Protein AF-0000000084386615 (afdb_homodimer)

Radius of gyration: 36.21 Å; Cα contacts (8 Å, |Δi|>4): 2492; chains: 2; bounding box: 64×109×94 Å

Organism: Colletotrichum higginsianum (strain IMI 349063) (NCBI:txid759273)

Foldseek 3Di:
DDDPVNCCVVFVPLQDDFDPDPDDDLVPFDDPAAFAEEACCQAQLQVQFPDHFALVLLLVLLQLCVQQQHQHYEHYQQLPDVRSLVSLLCCLPDPPSDDLSHEYEYEFELDLSSQVRRLVSNQQHAHYEYEYEDEAAPCCVCPPVNDDLVRVLVSLLVSLLSNCCQQHDPHPRVPNYHYAYEYEHECVSRHDLVSVLSSVQSSCVNNVFDLVHAHEYEYENNDPRDALVSLLSSLLVSLVSHPPNSRYAYEYKYACQPPCQLVNRVSNVSSPHRYYYAHDLFRHHRRGIPHLVQSLVVCVLVVHHSSTQLQAVQVSQVSCCVRSVNHRDQCPDLNHLQVQEDAAQVLLQQQVVQVVVVVVDDPPDDRDRPSDSDDNNSNNDDPLFRHYFYALNHDLSSLQSNCCSVVQDNCDDPVQSVVLNVVSNVVRVVQVVVPHGDGSVNSLVSVCVLQVAVVCAADDNQQWWDFDDPDDPLRPCQLLVLLPDPDVVSSLVSNCVSLVAPPFKDKDKDKDFGDDDQDPSANERMKMKIWIQHPVRDIFIHMAGHPDPSRRRSSRVQSRCVSVVSIDTDRDVPVVVVVVVVVPDDPPDPPPPDDDPPPPPPPPD/DQDPVNCCVVFVPLQDDFDPDPDDDLVPFDDPAAFAEEACCQAQLQVQFPDHFALVLLLVLLQLCVQQQHQHYEHYQQLPDVRSLVSLLCCLVDPPSDDLSHEYEYEYELDLSSQVRRLVSNQQHAHYEYEYEDEAAPCCVCPPVNDDLVRVLVSLLVSLLSNCCQQHDPHPRVPNYHYAYEYEHECLSRHDLVSVLSSVQSSCVNNVFDLVHAHEYEYENNDPRDALVRLLSSLLVSLVSHPPNSRYAYEYKYACQPPCQLVNRRSNVSSPHRYYYAHDLFRHHRRGIPHLVQSLVVCVLVVHHSSTQLQAVQVSQVSCCVRSVNHRDQCPDLNHLQVQEDAAQVLLQQQVVQVVVVVVDDPPDDRDRPSDSDDNNSNNDDPLFRHYFYALNHDLSSLQSLCCSVVQDNCDPPVQSVVLNVVSNVVRVVQVVVPHGDGSVNSLVSVCVLQVAVVCAADDNQQWWDFDDPDDPLRPCQLVVLLPDPDVVSSVVSNCVSLVNPPFKDKDKDKDFGDDDQDPSANERMKMKIWIQHPVRDIFIHMAGHPDDSRNRSSRVQSRCVSVVSIGTDPDVPPVVVVVVVPPDDPPDPPPPDDDPPPPPPPPD

InterPro domains:
  IPR000891 Pyruvate carboxyltransferase [PF00682] (36-317)
  IPR000891 Pyruvate carboxyltransferase [PS50991] (35-314)
  IPR002034 Alpha-isopropylmalate/homocitrate synthase, conserved site [PS00815] (42-58)
  IPR002034 Alpha-isopropylmalate/homocitrate synthase, conserved site [PS00816] (250-263)
  IPR013785 Aldolase-type TIM barrel [G3DSA:3.20.20.70] (14-386)
  IPR036230 2-isopropylmalate synthase LeuA, allosteric (dimerisation) domain superfamily [G3DSA:3.30.160.270] (388-563)
  IPR054692 2-isopropylmalate synthase-like, post-catalytic domain [PF22615] (340-403)

Structure (mmCIF, N/CA/C/O backbone):
data_AF-0000000084386615-model_v1
#
loop_
_entity.id
_entity.type
_entity.pdbx_description
1 polymer '2-isopropylmalate synthase'
#
loop_
_atom_site.group_PDB
_atom_site.id
_atom_site.type_symbol
_atom_site.label_atom_id
_atom_site.label_alt_id
_atom_site.label_comp_id
_atom_site.label_asym_id
_atom_site.label_entity_id
_atom_site.label_seq_id
_atom_site.pdbx_PDB_ins_code
_atom_site.Cartn_x
_atom_site.Cartn_y
_atom_site.Cartn_z
_atom_site.occupancy
_atom_site.B_iso_or_equiv
_atom_site.auth_seq_id
_atom_site.auth_comp_id
_atom_site.auth_asym_id
_atom_site.auth_atom_id
_atom_site.pdbx_PDB_model_num
ATOM 1 N N . MET A 1 1 ? -25.594 1.607 8.078 1 74.19 1 MET A N 1
ATOM 2 C CA . MET A 1 1 ? -24.922 1.874 6.809 1 74.19 1 MET A CA 1
ATOM 3 C C . MET A 1 1 ? -25.328 3.244 6.266 1 74.19 1 MET A C 1
ATOM 5 O O . MET A 1 1 ? -26.469 3.666 6.402 1 74.19 1 MET A O 1
ATOM 9 N N . ILE A 1 2 ? -24.328 3.936 5.926 1 85.5 2 ILE A N 1
ATOM 10 C CA . ILE A 1 2 ? -24.562 5.23 5.297 1 85.5 2 ILE A CA 1
ATOM 11 C C . ILE A 1 2 ? -25.266 5.035 3.955 1 85.5 2 ILE A C 1
ATOM 13 O O . ILE A 1 2 ? -24.938 4.113 3.203 1 85.5 2 ILE A O 1
ATOM 17 N N . ASP A 1 3 ? -26.297 5.707 3.666 1 90.25 3 ASP A N 1
ATOM 18 C CA . ASP A 1 3 ? -27.078 5.5 2.449 1 90.25 3 ASP A CA 1
ATOM 19 C C . ASP A 1 3 ? -26.453 6.23 1.265 1 90.25 3 ASP A C 1
ATOM 21 O O . ASP A 1 3 ? -25.641 7.148 1.447 1 90.25 3 ASP A O 1
ATOM 25 N N . ALA A 1 4 ? -26.906 5.883 0.079 1 92.94 4 ALA A N 1
ATOM 26 C CA . ALA A 1 4 ? -26.328 6.355 -1.177 1 92.94 4 ALA A CA 1
ATOM 27 C C . ALA A 1 4 ? -26.516 7.863 -1.332 1 92.94 4 ALA A C 1
ATOM 29 O O . ALA A 1 4 ? -25.625 8.555 -1.841 1 92.94 4 ALA A O 1
ATOM 30 N N . THR A 1 5 ? -27.609 8.375 -0.971 1 92.56 5 THR A N 1
ATOM 31 C CA . THR A 1 5 ? -27.891 9.805 -1.091 1 92.56 5 THR A CA 1
ATOM 32 C C . THR A 1 5 ? -26.969 10.617 -0.193 1 92.56 5 THR A C 1
ATOM 34 O O . THR A 1 5 ? -26.438 11.648 -0.61 1 92.56 5 THR A O 1
ATOM 37 N N . THR A 1 6 ? -26.812 10.102 1.012 1 92.38 6 THR A N 1
ATOM 38 C CA . THR A 1 6 ? -25.922 10.773 1.947 1 92.38 6 THR A CA 1
ATOM 39 C C . THR A 1 6 ? -24.484 10.742 1.433 1 92.38 6 THR A C 1
ATOM 41 O O . THR A 1 6 ? -23.75 11.727 1.557 1 92.38 6 THR A O 1
ATOM 44 N N . ILE A 1 7 ? -24.062 9.625 0.834 1 94.12 7 ILE A N 1
ATOM 45 C CA . ILE A 1 7 ? -22.734 9.492 0.263 1 94.12 7 ILE A CA 1
ATOM 46 C C . ILE A 1 7 ? -22.531 10.539 -0.838 1 94.12 7 ILE A C 1
ATOM 48 O O . ILE A 1 7 ? -21.516 11.234 -0.871 1 94.12 7 ILE A O 1
ATOM 52 N N . ARG A 1 8 ? -23.484 10.672 -1.697 1 93.75 8 ARG A N 1
ATOM 53 C CA . ARG A 1 8 ? -23.406 11.617 -2.809 1 93.75 8 ARG A CA 1
ATOM 54 C C . ARG A 1 8 ? -23.328 13.055 -2.303 1 93.75 8 ARG A C 1
ATOM 56 O O . ARG A 1 8 ? -22.547 13.852 -2.822 1 93.75 8 ARG A O 1
ATOM 63 N N . ASN A 1 9 ? -24.125 13.383 -1.271 1 92.19 9 ASN A N 1
ATOM 64 C CA . ASN A 1 9 ? -24.141 14.734 -0.732 1 92.19 9 ASN A CA 1
ATOM 65 C C . ASN A 1 9 ? -22.844 15.078 -0.022 1 92.19 9 ASN A C 1
ATOM 67 O O . ASN A 1 9 ? -22.312 16.188 -0.18 1 92.19 9 ASN A O 1
ATOM 71 N N . LYS A 1 10 ? -22.359 14.141 0.685 1 92.38 10 LYS A N 1
ATOM 72 C CA . LYS A 1 10 ? -21.188 14.375 1.515 1 92.38 10 LYS A CA 1
ATOM 73 C C . LYS A 1 10 ? -19.922 14.391 0.67 1 92.38 10 LYS A C 1
ATOM 75 O O . LYS A 1 10 ? -19 15.18 0.933 1 92.38 10 LYS A O 1
ATOM 80 N N . TYR A 1 11 ? -19.906 13.477 -0.405 1 93.69 11 TYR A N 1
ATOM 81 C CA . TYR A 1 11 ? -18.594 13.25 -1.01 1 93.69 11 TYR A CA 1
ATOM 82 C C . TYR A 1 11 ? -18.641 13.484 -2.514 1 93.69 11 TYR A C 1
ATOM 84 O O . TYR A 1 11 ? -17.594 13.516 -3.178 1 93.69 11 TYR A O 1
ATOM 92 N N . GLY A 1 12 ? -19.75 13.57 -3.246 1 89.38 12 GLY A N 1
ATOM 93 C CA . GLY A 1 12 ? -19.906 13.641 -4.691 1 89.38 12 GLY A CA 1
ATOM 94 C C . GLY A 1 12 ? -19.141 14.773 -5.324 1 89.38 12 GLY A C 1
ATOM 95 O O . GLY A 1 12 ? -18.734 14.688 -6.488 1 89.38 12 GLY A O 1
ATOM 96 N N . GLY A 1 13 ? -18.703 15.797 -4.711 1 84.75 13 GLY A N 1
ATOM 97 C CA . GLY A 1 13 ? -18 16.938 -5.281 1 84.75 13 GLY A CA 1
ATOM 98 C C . GLY A 1 13 ? -16.531 17 -4.875 1 84.75 13 GLY A C 1
ATOM 99 O O . GLY A 1 13 ? -15.867 18 -5.086 1 84.75 13 GLY A O 1
ATOM 100 N N . ARG A 1 14 ? -16.062 15.867 -4.516 1 86 14 ARG A N 1
ATOM 101 C CA . ARG A 1 14 ? -14.703 15.867 -3.963 1 86 14 ARG A CA 1
ATOM 102 C C . ARG A 1 14 ? -13.656 15.875 -5.074 1 86 14 ARG A C 1
ATOM 104 O O . ARG A 1 14 ? -12.609 16.5 -4.941 1 86 14 ARG A O 1
ATOM 111 N N . VAL A 1 15 ? -13.922 15.094 -6.141 1 87.5 15 VAL A N 1
ATOM 112 C CA . VAL A 1 15 ? -13 15.086 -7.273 1 87.5 15 VAL A CA 1
ATOM 113 C C . VAL A 1 15 ? -13.102 16.406 -8.031 1 87.5 15 VAL A C 1
ATOM 115 O O . VAL A 1 15 ? -14.195 16.812 -8.438 1 87.5 15 VAL A O 1
ATOM 118 N N . PRO A 1 16 ? -12 17.047 -8.172 1 88.62 16 PRO A N 1
ATOM 119 C CA . PRO A 1 16 ? -12.055 18.312 -8.906 1 88.62 16 PRO A CA 1
ATOM 120 C C . PRO A 1 16 ? -12.453 18.141 -10.367 1 88.62 16 PRO A C 1
ATOM 122 O O . PRO A 1 16 ? -12.227 17.078 -10.945 1 88.62 16 PRO A O 1
ATOM 125 N N . PRO A 1 17 ? -13.023 19.141 -10.906 1 88.94 17 PRO A N 1
ATOM 126 C CA . PRO A 1 17 ? -13.383 19.062 -12.328 1 88.94 17 PRO A CA 1
ATOM 127 C C . PRO A 1 17 ? -12.164 18.891 -13.234 1 88.94 17 PRO A C 1
ATOM 129 O O . PRO A 1 17 ? -11.062 19.328 -12.891 1 88.94 17 PRO A O 1
ATOM 132 N N . PRO A 1 18 ? -12.406 18.203 -14.352 1 91.75 18 PRO A N 1
ATOM 133 C CA . PRO A 1 18 ? -11.297 18.016 -15.289 1 91.75 18 PRO A CA 1
ATOM 134 C C . PRO A 1 18 ? -10.703 19.328 -15.773 1 91.75 18 PRO A C 1
ATOM 136 O O . PRO A 1 18 ? -11.43 20.297 -16 1 91.75 18 PRO A O 1
ATOM 139 N N . VAL A 1 19 ? -9.391 19.312 -15.906 1 94.94 19 VAL A N 1
ATOM 140 C CA . VAL A 1 19 ? -8.703 20.469 -16.484 1 94.94 19 VAL A CA 1
ATOM 141 C C . VAL A 1 19 ? -8.836 20.438 -18.016 1 94.94 19 VAL A C 1
ATOM 143 O O . VAL A 1 19 ? -9 19.375 -18.609 1 94.94 19 VAL A O 1
ATOM 146 N N . PRO A 1 20 ? -8.875 21.594 -18.672 1 92.06 20 PRO A N 1
ATOM 147 C CA . PRO A 1 20 ? -8.984 21.641 -20.125 1 92.06 20 PRO A CA 1
ATOM 148 C C . PRO A 1 20 ? -7.68 21.266 -20.828 1 92.06 20 PRO A C 1
ATOM 150 O O . PRO A 1 20 ? -7.062 22.109 -21.484 1 92.06 20 PRO A O 1
ATOM 153 N N . LEU A 1 21 ? -7.406 20 -20.797 1 92.12 21 LEU A N 1
ATOM 154 C CA . LEU A 1 21 ? -6.172 19.5 -21.406 1 92.12 21 LEU A CA 1
ATOM 155 C C . LEU A 1 21 ? -6.434 18.938 -22.797 1 92.12 21 LEU A C 1
ATOM 157 O O . LEU A 1 21 ? -6.734 17.75 -22.938 1 92.12 21 LEU A O 1
ATOM 161 N N . ALA A 1 22 ? -6.379 19.672 -23.906 1 85.5 22 ALA A N 1
ATOM 162 C CA . ALA A 1 22 ? -6.719 19.297 -25.266 1 85.5 22 ALA A CA 1
ATOM 163 C C . ALA A 1 22 ? -5.688 18.328 -25.844 1 85.5 22 ALA A C 1
ATOM 165 O O . ALA A 1 22 ? -6.039 17.406 -26.594 1 85.5 22 ALA A O 1
ATOM 166 N N . ASN A 1 23 ? -4.414 18.422 -25.609 1 90.12 23 ASN A N 1
ATOM 167 C CA . ASN A 1 23 ? -3.344 17.594 -26.156 1 90.12 23 ASN A CA 1
ATOM 168 C C . ASN A 1 23 ? -2.607 16.828 -25.062 1 90.12 23 ASN A C 1
ATOM 170 O O . ASN A 1 23 ? -1.383 16.922 -24.953 1 90.12 23 ASN A O 1
ATOM 174 N N . ARG A 1 24 ? -3.51 15.969 -24.453 1 94.81 24 ARG A N 1
ATOM 175 C CA . ARG A 1 24 ? -2.936 15.125 -23.406 1 94.81 24 ARG A CA 1
ATOM 176 C C . ARG A 1 24 ? -1.857 14.203 -23.984 1 94.81 24 ARG A C 1
ATOM 178 O O . ARG A 1 24 ? -2.051 13.586 -25.031 1 94.81 24 ARG A O 1
ATOM 185 N N . GLU A 1 25 ? -0.699 14.039 -23.266 1 96.19 25 GLU A N 1
ATOM 186 C CA . GLU A 1 25 ? 0.402 13.266 -23.828 1 96.19 25 GLU A CA 1
ATOM 187 C C . GLU A 1 25 ? 0.825 12.141 -22.891 1 96.19 25 GLU A C 1
ATOM 189 O O . GLU A 1 25 ? 1.31 11.102 -23.344 1 96.19 25 GLU A O 1
ATOM 194 N N . TRP A 1 26 ? 0.653 12.273 -21.562 1 97.56 26 TRP A N 1
ATOM 195 C CA . TRP A 1 26 ? 1.314 11.422 -20.578 1 97.56 26 TRP A CA 1
ATOM 196 C C . TRP A 1 26 ? 0.897 9.969 -20.734 1 97.56 26 TRP A C 1
ATOM 198 O O . TRP A 1 26 ? 1.704 9.055 -20.531 1 97.56 26 TRP A O 1
ATOM 208 N N . PRO A 1 27 ? -0.391 9.641 -21.125 1 96.62 27 PRO A N 1
ATOM 209 C CA . PRO A 1 27 ? -0.754 8.227 -21.203 1 96.62 27 PRO A CA 1
ATOM 210 C C . PRO A 1 27 ? 0.057 7.461 -22.25 1 96.62 27 PRO A C 1
ATOM 212 O O . PRO A 1 27 ? 0.188 6.238 -22.156 1 96.62 27 PRO A O 1
ATOM 215 N N . SER A 1 28 ? 0.623 8.141 -23.203 1 94.81 28 SER A N 1
ATOM 216 C CA . SER A 1 28 ? 1.343 7.504 -24.297 1 94.81 28 SER A CA 1
ATOM 217 C C . SER A 1 28 ? 2.852 7.562 -24.078 1 94.81 28 SER A C 1
ATOM 219 O O . SER A 1 28 ? 3.623 7.051 -24.891 1 94.81 28 SER A O 1
ATOM 221 N N . LYS A 1 29 ? 3.23 8.172 -23.031 1 95.44 29 LYS A N 1
ATOM 222 C CA . LYS A 1 29 ? 4.656 8.32 -22.766 1 95.44 29 LYS A CA 1
ATOM 223 C C . LYS A 1 29 ? 5.195 7.125 -21.984 1 95.44 29 LYS A C 1
ATOM 225 O O . LYS A 1 29 ? 4.426 6.379 -21.375 1 95.44 29 LYS A O 1
ATOM 230 N N . GLU A 1 30 ? 6.48 6.918 -22.094 1 94.31 30 GLU A N 1
ATOM 231 C CA . GLU A 1 30 ? 7.211 5.906 -21.328 1 94.31 30 GLU A CA 1
ATOM 232 C C . GLU A 1 30 ? 8.305 6.539 -20.484 1 94.31 30 GLU A C 1
ATOM 234 O O . GLU A 1 30 ? 8.938 7.516 -20.891 1 94.31 30 GLU A O 1
ATOM 239 N N . MET A 1 31 ? 8.469 5.992 -19.375 1 94.31 31 MET A N 1
ATOM 240 C CA . MET A 1 31 ? 9.555 6.469 -18.516 1 94.31 31 MET A CA 1
ATOM 241 C C . MET A 1 31 ? 10.906 6.051 -19.078 1 94.31 31 MET A C 1
ATOM 243 O O . MET A 1 31 ? 11.164 4.863 -19.281 1 94.31 31 MET A O 1
ATOM 247 N N . THR A 1 32 ? 11.766 6.977 -19.344 1 94.44 32 THR A N 1
ATOM 248 C CA . THR A 1 32 ? 13.055 6.664 -19.953 1 94.44 32 THR A CA 1
ATOM 249 C C . THR A 1 32 ? 14.188 6.895 -18.953 1 94.44 32 THR A C 1
ATOM 251 O O . THR A 1 32 ? 15.32 6.48 -19.188 1 94.44 32 THR A O 1
ATOM 254 N N . LYS A 1 33 ? 13.867 7.547 -17.938 1 96.12 33 LYS A N 1
ATOM 255 C CA . LYS A 1 33 ? 14.805 7.793 -16.844 1 96.12 33 LYS A CA 1
ATOM 256 C C . LYS A 1 33 ? 14.094 7.789 -15.5 1 96.12 33 LYS A C 1
ATOM 258 O O . LYS A 1 33 ? 12.938 8.203 -15.398 1 96.12 33 LYS A O 1
ATOM 263 N N . CYS A 1 34 ? 14.781 7.277 -14.5 1 97.06 34 CYS A N 1
ATOM 264 C CA . CYS A 1 34 ? 14.242 7.348 -13.148 1 97.06 34 CYS A CA 1
ATOM 265 C C . CYS A 1 34 ? 14.188 8.789 -12.664 1 97.06 34 CYS A C 1
ATOM 267 O O . CYS A 1 34 ? 15.109 9.57 -12.906 1 97.06 34 CYS A O 1
ATOM 269 N N . PRO A 1 35 ? 13.086 9.195 -11.992 1 98 35 PRO A N 1
ATOM 270 C CA . PRO A 1 35 ? 13.039 10.547 -11.438 1 98 35 PRO A CA 1
ATOM 271 C C . PRO A 1 35 ? 14.078 10.773 -10.344 1 98 35 PRO A C 1
ATOM 273 O O . PRO A 1 35 ? 14.633 9.812 -9.797 1 98 35 PRO A O 1
ATOM 276 N N . GLU A 1 36 ? 14.32 12.062 -10.102 1 97.94 36 GLU A N 1
ATOM 277 C CA . GLU A 1 36 ? 15.102 12.414 -8.922 1 97.94 36 GLU A CA 1
ATOM 278 C C . GLU A 1 36 ? 14.312 12.156 -7.641 1 97.94 36 GLU A C 1
ATOM 280 O O . GLU A 1 36 ? 13.078 12.102 -7.672 1 97.94 36 GLU A O 1
ATOM 285 N N . PHE A 1 37 ? 15.094 11.914 -6.574 1 98.56 37 PHE A N 1
ATOM 286 C CA . PHE A 1 37 ? 14.43 11.641 -5.309 1 98.56 37 PHE A CA 1
ATOM 287 C C . PHE A 1 37 ? 14.812 12.672 -4.254 1 98.56 37 PHE A C 1
ATOM 289 O O . PHE A 1 37 ? 15.992 13.016 -4.117 1 98.56 37 PHE A O 1
ATOM 296 N N . LEU A 1 38 ? 13.852 13.227 -3.598 1 98.75 38 LEU A N 1
ATOM 297 C CA . LEU A 1 38 ? 14.047 13.992 -2.367 1 98.75 38 LEU A CA 1
ATOM 298 C C . LEU A 1 38 ? 13.453 13.25 -1.173 1 98.75 38 LEU A C 1
ATOM 300 O O . LEU A 1 38 ? 12.266 12.906 -1.177 1 98.75 38 LEU A O 1
ATOM 304 N N . SER A 1 39 ? 14.258 13.016 -0.15 1 98.75 39 SER A N 1
ATOM 305 C CA . SER A 1 39 ? 13.781 12.32 1.039 1 98.75 39 SER A CA 1
ATOM 306 C C . SER A 1 39 ? 13.188 13.297 2.049 1 98.75 39 SER A C 1
ATOM 308 O O . SER A 1 39 ? 13.836 14.266 2.441 1 98.75 39 SER A O 1
ATOM 310 N N . HIS A 1 40 ? 12.008 12.984 2.463 1 98.06 40 HIS A N 1
ATOM 311 C CA . HIS A 1 40 ? 11.328 13.734 3.51 1 98.06 40 HIS A CA 1
ATOM 312 C C . HIS A 1 40 ? 11.297 12.953 4.82 1 98.06 40 HIS A C 1
ATOM 314 O O . HIS A 1 40 ? 10.547 13.297 5.734 1 98.06 40 HIS A O 1
ATOM 320 N N . ASP A 1 41 ? 12.117 11.969 5 1 98.12 41 ASP A N 1
ATOM 321 C CA . ASP A 1 41 ? 12.062 11.031 6.117 1 98.12 41 ASP A CA 1
ATOM 322 C C . ASP A 1 41 ? 12.266 11.758 7.449 1 98.12 41 ASP A C 1
ATOM 324 O O . ASP A 1 41 ? 11.594 11.445 8.438 1 98.12 41 ASP A O 1
ATOM 328 N N . LEU A 1 42 ? 13.133 12.703 7.477 1 97.62 42 LEU A N 1
ATOM 329 C CA . LEU A 1 42 ? 13.578 13.297 8.734 1 97.62 42 LEU A CA 1
ATOM 330 C C . LEU A 1 42 ? 12.672 14.453 9.141 1 97.62 42 LEU A C 1
ATOM 332 O O . LEU A 1 42 ? 12.773 14.969 10.258 1 97.62 42 LEU A O 1
ATOM 336 N N . ARG A 1 43 ? 11.781 14.812 8.312 1 94.56 43 ARG A N 1
ATOM 337 C CA . ARG A 1 43 ? 10.859 15.898 8.625 1 94.56 43 ARG A CA 1
ATOM 338 C C . ARG A 1 43 ? 9.414 15.422 8.562 1 94.56 43 ARG A C 1
ATOM 340 O O . ARG A 1 43 ? 8.82 15.078 9.586 1 94.56 43 ARG A O 1
ATOM 347 N N . ASP A 1 44 ? 8.906 15.188 7.336 1 93.44 44 ASP A N 1
ATOM 348 C CA . ASP A 1 44 ? 7.523 14.766 7.137 1 93.44 44 ASP A CA 1
ATOM 349 C C . ASP A 1 44 ? 7.293 13.367 7.703 1 93.44 44 ASP A C 1
ATOM 351 O O . ASP A 1 44 ? 6.27 13.109 8.344 1 93.44 44 ASP A O 1
ATOM 355 N N . GLY A 1 45 ? 8.211 12.484 7.418 1 94.19 45 GLY A N 1
ATOM 356 C CA . GLY A 1 45 ? 8.141 11.148 8 1 94.19 45 GLY A CA 1
ATOM 357 C C . GLY A 1 45 ? 8.18 11.156 9.516 1 94.19 45 GLY A C 1
ATOM 358 O O . GLY A 1 45 ? 7.43 10.422 10.164 1 94.19 45 GLY A O 1
ATOM 359 N N . ASN A 1 46 ? 9 11.992 10.039 1 91.62 46 ASN A N 1
ATOM 360 C CA . ASN A 1 46 ? 9.164 12.078 11.484 1 91.62 46 ASN A CA 1
ATOM 361 C C . ASN A 1 46 ? 7.953 12.719 12.148 1 91.62 46 ASN A C 1
ATOM 363 O O . ASN A 1 46 ? 7.562 12.32 13.25 1 91.62 46 ASN A O 1
ATOM 367 N N . GLN A 1 47 ? 7.395 13.68 11.523 1 86.69 47 GLN A N 1
ATOM 368 C CA . GLN A 1 47 ? 6.258 14.391 12.094 1 86.69 47 GLN A CA 1
ATOM 369 C C . GLN A 1 47 ? 5.055 13.461 12.25 1 86.69 47 GLN A C 1
ATOM 371 O O . GLN A 1 47 ? 4.172 13.719 13.078 1 86.69 47 GLN A O 1
ATOM 376 N N . ALA A 1 48 ? 5.035 12.453 11.453 1 86.62 48 ALA A N 1
ATOM 377 C CA . ALA A 1 48 ? 3.904 11.523 11.43 1 86.62 48 ALA A CA 1
ATOM 378 C C . ALA A 1 48 ? 4.102 10.398 12.438 1 86.62 48 ALA A C 1
ATOM 380 O O . ALA A 1 48 ? 3.215 9.562 12.625 1 86.62 48 ALA A O 1
ATOM 381 N N . SER A 1 49 ? 5.164 10.414 13.148 1 85.19 49 SER A N 1
ATOM 382 C CA . SER A 1 49 ? 5.473 9.344 14.094 1 85.19 49 SER A CA 1
ATOM 383 C C . SER A 1 49 ? 4.848 9.617 15.453 1 85.19 49 SER A C 1
ATOM 385 O O . SER A 1 49 ? 4.914 10.742 15.961 1 85.19 49 SER A O 1
ATOM 387 N N . PRO A 1 50 ? 4.219 8.602 16.016 1 78.81 50 PRO A N 1
ATOM 388 C CA . PRO A 1 50 ? 3.74 8.758 17.391 1 78.81 50 PRO A CA 1
ATOM 389 C C . PRO A 1 50 ? 4.875 9.008 18.391 1 78.81 50 PRO A C 1
ATOM 391 O O . PRO A 1 50 ? 4.652 9.586 19.453 1 78.81 50 PRO A O 1
ATOM 394 N N . ILE A 1 51 ? 6.055 8.516 17.984 1 82.44 51 ILE A N 1
ATOM 395 C CA . ILE A 1 51 ? 7.27 8.742 18.766 1 82.44 51 ILE A CA 1
ATOM 396 C C . ILE A 1 51 ? 8.328 9.414 17.891 1 82.44 51 ILE A C 1
ATOM 398 O O . ILE A 1 51 ? 9.031 8.742 17.125 1 82.44 51 ILE A O 1
ATOM 402 N N . PRO A 1 52 ? 8.492 10.656 18.062 1 84.69 52 PRO A N 1
ATOM 403 C CA . PRO A 1 52 ? 9.477 11.352 17.219 1 84.69 52 PRO A CA 1
ATOM 404 C C . PRO A 1 52 ? 10.891 10.828 17.422 1 84.69 52 PRO A C 1
ATOM 406 O O . PRO A 1 52 ? 11.242 10.383 18.516 1 84.69 52 PRO A O 1
ATOM 409 N N . MET A 1 53 ? 11.703 10.984 16.406 1 90.44 53 MET A N 1
ATOM 410 C CA . MET A 1 53 ? 13.086 10.523 16.453 1 90.44 53 MET A CA 1
ATOM 411 C C . MET A 1 53 ? 13.914 11.367 17.422 1 90.44 53 MET A C 1
ATOM 413 O O . MET A 1 53 ? 13.719 12.586 17.5 1 90.44 53 MET A O 1
ATOM 417 N N . THR A 1 54 ? 14.75 10.742 18.141 1 88.31 54 THR A N 1
ATOM 418 C CA . THR A 1 54 ? 15.766 11.445 18.906 1 88.31 54 THR A CA 1
ATOM 419 C C . THR A 1 54 ? 16.859 11.984 18 1 88.31 54 THR A C 1
ATOM 421 O O . THR A 1 54 ? 16.906 11.664 16.812 1 88.31 54 THR A O 1
ATOM 424 N N . PHE A 1 55 ? 17.719 12.805 18.625 1 92.12 55 PHE A N 1
ATOM 425 C CA . PHE A 1 55 ? 18.859 13.367 17.906 1 92.12 55 PHE A CA 1
ATOM 426 C C . PHE A 1 55 ? 19.688 12.266 17.266 1 92.12 55 PHE A C 1
ATOM 428 O O . PHE A 1 55 ? 19.984 12.305 16.062 1 92.12 55 PHE A O 1
ATOM 435 N N . ASN A 1 56 ? 20.062 11.234 18 1 94.62 56 ASN A N 1
ATOM 436 C CA . ASN A 1 56 ? 20.906 10.141 17.531 1 94.62 56 ASN A CA 1
ATOM 437 C C . ASN A 1 56 ? 20.203 9.32 16.453 1 94.62 56 ASN A C 1
ATOM 439 O O . ASN A 1 56 ? 20.828 8.875 15.492 1 94.62 56 ASN A O 1
ATOM 443 N N . GLN A 1 57 ? 18.969 9.094 16.609 1 94.81 57 GLN A N 1
ATOM 444 C CA . GLN A 1 57 ? 18.203 8.352 15.633 1 94.81 57 GLN A CA 1
ATOM 445 C C . GLN A 1 57 ? 18.125 9.094 14.305 1 94.81 57 GLN A C 1
ATOM 447 O O . GLN A 1 57 ? 18.172 8.477 13.234 1 94.81 57 GLN A O 1
ATOM 452 N N . LYS A 1 58 ? 17.984 10.422 14.398 1 97.12 58 LYS A N 1
ATOM 453 C CA . LYS A 1 58 ? 18.016 11.219 13.172 1 97.12 58 LYS A CA 1
ATOM 454 C C . LYS A 1 58 ? 19.344 11.062 12.445 1 97.12 58 LYS A C 1
ATOM 456 O O . LYS A 1 58 ? 19.391 10.977 11.219 1 97.12 58 LYS A O 1
ATOM 461 N N . VAL A 1 59 ? 20.422 11.039 13.211 1 97.81 59 VAL A N 1
ATOM 462 C CA . VAL A 1 59 ? 21.734 10.867 12.617 1 97.81 59 VAL A CA 1
ATOM 463 C C . VAL A 1 59 ? 21.828 9.508 11.922 1 97.81 59 VAL A C 1
ATOM 465 O O . VAL A 1 59 ? 22.359 9.398 10.812 1 97.81 59 VAL A O 1
ATOM 468 N N . ILE A 1 60 ? 21.266 8.5 12.539 1 97.94 60 ILE A N 1
ATOM 469 C CA . ILE A 1 60 ? 21.281 7.145 11.992 1 97.94 60 ILE A CA 1
ATOM 470 C C . ILE A 1 60 ? 20.516 7.117 10.672 1 97.94 60 ILE A C 1
ATOM 472 O O . ILE A 1 60 ? 21.016 6.578 9.672 1 97.94 60 ILE A O 1
ATOM 476 N N . ILE A 1 61 ? 19.359 7.707 10.641 1 98.38 61 ILE A N 1
ATOM 477 C CA . ILE A 1 61 ? 18.547 7.719 9.43 1 98.38 61 ILE A CA 1
ATOM 478 C C . ILE A 1 61 ? 19.234 8.547 8.352 1 98.38 61 ILE A C 1
ATOM 480 O O . ILE A 1 61 ? 19.234 8.172 7.176 1 98.38 61 ILE A O 1
ATOM 484 N N . PHE A 1 62 ? 19.875 9.711 8.742 1 98.62 62 PHE A N 1
ATOM 485 C CA . PHE A 1 62 ? 20.594 10.531 7.777 1 98.62 62 PHE A CA 1
ATOM 486 C C . PHE A 1 62 ? 21.688 9.727 7.09 1 98.62 62 PHE A C 1
ATOM 488 O O . PHE A 1 62 ? 21.797 9.727 5.859 1 98.62 62 PHE A O 1
ATOM 495 N N . LYS A 1 63 ? 22.422 9.016 7.867 1 98.38 63 LYS A N 1
ATOM 496 C CA . LYS A 1 63 ? 23.5 8.203 7.332 1 98.38 63 LYS A CA 1
ATOM 497 C C . LYS A 1 63 ? 22.969 7.09 6.43 1 98.38 63 LYS A C 1
ATOM 499 O O . LYS A 1 63 ? 23.578 6.762 5.41 1 98.38 63 LYS A O 1
ATOM 504 N N . SER A 1 64 ? 21.875 6.516 6.824 1 98.06 64 SER A N 1
ATOM 505 C CA . SER A 1 64 ? 21.234 5.477 6.02 1 98.06 64 SER A CA 1
ATOM 506 C C . SER A 1 64 ? 20.797 6.02 4.66 1 98.06 64 SER A C 1
ATOM 508 O O . SER A 1 64 ? 20.969 5.352 3.639 1 98.06 64 SER A O 1
ATOM 510 N N . LEU A 1 65 ? 20.25 7.211 4.664 1 98.62 65 LEU A N 1
ATOM 511 C CA . LEU A 1 65 ? 19.812 7.844 3.426 1 98.62 65 LEU A CA 1
ATOM 512 C C . LEU A 1 65 ? 20.984 8.133 2.508 1 98.62 65 LEU A C 1
ATOM 514 O O . LEU A 1 65 ? 20.906 7.906 1.298 1 98.62 65 LEU A O 1
ATOM 518 N N . VAL A 1 66 ? 22.047 8.609 3.072 1 98.31 66 VAL A N 1
ATOM 519 C CA . VAL A 1 66 ? 23.266 8.867 2.311 1 98.31 66 VAL A CA 1
ATOM 520 C C . VAL A 1 66 ? 23.797 7.555 1.733 1 98.31 66 VAL A C 1
ATOM 522 O O . VAL A 1 66 ? 24.172 7.496 0.563 1 98.31 66 VAL A O 1
ATOM 525 N N . SER A 1 67 ? 23.75 6.543 2.535 1 96.62 67 SER A N 1
ATOM 526 C CA . SER A 1 67 ? 24.266 5.246 2.111 1 96.62 67 SER A CA 1
ATOM 527 C C . SER A 1 67 ? 23.422 4.652 0.993 1 96.62 67 SER A C 1
ATOM 529 O O . SER A 1 67 ? 23.938 3.955 0.118 1 96.62 67 SER A O 1
ATOM 531 N N . LEU A 1 68 ? 22.188 4.91 0.991 1 97.5 68 LEU A N 1
ATOM 532 C CA . LEU A 1 68 ? 21.281 4.461 -0.066 1 97.5 68 LEU A CA 1
ATOM 533 C C . LEU A 1 68 ? 21.578 5.184 -1.376 1 97.5 68 LEU A C 1
ATOM 535 O O . LEU A 1 68 ? 21.281 4.668 -2.455 1 97.5 68 LEU A O 1
ATOM 539 N N . GLY A 1 69 ? 22.016 6.418 -1.231 1 97.62 69 GLY A N 1
ATOM 540 C CA . GLY A 1 69 ? 22.406 7.137 -2.434 1 97.62 69 GLY A CA 1
ATOM 541 C C . GLY A 1 69 ? 21.578 8.383 -2.678 1 97.62 69 GLY A C 1
ATOM 542 O O . GLY A 1 69 ? 21.688 9.016 -3.729 1 97.62 69 GLY A O 1
ATOM 543 N N . PHE A 1 70 ? 20.781 8.789 -1.703 1 98.56 70 PHE A N 1
ATOM 544 C CA . PHE A 1 70 ? 19.984 10 -1.874 1 98.56 70 PHE A CA 1
ATOM 545 C C . PHE A 1 70 ? 20.891 11.219 -2.047 1 98.56 70 PHE A C 1
ATOM 547 O O . PHE A 1 70 ? 21.891 11.359 -1.345 1 98.56 70 PHE A O 1
ATOM 554 N N . LYS A 1 71 ? 20.5 12.078 -2.986 1 98.5 71 LYS A N 1
ATOM 555 C CA . LYS A 1 71 ? 21.297 13.258 -3.277 1 98.5 71 LYS A CA 1
ATOM 556 C C . LYS A 1 71 ? 20.625 14.523 -2.77 1 98.5 71 LYS A C 1
ATOM 558 O O . LYS A 1 71 ? 21.25 15.586 -2.701 1 98.5 71 LYS A O 1
ATOM 563 N N . GLU A 1 72 ? 19.391 14.438 -2.434 1 98.75 72 GLU A N 1
ATOM 564 C CA . GLU A 1 72 ? 18.641 15.508 -1.797 1 98.75 72 GLU A CA 1
ATOM 565 C C . GLU A 1 72 ? 17.875 15.008 -0.569 1 98.75 72 GLU A C 1
ATOM 567 O O . GLU A 1 72 ? 17.094 14.07 -0.664 1 98.75 72 GLU A O 1
ATOM 572 N N . ILE A 1 73 ? 18.109 15.641 0.621 1 98.88 73 ILE A N 1
ATOM 573 C CA . ILE A 1 73 ? 17.562 15.156 1.882 1 98.88 73 ILE A CA 1
ATOM 574 C C . ILE A 1 73 ? 17.031 16.328 2.705 1 98.88 73 ILE A C 1
ATOM 576 O O . ILE A 1 73 ? 17.781 17.281 2.982 1 98.88 73 ILE A O 1
ATOM 580 N N . GLU A 1 74 ? 15.797 16.281 3.062 1 98.75 74 GLU A N 1
ATOM 581 C CA . GLU A 1 74 ? 15.211 17.281 3.955 1 98.75 74 GLU A CA 1
ATOM 582 C C . GLU A 1 74 ? 15.445 16.906 5.418 1 98.75 74 GLU A C 1
ATOM 584 O O . GLU A 1 74 ? 15.094 15.812 5.855 1 98.75 74 GLU A O 1
ATOM 589 N N . LEU A 1 75 ? 15.914 17.859 6.184 1 98.25 75 LEU A N 1
ATOM 590 C CA . LEU A 1 75 ? 16.453 17.531 7.496 1 98.25 75 LEU A CA 1
ATOM 591 C C . LEU A 1 75 ? 15.469 17.891 8.602 1 98.25 75 LEU A C 1
ATOM 593 O O . LEU A 1 75 ? 15.539 17.344 9.703 1 98.25 75 LEU A O 1
ATOM 597 N N . GLY A 1 76 ? 14.648 18.875 8.305 1 95.31 76 GLY A N 1
ATOM 598 C CA . GLY A 1 76 ? 13.766 19.234 9.398 1 95.31 76 GLY A CA 1
ATOM 599 C C . GLY A 1 76 ? 13.086 20.578 9.195 1 95.31 76 GLY A C 1
ATOM 600 O O . GLY A 1 76 ? 12.883 21.016 8.055 1 95.31 76 GLY A O 1
ATOM 601 N N . TYR A 1 77 ? 12.617 21.125 10.328 1 92.56 77 TYR A N 1
ATOM 602 C CA . TYR A 1 77 ? 11.844 22.359 10.453 1 92.56 77 TYR A CA 1
ATOM 603 C C . TYR A 1 77 ? 12.445 23.281 11.508 1 92.56 77 TYR A C 1
ATOM 605 O O . TYR A 1 77 ? 11.891 23.422 12.609 1 92.56 77 TYR A O 1
ATOM 613 N N . THR A 1 78 ? 13.414 24.078 11.18 1 92 78 THR A N 1
ATOM 614 C CA . THR A 1 78 ? 14.258 24.766 12.156 1 92 78 THR A CA 1
ATOM 615 C C . THR A 1 78 ? 13.578 26.047 12.641 1 92 78 THR A C 1
ATOM 617 O O . THR A 1 78 ? 13.922 26.578 13.703 1 92 78 THR A O 1
ATOM 620 N N . GLY A 1 79 ? 12.672 26.531 11.875 1 83.94 79 GLY A N 1
ATOM 621 C CA . GLY A 1 79 ? 11.984 27.766 12.266 1 83.94 79 GLY A CA 1
ATOM 622 C C . GLY A 1 79 ? 11.148 27.609 13.516 1 83.94 79 GLY A C 1
ATOM 623 O O . GLY A 1 79 ? 10.828 28.594 14.18 1 83.94 79 GLY A O 1
ATOM 624 N N . ALA A 1 80 ? 10.836 26.344 13.875 1 75.5 80 ALA A N 1
ATOM 625 C CA . ALA A 1 80 ? 9.922 26.141 15 1 75.5 80 ALA A CA 1
ATOM 626 C C . ALA A 1 80 ? 10.469 25.078 15.961 1 75.5 80 ALA A C 1
ATOM 628 O O . ALA A 1 80 ? 9.805 24.734 16.938 1 75.5 80 ALA A O 1
ATOM 629 N N . SER A 1 81 ? 11.625 24.641 15.695 1 81.5 81 SER A N 1
ATOM 630 C CA . SER A 1 81 ? 12.133 23.531 16.484 1 81.5 81 SER A CA 1
ATOM 631 C C . SER A 1 81 ? 13.609 23.703 16.812 1 81.5 81 SER A C 1
ATOM 633 O O . SER A 1 81 ? 14.461 23.594 15.93 1 81.5 81 SER A O 1
ATOM 635 N N . LYS A 1 82 ? 13.93 23.891 18.047 1 85.44 82 LYS A N 1
ATOM 636 C CA . LYS A 1 82 ? 15.32 24 18.484 1 85.44 82 LYS A CA 1
ATOM 637 C C . LYS A 1 82 ? 16.062 22.688 18.25 1 85.44 82 LYS A C 1
ATOM 639 O O . LYS A 1 82 ? 17.25 22.703 17.875 1 85.44 82 LYS A O 1
ATOM 644 N N . SER A 1 83 ? 15.383 21.609 18.469 1 85.38 83 SER A N 1
ATOM 645 C CA . SER A 1 83 ? 15.992 20.297 18.25 1 85.38 83 SER A CA 1
ATOM 646 C C . SER A 1 83 ? 16.375 20.109 16.781 1 85.38 83 SER A C 1
ATOM 648 O O . SER A 1 83 ? 17.438 19.562 16.484 1 85.38 83 SER A O 1
ATOM 650 N N . ASP A 1 84 ? 15.531 20.547 15.93 1 92.88 84 ASP A N 1
ATOM 651 C CA . ASP A 1 84 ? 15.844 20.453 14.508 1 92.88 84 ASP A CA 1
ATOM 652 C C . ASP A 1 84 ? 17.016 21.375 14.148 1 92.88 84 ASP A C 1
ATOM 654 O O . ASP A 1 84 ? 17.859 21.016 13.328 1 92.88 84 ASP A O 1
ATOM 658 N N . ASN A 1 85 ? 16.953 22.547 14.773 1 95.44 85 ASN A N 1
ATOM 659 C CA . ASN A 1 85 ? 18.062 23.453 14.523 1 95.44 85 ASN A CA 1
ATOM 660 C C . ASN A 1 85 ? 19.406 22.844 14.938 1 95.44 85 ASN A C 1
ATOM 662 O O . ASN A 1 85 ? 20.391 22.938 14.203 1 95.44 85 ASN A O 1
ATOM 666 N N . ASP A 1 86 ? 19.438 22.234 16.109 1 95.56 86 ASP A N 1
ATOM 667 C CA . ASP A 1 86 ? 20.641 21.594 16.594 1 95.56 86 ASP A CA 1
ATOM 668 C C . ASP A 1 86 ? 21.094 20.469 15.656 1 95.56 86 ASP A C 1
ATOM 670 O O . ASP A 1 86 ? 22.281 20.328 15.375 1 95.56 86 ASP A O 1
ATOM 674 N N . PHE A 1 87 ? 20.203 19.719 15.234 1 97 87 PHE A N 1
ATOM 675 C CA . PHE A 1 87 ? 20.5 18.609 14.328 1 97 87 PHE A CA 1
ATOM 676 C C . PHE A 1 87 ? 21.062 19.125 13.008 1 97 87 PHE A C 1
ATOM 678 O O . PHE A 1 87 ? 22.078 18.625 12.523 1 97 87 PHE A O 1
ATOM 685 N N . VAL A 1 88 ? 20.422 20.094 12.422 1 98.31 88 VAL A N 1
ATOM 686 C CA . VAL A 1 88 ? 20.859 20.641 11.141 1 98.31 88 VAL A CA 1
ATOM 687 C C . VAL A 1 88 ? 22.266 21.234 11.297 1 98.31 88 VAL A C 1
ATOM 689 O O . VAL A 1 88 ? 23.141 21 10.453 1 98.31 88 VAL A O 1
ATOM 692 N N . ARG A 1 89 ? 22.469 22 12.352 1 98.19 89 ARG A N 1
ATOM 693 C CA . ARG A 1 89 ? 23.781 22.578 12.594 1 98.19 89 ARG A CA 1
ATOM 694 C C . ARG A 1 89 ? 24.828 21.484 12.758 1 98.19 89 ARG A C 1
ATOM 696 O O . ARG A 1 89 ? 25.953 21.625 12.273 1 98.19 89 ARG A O 1
ATOM 703 N N . HIS A 1 90 ? 24.438 20.422 13.422 1 98.06 90 HIS A N 1
ATOM 704 C CA . HIS A 1 90 ? 25.344 19.281 13.57 1 98.06 90 HIS A CA 1
ATOM 705 C C . HIS A 1 90 ? 25.719 18.703 12.211 1 98.06 90 HIS A C 1
ATOM 707 O O . HIS A 1 90 ? 26.891 18.422 11.945 1 98.06 90 HIS A O 1
ATOM 713 N N . VAL A 1 91 ? 24.766 18.531 11.336 1 98.5 91 VAL A N 1
ATOM 714 C CA . VAL A 1 91 ? 24.984 17.953 10.016 1 98.5 91 VAL A CA 1
ATOM 715 C C . VAL A 1 91 ? 25.906 18.844 9.195 1 98.5 91 VAL A C 1
ATOM 717 O O . VAL A 1 91 ? 26.797 18.359 8.5 1 98.5 91 VAL A O 1
ATOM 720 N N . VAL A 1 92 ? 25.719 20.188 9.328 1 98.19 92 VAL A N 1
ATOM 721 C CA . VAL A 1 92 ? 26.469 21.172 8.547 1 98.19 92 VAL A CA 1
ATOM 722 C C . VAL A 1 92 ? 27.906 21.25 9.07 1 98.19 92 VAL A C 1
ATOM 724 O O . VAL A 1 92 ? 28.859 21.359 8.289 1 98.19 92 VAL A O 1
ATOM 727 N N . GLU A 1 93 ? 28.062 21.141 10.359 1 97.62 93 GLU A N 1
ATOM 728 C CA . GLU A 1 93 ? 29.344 21.469 10.984 1 97.62 93 GLU A CA 1
ATOM 729 C C . GLU A 1 93 ? 30.234 20.25 11.109 1 97.62 93 GLU A C 1
ATOM 731 O O . GLU A 1 93 ? 31.453 20.375 11.266 1 97.62 93 GLU A O 1
ATOM 736 N N . THR A 1 94 ? 29.641 19.094 11.078 1 97.62 94 THR A N 1
ATOM 737 C CA . THR A 1 94 ? 30.453 17.891 11.211 1 97.62 94 THR A CA 1
ATOM 738 C C . THR A 1 94 ? 31.141 17.531 9.898 1 97.62 94 THR A C 1
ATOM 740 O O . THR A 1 94 ? 30.469 17.203 8.914 1 97.62 94 THR A O 1
ATOM 743 N N . PRO A 1 95 ? 32.438 17.5 9.898 1 95.62 95 PRO A N 1
ATOM 744 C CA . PRO A 1 95 ? 33.156 17.25 8.648 1 95.62 95 PRO A CA 1
ATOM 745 C C . PRO A 1 95 ? 32.906 15.844 8.094 1 95.62 95 PRO A C 1
ATOM 747 O O . PRO A 1 95 ? 33 14.859 8.836 1 95.62 95 PRO A O 1
ATOM 750 N N . GLY A 1 96 ? 32.531 15.789 6.922 1 94.94 96 GLY A N 1
ATOM 751 C CA . GLY A 1 96 ? 32.406 14.516 6.23 1 94.94 96 GLY A CA 1
ATOM 752 C C . GLY A 1 96 ? 31.047 13.875 6.367 1 94.94 96 GLY A C 1
ATOM 753 O O . GLY A 1 96 ? 30.766 12.867 5.715 1 94.94 96 GLY A O 1
ATOM 754 N N . LEU A 1 97 ? 30.25 14.461 7.121 1 97 97 LEU A N 1
ATOM 755 C CA . LEU A 1 97 ? 28.922 13.867 7.34 1 97 97 LEU A CA 1
ATOM 756 C C . LEU A 1 97 ? 28.047 14.031 6.109 1 97 97 LEU A C 1
ATOM 758 O O . LEU A 1 97 ? 27.281 13.125 5.754 1 97 97 LEU A O 1
ATOM 762 N N . VAL A 1 98 ? 28.141 15.148 5.434 1 97.94 98 VAL A N 1
ATOM 763 C CA . VAL A 1 98 ? 27.406 15.398 4.195 1 97.94 98 VAL A CA 1
ATOM 764 C C . VAL A 1 98 ? 28.359 15.273 3.004 1 97.94 98 VAL A C 1
ATOM 766 O O . VAL A 1 98 ? 29.281 16.078 2.846 1 97.94 98 VAL A O 1
ATOM 769 N N . PRO A 1 99 ? 28.125 14.289 2.18 1 97.75 99 PRO A N 1
ATOM 770 C CA . PRO A 1 99 ? 28.922 14.219 0.958 1 97.75 99 PRO A CA 1
ATOM 771 C C . PRO A 1 99 ? 28.766 15.461 0.078 1 97.75 99 PRO A C 1
ATOM 773 O O . PRO A 1 99 ? 27.703 16.094 0.093 1 97.75 99 PRO A O 1
ATOM 776 N N . ASP A 1 100 ? 29.703 15.727 -0.791 1 96.75 100 ASP A N 1
ATOM 777 C CA . ASP A 1 100 ? 29.781 16.953 -1.584 1 96.75 100 ASP A CA 1
ATOM 778 C C . ASP A 1 100 ? 28.641 17 -2.605 1 96.75 100 ASP A C 1
ATOM 780 O O . ASP A 1 100 ? 28.234 18.094 -3.031 1 96.75 100 ASP A O 1
ATOM 784 N N . ASP A 1 101 ? 28.141 15.852 -2.977 1 97.5 101 ASP A N 1
ATOM 785 C CA . ASP A 1 101 ? 27.125 15.82 -4.035 1 97.5 101 ASP A CA 1
ATOM 786 C C . ASP A 1 101 ? 25.719 15.688 -3.451 1 97.5 101 ASP A C 1
ATOM 788 O O . ASP A 1 101 ? 24.766 15.398 -4.176 1 97.5 101 ASP A O 1
ATOM 792 N N . VAL A 1 102 ? 25.641 15.844 -2.111 1 98.56 102 VAL A N 1
ATOM 793 C CA . VAL A 1 102 ? 24.344 15.789 -1.452 1 98.56 102 VAL A CA 1
ATOM 794 C C . VAL A 1 102 ? 23.891 17.203 -1.088 1 98.56 102 VAL A C 1
ATOM 796 O O . VAL A 1 102 ? 24.641 17.969 -0.497 1 98.56 102 VAL A O 1
ATOM 799 N N . CYS A 1 103 ? 22.703 17.516 -1.517 1 98.75 103 CYS A N 1
ATOM 800 C CA . CYS A 1 103 ? 22.062 18.781 -1.146 1 98.75 103 CYS A CA 1
ATOM 801 C C . CYS A 1 103 ? 21.141 18.594 0.049 1 98.75 103 CYS A C 1
ATOM 803 O O . CYS A 1 103 ? 20.219 17.766 0.007 1 98.75 103 CYS A O 1
ATOM 805 N N . ILE A 1 104 ? 21.422 19.328 1.119 1 98.81 104 ILE A N 1
ATOM 806 C CA . ILE A 1 104 ? 20.562 19.25 2.287 1 98.81 104 ILE A CA 1
ATOM 807 C C . ILE A 1 104 ? 19.516 20.375 2.229 1 98.81 104 ILE A C 1
ATOM 809 O O . ILE A 1 104 ? 19.797 21.469 1.75 1 98.81 104 ILE A O 1
ATOM 813 N N . GLN A 1 105 ? 18.297 20.031 2.654 1 98.75 105 GLN A N 1
ATOM 814 C CA . GLN A 1 105 ? 17.141 20.922 2.588 1 98.75 105 GLN A CA 1
ATOM 815 C C . GLN A 1 105 ? 16.5 21.109 3.965 1 98.75 105 GLN A C 1
ATOM 817 O O . GLN A 1 105 ? 16.469 20.172 4.766 1 98.75 105 GLN A O 1
ATOM 822 N N . VAL A 1 106 ? 16.031 22.281 4.246 1 98.62 106 VAL A N 1
ATOM 823 C CA . VAL A 1 106 ? 15.258 22.547 5.453 1 98.62 106 VAL A CA 1
ATOM 824 C C . VAL A 1 106 ? 13.961 23.266 5.09 1 98.62 106 VAL A C 1
ATOM 826 O O . VAL A 1 106 ? 13.961 24.188 4.27 1 98.62 106 VAL A O 1
ATOM 829 N N . CYS A 1 107 ? 12.875 22.766 5.664 1 97.75 107 CYS A N 1
ATOM 830 C CA . CYS A 1 107 ? 11.539 23.297 5.414 1 97.75 107 CYS A CA 1
ATOM 831 C C . CYS A 1 107 ? 11.234 24.469 6.344 1 97.75 107 CYS A C 1
ATOM 833 O O . CYS A 1 107 ? 11.602 24.438 7.52 1 97.75 107 CYS A O 1
ATOM 835 N N . SER A 1 108 ? 10.562 25.484 5.797 1 96.88 108 SER A N 1
ATOM 836 C CA . SER A 1 108 ? 10.156 26.656 6.566 1 96.88 108 SER A CA 1
ATOM 837 C C . SER A 1 108 ? 8.75 27.109 6.172 1 96.88 108 SER A C 1
ATOM 839 O O . SER A 1 108 ? 8.391 27.078 4.996 1 96.88 108 SER A O 1
ATOM 841 N N . PRO A 1 109 ? 7.953 27.531 7.16 1 93.5 109 PRO A N 1
ATOM 842 C CA . PRO A 1 109 ? 6.742 28.234 6.738 1 93.5 109 PRO A CA 1
ATOM 843 C C . PRO A 1 109 ? 7.047 29.531 6.004 1 93.5 109 PRO A C 1
ATOM 845 O O . PRO A 1 109 ? 8.148 30.078 6.129 1 93.5 109 PRO A O 1
ATOM 848 N N . CYS A 1 110 ? 6.125 29.938 5.273 1 95.12 110 CYS A N 1
ATOM 849 C CA . CYS A 1 110 ? 6.277 31.172 4.5 1 95.12 110 CYS A CA 1
ATOM 850 C C . CYS A 1 110 ? 6.137 32.406 5.387 1 95.12 110 CYS A C 1
ATOM 852 O O . CYS A 1 110 ? 5.172 33.156 5.262 1 95.12 110 CYS A O 1
ATOM 854 N N . ARG A 1 111 ? 7.129 32.594 6.223 1 94.81 111 ARG A N 1
ATOM 855 C CA . ARG A 1 111 ? 7.234 33.719 7.168 1 94.81 111 ARG A CA 1
ATOM 856 C C . ARG A 1 111 ? 8.68 34.188 7.312 1 94.81 111 ARG A C 1
ATOM 858 O O . ARG A 1 111 ? 9.586 33.344 7.434 1 94.81 111 ARG A O 1
ATOM 865 N N . GLU A 1 112 ? 8.891 35.438 7.414 1 96.19 112 GLU A N 1
ATOM 866 C CA . GLU A 1 112 ? 10.227 36 7.312 1 96.19 112 GLU A CA 1
ATOM 867 C C . GLU A 1 112 ? 11.125 35.5 8.445 1 96.19 112 GLU A C 1
ATOM 869 O O . GLU A 1 112 ? 12.273 35.156 8.211 1 96.19 112 GLU A O 1
ATOM 874 N N . ASP A 1 113 ? 10.648 35.531 9.664 1 96.19 113 ASP A N 1
ATOM 875 C CA . ASP A 1 113 ? 11.469 35.125 10.797 1 96.19 113 ASP A CA 1
ATOM 876 C C . ASP A 1 113 ? 11.883 33.656 10.688 1 96.19 113 ASP A C 1
ATOM 878 O O . ASP A 1 113 ? 13.039 33.312 10.938 1 96.19 113 ASP A O 1
ATOM 882 N N . ALA A 1 114 ? 11 32.844 10.305 1 96.31 114 ALA A N 1
ATOM 883 C CA . ALA A 1 114 ? 11.281 31.406 10.141 1 96.31 114 ALA A CA 1
ATOM 884 C C . ALA A 1 114 ? 12.234 31.172 8.977 1 96.31 114 ALA A C 1
ATOM 886 O O . ALA A 1 114 ? 13.117 30.312 9.055 1 96.31 114 ALA A O 1
ATOM 887 N N . LEU A 1 115 ? 12.047 31.922 7.926 1 98.12 115 LEU A N 1
ATOM 888 C CA . LEU A 1 115 ? 12.922 31.812 6.766 1 98.12 115 LEU A CA 1
ATOM 889 C C . LEU A 1 115 ? 14.344 32.219 7.117 1 98.12 115 LEU A C 1
ATOM 891 O O . LEU A 1 115 ? 15.305 31.547 6.707 1 98.12 115 LEU A O 1
ATOM 895 N N . LEU A 1 116 ? 14.453 33.281 7.871 1 98.12 116 LEU A N 1
ATOM 896 C CA . LEU A 1 116 ? 15.773 33.719 8.297 1 98.12 116 LEU A CA 1
ATOM 897 C C . LEU A 1 116 ? 16.469 32.656 9.141 1 98.12 116 LEU A C 1
ATOM 899 O O . LEU A 1 116 ? 17.641 32.375 8.938 1 98.12 116 LEU A O 1
ATOM 903 N N . GLN A 1 117 ? 15.727 32.125 10.055 1 97.75 117 GLN A N 1
ATOM 904 C CA . GLN A 1 117 ? 16.281 31.094 10.898 1 97.75 117 GLN A CA 1
ATOM 905 C C . GLN A 1 117 ? 16.703 29.875 10.078 1 97.75 117 GLN A C 1
ATOM 907 O O . GLN A 1 117 ? 17.719 29.25 10.367 1 97.75 117 GLN A O 1
ATOM 912 N N . THR A 1 118 ? 15.945 29.516 9.125 1 98.25 118 THR A N 1
ATOM 913 C CA . THR A 1 118 ? 16.25 28.391 8.242 1 98.25 118 THR A CA 1
ATOM 914 C C . THR A 1 118 ? 17.531 28.656 7.473 1 98.25 118 THR A C 1
ATOM 916 O O . THR A 1 118 ? 18.406 27.781 7.398 1 98.25 118 THR A O 1
ATOM 919 N N . VAL A 1 119 ? 17.672 29.859 6.918 1 98.5 119 VAL A N 1
ATOM 920 C CA . VAL A 1 119 ? 18.875 30.219 6.176 1 98.5 119 VAL A CA 1
ATOM 921 C C . VAL A 1 119 ? 20.094 30.141 7.094 1 98.5 119 VAL A C 1
ATOM 923 O O . VAL A 1 119 ? 21.125 29.578 6.715 1 98.5 119 VAL A O 1
ATOM 926 N N . LYS A 1 120 ? 19.938 30.625 8.297 1 98.19 120 LYS A N 1
ATOM 927 C CA . LYS A 1 120 ? 21.031 30.594 9.266 1 98.19 120 LYS A CA 1
ATOM 928 C C . LYS A 1 120 ? 21.422 29.156 9.594 1 98.19 120 LYS A C 1
ATOM 930 O O . LYS A 1 120 ? 22.609 28.844 9.703 1 98.19 120 LYS A O 1
ATOM 935 N N . SER A 1 121 ? 20.469 28.328 9.711 1 98.38 121 SER A N 1
ATOM 936 C CA . SER A 1 121 ? 20.719 26.953 10.102 1 98.38 121 SER A CA 1
ATOM 937 C C . SER A 1 121 ? 21.484 26.203 9.016 1 98.38 121 SER A C 1
ATOM 939 O O . SER A 1 121 ? 22.266 25.297 9.312 1 98.38 121 SER A O 1
ATOM 941 N N . LEU A 1 122 ? 21.266 26.531 7.773 1 98.62 122 LEU A N 1
ATOM 942 C CA . LEU A 1 122 ? 21.844 25.812 6.633 1 98.62 122 LEU A CA 1
ATOM 943 C C . LEU A 1 122 ? 23.188 26.406 6.234 1 98.62 122 LEU A C 1
ATOM 945 O O . LEU A 1 122 ? 23.953 25.781 5.508 1 98.62 122 LEU A O 1
ATOM 949 N N . HIS A 1 123 ? 23.453 27.688 6.613 1 98.25 123 HIS A N 1
ATOM 950 C CA . HIS A 1 123 ? 24.641 28.406 6.168 1 98.25 123 HIS A CA 1
ATOM 951 C C . HIS A 1 123 ? 25.906 27.656 6.551 1 98.25 123 HIS A C 1
ATOM 953 O O . HIS A 1 123 ? 26.047 27.219 7.695 1 98.25 123 HIS A O 1
ATOM 959 N N . GLY A 1 124 ? 26.812 27.5 5.602 1 97.44 124 GLY A N 1
ATOM 960 C CA . GLY A 1 124 ? 28.047 26.75 5.797 1 97.44 124 GLY A CA 1
ATOM 961 C C . GLY A 1 124 ? 28.047 25.406 5.102 1 97.44 124 GLY A C 1
ATOM 962 O O . GLY A 1 124 ? 29.109 24.812 4.887 1 97.44 124 GLY A O 1
ATOM 963 N N . ALA A 1 125 ? 26.922 24.859 4.75 1 98 125 ALA A N 1
ATOM 964 C CA . ALA A 1 125 ? 26.828 23.641 3.955 1 98 125 ALA A CA 1
ATOM 965 C C . ALA A 1 125 ? 27.359 23.875 2.539 1 98 125 ALA A C 1
ATOM 967 O O . ALA A 1 125 ? 27.281 24.984 2.02 1 98 125 ALA A O 1
ATOM 968 N N . LYS A 1 126 ? 27.859 22.844 1.927 1 97.69 126 LYS A N 1
ATOM 969 C CA . LYS A 1 126 ? 28.328 22.969 0.551 1 97.69 126 LYS A CA 1
ATOM 970 C C . LYS A 1 126 ? 27.172 23.25 -0.401 1 97.69 126 LYS A C 1
ATOM 972 O O . LYS A 1 126 ? 27.234 24.203 -1.193 1 97.69 126 LYS A O 1
ATOM 977 N N . LYS A 1 127 ? 26.156 22.422 -0.371 1 98.38 127 LYS A N 1
ATOM 978 C CA . LYS A 1 127 ? 24.922 22.609 -1.118 1 98.38 127 LYS A CA 1
ATOM 979 C C . LYS A 1 127 ? 23.703 22.625 -0.184 1 98.38 127 LYS A C 1
ATOM 981 O O . LYS A 1 127 ? 23.531 21.719 0.629 1 98.38 127 LYS A O 1
ATOM 986 N N . ALA A 1 128 ? 22.922 23.672 -0.291 1 98.62 128 ALA A N 1
ATOM 987 C CA . ALA A 1 128 ? 21.766 23.797 0.588 1 98.62 128 ALA A CA 1
ATOM 988 C C . ALA A 1 128 ? 20.547 24.344 -0.171 1 98.62 128 ALA A C 1
ATOM 990 O O . ALA A 1 128 ? 20.688 25.188 -1.055 1 98.62 128 ALA A O 1
ATOM 991 N N . ASN A 1 129 ? 19.391 23.781 0.166 1 98.75 129 ASN A N 1
ATOM 992 C CA . ASN A 1 129 ? 18.125 24.219 -0.405 1 98.75 129 ASN A CA 1
ATOM 993 C C . ASN A 1 129 ? 17.172 24.734 0.671 1 98.75 129 ASN A C 1
ATOM 995 O O . ASN A 1 129 ? 16.953 24.062 1.678 1 98.75 129 ASN A O 1
ATOM 999 N N . VAL A 1 130 ? 16.688 25.953 0.538 1 98.75 130 VAL A N 1
ATOM 1000 C CA . VAL A 1 130 ? 15.609 26.469 1.379 1 98.75 130 VAL A CA 1
ATOM 1001 C C . VAL A 1 130 ? 14.258 26.125 0.764 1 98.75 130 VAL A C 1
ATOM 1003 O O . VAL A 1 130 ? 13.961 26.516 -0.365 1 98.75 130 VAL A O 1
ATOM 1006 N N . PHE A 1 131 ? 13.508 25.344 1.457 1 98.75 131 PHE A N 1
ATOM 1007 C CA . PHE A 1 131 ? 12.188 24.953 0.986 1 98.75 131 PHE A CA 1
ATOM 100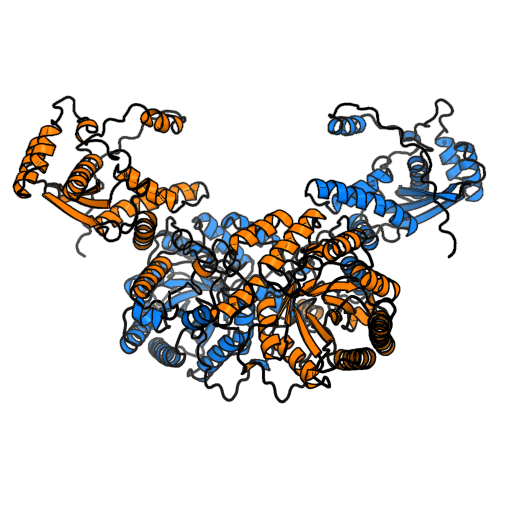8 C C . PHE A 1 131 ? 11.094 25.672 1.766 1 98.75 131 PHE A C 1
ATOM 1010 O O . PHE A 1 131 ? 11.039 25.578 2.994 1 98.75 131 PHE A O 1
ATOM 1017 N N . THR A 1 132 ? 10.297 26.422 1.159 1 98.25 132 THR A N 1
ATOM 1018 C CA . THR A 1 132 ? 9.102 26.984 1.767 1 98.25 132 THR A CA 1
ATOM 1019 C C . THR A 1 132 ? 7.855 26.609 0.969 1 98.25 132 THR A C 1
ATOM 1021 O O . THR A 1 132 ? 7.961 26.062 -0.13 1 98.25 132 THR A O 1
ATOM 1024 N N . TYR A 1 133 ? 6.695 26.75 1.595 1 97.62 133 TYR A N 1
ATOM 1025 C CA . TYR A 1 133 ? 5.453 26.266 1.001 1 97.62 133 TYR A CA 1
ATOM 1026 C C . TYR A 1 133 ? 4.266 27.109 1.465 1 97.62 133 TYR A C 1
ATOM 1028 O O . TYR A 1 133 ? 4.383 27.891 2.412 1 97.62 133 TYR A O 1
ATOM 1036 N N . ILE A 1 134 ? 3.168 26.953 0.797 1 97.25 134 ILE A N 1
ATOM 1037 C CA . ILE A 1 134 ? 1.915 27.578 1.189 1 97.25 134 ILE A CA 1
ATOM 1038 C C . ILE A 1 134 ? 0.738 26.734 0.732 1 97.25 134 ILE A C 1
ATOM 1040 O O . ILE A 1 134 ? 0.806 26.078 -0.312 1 97.25 134 ILE A O 1
ATOM 1044 N N . GLY A 1 135 ? -0.326 26.609 1.598 1 96 135 GLY A N 1
ATOM 1045 C CA . GLY A 1 135 ? -1.538 25.922 1.182 1 96 135 GLY A CA 1
ATOM 1046 C C . GLY A 1 135 ? -2.201 26.547 -0.026 1 96 135 GLY A C 1
ATOM 1047 O O . GLY A 1 135 ? -2.359 27.781 -0.082 1 96 135 GLY A O 1
ATOM 1048 N N . CYS A 1 136 ? -2.607 25.688 -1.031 1 96.69 136 CYS A N 1
ATOM 1049 C CA . CYS A 1 136 ? -3.043 26.328 -2.27 1 96.69 136 CYS A CA 1
ATOM 1050 C C . CYS A 1 136 ? -4.504 26 -2.564 1 96.69 136 CYS A C 1
ATOM 1052 O O . CYS A 1 136 ? -5.094 26.562 -3.486 1 96.69 136 CYS A O 1
ATOM 1054 N N . SER A 1 137 ? -5.117 25.078 -1.847 1 93.44 137 SER A N 1
ATOM 1055 C CA . SER A 1 137 ? -6.551 24.859 -2.025 1 93.44 137 SER A CA 1
ATOM 1056 C C . SER A 1 137 ? -7.352 26.047 -1.48 1 93.44 137 SER A C 1
ATOM 1058 O O . SER A 1 137 ? -6.902 26.734 -0.565 1 93.44 137 SER A O 1
ATOM 1060 N N . ASP A 1 138 ? -8.516 26.25 -2.049 1 90.25 138 ASP A N 1
ATOM 1061 C CA . ASP A 1 138 ? -9.367 27.344 -1.562 1 90.25 138 ASP A CA 1
ATOM 1062 C C . ASP A 1 138 ? -9.742 27.125 -0.099 1 90.25 138 ASP A C 1
ATOM 1064 O O . ASP A 1 138 ? -9.828 28.094 0.67 1 90.25 138 ASP A O 1
ATOM 1068 N N . SER A 1 139 ? -9.938 25.891 0.258 1 86.5 139 SER A N 1
ATOM 1069 C CA . SER A 1 139 ? -10.281 25.578 1.642 1 86.5 139 SER A CA 1
ATOM 1070 C C . SER A 1 139 ? -9.164 26 2.594 1 86.5 139 SER A C 1
ATOM 1072 O O . SER A 1 139 ? -9.422 26.656 3.607 1 86.5 139 SER A O 1
ATOM 1074 N N . LEU A 1 140 ? -7.906 25.656 2.301 1 91.19 140 LEU A N 1
ATOM 1075 C CA . LEU A 1 140 ? -6.789 26.031 3.154 1 91.19 140 LEU A CA 1
ATOM 1076 C C . LEU A 1 140 ? -6.578 27.547 3.143 1 91.19 140 LEU A C 1
ATOM 1078 O O . LEU A 1 140 ? -6.316 28.156 4.184 1 91.19 140 LEU A O 1
ATOM 1082 N N . ARG A 1 141 ? -6.664 28.156 1.967 1 92.69 141 ARG A N 1
ATOM 1083 C CA . ARG A 1 141 ? -6.438 29.594 1.841 1 92.69 141 ARG A CA 1
ATOM 1084 C C . ARG A 1 141 ? -7.465 30.391 2.645 1 92.69 141 ARG A C 1
ATOM 1086 O O . ARG A 1 141 ? -7.109 31.312 3.379 1 92.69 141 ARG A O 1
ATOM 1093 N N . GLU A 1 142 ? -8.734 29.891 2.58 1 89.5 142 GLU A N 1
ATOM 1094 C CA . GLU A 1 142 ? -9.828 30.641 3.188 1 89.5 142 GLU A CA 1
ATOM 1095 C C . GLU A 1 142 ? -9.969 30.312 4.672 1 89.5 142 GLU A C 1
ATOM 1097 O O . GLU A 1 142 ? -10.156 31.203 5.5 1 89.5 142 GLU A O 1
ATOM 1102 N N . VAL A 1 143 ? -9.859 29.031 5.023 1 83.69 143 VAL A N 1
ATOM 1103 C CA . VAL A 1 143 ? -10.227 28.578 6.359 1 83.69 143 VAL A CA 1
ATOM 1104 C C . VAL A 1 143 ? -9 28.625 7.273 1 83.69 143 VAL A C 1
ATOM 1106 O O . VAL A 1 143 ? -9.109 29 8.445 1 83.69 143 VAL A O 1
ATOM 1109 N N . VAL A 1 144 ? -7.871 28.312 6.742 1 85.19 144 VAL A N 1
ATOM 1110 C CA . VAL A 1 144 ? -6.691 28.203 7.59 1 85.19 144 VAL A CA 1
ATOM 1111 C C . VAL A 1 144 ? -5.867 29.484 7.508 1 85.19 144 VAL A C 1
ATOM 1113 O O . VAL A 1 144 ? -5.523 30.078 8.531 1 85.19 144 VAL A O 1
ATOM 1116 N N . LEU A 1 145 ? -5.578 29.953 6.32 1 90.62 145 LEU A N 1
ATOM 1117 C CA . LEU A 1 145 ? -4.715 31.125 6.137 1 90.62 145 LEU A CA 1
ATOM 1118 C C . LEU A 1 145 ? -5.516 32.406 6.238 1 90.62 145 LEU A C 1
ATOM 1120 O O . LEU A 1 145 ? -4.957 33.469 6.523 1 90.62 145 LEU A O 1
ATOM 1124 N N . ARG A 1 146 ? -6.793 32.344 5.926 1 91.44 146 ARG A N 1
ATOM 1125 C CA . ARG A 1 146 ? -7.695 33.5 5.965 1 91.44 146 ARG A CA 1
ATOM 1126 C C . ARG A 1 146 ? -7.168 34.625 5.094 1 91.44 146 ARG A C 1
ATOM 1128 O O . ARG A 1 146 ? -7.043 35.75 5.559 1 91.44 146 ARG A O 1
ATOM 1135 N N . MET A 1 147 ? -6.855 34.281 3.789 1 96.12 147 MET A N 1
ATOM 1136 C CA . MET A 1 147 ? -6.305 35.25 2.828 1 96.12 147 MET A CA 1
ATOM 1137 C C . MET A 1 147 ? -7.129 35.25 1.545 1 96.12 147 MET A C 1
ATOM 1139 O O . MET A 1 147 ? -7.676 34.219 1.144 1 96.12 147 MET A O 1
ATOM 1143 N N . THR A 1 148 ? -7.227 36.469 0.968 1 97.12 148 THR A N 1
ATOM 1144 C CA . THR A 1 148 ? -7.699 36.531 -0.41 1 97.12 148 THR A CA 1
ATOM 1145 C C . THR A 1 148 ? -6.664 35.969 -1.369 1 97.12 148 THR A C 1
ATOM 1147 O O . THR A 1 148 ? -5.516 35.719 -0.986 1 97.12 148 THR A O 1
ATOM 1150 N N . GLU A 1 149 ? -7.121 35.656 -2.543 1 97.5 149 GLU A N 1
ATOM 1151 C CA . GLU A 1 149 ? -6.18 35.125 -3.52 1 97.5 149 GLU A CA 1
ATOM 1152 C C . GLU A 1 149 ? -5.016 36.094 -3.754 1 97.5 149 GLU A C 1
ATOM 1154 O O . GLU A 1 149 ? -3.865 35.656 -3.873 1 97.5 149 GLU A O 1
ATOM 1159 N N . ASP A 1 150 ? -5.305 37.438 -3.793 1 98.25 150 ASP A N 1
ATOM 1160 C CA . ASP A 1 150 ? -4.254 38.406 -3.988 1 98.25 150 ASP A CA 1
ATOM 1161 C C . ASP A 1 150 ? -3.268 38.406 -2.82 1 98.25 150 ASP A C 1
ATOM 1163 O O . ASP A 1 150 ? -2.055 38.469 -3.025 1 98.25 150 ASP A O 1
ATOM 1167 N N . GLU A 1 151 ? -3.795 38.344 -1.637 1 98.06 151 GLU A N 1
ATOM 1168 C CA . GLU A 1 151 ? -2.945 38.281 -0.45 1 98.06 151 GLU A CA 1
ATOM 1169 C C . GLU A 1 151 ? -2.092 37.031 -0.44 1 98.06 151 GLU A C 1
ATOM 1171 O O . GLU A 1 151 ? -0.923 37.062 -0.048 1 98.06 151 GLU A O 1
ATOM 1176 N N . TRP A 1 152 ? -2.73 36.031 -0.854 1 97.94 152 TRP A N 1
ATOM 1177 C CA . TRP A 1 152 ? -2.082 34.75 -0.922 1 97.94 152 TRP A CA 1
ATOM 1178 C C . TRP A 1 152 ? -0.917 34.75 -1.906 1 97.94 152 TRP A C 1
ATOM 1180 O O . TRP A 1 152 ? 0.19 34.312 -1.577 1 97.94 152 TRP A O 1
ATOM 1190 N N . VAL A 1 153 ? -1.082 35.25 -3.086 1 98.69 153 VAL A N 1
ATOM 1191 C CA . VAL A 1 153 ? -0.047 35.375 -4.109 1 98.69 153 VAL A CA 1
ATOM 1192 C C . VAL A 1 153 ? 1.069 36.281 -3.617 1 98.69 153 VAL A C 1
ATOM 1194 O O . VAL A 1 153 ? 2.252 36 -3.801 1 98.69 153 VAL A O 1
ATOM 1197 N N . GLU A 1 154 ? 0.695 37.344 -3.01 1 98.5 154 GLU A N 1
ATOM 1198 C CA . GLU A 1 154 ? 1.681 38.312 -2.504 1 98.5 154 GLU A CA 1
ATOM 1199 C C . GLU A 1 154 ? 2.531 37.688 -1.399 1 98.5 154 GLU A C 1
ATOM 1201 O O . GLU A 1 154 ? 3.734 37.938 -1.32 1 98.5 154 GLU A O 1
ATOM 1206 N N . ARG A 1 155 ? 1.913 36.938 -0.541 1 98.19 155 ARG A N 1
ATOM 1207 C CA . ARG A 1 155 ? 2.65 36.25 0.508 1 98.19 155 ARG A CA 1
ATOM 1208 C C . ARG A 1 155 ? 3.711 35.312 -0.087 1 98.19 155 ARG A C 1
ATOM 1210 O O . ARG A 1 155 ? 4.859 35.312 0.359 1 98.19 155 ARG A O 1
ATOM 1217 N N . ALA A 1 156 ? 3.326 34.562 -1.066 1 98.69 156 ALA A N 1
ATOM 1218 C CA . ALA A 1 156 ? 4.254 33.656 -1.731 1 98.69 156 ALA A CA 1
ATOM 1219 C C . ALA A 1 156 ? 5.387 34.406 -2.406 1 98.69 156 ALA A C 1
ATOM 1221 O O . ALA A 1 156 ? 6.559 34.062 -2.252 1 98.69 156 ALA A O 1
ATOM 1222 N N . ARG A 1 157 ? 5.039 35.438 -3.148 1 98.62 157 ARG A N 1
ATOM 1223 C CA . ARG A 1 157 ? 6.008 36.281 -3.854 1 98.62 157 ARG A CA 1
ATOM 1224 C C . ARG A 1 157 ? 6.996 36.906 -2.879 1 98.62 157 ARG A C 1
ATOM 1226 O O . ARG A 1 157 ? 8.203 36.906 -3.115 1 98.62 157 ARG A O 1
ATOM 1233 N N . SER A 1 158 ? 6.461 37.469 -1.828 1 98.44 158 SER A N 1
ATOM 1234 C CA . SER A 1 158 ? 7.281 38.188 -0.859 1 98.44 158 SER A CA 1
ATOM 1235 C C . SER A 1 158 ? 8.25 37.25 -0.15 1 98.44 158 SER A C 1
ATOM 1237 O O . SER A 1 158 ? 9.383 37.656 0.16 1 98.44 158 SER A O 1
ATOM 1239 N N . CYS A 1 159 ? 7.805 36.094 0.139 1 98.44 159 CYS A N 1
ATOM 1240 C CA . CYS A 1 159 ? 8.672 35.094 0.786 1 98.44 159 CYS A CA 1
ATOM 1241 C C . CYS A 1 159 ? 9.828 34.719 -0.131 1 98.44 159 CYS A C 1
ATOM 1243 O O . CYS A 1 159 ? 10.969 34.594 0.311 1 98.44 159 CYS A O 1
ATOM 1245 N N . ALA A 1 160 ? 9.547 34.5 -1.418 1 98.69 160 ALA A N 1
ATOM 1246 C CA . ALA A 1 160 ? 10.602 34.156 -2.385 1 98.69 160 ALA A CA 1
ATOM 1247 C C . ALA A 1 160 ? 11.602 35.312 -2.504 1 98.69 160 ALA A C 1
ATOM 1249 O O . ALA A 1 160 ? 12.812 35.094 -2.523 1 98.69 160 ALA A O 1
ATOM 1250 N N . ALA A 1 161 ? 11.062 36.531 -2.559 1 98.5 161 ALA A N 1
ATOM 1251 C CA . ALA A 1 161 ? 11.914 37.688 -2.646 1 98.5 161 ALA A CA 1
ATOM 1252 C C . ALA A 1 161 ? 12.789 37.844 -1.405 1 98.5 161 ALA A C 1
ATOM 1254 O O . ALA A 1 161 ? 13.945 38.25 -1.498 1 98.5 161 ALA A O 1
ATOM 1255 N N . TYR A 1 162 ? 12.211 37.562 -0.297 1 98.5 162 TYR A N 1
ATOM 1256 C CA . TYR A 1 162 ? 12.945 37.656 0.96 1 98.5 162 TYR A CA 1
ATOM 1257 C C . TYR A 1 162 ? 14.094 36.688 1.012 1 98.5 162 TYR A C 1
ATOM 1259 O O . TYR A 1 162 ? 15.219 37.031 1.364 1 98.5 162 TYR A O 1
ATOM 1267 N N . VAL A 1 163 ? 13.859 35.438 0.645 1 98.69 163 VAL A N 1
ATOM 1268 C CA . VAL A 1 163 ? 14.922 34.438 0.646 1 98.69 163 VAL A CA 1
ATOM 1269 C C . VAL A 1 163 ? 16.031 34.875 -0.318 1 98.69 163 VAL A C 1
ATOM 1271 O O . VAL A 1 163 ? 17.219 34.75 -0.001 1 98.69 163 VAL A O 1
ATOM 1274 N N . ARG A 1 164 ? 15.617 35.312 -1.48 1 98.44 164 ARG A N 1
ATOM 1275 C CA . ARG A 1 164 ? 16.594 35.812 -2.451 1 98.44 164 ARG A CA 1
ATOM 1276 C C . ARG A 1 164 ? 17.484 36.875 -1.847 1 98.44 164 ARG A C 1
ATOM 1278 O O . ARG A 1 164 ? 18.719 36.844 -2.023 1 98.44 164 ARG A O 1
ATOM 1285 N N . SER A 1 165 ? 16.891 37.812 -1.126 1 98.25 165 SER A N 1
ATOM 1286 C CA . SER A 1 165 ? 17.625 38.906 -0.529 1 98.25 165 SER A CA 1
ATOM 1287 C C . SER A 1 165 ? 18.641 38.406 0.5 1 98.25 165 SER A C 1
ATOM 1289 O O . SER A 1 165 ? 19.625 39.094 0.803 1 98.25 165 SER A O 1
ATOM 1291 N N . LEU A 1 166 ? 18.391 37.25 1.013 1 98.5 166 LEU A N 1
ATOM 1292 C CA . LEU A 1 166 ? 19.281 36.688 2.031 1 98.5 166 LEU A CA 1
ATOM 1293 C C . LEU A 1 166 ? 20.422 35.906 1.39 1 98.5 166 LEU A C 1
ATOM 1295 O O . LEU A 1 166 ? 21.562 35.969 1.86 1 98.5 166 LEU A O 1
ATOM 1299 N N . VAL A 1 167 ? 20.141 35.188 0.292 1 98.25 167 VAL A N 1
ATOM 1300 C CA . VAL A 1 167 ? 21.062 34.094 -0.084 1 98.25 167 VAL A CA 1
ATOM 1301 C C . VAL A 1 167 ? 21.641 34.406 -1.467 1 98.25 167 VAL A C 1
ATOM 1303 O O . VAL A 1 167 ? 22.578 33.719 -1.906 1 98.25 167 VAL A O 1
ATOM 1306 N N . LYS A 1 168 ? 21.094 35.281 -2.154 1 95.12 168 LYS A N 1
ATOM 1307 C CA . LYS A 1 168 ? 21.594 35.688 -3.473 1 95.12 168 LYS A CA 1
ATOM 1308 C C . LYS A 1 168 ? 21.922 37.156 -3.518 1 95.12 168 LYS A C 1
ATOM 1310 O O . LYS A 1 168 ? 21.688 37.906 -2.547 1 95.12 168 LYS A O 1
ATOM 1315 N N . ASP A 1 169 ? 22.453 37.656 -4.629 1 91.69 169 ASP A N 1
ATOM 1316 C CA . ASP A 1 169 ? 22.609 39.031 -5.023 1 91.69 169 ASP A CA 1
ATOM 1317 C C . ASP A 1 169 ? 23.312 39.844 -3.934 1 91.69 169 ASP A C 1
ATOM 1319 O O . ASP A 1 169 ? 22.875 40.938 -3.586 1 91.69 169 ASP A O 1
ATOM 1323 N N . GLY A 1 170 ? 24.281 39.312 -3.367 1 91.75 170 GLY A N 1
ATOM 1324 C CA . GLY A 1 170 ? 25.078 40 -2.369 1 91.75 170 GLY A CA 1
ATOM 1325 C C . GLY A 1 170 ? 24.438 40 -0.989 1 91.75 170 GLY A C 1
ATOM 1326 O O . GLY A 1 170 ? 24.812 40.781 -0.116 1 91.75 170 GLY A O 1
ATOM 1327 N N . GLY A 1 171 ? 23.5 39.125 -0.787 1 95.25 171 GLY A N 1
ATOM 1328 C CA . GLY A 1 171 ? 22.859 38.969 0.512 1 95.25 171 GLY A CA 1
ATOM 1329 C C . GLY A 1 171 ? 23.828 38.562 1.609 1 95.25 171 GLY A C 1
ATOM 1330 O O . GLY A 1 171 ? 24.938 38.094 1.328 1 95.25 171 GLY A O 1
ATOM 1331 N N . PRO A 1 172 ? 23.406 38.719 2.852 1 97.69 172 PRO A N 1
ATOM 1332 C CA . PRO A 1 172 ? 24.297 38.5 3.996 1 97.69 172 PRO A CA 1
ATOM 1333 C C . PRO A 1 172 ? 24.766 37.031 4.094 1 97.69 172 PRO A C 1
ATOM 1335 O O . PRO A 1 172 ? 25.797 36.781 4.703 1 97.69 172 PRO A O 1
ATOM 1338 N N . TYR A 1 173 ? 24.062 36.125 3.469 1 98.19 173 TYR A N 1
ATOM 1339 C CA . TYR A 1 173 ? 24.422 34.719 3.576 1 98.19 173 TYR A CA 1
ATOM 1340 C C . TYR A 1 173 ? 24.75 34.125 2.209 1 98.19 173 TYR A C 1
ATOM 1342 O O . TYR A 1 173 ? 24.75 32.906 2.033 1 98.19 173 TYR A O 1
ATOM 1350 N N . ALA A 1 174 ? 25.031 34.906 1.274 1 96.81 174 ALA A N 1
ATOM 1351 C CA . ALA A 1 174 ? 25.188 34.469 -0.116 1 96.81 174 ALA A CA 1
ATOM 1352 C C . ALA A 1 174 ? 26.484 33.688 -0.305 1 96.81 174 ALA A C 1
ATOM 1354 O O . ALA A 1 174 ? 26.562 32.812 -1.166 1 96.81 174 ALA A O 1
ATOM 1355 N N . GLU A 1 175 ? 27.453 33.969 0.51 1 95.94 175 GLU A N 1
ATOM 1356 C CA . GLU A 1 175 ? 28.766 33.344 0.352 1 95.94 175 GLU A CA 1
ATOM 1357 C C . GLU A 1 175 ? 28.906 32.125 1.268 1 95.94 175 GLU A C 1
ATOM 1359 O O . GLU A 1 175 ? 28.266 32.062 2.322 1 95.94 175 GLU A O 1
ATOM 1364 N N . GLY A 1 176 ? 29.656 31.141 0.796 1 94.88 176 GLY A N 1
ATOM 1365 C CA . GLY A 1 176 ? 30 30 1.643 1 94.88 176 GLY A CA 1
ATOM 1366 C C . GLY A 1 176 ? 29.094 28.812 1.419 1 94.88 176 GLY A C 1
ATOM 1367 O O . GLY A 1 176 ? 29.422 27.703 1.854 1 94.88 176 GLY A O 1
ATOM 1368 N N . THR A 1 177 ? 28 29.016 0.798 1 97.5 177 THR A N 1
ATOM 1369 C CA . THR A 1 177 ? 27.031 27.953 0.511 1 97.5 177 THR A CA 1
ATOM 1370 C C . THR A 1 177 ? 26.484 28.094 -0.912 1 97.5 177 THR A C 1
ATOM 1372 O O . THR A 1 177 ? 26.203 29.203 -1.374 1 97.5 177 THR A O 1
ATOM 1375 N N . GLU A 1 178 ? 26.469 26.969 -1.662 1 97.5 178 GLU A N 1
ATOM 1376 C CA . GLU A 1 178 ? 25.719 26.922 -2.914 1 97.5 178 GLU A CA 1
ATOM 1377 C C . GLU A 1 178 ? 24.234 26.766 -2.66 1 97.5 178 GLU A C 1
ATOM 1379 O O . GLU A 1 178 ? 23.766 25.656 -2.363 1 97.5 178 GLU A O 1
ATOM 1384 N N . TRP A 1 179 ? 23.484 27.828 -2.91 1 98.12 179 TRP A N 1
ATOM 1385 C CA . TRP A 1 179 ? 22.078 27.875 -2.504 1 98.12 179 TRP A CA 1
ATOM 1386 C C . TRP A 1 179 ? 21.156 27.469 -3.656 1 98.12 179 TRP A C 1
ATOM 1388 O O . TRP A 1 179 ? 21.453 27.781 -4.816 1 98.12 179 TRP A O 1
ATOM 1398 N N . SER A 1 180 ? 20.125 26.766 -3.354 1 97.56 180 SER A N 1
ATOM 1399 C CA . SER A 1 180 ? 18.953 26.562 -4.188 1 97.56 180 SER A CA 1
ATOM 1400 C C . SER A 1 180 ? 17.672 26.891 -3.424 1 97.56 180 SER A C 1
ATOM 1402 O O . SER A 1 180 ? 17.688 27 -2.197 1 97.56 180 SER A O 1
ATOM 1404 N N . PHE A 1 181 ? 16.594 27.078 -4.176 1 98.69 181 PHE A N 1
ATOM 1405 C CA . PHE A 1 181 ? 15.32 27.438 -3.566 1 98.69 181 PHE A CA 1
ATOM 1406 C C . PHE A 1 181 ? 14.195 26.578 -4.117 1 98.69 181 PHE A C 1
ATOM 1408 O O . PHE A 1 181 ? 14.078 26.391 -5.328 1 98.69 181 PHE A O 1
ATOM 1415 N N . SER A 1 182 ? 13.453 26.016 -3.17 1 98.75 182 SER A N 1
ATOM 1416 C CA . SER A 1 182 ? 12.266 25.25 -3.514 1 98.75 182 SER A CA 1
ATOM 1417 C C . SER A 1 182 ? 11 25.922 -2.975 1 98.75 182 SER A C 1
ATOM 1419 O O . SER A 1 182 ? 10.984 26.406 -1.842 1 98.75 182 SER A O 1
ATOM 1421 N N . PHE A 1 183 ? 10 25.984 -3.766 1 98.88 183 PHE A N 1
ATOM 1422 C CA . PHE A 1 183 ? 8.688 26.469 -3.34 1 98.88 183 PHE A CA 1
ATOM 1423 C C . PHE A 1 183 ? 7.617 25.422 -3.6 1 98.88 183 PHE A C 1
ATOM 1425 O O . PHE A 1 183 ? 7.469 24.938 -4.727 1 98.88 183 PHE A O 1
ATOM 1432 N N . GLY A 1 184 ? 6.875 25.078 -2.564 1 98.56 184 GLY A N 1
ATOM 1433 C CA . GLY A 1 184 ? 5.891 24.016 -2.658 1 98.56 184 GLY A CA 1
ATOM 1434 C C . GLY A 1 184 ? 4.465 24.516 -2.498 1 98.56 184 GLY A C 1
ATOM 1435 O O . GLY A 1 184 ? 4.207 25.453 -1.747 1 98.56 184 GLY A O 1
ATOM 1436 N N . PHE A 1 185 ? 3.555 23.875 -3.223 1 98.5 185 PHE A N 1
ATOM 1437 C CA . PHE A 1 185 ? 2.121 24.109 -3.098 1 98.5 185 PHE A CA 1
ATOM 1438 C C . PHE A 1 185 ? 1.439 22.938 -2.402 1 98.5 185 PHE A C 1
ATOM 1440 O O . PHE A 1 185 ? 1.216 21.891 -3.016 1 98.5 185 PHE A O 1
ATOM 1447 N N . GLU A 1 186 ? 1.037 23.156 -1.147 1 96.88 186 GLU A N 1
ATOM 1448 C CA . GLU A 1 186 ? 0.392 22.141 -0.321 1 96.88 186 GLU A CA 1
ATOM 1449 C C . GLU A 1 186 ? -1.082 21.984 -0.687 1 96.88 186 GLU A C 1
ATOM 1451 O O . GLU A 1 186 ? -1.771 22.984 -0.937 1 96.88 186 GLU A O 1
ATOM 1456 N N . ASP A 1 187 ? -1.599 20.734 -0.77 1 95.62 187 ASP A N 1
ATOM 1457 C CA . ASP A 1 187 ? -2.988 20.375 -1.031 1 95.62 187 ASP A CA 1
ATOM 1458 C C . ASP A 1 187 ? -3.383 20.703 -2.467 1 95.62 187 ASP A C 1
ATOM 1460 O O . ASP A 1 187 ? -4.496 21.172 -2.717 1 95.62 187 ASP A O 1
ATOM 1464 N N . PHE A 1 188 ? -2.514 20.484 -3.424 1 97.69 188 PHE A N 1
ATOM 1465 C CA . PHE A 1 188 ? -2.691 20.781 -4.84 1 97.69 188 PHE A CA 1
ATOM 1466 C C . PHE A 1 188 ? -3.84 19.969 -5.426 1 97.69 188 PHE A C 1
ATOM 1468 O O . PHE A 1 188 ? -4.566 20.453 -6.297 1 97.69 188 PHE A O 1
ATOM 1475 N N . SER A 1 189 ? -4.031 18.734 -4.973 1 93.88 189 SER A N 1
ATOM 1476 C CA . SER A 1 189 ? -5.086 17.875 -5.492 1 93.88 189 SER A CA 1
ATOM 1477 C C . SER A 1 189 ? -6.457 18.516 -5.352 1 93.88 189 SER A C 1
ATOM 1479 O O . SER A 1 189 ? -7.375 18.219 -6.121 1 93.88 189 SER A O 1
ATOM 1481 N N . ASN A 1 190 ? -6.559 19.469 -4.414 1 91.69 190 ASN A N 1
ATOM 1482 C CA . ASN A 1 190 ? -7.828 20.125 -4.137 1 91.69 190 ASN A CA 1
ATOM 1483 C C . ASN A 1 190 ? -7.816 21.578 -4.605 1 91.69 190 ASN A C 1
ATOM 1485 O O . ASN A 1 190 ? -8.742 22.344 -4.316 1 91.69 190 ASN A O 1
ATOM 1489 N N . ALA A 1 191 ? -6.84 21.969 -5.34 1 95.75 191 ALA A N 1
ATOM 1490 C CA . ALA A 1 191 ? -6.648 23.375 -5.676 1 95.75 191 ALA A CA 1
ATOM 1491 C C . ALA A 1 191 ? -7.172 23.688 -7.074 1 95.75 191 ALA A C 1
ATOM 1493 O O . ALA A 1 191 ? -7.391 22.781 -7.875 1 95.75 191 ALA A O 1
ATOM 1494 N N . ARG A 1 192 ? -7.516 24.953 -7.324 1 96 192 ARG A N 1
ATOM 1495 C CA . ARG A 1 192 ? -7.672 25.438 -8.695 1 96 192 ARG A CA 1
ATOM 1496 C C . ARG A 1 192 ? -6.316 25.594 -9.375 1 96 192 ARG A C 1
ATOM 1498 O O . ARG A 1 192 ? -5.504 26.422 -8.961 1 96 192 ARG A O 1
ATOM 1505 N N . VAL A 1 193 ? -6.094 24.859 -10.406 1 97.94 193 VAL A N 1
ATOM 1506 C CA . VAL A 1 193 ? -4.781 24.828 -11.039 1 97.94 193 VAL A CA 1
ATOM 1507 C C . VAL A 1 193 ? -4.422 26.219 -11.555 1 97.94 193 VAL A C 1
ATOM 1509 O O . VAL A 1 193 ? -3.258 26.625 -11.508 1 97.94 193 VAL A O 1
ATOM 1512 N N . GLU A 1 194 ? -5.398 26.984 -11.969 1 97.56 194 GLU A N 1
ATOM 1513 C CA . GLU A 1 194 ? -5.172 28.328 -12.484 1 97.56 194 GLU A CA 1
ATOM 1514 C C . GLU A 1 194 ? -4.59 29.25 -11.398 1 97.56 194 GLU A C 1
ATOM 1516 O O . GLU A 1 194 ? -3.725 30.078 -11.68 1 97.56 194 GLU A O 1
ATOM 1521 N N . ALA A 1 195 ? -5.09 29.078 -10.211 1 97.94 195 ALA A N 1
ATOM 1522 C CA . ALA A 1 195 ? -4.562 29.875 -9.102 1 97.94 195 ALA A CA 1
ATOM 1523 C C . ALA A 1 195 ? -3.107 29.516 -8.812 1 97.94 195 ALA A C 1
ATOM 1525 O O . ALA A 1 195 ? -2.293 30.391 -8.508 1 97.94 195 ALA A O 1
ATOM 1526 N N . VAL A 1 196 ? -2.811 28.281 -8.914 1 98.62 196 VAL A N 1
ATOM 1527 C CA . VAL A 1 196 ? -1.452 27.812 -8.664 1 98.62 196 VAL A CA 1
ATOM 1528 C C . VAL A 1 196 ? -0.512 28.344 -9.742 1 98.62 196 VAL A C 1
ATOM 1530 O O . VAL A 1 196 ? 0.618 28.75 -9.445 1 98.62 196 VAL A O 1
ATOM 1533 N N . ILE A 1 197 ? -0.981 28.344 -11.023 1 98.69 197 ILE A N 1
ATOM 1534 C CA . ILE A 1 197 ? -0.193 28.906 -12.125 1 98.69 197 ILE A CA 1
ATOM 1535 C C . ILE A 1 197 ? 0.138 30.359 -11.836 1 98.69 197 ILE A C 1
ATOM 1537 O O . ILE A 1 197 ? 1.293 30.781 -11.961 1 98.69 197 ILE A O 1
ATOM 1541 N N . ARG A 1 198 ? -0.859 31.094 -11.422 1 98.75 198 ARG A N 1
ATOM 1542 C CA . ARG A 1 198 ? -0.681 32.5 -11.109 1 98.75 198 ARG A CA 1
ATOM 1543 C C . ARG A 1 198 ? 0.35 32.688 -10 1 98.75 198 ARG A C 1
ATOM 1545 O O . ARG A 1 198 ? 1.255 33.531 -10.117 1 98.75 198 ARG A O 1
ATOM 1552 N N . CYS A 1 199 ? 0.211 31.953 -8.969 1 98.81 199 CYS A N 1
ATOM 1553 C CA . CYS A 1 199 ? 1.092 32.062 -7.816 1 98.81 199 CYS A CA 1
ATOM 1554 C C . CYS A 1 199 ? 2.51 31.641 -8.164 1 98.81 199 CYS A C 1
ATOM 1556 O O . CYS A 1 199 ? 3.48 32.281 -7.766 1 98.81 199 CYS A O 1
ATOM 1558 N N . ALA A 1 200 ? 2.648 30.562 -8.875 1 98.88 200 ALA A N 1
ATOM 1559 C CA . ALA A 1 200 ? 3.957 30.047 -9.266 1 98.88 200 ALA A CA 1
ATOM 1560 C C . ALA A 1 200 ? 4.711 31.062 -10.125 1 98.88 200 ALA A C 1
ATOM 1562 O O . ALA A 1 200 ? 5.926 31.219 -9.984 1 98.88 200 ALA A O 1
ATOM 1563 N N . GLU A 1 201 ? 4.008 31.703 -11.047 1 98.88 201 GLU A N 1
ATOM 1564 C CA . GLU A 1 201 ? 4.625 32.719 -11.883 1 98.88 201 GLU A CA 1
ATOM 1565 C C . GLU A 1 201 ? 5.145 33.875 -11.039 1 98.88 201 GLU A C 1
ATOM 1567 O O . GLU A 1 201 ? 6.219 34.438 -11.312 1 98.88 201 GLU A O 1
ATOM 1572 N N . ALA A 1 202 ? 4.359 34.281 -10.031 1 98.88 202 ALA A N 1
ATOM 1573 C CA . ALA A 1 202 ? 4.781 35.344 -9.133 1 98.88 202 ALA A CA 1
ATOM 1574 C C . ALA A 1 202 ? 6.035 34.938 -8.359 1 98.88 202 ALA A C 1
ATOM 1576 O O . ALA A 1 202 ? 6.941 35.75 -8.188 1 98.88 202 ALA A O 1
ATOM 1577 N N . VAL A 1 203 ? 6.086 33.719 -7.891 1 98.88 203 VAL A N 1
ATOM 1578 C CA . VAL A 1 203 ? 7.23 33.219 -7.141 1 98.88 203 VAL A CA 1
ATOM 1579 C C . VAL A 1 203 ? 8.469 33.219 -8.039 1 98.88 203 VAL A C 1
ATOM 1581 O O . VAL A 1 203 ? 9.547 33.625 -7.625 1 98.88 203 VAL A O 1
ATOM 1584 N N . LYS A 1 204 ? 8.359 32.75 -9.281 1 98.75 204 LYS A N 1
ATOM 1585 C CA . LYS A 1 204 ? 9.461 32.688 -10.234 1 98.75 204 LYS A CA 1
ATOM 1586 C C . LYS A 1 204 ? 9.992 34.062 -10.555 1 98.75 204 LYS A C 1
ATOM 1588 O O . LYS A 1 204 ? 11.203 34.281 -10.633 1 98.75 204 LYS A O 1
ATOM 1593 N N . ALA A 1 205 ? 9.039 34.969 -10.727 1 98.5 205 ALA A N 1
ATOM 1594 C CA . ALA A 1 205 ? 9.422 36.344 -11.039 1 98.5 205 ALA A CA 1
ATOM 1595 C C . ALA A 1 205 ? 10.227 36.969 -9.898 1 98.5 205 ALA A C 1
ATOM 1597 O O . ALA A 1 205 ? 11.133 37.781 -10.133 1 98.5 205 ALA A O 1
ATOM 1598 N N . ALA A 1 206 ? 9.852 36.594 -8.695 1 98.56 206 ALA A N 1
ATOM 1599 C CA . ALA A 1 206 ? 10.539 37.125 -7.52 1 98.56 206 ALA A CA 1
ATOM 1600 C C . ALA A 1 206 ? 11.906 36.5 -7.344 1 98.56 206 ALA A C 1
ATOM 1602 O O . ALA A 1 206 ? 12.875 37.156 -6.992 1 98.56 206 ALA A O 1
ATOM 1603 N N . TRP A 1 207 ? 12.039 35.188 -7.57 1 98.44 207 TRP A N 1
ATOM 1604 C CA . TRP A 1 207 ? 13.273 34.438 -7.352 1 98.44 207 TRP A CA 1
ATOM 1605 C C . TRP A 1 207 ? 14.219 34.594 -8.539 1 98.44 207 TRP A C 1
ATOM 1607 O O . TRP A 1 207 ? 15.438 34.562 -8.367 1 98.44 207 TRP A O 1
ATOM 1617 N N . LYS A 1 208 ? 13.711 34.656 -9.734 1 97.81 208 LYS A N 1
ATOM 1618 C CA . LYS A 1 208 ? 14.422 34.875 -10.992 1 97.81 208 LYS A CA 1
ATOM 1619 C C . LYS A 1 208 ? 15.359 33.688 -11.289 1 97.81 208 LYS A C 1
ATOM 1621 O O . LYS A 1 208 ? 16.562 33.906 -11.5 1 97.81 208 LYS A O 1
ATOM 1626 N N . PRO A 1 209 ? 14.758 32.469 -11.398 1 98.06 209 PRO A N 1
ATOM 1627 C CA . PRO A 1 209 ? 15.586 31.328 -11.766 1 98.06 209 PRO A CA 1
ATOM 1628 C C . PRO A 1 209 ? 16.109 31.406 -13.195 1 98.06 209 PRO A C 1
ATOM 1630 O O . PRO A 1 209 ? 15.516 32.094 -14.031 1 98.06 209 PRO A O 1
ATOM 1633 N N . THR A 1 210 ? 17.219 30.719 -13.492 1 97.62 210 THR A N 1
ATOM 1634 C CA . THR A 1 210 ? 17.812 30.625 -14.82 1 97.62 210 THR A CA 1
ATOM 1635 C C . THR A 1 210 ? 18.078 29.156 -15.188 1 97.62 210 THR A C 1
ATOM 1637 O O . THR A 1 210 ? 17.906 28.266 -14.359 1 97.62 210 THR A O 1
ATOM 1640 N N . VAL A 1 211 ? 18.453 28.938 -16.391 1 97.69 211 VAL A N 1
ATOM 1641 C CA . VAL A 1 211 ? 18.734 27.594 -16.891 1 97.69 211 VAL A CA 1
ATOM 1642 C C . VAL A 1 211 ? 19.906 27 -16.125 1 97.69 211 VAL A C 1
ATOM 1644 O O . VAL A 1 211 ? 19.953 25.797 -15.867 1 97.69 211 VAL A O 1
ATOM 1647 N N . ASP A 1 212 ? 20.828 27.828 -15.711 1 96.44 212 ASP A N 1
ATOM 1648 C CA . ASP A 1 212 ? 22.047 27.375 -15.031 1 96.44 212 ASP A CA 1
ATOM 1649 C C . ASP A 1 212 ? 21.859 27.344 -13.516 1 96.44 212 ASP A C 1
ATOM 1651 O O . ASP A 1 212 ? 22.641 26.734 -12.789 1 96.44 212 ASP A O 1
ATOM 1655 N N . ASP A 1 213 ? 20.859 28.062 -13.094 1 96.62 213 ASP A N 1
ATOM 1656 C CA . ASP A 1 213 ? 20.5 28.141 -11.688 1 96.62 213 ASP A CA 1
ATOM 1657 C C . ASP A 1 213 ? 19 27.922 -11.477 1 96.62 213 ASP A C 1
ATOM 1659 O O . ASP A 1 213 ? 18.266 28.859 -11.172 1 96.62 213 ASP A O 1
ATOM 1663 N N . LYS A 1 214 ? 18.656 26.672 -11.516 1 98.25 214 LYS A N 1
ATOM 1664 C CA . LYS A 1 214 ? 17.234 26.312 -11.516 1 98.25 214 LYS A CA 1
ATOM 1665 C C . LYS A 1 214 ? 16.672 26.328 -10.102 1 98.25 214 LYS A C 1
ATOM 1667 O O . LYS A 1 214 ? 17.344 25.938 -9.148 1 98.25 214 LYS A O 1
ATOM 1672 N N . MET A 1 215 ? 15.508 26.812 -9.961 1 98.5 215 MET A N 1
ATOM 1673 C CA . MET A 1 215 ? 14.773 26.578 -8.727 1 98.5 215 MET A CA 1
ATOM 1674 C C . MET A 1 215 ? 13.992 25.266 -8.797 1 98.5 215 MET A C 1
ATOM 1676 O O . MET A 1 215 ? 14.031 24.562 -9.805 1 98.5 215 MET A O 1
ATOM 1680 N N . VAL A 1 216 ? 13.383 24.906 -7.699 1 98.69 216 VAL A N 1
ATOM 1681 C CA . VAL A 1 216 ? 12.469 23.766 -7.688 1 98.69 216 VAL A CA 1
ATOM 1682 C C . VAL A 1 216 ? 11.055 24.234 -7.332 1 98.69 216 VAL A C 1
ATOM 1684 O O . VAL A 1 216 ? 10.859 24.906 -6.316 1 98.69 216 VAL A O 1
ATOM 1687 N N . LEU A 1 217 ? 10.133 23.969 -8.18 1 98.81 217 LEU A N 1
ATOM 1688 C CA . LEU A 1 217 ? 8.711 24.078 -7.855 1 98.81 217 LEU A CA 1
ATOM 1689 C C . LEU A 1 217 ? 8.117 22.703 -7.57 1 98.81 217 LEU A C 1
ATOM 1691 O O . LEU A 1 217 ? 8.555 21.703 -8.141 1 98.81 217 LEU A O 1
ATOM 1695 N N . GLY A 1 218 ? 7.207 22.656 -6.641 1 98.5 218 GLY A N 1
ATOM 1696 C CA . GLY A 1 218 ? 6.629 21.359 -6.34 1 98.5 218 GLY A CA 1
ATOM 1697 C C . GLY A 1 218 ? 5.172 21.438 -5.918 1 98.5 218 GLY A C 1
ATOM 1698 O O . GLY A 1 218 ? 4.715 22.484 -5.453 1 98.5 218 GLY A O 1
ATOM 1699 N N . VAL A 1 219 ? 4.457 20.406 -6.148 1 98.75 219 VAL A N 1
ATOM 1700 C CA . VAL A 1 219 ? 3.068 20.297 -5.711 1 98.75 219 VAL A CA 1
ATOM 1701 C C . VAL A 1 219 ? 2.889 19.031 -4.871 1 98.75 219 VAL A C 1
ATOM 1703 O O . VAL A 1 219 ? 3.527 18 -5.129 1 98.75 219 VAL A O 1
ATOM 1706 N N . ALA A 1 220 ? 2.047 19.141 -3.893 1 97.62 220 ALA A N 1
ATOM 1707 C CA . ALA A 1 220 ? 1.774 18 -3.025 1 97.62 220 ALA A CA 1
ATOM 1708 C C . ALA A 1 220 ? 0.332 17.516 -3.18 1 97.62 220 ALA A C 1
ATOM 1710 O O . ALA A 1 220 ? -0.593 18.328 -3.229 1 97.62 220 ALA A O 1
ATOM 1711 N N . ALA A 1 221 ? 0.244 16.203 -3.383 1 96 221 ALA A N 1
ATOM 1712 C CA . ALA A 1 221 ? -1.042 15.57 -3.102 1 96 221 ALA A CA 1
ATOM 1713 C C . ALA A 1 221 ? -1.184 15.25 -1.615 1 96 221 ALA A C 1
ATOM 1715 O O . ALA A 1 221 ? -1.248 14.078 -1.228 1 96 221 ALA A O 1
ATOM 1716 N N . SER A 1 222 ? -1.323 16.328 -0.855 1 93.75 222 SER A N 1
ATOM 1717 C CA . SER A 1 222 ? -1.369 16.203 0.598 1 93.75 222 SER A CA 1
ATOM 1718 C C . SER A 1 222 ? -2.469 15.242 1.035 1 93.75 222 SER A C 1
ATOM 1720 O O . SER A 1 222 ? -2.24 14.367 1.871 1 93.75 222 SER A O 1
ATOM 1722 N N . VAL A 1 223 ? -3.594 15.516 0.567 1 93.06 223 VAL A N 1
ATOM 1723 C CA . VAL A 1 223 ? -4.703 14.57 0.648 1 93.06 223 VAL A CA 1
ATOM 1724 C C . VAL A 1 223 ? -5.082 14.094 -0.753 1 93.06 223 VAL A C 1
ATOM 1726 O O . VAL A 1 223 ? -5.473 14.898 -1.603 1 93.06 223 VAL A O 1
ATOM 1729 N N . GLU A 1 224 ? -4.84 12.805 -0.981 1 93.19 224 GLU A N 1
ATOM 1730 C CA . GLU A 1 224 ? -5.223 12.227 -2.266 1 93.19 224 GLU A CA 1
ATOM 1731 C C . GLU A 1 224 ? -6.738 12.172 -2.416 1 93.19 224 GLU A C 1
ATOM 1733 O O . GLU A 1 224 ? -7.426 11.539 -1.612 1 93.19 224 GLU A O 1
ATOM 1738 N N . VAL A 1 225 ? -7.316 12.82 -3.479 1 92.38 225 VAL A N 1
ATOM 1739 C CA . VAL A 1 225 ? -8.766 12.938 -3.531 1 92.38 225 VAL A CA 1
ATOM 1740 C C . VAL A 1 225 ? -9.289 12.359 -4.848 1 92.38 225 VAL A C 1
ATOM 1742 O O . VAL A 1 225 ? -10.5 12.258 -5.051 1 92.38 225 VAL A O 1
ATOM 1745 N N . SER A 1 226 ? -8.422 12.023 -5.738 1 94.25 226 SER A N 1
ATOM 1746 C CA . SER A 1 226 ? -8.828 11.547 -7.059 1 94.25 226 SER A CA 1
ATOM 1747 C C . SER A 1 226 ? -7.93 10.414 -7.539 1 94.25 226 SER A C 1
ATOM 1749 O O . SER A 1 226 ? -6.848 10.195 -6.988 1 94.25 226 SER A O 1
ATOM 1751 N N . PRO A 1 227 ? -8.406 9.688 -8.539 1 96.12 227 PRO A N 1
ATOM 1752 C CA . PRO A 1 227 ? -7.516 8.711 -9.156 1 96.12 227 PRO A CA 1
ATOM 1753 C C . PRO A 1 227 ? -6.293 9.359 -9.805 1 96.12 227 PRO A C 1
ATOM 1755 O O . PRO A 1 227 ? -6.309 10.555 -10.102 1 96.12 227 PRO A O 1
ATOM 1758 N N . PRO A 1 228 ? -5.242 8.547 -10.023 1 97.56 228 PRO A N 1
ATOM 1759 C CA . PRO A 1 228 ? -3.963 9.125 -10.438 1 97.56 228 PRO A CA 1
ATOM 1760 C C . PRO A 1 228 ? -4.008 9.719 -11.844 1 97.56 228 PRO A C 1
ATOM 1762 O O . PRO A 1 228 ? -3.168 10.555 -12.188 1 97.56 228 PRO A O 1
ATOM 1765 N N . ASN A 1 229 ? -4.98 9.305 -12.742 1 97.88 229 ASN A N 1
ATOM 1766 C CA . ASN A 1 229 ? -5.082 9.922 -14.055 1 97.88 229 ASN A CA 1
ATOM 1767 C C . ASN A 1 229 ? -5.469 11.398 -13.961 1 97.88 229 ASN A C 1
ATOM 1769 O O . ASN A 1 229 ? -4.996 12.219 -14.742 1 97.88 229 ASN A O 1
ATOM 1773 N N . VAL A 1 230 ? -6.309 11.703 -12.984 1 97.38 230 VAL A N 1
ATOM 1774 C CA . VAL A 1 230 ? -6.723 13.086 -12.773 1 97.38 230 VAL A CA 1
ATOM 1775 C C . VAL A 1 230 ? -5.531 13.914 -12.289 1 97.38 230 VAL A C 1
ATOM 1777 O O . VAL A 1 230 ? -5.309 15.031 -12.766 1 97.38 230 VAL A O 1
ATOM 1780 N N . PHE A 1 231 ? -4.77 13.367 -11.375 1 97.81 231 PHE A N 1
ATOM 1781 C CA . PHE A 1 231 ? -3.594 14.062 -10.867 1 97.81 231 PHE A CA 1
ATOM 1782 C C . PHE A 1 231 ? -2.586 14.305 -11.984 1 97.81 231 PHE A C 1
ATOM 1784 O O . PHE A 1 231 ? -2.02 15.391 -12.094 1 97.81 231 PHE A O 1
ATOM 1791 N N . ALA A 1 232 ? -2.342 13.305 -12.812 1 98.44 232 ALA A N 1
ATOM 1792 C CA . ALA A 1 232 ? -1.422 13.438 -13.938 1 98.44 232 ALA A CA 1
ATOM 1793 C C . ALA A 1 232 ? -1.879 14.531 -14.898 1 98.44 232 ALA A C 1
ATOM 1795 O O . ALA A 1 232 ? -1.066 15.32 -15.383 1 98.44 232 ALA A O 1
ATOM 1796 N N . ASP A 1 233 ? -3.172 14.586 -15.203 1 98.31 233 ASP A N 1
ATOM 1797 C CA . ASP A 1 233 ? -3.73 15.633 -16.047 1 98.31 233 ASP A CA 1
ATOM 1798 C C . ASP A 1 233 ? -3.449 17.016 -15.477 1 98.31 233 ASP A C 1
ATOM 1800 O O . ASP A 1 233 ? -3.08 17.938 -16.203 1 98.31 233 ASP A O 1
ATOM 1804 N N . ARG A 1 234 ? -3.678 17.156 -14.195 1 98.06 234 ARG A N 1
ATOM 1805 C CA . ARG A 1 234 ? -3.5 18.438 -13.531 1 98.06 234 ARG A CA 1
ATOM 1806 C C . ARG A 1 234 ? -2.037 18.875 -13.555 1 98.06 234 ARG A C 1
ATOM 1808 O O . ARG A 1 234 ? -1.733 20.047 -13.758 1 98.06 234 ARG A O 1
ATOM 1815 N N . VAL A 1 235 ? -1.141 17.922 -13.375 1 98.62 235 VAL A N 1
ATOM 1816 C CA . VAL A 1 235 ? 0.29 18.219 -13.414 1 98.62 235 VAL A CA 1
ATOM 1817 C C . VAL A 1 235 ? 0.689 18.641 -14.828 1 98.62 235 VAL A C 1
ATOM 1819 O O . VAL A 1 235 ? 1.391 19.641 -15 1 98.62 235 VAL A O 1
ATOM 1822 N N . GLU A 1 236 ? 0.256 17.875 -15.828 1 98.69 236 GLU A N 1
ATOM 1823 C CA . GLU A 1 236 ? 0.593 18.219 -17.203 1 98.69 236 GLU A CA 1
ATOM 1824 C C . GLU A 1 236 ? 0.048 19.578 -17.594 1 98.69 236 GLU A C 1
ATOM 1826 O O . GLU A 1 236 ? 0.739 20.375 -18.234 1 98.69 236 GLU A O 1
ATOM 1831 N N . TYR A 1 237 ? -1.212 19.844 -17.219 1 98.44 237 TYR A N 1
ATOM 1832 C CA . TYR A 1 237 ? -1.831 21.125 -17.484 1 98.44 237 TYR A CA 1
ATOM 1833 C C . TYR A 1 237 ? -1.042 22.266 -16.844 1 98.44 237 TYR A C 1
ATOM 1835 O O . TYR A 1 237 ? -0.777 23.281 -17.484 1 98.44 237 TYR A O 1
ATOM 1843 N N . LEU A 1 238 ? -0.693 22.078 -15.594 1 98.62 238 LEU A N 1
ATOM 1844 C CA . LEU A 1 238 ? 0.091 23.078 -14.859 1 98.62 238 LEU A CA 1
ATOM 1845 C C . LEU A 1 238 ? 1.401 23.359 -15.586 1 98.62 238 LEU A C 1
ATOM 1847 O O . LEU A 1 238 ? 1.727 24.531 -15.844 1 98.62 238 LEU A O 1
ATOM 1851 N N . LEU A 1 239 ? 2.129 22.328 -15.953 1 98.44 239 LEU A N 1
ATOM 1852 C CA . LEU A 1 239 ? 3.463 22.469 -16.531 1 98.44 239 LEU A CA 1
ATOM 1853 C C . LEU A 1 239 ? 3.391 23.094 -17.922 1 98.44 239 LEU A C 1
ATOM 1855 O O . LEU A 1 239 ? 4.277 23.859 -18.312 1 98.44 239 LEU A O 1
ATOM 1859 N N . LYS A 1 240 ? 2.361 22.781 -18.672 1 97.94 240 LYS A N 1
ATOM 1860 C CA . LYS A 1 240 ? 2.18 23.344 -20.016 1 97.94 240 LYS A CA 1
ATOM 1861 C C . LYS A 1 240 ? 1.837 24.828 -19.938 1 97.94 240 LYS A C 1
ATOM 1863 O O . LYS A 1 240 ? 1.968 25.547 -20.938 1 97.94 240 LYS A O 1
ATOM 1868 N N . ASN A 1 241 ? 1.398 25.266 -18.766 1 98.12 241 ASN A N 1
ATOM 1869 C CA . ASN A 1 241 ? 0.947 26.656 -18.656 1 98.12 241 ASN A CA 1
ATOM 1870 C C . ASN A 1 241 ? 1.907 27.484 -17.812 1 98.12 241 ASN A C 1
ATOM 1872 O O . ASN A 1 241 ? 1.637 28.656 -17.531 1 98.12 241 ASN A O 1
ATOM 1876 N N . LEU A 1 242 ? 2.963 26.938 -17.344 1 98.44 242 LEU A N 1
ATOM 1877 C CA . LEU A 1 242 ? 4.023 27.688 -16.688 1 98.44 242 LEU A CA 1
ATOM 1878 C C . LEU A 1 242 ? 5.078 28.125 -17.688 1 98.44 242 LEU A C 1
ATOM 1880 O O . LEU A 1 242 ? 5.43 27.375 -18.609 1 98.44 242 LEU A O 1
ATOM 1884 N N . SER A 1 243 ? 5.531 29.344 -17.531 1 98.31 243 SER A N 1
ATOM 1885 C CA . SER A 1 243 ? 6.531 29.891 -18.453 1 98.31 243 SER A CA 1
ATOM 1886 C C . SER A 1 243 ? 7.93 29.391 -18.094 1 98.31 243 SER A C 1
ATOM 1888 O O . SER A 1 243 ? 8.172 28.969 -16.953 1 98.31 243 SER A O 1
ATOM 1890 N N . ASP A 1 244 ? 8.852 29.281 -19.031 1 98 244 ASP A N 1
ATOM 1891 C CA . ASP A 1 244 ? 10.281 29.062 -18.859 1 98 244 ASP A CA 1
ATOM 1892 C C . ASP A 1 244 ? 10.555 27.734 -18.156 1 98 244 ASP A C 1
ATOM 1894 O O . ASP A 1 244 ? 11.273 27.703 -17.156 1 98 244 ASP A O 1
ATOM 1898 N N . ARG A 1 245 ? 9.992 26.672 -18.766 1 98.12 245 ARG A N 1
ATOM 1899 C CA . ARG A 1 245 ? 10.062 25.328 -18.188 1 98.12 245 ARG A CA 1
ATOM 1900 C C . ARG A 1 245 ? 11.508 24.906 -17.922 1 98.12 245 ARG A C 1
ATOM 1902 O O . ARG A 1 245 ? 11.789 24.172 -16.969 1 98.12 245 ARG A O 1
ATOM 1909 N N . GLU A 1 246 ? 12.453 25.406 -18.641 1 98 246 GLU A N 1
ATOM 1910 C CA . GLU A 1 246 ? 13.859 25.031 -18.578 1 98 246 GLU A CA 1
ATOM 1911 C C . GLU A 1 246 ? 14.547 25.656 -17.359 1 98 246 GLU A C 1
ATOM 1913 O O . GLU A 1 246 ? 15.656 25.266 -17 1 98 246 GLU A O 1
ATOM 1918 N N . THR A 1 247 ? 13.859 26.578 -16.625 1 98.62 247 THR A N 1
ATOM 1919 C CA . THR A 1 247 ? 14.508 27.328 -15.555 1 98.62 247 THR A CA 1
ATOM 1920 C C . THR A 1 247 ? 14.164 26.719 -14.195 1 98.62 247 THR A C 1
ATOM 1922 O O . THR A 1 247 ? 14.625 27.203 -13.156 1 98.62 247 THR A O 1
ATOM 1925 N N . PHE A 1 248 ? 13.398 25.688 -14.211 1 98.75 248 PHE A N 1
ATOM 1926 C CA . PHE A 1 248 ? 13.07 25.062 -12.93 1 98.75 248 PHE A CA 1
ATOM 1927 C C . PHE A 1 248 ? 12.914 23.562 -13.07 1 98.75 248 PHE A C 1
ATOM 1929 O O . PHE A 1 248 ? 12.625 23.062 -14.164 1 98.75 248 PHE A O 1
ATOM 1936 N N . ARG A 1 249 ? 13.219 22.812 -11.992 1 98.56 249 ARG A N 1
ATOM 1937 C CA . ARG A 1 249 ? 12.812 21.422 -11.805 1 98.56 249 ARG A CA 1
ATOM 1938 C C . ARG A 1 249 ? 11.453 21.328 -11.125 1 98.56 249 ARG A C 1
ATOM 1940 O O . ARG A 1 249 ? 11.078 22.219 -10.359 1 98.56 249 ARG A O 1
ATOM 1947 N N . PHE A 1 250 ? 10.719 20.312 -11.453 1 98.88 250 PHE A N 1
ATOM 1948 C CA . PHE A 1 250 ? 9.375 20.188 -10.906 1 98.88 250 PHE A CA 1
ATOM 1949 C C . PHE A 1 250 ? 9.234 18.906 -10.094 1 98.88 250 PHE A C 1
ATOM 1951 O O . PHE A 1 250 ? 9.438 17.797 -10.617 1 98.88 250 PHE A O 1
ATOM 1958 N N . GLY A 1 251 ? 8.875 19.078 -8.781 1 98.75 251 GLY A N 1
ATOM 1959 C CA . GLY A 1 251 ? 8.711 17.938 -7.887 1 98.75 251 GLY A CA 1
ATOM 1960 C C . GLY A 1 251 ? 7.258 17.641 -7.562 1 98.75 251 GLY A C 1
ATOM 1961 O O . GLY A 1 251 ? 6.434 18.547 -7.488 1 98.75 251 GLY A O 1
ATOM 1962 N N . VAL A 1 252 ? 6.938 16.344 -7.395 1 98.81 252 VAL A N 1
ATOM 1963 C CA . VAL A 1 252 ? 5.629 15.93 -6.902 1 98.81 252 VAL A CA 1
ATOM 1964 C C . VAL A 1 252 ? 5.789 15.203 -5.566 1 98.81 252 VAL A C 1
ATOM 1966 O O . VAL A 1 252 ? 6.754 14.461 -5.367 1 98.81 252 VAL A O 1
ATOM 1969 N N . HIS A 1 253 ? 4.918 15.477 -4.637 1 98.56 253 HIS A N 1
ATOM 1970 C CA . HIS A 1 253 ? 4.891 14.953 -3.277 1 98.56 253 HIS A CA 1
ATOM 1971 C C . HIS A 1 253 ? 3.561 14.281 -2.973 1 98.56 253 HIS A C 1
ATOM 1973 O O . HIS A 1 253 ? 2.713 14.844 -2.279 1 98.56 253 HIS A O 1
ATOM 1979 N N . PRO A 1 254 ? 3.4 13.047 -3.443 1 97.94 254 PRO A N 1
ATOM 1980 C CA . PRO A 1 254 ? 2.109 12.383 -3.244 1 97.94 254 PRO A CA 1
ATOM 1981 C C . PRO A 1 254 ? 2.037 11.617 -1.928 1 97.94 254 PRO A C 1
ATOM 1983 O O . PRO A 1 254 ? 3.014 10.977 -1.529 1 97.94 254 PRO A O 1
ATOM 1986 N N . HIS A 1 255 ? 0.927 11.75 -1.228 1 97.88 255 HIS A N 1
ATOM 1987 C CA . HIS A 1 255 ? 0.568 10.875 -0.121 1 97.88 255 HIS A CA 1
ATOM 1988 C C . HIS A 1 255 ? -0.324 9.727 -0.593 1 97.88 255 HIS A C 1
ATOM 1990 O O . HIS A 1 255 ? -0.86 9.773 -1.703 1 97.88 255 HIS A O 1
ATOM 1996 N N . ASN A 1 256 ? -0.498 8.711 0.222 1 98.25 256 ASN A N 1
ATOM 1997 C CA . ASN A 1 256 ? -1.086 7.441 -0.185 1 98.25 256 ASN A CA 1
ATOM 1998 C C . ASN A 1 256 ? -2.498 7.273 0.369 1 98.25 256 ASN A C 1
ATOM 2000 O O . ASN A 1 256 ? -2.92 6.16 0.677 1 98.25 256 ASN A O 1
ATOM 2004 N N . ASP A 1 257 ? -3.26 8.336 0.432 1 97.38 257 ASP A N 1
ATOM 2005 C CA . ASP A 1 257 ? -4.555 8.336 1.105 1 97.38 257 ASP A CA 1
ATOM 2006 C C . ASP A 1 257 ? -5.543 7.414 0.397 1 97.38 257 ASP A C 1
ATOM 2008 O O . ASP A 1 257 ? -6.465 6.887 1.022 1 97.38 257 ASP A O 1
ATOM 2012 N N . ARG A 1 258 ? -5.367 7.203 -0.915 1 97.88 258 ARG A N 1
ATOM 2013 C CA . ARG A 1 258 ? -6.281 6.367 -1.688 1 97.88 258 ARG A CA 1
ATOM 2014 C C . ARG A 1 258 ? -5.602 5.07 -2.121 1 97.88 258 ARG A C 1
ATOM 2016 O O . ARG A 1 258 ? -6.16 4.305 -2.912 1 97.88 258 ARG A O 1
ATOM 2023 N N . GLY A 1 259 ? -4.391 4.871 -1.694 1 98.19 259 GLY A N 1
ATOM 2024 C CA . GLY A 1 259 ? -3.641 3.695 -2.109 1 98.19 259 GLY A CA 1
ATOM 2025 C C . GLY A 1 259 ? -3.033 3.836 -3.494 1 98.19 259 GLY A C 1
ATOM 2026 O O . GLY A 1 259 ? -2.787 2.836 -4.172 1 98.19 259 GLY A O 1
ATOM 2027 N N . CYS A 1 260 ? -2.799 5.07 -3.967 1 98.44 260 CYS A N 1
ATOM 2028 C CA . CYS A 1 260 ? -2.361 5.254 -5.344 1 98.44 260 CYS A CA 1
ATOM 2029 C C . CYS A 1 260 ? -1.134 6.156 -5.41 1 98.44 260 CYS A C 1
ATOM 2031 O O . CYS A 1 260 ? -0.824 6.711 -6.465 1 98.44 260 CYS A O 1
ATOM 2033 N N . ALA A 1 261 ? -0.427 6.324 -4.312 1 98.62 261 ALA A N 1
ATOM 2034 C CA . ALA A 1 261 ? 0.672 7.285 -4.27 1 98.62 261 ALA A CA 1
ATOM 2035 C C . ALA A 1 261 ? 1.746 6.934 -5.297 1 98.62 261 ALA A C 1
ATOM 2037 O O . ALA A 1 261 ? 2.305 7.82 -5.945 1 98.62 261 ALA A O 1
ATOM 2038 N N . VAL A 1 262 ? 2.088 5.621 -5.422 1 98.81 262 VAL A N 1
ATOM 2039 C CA . VAL A 1 262 ? 3.123 5.199 -6.359 1 98.81 262 VAL A CA 1
ATOM 2040 C C . VAL A 1 262 ? 2.678 5.492 -7.789 1 98.81 262 VAL A C 1
ATOM 2042 O O . VAL A 1 262 ? 3.439 6.055 -8.578 1 98.81 262 VAL A O 1
ATOM 2045 N N . ALA A 1 263 ? 1.439 5.152 -8.102 1 98.81 263 ALA A N 1
ATOM 2046 C CA . ALA A 1 263 ? 0.89 5.43 -9.422 1 98.81 263 ALA A CA 1
ATOM 2047 C C . ALA A 1 263 ? 0.849 6.934 -9.695 1 98.81 263 ALA A C 1
ATOM 2049 O O . ALA A 1 263 ? 1.164 7.379 -10.805 1 98.81 263 ALA A O 1
ATOM 2050 N N . ALA A 1 264 ? 0.443 7.703 -8.672 1 98.69 264 ALA A N 1
ATOM 2051 C CA . ALA A 1 264 ? 0.397 9.156 -8.82 1 98.69 264 ALA A CA 1
ATOM 2052 C C . ALA A 1 264 ? 1.779 9.719 -9.141 1 98.69 264 ALA A C 1
ATOM 2054 O O . ALA A 1 264 ? 1.92 10.578 -10.008 1 98.69 264 ALA A O 1
ATOM 2055 N N . ALA A 1 265 ? 2.768 9.234 -8.453 1 98.81 265 ALA A N 1
ATOM 2056 C CA . ALA A 1 265 ? 4.141 9.68 -8.688 1 98.81 265 ALA A CA 1
ATOM 2057 C C . ALA A 1 265 ? 4.602 9.32 -10.094 1 98.81 265 ALA A C 1
ATOM 2059 O O . ALA A 1 265 ? 5.109 10.172 -10.828 1 98.81 265 ALA A O 1
ATOM 2060 N N . GLU A 1 266 ? 4.395 8.078 -10.5 1 98.62 266 GLU A N 1
ATOM 2061 C CA . GLU A 1 266 ? 4.891 7.598 -11.789 1 98.62 266 GLU A CA 1
ATOM 2062 C C . GLU A 1 266 ? 4.168 8.281 -12.945 1 98.62 266 GLU A C 1
ATOM 2064 O O . GLU A 1 266 ? 4.801 8.688 -13.922 1 98.62 266 GLU A O 1
ATOM 2069 N N . LEU A 1 267 ? 2.854 8.43 -12.867 1 98.75 267 LEU A N 1
ATOM 2070 C CA . LEU A 1 267 ? 2.1 9.07 -13.945 1 98.75 267 LEU A CA 1
ATOM 2071 C C . LEU A 1 267 ? 2.4 10.562 -14.016 1 98.75 267 LEU A C 1
ATOM 2073 O O . LEU A 1 267 ? 2.408 11.148 -15.094 1 98.75 267 LEU A O 1
ATOM 2077 N N . ALA A 1 268 ? 2.629 11.172 -12.82 1 98.81 268 ALA A N 1
ATOM 2078 C CA . ALA A 1 268 ? 3.033 12.578 -12.812 1 98.81 268 ALA A CA 1
ATOM 2079 C C . ALA A 1 268 ? 4.383 12.766 -13.492 1 98.81 268 ALA A C 1
ATOM 2081 O O . ALA A 1 268 ? 4.621 13.789 -14.148 1 98.81 268 ALA A O 1
ATOM 2082 N N . CYS A 1 269 ? 5.293 11.812 -13.328 1 98.75 269 CYS A N 1
ATOM 2083 C CA . CYS A 1 269 ? 6.574 11.867 -14.023 1 98.75 269 CYS A CA 1
ATOM 2084 C C . CYS A 1 269 ? 6.387 11.773 -15.531 1 98.75 269 CYS A C 1
ATOM 2086 O O . CYS A 1 269 ? 7.055 12.477 -16.281 1 98.75 269 CYS A O 1
ATOM 2088 N N . LEU A 1 270 ? 5.453 10.922 -15.969 1 98.5 270 LEU A N 1
ATOM 2089 C CA . LEU A 1 270 ? 5.117 10.867 -17.391 1 98.5 270 LEU A CA 1
ATOM 2090 C C . LEU A 1 270 ? 4.535 12.195 -17.859 1 98.5 270 LEU A C 1
ATOM 2092 O O . LEU A 1 270 ? 4.691 12.562 -19.031 1 98.5 270 LEU A O 1
ATOM 2096 N N . ALA A 1 271 ? 3.875 12.906 -16.922 1 98.62 271 ALA A N 1
ATOM 2097 C CA . ALA A 1 271 ? 3.25 14.188 -17.234 1 98.62 271 ALA A CA 1
ATOM 2098 C C . ALA A 1 271 ? 4.277 15.32 -17.219 1 98.62 271 ALA A C 1
ATOM 2100 O O . ALA A 1 271 ? 3.955 16.469 -17.547 1 98.62 271 ALA A O 1
ATOM 2101 N N . GLY A 1 272 ? 5.527 15.031 -16.75 1 98.31 272 GLY A N 1
ATOM 2102 C CA . GLY A 1 272 ? 6.586 16.016 -16.891 1 98.31 272 GLY A CA 1
ATOM 2103 C C . GLY A 1 272 ? 7.305 16.312 -15.594 1 98.31 272 GLY A C 1
ATOM 2104 O O . GLY A 1 272 ? 8.25 17.109 -15.57 1 98.31 272 GLY A O 1
ATOM 2105 N N . ALA A 1 273 ? 6.926 15.703 -14.5 1 98.75 273 ALA A N 1
ATOM 2106 C CA . ALA A 1 273 ? 7.629 15.914 -13.234 1 98.75 273 ALA A CA 1
ATOM 2107 C C . ALA A 1 273 ? 9.055 15.367 -13.297 1 98.75 273 ALA A C 1
ATOM 2109 O O . ALA A 1 273 ? 9.297 14.328 -13.922 1 98.75 273 ALA A O 1
ATOM 2110 N N . ASP A 1 274 ? 9.969 16.016 -12.578 1 98.56 274 ASP A N 1
ATOM 2111 C CA . ASP A 1 274 ? 11.383 15.656 -12.609 1 98.56 274 ASP A CA 1
ATOM 2112 C C . ASP A 1 274 ? 11.797 14.922 -11.336 1 98.56 274 ASP A C 1
ATOM 2114 O O . ASP A 1 274 ? 12.789 14.195 -11.336 1 98.56 274 ASP A O 1
ATOM 2118 N N . ARG A 1 275 ? 11.047 15.125 -10.32 1 98.62 275 ARG A N 1
ATOM 2119 C CA . ARG A 1 275 ? 11.461 14.664 -9 1 98.62 275 ARG A CA 1
ATOM 2120 C C . ARG A 1 275 ? 10.273 14.133 -8.211 1 98.62 275 ARG A C 1
ATOM 2122 O O . ARG A 1 275 ? 9.156 14.641 -8.336 1 98.62 275 ARG A O 1
ATOM 2129 N N . VAL A 1 276 ? 10.508 13.125 -7.457 1 98.81 276 VAL A N 1
ATOM 2130 C CA . VAL A 1 276 ? 9.523 12.57 -6.535 1 98.81 276 VAL A CA 1
ATOM 2131 C C . VAL A 1 276 ? 9.984 12.781 -5.094 1 98.81 276 VAL A C 1
ATOM 2133 O O . VAL A 1 276 ? 11.086 12.367 -4.723 1 98.81 276 VAL A O 1
ATOM 2136 N N . ASP A 1 277 ? 9.18 13.5 -4.332 1 98.75 277 ASP A N 1
ATOM 2137 C CA . ASP A 1 277 ? 9.406 13.719 -2.908 1 98.75 277 ASP A CA 1
ATOM 2138 C C . ASP A 1 277 ? 8.641 12.703 -2.064 1 98.75 277 ASP A C 1
ATOM 2140 O O . ASP A 1 277 ? 7.418 12.594 -2.166 1 98.75 277 ASP A O 1
ATOM 2144 N N . GLY A 1 278 ? 9.328 11.93 -1.324 1 98.5 278 GLY A N 1
ATOM 2145 C CA . GLY A 1 278 ? 8.688 10.898 -0.525 1 98.5 278 GLY A CA 1
ATOM 2146 C C . GLY A 1 278 ? 9.555 10.414 0.624 1 98.5 278 GLY A C 1
ATOM 2147 O O . GLY A 1 278 ? 10.406 11.156 1.125 1 98.5 278 GLY A O 1
ATOM 2148 N N . CYS A 1 279 ? 9.219 9.289 1.176 1 98.5 279 CYS A N 1
ATOM 2149 C CA . CYS A 1 279 ? 9.953 8.68 2.281 1 98.5 279 CYS A CA 1
ATOM 2150 C C . CYS A 1 279 ? 10.273 7.223 1.982 1 98.5 279 CYS A C 1
ATOM 2152 O O . CYS A 1 279 ? 9.508 6.539 1.304 1 98.5 279 CYS A O 1
ATOM 2154 N N . ALA A 1 280 ? 11.422 6.793 2.447 1 97.94 280 ALA A N 1
ATOM 2155 C CA . ALA A 1 280 ? 11.68 5.355 2.43 1 97.94 280 ALA A CA 1
ATOM 2156 C C . ALA A 1 280 ? 10.641 4.602 3.254 1 97.94 280 ALA A C 1
ATOM 2158 O O . ALA A 1 280 ? 10.273 5.035 4.348 1 97.94 280 ALA A O 1
ATOM 2159 N N . PHE A 1 281 ? 10.078 3.602 2.674 1 97.62 281 PHE A N 1
ATOM 2160 C CA . PHE A 1 281 ? 9.102 2.705 3.283 1 97.62 281 PHE A CA 1
ATOM 2161 C C . PHE A 1 281 ? 7.793 3.438 3.564 1 97.62 281 PHE A C 1
ATOM 2163 O O . PHE A 1 281 ? 6.984 2.988 4.379 1 97.62 281 PHE A O 1
ATOM 2170 N N . GLY A 1 282 ? 7.559 4.566 3.021 1 97.25 282 GLY A N 1
ATOM 2171 C CA . GLY A 1 282 ? 6.266 5.227 2.918 1 97.25 282 GLY A CA 1
ATOM 2172 C C . GLY A 1 282 ? 5.805 5.844 4.223 1 97.25 282 GLY A C 1
ATOM 2173 O O . GLY A 1 282 ? 4.602 5.984 4.461 1 97.25 282 GLY A O 1
ATOM 2174 N N . HIS A 1 283 ? 6.66 6.246 5.133 1 95.5 283 HIS A N 1
ATOM 2175 C CA . HIS A 1 283 ? 6.246 6.922 6.355 1 95.5 283 HIS A CA 1
ATOM 2176 C C . HIS A 1 283 ? 5.605 8.273 6.051 1 95.5 283 HIS A C 1
ATOM 2178 O O . HIS A 1 283 ? 5.93 8.906 5.043 1 95.5 283 HIS A O 1
ATOM 2184 N N . GLY A 1 284 ? 4.672 8.672 6.871 1 95.19 284 GLY A N 1
ATOM 2185 C CA . GLY A 1 284 ? 3.988 9.938 6.691 1 95.19 284 GLY A CA 1
ATOM 2186 C C . GLY A 1 284 ? 2.605 9.969 7.316 1 95.19 284 GLY A C 1
ATOM 2187 O O . GLY A 1 284 ? 2.145 8.961 7.855 1 95.19 284 GLY A O 1
ATOM 2188 N N . GLU A 1 285 ? 1.996 11.047 7.273 1 92.62 285 GLU A N 1
ATOM 2189 C CA . GLU A 1 285 ? 0.665 11.219 7.844 1 92.62 285 GLU A CA 1
ATOM 2190 C C . GLU A 1 285 ? -0.371 10.383 7.098 1 92.62 285 GLU A C 1
ATOM 2192 O O . GLU A 1 285 ? -0.208 10.094 5.91 1 92.62 285 GLU A O 1
ATOM 2197 N N . ARG A 1 286 ? -1.409 9.914 7.867 1 93.88 286 ARG A N 1
ATOM 2198 C CA . ARG A 1 286 ? -2.527 9.156 7.316 1 93.88 286 ARG A CA 1
ATOM 2199 C C . ARG A 1 286 ? -2.035 7.922 6.57 1 93.88 286 ARG A C 1
ATOM 2201 O O . ARG A 1 286 ? -1.571 6.961 7.191 1 93.88 286 ARG A O 1
ATOM 2208 N N . GLY A 1 287 ? -2.139 7.887 5.215 1 95.25 287 GLY A N 1
ATOM 2209 C CA . GLY A 1 287 ? -1.724 6.742 4.418 1 95.25 287 GLY A CA 1
ATOM 2210 C C . GLY A 1 287 ? -0.234 6.727 4.133 1 95.25 287 GLY A C 1
ATOM 2211 O O . GLY A 1 287 ? 0.282 5.762 3.562 1 95.25 287 GLY A O 1
ATOM 2212 N N . GLY A 1 288 ? 0.448 7.793 4.578 1 96.5 288 GLY A N 1
ATOM 2213 C CA . GLY A 1 288 ? 1.885 7.879 4.367 1 96.5 288 GLY A CA 1
ATOM 2214 C C . GLY A 1 288 ? 2.258 8.57 3.072 1 96.5 288 GLY A C 1
ATOM 2215 O O . GLY A 1 288 ? 1.396 8.82 2.227 1 96.5 288 GLY A O 1
ATOM 2216 N N . ASN A 1 289 ? 3.562 8.922 2.979 1 98 289 ASN A N 1
ATOM 2217 C CA . ASN A 1 289 ? 4.141 9.438 1.74 1 98 289 ASN A CA 1
ATOM 2218 C C . ASN A 1 289 ? 4.328 8.328 0.708 1 98 289 ASN A C 1
ATOM 2220 O O . ASN A 1 289 ? 4.273 7.141 1.045 1 98 289 ASN A O 1
ATOM 2224 N N . VAL A 1 290 ? 4.484 8.711 -0.514 1 98.75 290 VAL A N 1
ATOM 2225 C CA . VAL A 1 290 ? 4.891 7.727 -1.512 1 98.75 290 VAL A CA 1
ATOM 2226 C C . VAL A 1 290 ? 6.152 7.008 -1.046 1 98.75 290 VAL A C 1
ATOM 2228 O O . VAL A 1 290 ? 7.074 7.637 -0.519 1 98.75 290 VAL A O 1
ATOM 2231 N N . ASP A 1 291 ? 6.117 5.695 -1.147 1 98.62 291 ASP A N 1
ATOM 2232 C CA . ASP A 1 291 ? 7.273 4.879 -0.801 1 98.62 291 ASP A CA 1
ATOM 2233 C C . ASP A 1 291 ? 8.352 4.961 -1.881 1 98.62 291 ASP A C 1
ATOM 2235 O O . ASP A 1 291 ? 8.219 4.359 -2.947 1 98.62 291 ASP A O 1
ATOM 2239 N N . MET A 1 292 ? 9.438 5.566 -1.589 1 98.5 292 MET A N 1
ATOM 2240 C CA . MET A 1 292 ? 10.477 5.828 -2.578 1 98.5 292 MET A CA 1
ATOM 2241 C C . MET A 1 292 ? 11.234 4.547 -2.924 1 98.5 292 MET A C 1
ATOM 2243 O O . MET A 1 292 ? 11.789 4.426 -4.016 1 98.5 292 MET A O 1
ATOM 2247 N N . ILE A 1 293 ? 11.234 3.596 -1.965 1 98.56 293 ILE A N 1
ATOM 2248 C CA . ILE A 1 293 ? 11.859 2.309 -2.25 1 98.56 293 ILE A CA 1
ATOM 2249 C C . ILE A 1 293 ? 11.102 1.603 -3.369 1 98.56 293 ILE A C 1
ATOM 2251 O O . ILE A 1 293 ? 11.711 1.02 -4.27 1 98.56 293 ILE A O 1
ATOM 2255 N N . ILE A 1 294 ? 9.797 1.696 -3.33 1 98.75 294 ILE A N 1
ATOM 2256 C CA . ILE A 1 294 ? 8.969 1.067 -4.352 1 98.75 294 ILE A CA 1
ATOM 2257 C C . ILE A 1 294 ? 9.195 1.758 -5.695 1 98.75 294 ILE A C 1
ATOM 2259 O O . ILE A 1 294 ? 9.398 1.095 -6.719 1 98.75 294 ILE A O 1
ATOM 2263 N N . VAL A 1 295 ? 9.219 3.084 -5.723 1 98.75 295 VAL A N 1
ATOM 2264 C CA . VAL A 1 295 ? 9.406 3.82 -6.969 1 98.75 295 VAL A CA 1
ATOM 2265 C C . VAL A 1 295 ? 10.773 3.488 -7.559 1 98.75 295 VAL A C 1
ATOM 2267 O O . VAL A 1 295 ? 10.898 3.271 -8.766 1 98.75 295 VAL A O 1
ATOM 2270 N N . ALA A 1 296 ? 11.773 3.441 -6.742 1 98.44 296 ALA A N 1
ATOM 2271 C CA . ALA A 1 296 ? 13.125 3.117 -7.188 1 98.44 296 ALA A CA 1
ATOM 2272 C C . ALA A 1 296 ? 13.195 1.699 -7.742 1 98.44 296 ALA A C 1
ATOM 2274 O O . ALA A 1 296 ? 13.781 1.47 -8.805 1 98.44 296 ALA A O 1
ATOM 2275 N N . ALA A 1 297 ? 12.625 0.74 -7.02 1 97.81 297 ALA A N 1
ATOM 2276 C CA . ALA A 1 297 ? 12.633 -0.652 -7.461 1 97.81 297 ALA A CA 1
ATOM 2277 C C . ALA A 1 297 ? 11.812 -0.834 -8.734 1 97.81 297 ALA A C 1
ATOM 2279 O O . ALA A 1 297 ? 12.156 -1.656 -9.586 1 97.81 297 ALA A O 1
ATOM 2280 N N . ASN A 1 298 ? 10.688 -0.113 -8.82 1 98.12 298 ASN A N 1
ATOM 2281 C CA . ASN A 1 298 ? 9.914 -0.121 -10.055 1 98.12 298 ASN A CA 1
ATOM 2282 C C . ASN A 1 298 ? 10.758 0.325 -11.242 1 98.12 298 ASN A C 1
ATOM 2284 O O . ASN A 1 298 ? 10.695 -0.277 -12.32 1 98.12 298 ASN A O 1
ATOM 2288 N N . ALA A 1 299 ? 11.492 1.428 -11.062 1 97.5 299 ALA A N 1
ATOM 2289 C CA . ALA A 1 299 ? 12.391 1.887 -12.125 1 97.5 299 ALA A CA 1
ATOM 2290 C C . ALA A 1 299 ? 13.391 0.798 -12.508 1 97.5 299 ALA A C 1
ATOM 2292 O O . ALA A 1 299 ? 13.625 0.556 -13.695 1 97.5 299 ALA A O 1
ATOM 2293 N N . MET A 1 300 ? 13.922 0.131 -11.531 1 96.06 300 MET A N 1
ATOM 2294 C CA . MET A 1 300 ? 14.875 -0.946 -11.773 1 96.06 300 MET A CA 1
ATOM 2295 C C . MET A 1 300 ? 14.242 -2.057 -12.609 1 96.06 300 MET A C 1
ATOM 2297 O O . MET A 1 300 ? 14.859 -2.557 -13.555 1 96.06 300 MET A O 1
ATOM 2301 N N . THR A 1 301 ? 13.023 -2.447 -12.266 1 95.06 301 THR A N 1
ATOM 2302 C CA . THR A 1 301 ? 12.359 -3.547 -12.953 1 95.06 301 THR A CA 1
ATOM 2303 C C . THR A 1 301 ? 11.914 -3.121 -14.352 1 95.06 301 THR A C 1
ATOM 2305 O O . THR A 1 301 ? 11.453 -3.947 -15.141 1 95.06 301 THR A O 1
ATOM 2308 N N . MET A 1 302 ? 12.094 -1.867 -14.672 1 94.81 302 MET A N 1
ATOM 2309 C CA . MET A 1 302 ? 11.836 -1.374 -16.016 1 94.81 302 MET A CA 1
ATOM 2310 C C . MET A 1 302 ? 13.148 -1.133 -16.766 1 94.81 302 MET A C 1
ATOM 2312 O O . MET A 1 302 ? 13.148 -0.537 -17.844 1 94.81 302 MET A O 1
ATOM 2316 N N . GLY A 1 303 ? 14.266 -1.516 -16.156 1 95 303 GLY A N 1
ATOM 2317 C CA . GLY A 1 303 ? 15.562 -1.438 -16.797 1 95 303 GLY A CA 1
ATOM 2318 C C . GLY A 1 303 ? 16.25 -0.1 -16.578 1 95 303 GLY A C 1
ATOM 2319 O O . GLY A 1 303 ? 17.203 0.23 -17.297 1 95 303 GLY A O 1
ATOM 2320 N N . LEU A 1 304 ? 15.758 0.686 -15.648 1 97 304 LEU A N 1
ATOM 2321 C CA . LEU A 1 304 ? 16.297 2.016 -15.398 1 97 304 LEU A CA 1
ATOM 2322 C C . LEU A 1 304 ? 17.125 2.029 -14.125 1 97 304 LEU A C 1
ATOM 2324 O O . LEU A 1 304 ? 16.766 1.388 -13.133 1 97 304 LEU A O 1
ATOM 2328 N N . ASP A 1 305 ? 18.266 2.725 -14.164 1 96.88 305 ASP A N 1
ATOM 2329 C CA . ASP A 1 305 ? 19.062 2.949 -12.961 1 96.88 305 ASP A CA 1
ATOM 2330 C C . ASP A 1 305 ? 18.328 3.867 -11.984 1 96.88 305 ASP A C 1
ATOM 2332 O O . ASP A 1 305 ? 18.094 5.039 -12.281 1 96.88 305 ASP A O 1
ATOM 2336 N N . PRO A 1 306 ? 18.016 3.361 -10.82 1 96.81 306 PRO A N 1
ATOM 2337 C CA . PRO A 1 306 ? 17.25 4.191 -9.883 1 96.81 306 PRO A CA 1
ATOM 2338 C C . PRO A 1 306 ? 18.109 5.262 -9.211 1 96.81 306 PRO A C 1
ATOM 2340 O O . PRO A 1 306 ? 17.578 6.176 -8.578 1 96.81 306 PRO A O 1
ATOM 2343 N N . GLY A 1 307 ? 19.375 5.102 -9.297 1 96 307 GLY A N 1
ATOM 2344 C CA . GLY A 1 307 ? 20.266 6.031 -8.617 1 96 307 GLY A CA 1
ATOM 2345 C C . GLY A 1 307 ? 20.391 5.75 -7.129 1 96 307 GLY A C 1
ATOM 2346 O O . GLY A 1 307 ? 21.031 6.504 -6.402 1 96 307 GLY A O 1
ATOM 2347 N N . LEU A 1 308 ? 19.734 4.77 -6.625 1 97.38 308 LEU A N 1
ATOM 2348 C CA . LEU A 1 308 ? 19.812 4.301 -5.246 1 97.38 308 LEU A CA 1
ATOM 2349 C C . LEU A 1 308 ? 20.391 2.893 -5.184 1 97.38 308 LEU A C 1
ATOM 2351 O O . LEU A 1 308 ? 20.172 2.086 -6.09 1 97.38 308 LEU A O 1
ATOM 2355 N N . ASP A 1 309 ? 21.125 2.654 -4.133 1 97.25 309 ASP A N 1
ATOM 2356 C CA . ASP A 1 309 ? 21.656 1.319 -3.889 1 97.25 309 ASP A CA 1
ATOM 2357 C C . ASP A 1 309 ? 20.719 0.494 -3.023 1 97.25 309 ASP A C 1
ATOM 2359 O O . ASP A 1 309 ? 20.703 0.63 -1.798 1 97.25 309 ASP A O 1
ATOM 2363 N N . LEU A 1 310 ? 20.062 -0.455 -3.656 1 97.06 310 LEU A N 1
ATOM 2364 C CA . LEU A 1 310 ? 19.062 -1.252 -2.953 1 97.06 310 LEU A CA 1
ATOM 2365 C C . LEU A 1 310 ? 19.625 -2.623 -2.586 1 97.06 310 LEU A C 1
ATOM 2367 O O . LEU A 1 310 ? 18.875 -3.5 -2.139 1 97.06 310 LEU A O 1
ATOM 2371 N N . SER A 1 311 ? 20.906 -2.854 -2.684 1 95.44 311 SER A N 1
ATOM 2372 C CA . SER A 1 311 ? 21.531 -4.164 -2.523 1 95.44 311 SER A CA 1
ATOM 2373 C C . SER A 1 311 ? 21.531 -4.602 -1.062 1 95.44 311 SER A C 1
ATOM 2375 O O . SER A 1 311 ? 21.797 -5.766 -0.757 1 95.44 311 SER A O 1
ATOM 2377 N N . ARG A 1 312 ? 21.219 -3.695 -0.127 1 95 312 ARG A N 1
ATOM 2378 C CA . ARG A 1 312 ? 21.125 -4.012 1.295 1 95 312 ARG A CA 1
ATOM 2379 C C . ARG A 1 312 ? 19.781 -3.564 1.87 1 95 312 ARG A C 1
ATOM 2381 O O . ARG A 1 312 ? 19.734 -2.967 2.947 1 95 312 ARG A O 1
ATOM 2388 N N . LEU A 1 313 ? 18.797 -3.814 1.129 1 96.19 313 LEU A N 1
ATOM 2389 C CA . LEU A 1 313 ? 17.469 -3.295 1.429 1 96.19 313 LEU A CA 1
ATOM 2390 C C . LEU A 1 313 ? 16.984 -3.799 2.783 1 96.19 313 LEU A C 1
ATOM 2392 O O . LEU A 1 313 ? 16.375 -3.043 3.553 1 96.19 313 LEU A O 1
ATOM 2396 N N . ASP A 1 314 ? 17.234 -5.051 3.154 1 93.69 314 ASP A N 1
ATOM 2397 C CA . ASP A 1 314 ? 16.75 -5.605 4.414 1 93.69 314 ASP A CA 1
ATOM 2398 C C . ASP A 1 314 ? 17.438 -4.938 5.609 1 93.69 314 ASP A C 1
ATOM 2400 O O . ASP A 1 314 ? 16.812 -4.746 6.656 1 93.69 314 ASP A O 1
ATOM 2404 N N . GLU A 1 315 ? 18.688 -4.664 5.473 1 94.38 315 GLU A N 1
ATOM 2405 C CA . GLU A 1 315 ? 19.391 -3.943 6.531 1 94.38 315 GLU A CA 1
ATOM 2406 C C . GLU A 1 315 ? 18.781 -2.561 6.75 1 94.38 315 GLU A C 1
ATOM 2408 O O . GLU A 1 315 ? 18.609 -2.131 7.895 1 94.38 315 GLU A O 1
ATOM 2413 N N . VAL A 1 316 ? 18.516 -1.893 5.684 1 97.12 316 VAL A N 1
ATOM 2414 C CA . VAL A 1 316 ? 17.906 -0.567 5.766 1 97.12 316 VAL A CA 1
ATOM 2415 C C . VAL A 1 316 ? 16.531 -0.667 6.418 1 97.12 316 VAL A C 1
ATOM 2417 O O . VAL A 1 316 ? 16.188 0.136 7.289 1 97.12 316 VAL A O 1
ATOM 2420 N N . ALA A 1 317 ? 15.75 -1.66 5.957 1 96.81 317 ALA A N 1
ATOM 2421 C CA . ALA A 1 317 ? 14.414 -1.869 6.512 1 96.81 317 ALA A CA 1
ATOM 2422 C C . ALA A 1 317 ? 14.477 -2.104 8.016 1 96.81 317 ALA A C 1
ATOM 2424 O O . ALA A 1 317 ? 13.648 -1.584 8.766 1 96.81 317 ALA A O 1
ATOM 2425 N N . THR A 1 318 ? 15.438 -2.859 8.461 1 95.06 318 THR A N 1
ATOM 2426 C CA . THR A 1 318 ? 15.617 -3.143 9.883 1 95.06 318 THR A CA 1
ATOM 2427 C C . THR A 1 318 ? 15.953 -1.867 10.648 1 95.06 318 THR A C 1
ATOM 2429 O O . THR A 1 318 ? 15.398 -1.62 11.719 1 95.06 318 THR A O 1
ATOM 2432 N N . THR A 1 319 ? 16.844 -1.083 10.109 1 96.44 319 THR A N 1
ATOM 2433 C CA . THR A 1 319 ? 17.219 0.185 10.727 1 96.44 319 THR A CA 1
ATOM 2434 C C . THR A 1 319 ? 16 1.087 10.891 1 96.44 319 THR A C 1
ATOM 2436 O O . THR A 1 319 ? 15.773 1.65 11.969 1 96.44 319 THR A O 1
ATOM 2439 N N . TYR A 1 320 ? 15.203 1.209 9.883 1 96.38 320 TYR A N 1
ATOM 2440 C CA . TYR A 1 320 ? 14.008 2.043 9.938 1 96.38 320 TYR A CA 1
ATOM 2441 C C . TYR A 1 320 ? 13.016 1.512 10.969 1 96.38 320 TYR A C 1
ATOM 2443 O O . TYR A 1 320 ? 12.422 2.285 11.719 1 96.38 320 TYR A O 1
ATOM 2451 N N . ALA A 1 321 ? 12.82 0.199 10.93 1 93.88 321 ALA A N 1
ATOM 2452 C CA . ALA A 1 321 ? 11.898 -0.414 11.883 1 93.88 321 ALA A CA 1
ATOM 2453 C C . ALA A 1 321 ? 12.32 -0.122 13.32 1 93.88 321 ALA A C 1
ATOM 2455 O O . ALA A 1 321 ? 11.477 0.177 14.172 1 93.88 321 ALA A O 1
ATOM 2456 N N . GLU A 1 322 ? 13.57 -0.202 13.594 1 90.75 322 GLU A N 1
ATOM 2457 C CA . GLU A 1 322 ? 14.094 0.033 14.938 1 90.75 322 GLU A CA 1
ATOM 2458 C C . GLU A 1 322 ? 13.93 1.494 15.344 1 90.75 322 GLU A C 1
ATOM 2460 O O . GLU A 1 322 ? 13.57 1.789 16.484 1 90.75 322 GLU A O 1
ATOM 2465 N N . VAL A 1 323 ? 14.195 2.379 14.422 1 93.38 323 VAL A N 1
ATOM 2466 C CA . VAL A 1 323 ? 14.188 3.807 14.719 1 93.38 323 VAL A CA 1
ATOM 2467 C C . VAL A 1 323 ? 12.75 4.305 14.836 1 93.38 323 VAL A C 1
ATOM 2469 O O . VAL A 1 323 ? 12.43 5.094 15.727 1 93.38 323 VAL A O 1
ATOM 2472 N N . THR A 1 324 ? 11.883 3.846 13.961 1 91.25 324 THR A N 1
ATOM 2473 C CA . THR A 1 324 ? 10.523 4.379 13.891 1 91.25 324 THR A CA 1
ATOM 2474 C C . THR A 1 324 ? 9.57 3.531 14.727 1 91.25 324 THR A C 1
ATOM 2476 O O . THR A 1 324 ? 8.43 3.936 14.977 1 91.25 324 THR A O 1
ATOM 2479 N N . ASN A 1 325 ? 10.023 2.33 15.109 1 86.69 325 ASN A N 1
ATOM 2480 C CA . ASN A 1 325 ? 9.188 1.354 15.805 1 86.69 325 ASN A CA 1
ATOM 2481 C C . ASN A 1 325 ? 8.008 0.917 14.938 1 86.69 325 ASN A C 1
ATOM 2483 O O . ASN A 1 325 ? 6.906 0.71 15.453 1 86.69 325 ASN A O 1
ATOM 2487 N N . MET A 1 326 ? 8.188 0.923 13.688 1 89.5 326 MET A N 1
ATOM 2488 C CA . MET A 1 326 ? 7.203 0.482 12.703 1 89.5 326 MET A CA 1
ATOM 2489 C C . MET A 1 326 ? 7.824 -0.487 11.703 1 89.5 326 MET A C 1
ATOM 2491 O O . MET A 1 326 ? 8.469 -0.065 10.742 1 89.5 326 MET A O 1
ATOM 2495 N N . PRO A 1 327 ? 7.586 -1.723 11.883 1 90.25 327 PRO A N 1
ATOM 2496 C CA . PRO A 1 327 ? 8.148 -2.693 10.938 1 90.25 327 PRO A CA 1
ATOM 2497 C C . PRO A 1 327 ? 7.547 -2.57 9.539 1 90.25 327 PRO A C 1
ATOM 2499 O O . PRO A 1 327 ? 6.414 -2.105 9.391 1 90.25 327 PRO A O 1
ATOM 2502 N N . VAL A 1 328 ? 8.328 -2.973 8.539 1 95.88 328 VAL A N 1
ATOM 2503 C CA . VAL A 1 328 ? 7.824 -3.045 7.172 1 95.88 328 VAL A CA 1
ATOM 2504 C C . VAL A 1 328 ? 6.809 -4.18 7.051 1 95.88 328 VAL A C 1
ATOM 2506 O O . VAL A 1 328 ? 7.109 -5.328 7.383 1 95.88 328 VAL A O 1
ATOM 2509 N N . PRO A 1 329 ? 5.609 -3.859 6.672 1 95.31 329 PRO A N 1
ATOM 2510 C CA . PRO A 1 329 ? 4.617 -4.926 6.52 1 95.31 329 PRO A CA 1
ATOM 2511 C C . PRO A 1 329 ? 5.086 -6.043 5.59 1 95.31 329 PRO A C 1
ATOM 2513 O O . PRO A 1 329 ? 5.734 -5.77 4.574 1 95.31 329 PRO A O 1
ATOM 2516 N N . PRO A 1 330 ? 4.723 -7.289 5.797 1 92.75 330 PRO A N 1
ATOM 2517 C CA . PRO A 1 330 ? 5.277 -8.445 5.094 1 92.75 330 PRO A CA 1
ATOM 2518 C C . PRO A 1 330 ? 4.965 -8.438 3.6 1 92.75 330 PRO A C 1
ATOM 2520 O O . PRO A 1 330 ? 5.719 -9 2.803 1 92.75 330 PRO A O 1
ATOM 2523 N N . ARG A 1 331 ? 3.928 -7.773 3.195 1 95.62 331 ARG A N 1
ATOM 2524 C CA . ARG A 1 331 ? 3.52 -7.848 1.796 1 95.62 331 ARG A CA 1
ATOM 2525 C C . ARG A 1 331 ? 3.83 -6.543 1.067 1 95.62 331 ARG A C 1
ATOM 2527 O O . ARG A 1 331 ? 3.346 -6.316 -0.044 1 95.62 331 ARG A O 1
ATOM 2534 N N . THR A 1 332 ? 4.637 -5.672 1.709 1 97.44 332 THR A N 1
ATOM 2535 C CA . THR A 1 332 ? 5.086 -4.457 1.033 1 97.44 332 THR A CA 1
ATOM 2536 C C . THR A 1 332 ? 5.879 -4.801 -0.224 1 97.44 332 THR A C 1
ATOM 2538 O O . THR A 1 332 ? 6.805 -5.609 -0.177 1 97.44 332 THR A O 1
ATOM 2541 N N . PRO A 1 333 ? 5.52 -4.234 -1.367 1 98 333 PRO A N 1
ATOM 2542 C CA . PRO A 1 333 ? 6.273 -4.531 -2.588 1 98 333 PRO A CA 1
ATOM 2543 C C . PRO A 1 333 ? 7.781 -4.395 -2.396 1 98 333 PRO A C 1
ATOM 2545 O O . PRO A 1 333 ? 8.25 -3.391 -1.853 1 98 333 PRO A O 1
ATOM 2548 N N . TYR A 1 334 ? 8.539 -5.422 -2.746 1 97.38 334 TYR A N 1
ATOM 2549 C CA . TYR A 1 334 ? 9.992 -5.52 -2.789 1 97.38 334 TYR A CA 1
ATOM 2550 C C . TYR A 1 334 ? 10.57 -5.664 -1.387 1 97.38 334 TYR A C 1
ATOM 2552 O O . TYR A 1 334 ? 11.398 -6.539 -1.137 1 97.38 334 TYR A O 1
ATOM 2560 N N . SER A 1 335 ? 10.094 -4.844 -0.442 1 96.88 335 SER A N 1
ATOM 2561 C CA . SER A 1 335 ? 10.734 -4.781 0.866 1 96.88 335 SER A CA 1
ATOM 2562 C C . SER A 1 335 ? 10.086 -5.754 1.847 1 96.88 335 SER A C 1
ATOM 2564 O O . SER A 1 335 ? 10.656 -6.051 2.9 1 96.88 335 SER A O 1
ATOM 2566 N N . GLY A 1 336 ? 8.906 -6.234 1.562 1 95.06 336 GLY A N 1
ATOM 2567 C CA . GLY A 1 336 ? 8.227 -7.145 2.471 1 95.06 336 GLY A CA 1
ATOM 2568 C C . GLY A 1 336 ? 8.875 -8.516 2.537 1 95.06 336 GLY A C 1
ATOM 2569 O O . GLY A 1 336 ? 9.375 -9.023 1.532 1 95.06 336 GLY A O 1
ATOM 2570 N N . SER A 1 337 ? 8.719 -9.18 3.674 1 90.75 337 SER A N 1
ATOM 2571 C CA . SER A 1 337 ? 9.352 -10.477 3.893 1 90.75 337 SER A CA 1
ATOM 2572 C C . SER A 1 337 ? 8.648 -11.57 3.09 1 90.75 337 SER A C 1
ATOM 2574 O O . SER A 1 337 ? 9.25 -12.609 2.801 1 90.75 337 SER A O 1
ATOM 2576 N N . PHE A 1 338 ? 7.398 -11.352 2.684 1 91.06 338 PHE A N 1
ATOM 2577 C CA . PHE A 1 338 ? 6.641 -12.359 1.942 1 91.06 338 PHE A CA 1
ATOM 2578 C C . PHE A 1 338 ? 6.688 -12.07 0.446 1 91.06 338 PHE A C 1
ATOM 2580 O O . PHE A 1 338 ? 6.203 -12.875 -0.358 1 91.06 338 PHE A O 1
ATOM 2587 N N . TYR A 1 339 ? 7.293 -11 0.018 1 95.12 339 TYR A N 1
ATOM 2588 C CA . TYR A 1 339 ? 7.16 -10.508 -1.349 1 95.12 339 TYR A CA 1
ATOM 2589 C C . TYR A 1 339 ? 7.695 -11.523 -2.35 1 95.12 339 TYR A C 1
ATOM 2591 O O . TYR A 1 339 ? 7.168 -11.648 -3.457 1 95.12 339 TYR A O 1
ATOM 2599 N N . PHE A 1 340 ? 8.688 -12.273 -2.031 1 92.5 340 PHE A N 1
ATOM 2600 C CA . PHE A 1 340 ? 9.258 -13.234 -2.971 1 92.5 340 PHE A CA 1
ATOM 2601 C C . PHE A 1 340 ? 8.844 -14.656 -2.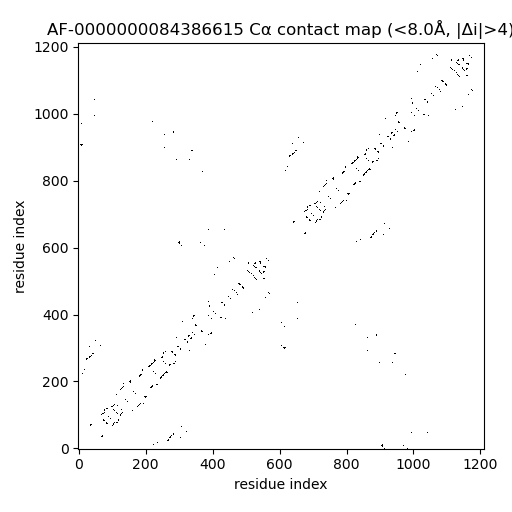605 1 92.5 340 PHE A C 1
ATOM 2603 O O . PHE A 1 340 ? 9.219 -15.609 -3.289 1 92.5 340 PHE A O 1
ATOM 2610 N N . ARG A 1 341 ? 8.078 -14.766 -1.611 1 87.25 341 ARG A N 1
ATOM 2611 C CA . ARG A 1 341 ? 7.766 -16.094 -1.082 1 87.25 341 ARG A CA 1
ATOM 2612 C C . ARG A 1 341 ? 6.539 -16.688 -1.765 1 87.25 341 ARG A C 1
ATOM 2614 O O . ARG A 1 341 ? 5.527 -15.992 -1.938 1 87.25 341 ARG A O 1
ATOM 2621 N N . ALA A 1 342 ? 6.668 -17.859 -2.186 1 87.19 342 ALA A N 1
ATOM 2622 C CA . ALA A 1 342 ? 5.535 -18.609 -2.701 1 87.19 342 ALA A CA 1
ATOM 2623 C C . ALA A 1 342 ? 5.066 -19.656 -1.688 1 87.19 342 ALA A C 1
ATOM 2625 O O . ALA A 1 342 ? 5.863 -20.469 -1.216 1 87.19 342 ALA A O 1
ATOM 2626 N N . PHE A 1 343 ? 3.822 -19.672 -1.423 1 80.31 343 PHE A N 1
ATOM 2627 C CA . PHE A 1 343 ? 3.281 -20.594 -0.438 1 80.31 343 PHE A CA 1
ATOM 2628 C C . PHE A 1 343 ? 2.48 -21.703 -1.118 1 80.31 343 PHE A C 1
ATOM 2630 O O . PHE A 1 343 ? 2.211 -22.75 -0.515 1 80.31 343 PHE A O 1
ATOM 2637 N N . SER A 1 344 ? 2.119 -21.422 -2.346 1 79.75 344 SER A N 1
ATOM 2638 C CA . SER A 1 344 ? 1.363 -22.438 -3.08 1 79.75 344 SER A CA 1
ATOM 2639 C C . SER A 1 344 ? 2.289 -23.328 -3.896 1 79.75 344 SER A C 1
ATOM 2641 O O . SER A 1 344 ? 3.285 -22.859 -4.453 1 79.75 344 SER A O 1
ATOM 2643 N N . GLY A 1 345 ? 1.923 -24.547 -4.02 1 76.75 345 GLY A N 1
ATOM 2644 C CA . GLY A 1 345 ? 2.711 -25.516 -4.773 1 76.75 345 GLY A CA 1
ATOM 2645 C C . GLY A 1 345 ? 2.812 -25.172 -6.25 1 76.75 345 GLY A C 1
ATOM 2646 O O . GLY A 1 345 ? 3.861 -25.375 -6.867 1 76.75 345 GLY A O 1
ATOM 2647 N N . LEU A 1 346 ? 1.754 -24.672 -6.793 1 77.69 346 LEU A N 1
ATOM 2648 C CA . LEU A 1 346 ? 1.737 -24.312 -8.203 1 77.69 346 LEU A CA 1
ATOM 2649 C C . LEU A 1 346 ? 2.74 -23.203 -8.492 1 77.69 346 LEU A C 1
ATOM 2651 O O . LEU A 1 346 ? 3.461 -23.25 -9.492 1 77.69 346 LEU A O 1
ATOM 2655 N N . HIS A 1 347 ? 2.764 -22.234 -7.66 1 86 347 HIS A N 1
ATOM 2656 C CA . HIS A 1 347 ? 3.705 -21.125 -7.828 1 86 347 HIS A CA 1
ATOM 2657 C C . HIS A 1 347 ? 5.141 -21.594 -7.605 1 86 347 HIS A C 1
ATOM 2659 O O . HIS A 1 347 ? 6.051 -21.172 -8.328 1 86 347 HIS A O 1
ATOM 2665 N N . GLN A 1 348 ? 5.32 -22.438 -6.645 1 82.31 348 GLN A N 1
ATOM 2666 C CA . GLN A 1 348 ? 6.645 -23 -6.371 1 82.31 348 GLN A CA 1
ATOM 2667 C C . GLN A 1 348 ? 7.172 -23.766 -7.578 1 82.31 348 GLN A C 1
ATOM 2669 O O . GLN A 1 348 ? 8.344 -23.641 -7.941 1 82.31 348 GLN A O 1
ATOM 2674 N N . ASP A 1 349 ? 6.301 -24.531 -8.125 1 80.88 349 ASP A N 1
ATOM 2675 C CA . ASP A 1 349 ? 6.66 -25.312 -9.305 1 80.88 349 ASP A CA 1
ATOM 2676 C C . ASP A 1 349 ? 7.051 -24.406 -10.469 1 80.88 349 ASP A C 1
ATOM 2678 O O . ASP A 1 349 ? 8.055 -24.641 -11.141 1 80.88 349 ASP A O 1
ATOM 2682 N N . ALA A 1 350 ? 6.262 -23.391 -10.703 1 85.56 350 ALA A N 1
ATOM 2683 C CA . ALA A 1 350 ? 6.52 -22.469 -11.797 1 85.56 350 ALA A CA 1
ATOM 2684 C C . ALA A 1 350 ? 7.84 -21.734 -11.594 1 85.56 350 ALA A C 1
ATOM 2686 O O . ALA A 1 350 ? 8.617 -21.562 -12.539 1 85.56 350 ALA A O 1
ATOM 2687 N N . ILE A 1 351 ? 8.102 -21.281 -10.422 1 86.69 351 ILE A N 1
ATOM 2688 C CA . ILE A 1 351 ? 9.336 -20.578 -10.094 1 86.69 351 ILE A CA 1
ATOM 2689 C C . ILE A 1 351 ? 10.531 -21.5 -10.297 1 86.69 351 ILE A C 1
ATOM 2691 O O . ILE A 1 351 ? 11.547 -21.109 -10.875 1 86.69 351 ILE A O 1
ATOM 2695 N N . SER A 1 352 ? 10.406 -22.781 -9.812 1 81.31 352 SER A N 1
ATOM 2696 C CA . SER A 1 352 ? 11.477 -23.766 -9.961 1 81.31 352 SER A CA 1
ATOM 2697 C C . SER A 1 352 ? 11.828 -23.984 -11.43 1 81.31 352 SER A C 1
ATOM 2699 O O . SER A 1 352 ? 13.008 -24.031 -11.797 1 81.31 352 SER A O 1
ATOM 2701 N N . LYS A 1 353 ? 10.836 -24.156 -12.219 1 81.19 353 LYS A N 1
ATOM 2702 C CA . LYS A 1 353 ? 11.039 -24.359 -13.656 1 81.19 353 LYS A CA 1
ATOM 2703 C C . LYS A 1 353 ? 11.688 -23.125 -14.289 1 81.19 353 LYS A C 1
ATOM 2705 O O . LYS A 1 353 ? 12.578 -23.25 -15.133 1 81.19 353 LYS A O 1
ATOM 2710 N N . GLY A 1 354 ? 11.227 -21.938 -13.852 1 84 354 GLY A N 1
ATOM 2711 C CA . GLY A 1 354 ? 11.805 -20.703 -14.344 1 84 354 GLY A CA 1
ATOM 2712 C C . GLY A 1 354 ? 13.266 -20.531 -13.961 1 84 354 GLY A C 1
ATOM 2713 O O . GLY A 1 354 ? 14.07 -20.078 -14.766 1 84 354 GLY A O 1
ATOM 2714 N N . LEU A 1 355 ? 13.594 -20.859 -12.789 1 81.25 355 LEU A N 1
ATOM 2715 C CA . LEU A 1 355 ? 14.961 -20.734 -12.312 1 81.25 355 LEU A CA 1
ATOM 2716 C C . LEU A 1 355 ? 15.883 -21.719 -13.031 1 81.25 355 LEU A C 1
ATOM 2718 O O . LEU A 1 355 ? 17.031 -21.406 -13.32 1 81.25 355 LEU A O 1
ATOM 2722 N N . ARG A 1 356 ? 15.414 -22.938 -13.273 1 78 356 ARG A N 1
ATOM 2723 C CA . ARG A 1 356 ? 16.188 -23.906 -14.039 1 78 356 ARG A CA 1
ATOM 2724 C C . ARG A 1 356 ? 16.469 -23.391 -15.445 1 78 356 ARG A C 1
ATOM 2726 O O . ARG A 1 356 ? 17.578 -23.531 -15.953 1 78 356 ARG A O 1
ATOM 2733 N N . ALA A 1 357 ? 15.422 -22.844 -15.977 1 81.56 357 ALA A N 1
ATOM 2734 C CA . ALA A 1 357 ? 15.594 -22.266 -17.312 1 81.56 357 ALA A CA 1
ATOM 2735 C C . ALA A 1 357 ? 16.609 -21.125 -17.297 1 81.56 357 ALA A C 1
ATOM 2737 O O . ALA A 1 357 ? 17.391 -20.969 -18.234 1 81.56 357 ALA A O 1
ATOM 2738 N N . ARG A 1 358 ? 16.562 -20.391 -16.281 1 83.75 358 ARG A N 1
ATOM 2739 C CA . ARG A 1 358 ? 17.469 -19.25 -16.125 1 83.75 358 ARG A CA 1
ATOM 2740 C C . ARG A 1 358 ? 18.922 -19.719 -16 1 83.75 358 ARG A C 1
ATOM 2742 O O . ARG A 1 358 ? 19.828 -19.078 -16.516 1 83.75 358 ARG A O 1
ATOM 2749 N N . GLN A 1 359 ? 19.109 -20.75 -15.281 1 77.38 359 GLN A N 1
ATOM 2750 C CA . GLN A 1 359 ? 20.438 -21.297 -15.07 1 77.38 359 GLN A CA 1
ATOM 2751 C C . GLN A 1 359 ? 21.062 -21.75 -16.391 1 77.38 359 GLN A C 1
ATOM 2753 O O . GLN A 1 359 ? 22.281 -21.672 -16.562 1 77.38 359 GLN A O 1
ATOM 2758 N N . SER A 1 360 ? 20.234 -22.125 -17.234 1 80.5 360 SER A N 1
ATOM 2759 C CA . SER A 1 360 ? 20.719 -22.609 -18.516 1 80.5 360 SER A CA 1
ATOM 2760 C C . SER A 1 360 ? 20.906 -21.469 -19.516 1 80.5 360 SER A C 1
ATOM 2762 O O . SER A 1 360 ? 21.562 -21.641 -20.547 1 80.5 360 SER A O 1
ATOM 2764 N N . ALA A 1 361 ? 20.406 -20.359 -19.141 1 82.81 361 ALA A N 1
ATOM 2765 C CA . ALA A 1 361 ? 20.5 -19.203 -20.016 1 82.81 361 ALA A CA 1
ATOM 2766 C C . ALA A 1 361 ? 21.797 -18.438 -19.781 1 82.81 361 ALA A C 1
ATOM 2768 O O . ALA A 1 361 ? 22.516 -18.719 -18.812 1 82.81 361 ALA A O 1
ATOM 2769 N N . SER A 1 362 ? 22.125 -17.578 -20.688 1 81.56 362 SER A N 1
ATOM 2770 C CA . SER A 1 362 ? 23.312 -16.734 -20.547 1 81.56 362 SER A CA 1
ATOM 2771 C C . SER A 1 362 ? 23.141 -15.766 -19.375 1 81.56 362 SER A C 1
ATOM 2773 O O . SER A 1 362 ? 22.031 -15.43 -18.984 1 81.56 362 SER A O 1
ATOM 2775 N N . ALA A 1 363 ? 24.266 -15.383 -18.891 1 73.94 363 ALA A N 1
ATOM 2776 C CA . ALA A 1 363 ? 24.281 -14.453 -17.75 1 73.94 363 ALA A CA 1
ATOM 2777 C C . ALA A 1 363 ? 23.594 -13.141 -18.125 1 73.94 363 ALA A C 1
ATOM 2779 O O . ALA A 1 363 ? 23 -12.484 -17.266 1 73.94 363 ALA A O 1
ATOM 2780 N N . ASP A 1 364 ? 23.547 -12.859 -19.375 1 81.06 364 ASP A N 1
ATOM 2781 C CA . ASP A 1 364 ? 23.016 -11.578 -19.828 1 81.06 364 ASP A CA 1
ATOM 2782 C C . ASP A 1 364 ? 21.562 -11.727 -20.297 1 81.06 364 ASP A C 1
ATOM 2784 O O . ASP A 1 364 ? 20.953 -10.758 -20.75 1 81.06 364 ASP A O 1
ATOM 2788 N N . ALA A 1 365 ? 21.094 -12.906 -20.094 1 87.25 365 ALA A N 1
ATOM 2789 C CA . ALA A 1 365 ? 19.719 -13.133 -20.531 1 87.25 365 ALA A CA 1
ATOM 2790 C C . ALA A 1 365 ? 18.734 -12.359 -19.656 1 87.25 365 ALA A C 1
ATOM 2792 O O . ALA A 1 365 ? 18.984 -12.18 -18.453 1 87.25 365 ALA A O 1
ATOM 2793 N N . PRO A 1 366 ? 17.688 -11.898 -20.25 1 90.06 366 PRO A N 1
ATOM 2794 C CA . PRO A 1 366 ? 16.672 -11.18 -19.469 1 90.06 366 PRO A CA 1
ATOM 2795 C C . PRO A 1 366 ? 16.062 -12.047 -18.359 1 90.06 366 PRO A C 1
ATOM 2797 O O . PRO A 1 366 ? 15.945 -13.258 -18.531 1 90.06 366 PRO A O 1
ATOM 2800 N N . TRP A 1 367 ? 15.789 -11.422 -17.266 1 90.69 367 TRP A N 1
ATOM 2801 C CA . TRP A 1 367 ? 15.117 -12.086 -16.156 1 90.69 367 TRP A CA 1
ATOM 2802 C C . TRP A 1 367 ? 13.664 -12.391 -16.5 1 90.69 367 TRP A C 1
ATOM 2804 O O . TRP A 1 367 ? 12.859 -11.477 -16.719 1 90.69 367 TRP A O 1
ATOM 2814 N N . GLN A 1 368 ? 13.297 -13.68 -16.578 1 86.5 368 GLN A N 1
ATOM 2815 C CA . GLN A 1 368 ? 11.953 -14.078 -16.984 1 86.5 368 GLN A CA 1
ATOM 2816 C C . GLN A 1 368 ? 11.422 -15.195 -16.078 1 86.5 368 GLN A C 1
ATOM 2818 O O . GLN A 1 368 ? 10.727 -16.094 -16.547 1 86.5 368 GLN A O 1
ATOM 2823 N N . VAL A 1 369 ? 11.805 -15.188 -14.805 1 87.56 369 VAL A N 1
ATOM 2824 C CA . VAL A 1 369 ? 11.352 -16.203 -13.875 1 87.56 369 VAL A CA 1
ATOM 2825 C C . VAL A 1 369 ? 9.891 -15.945 -13.492 1 87.56 369 VAL A C 1
ATOM 2827 O O . VAL A 1 369 ? 9.562 -14.867 -13 1 87.56 369 VAL A O 1
ATOM 2830 N N . PRO A 1 370 ? 8.984 -16.922 -13.695 1 89 370 PRO A N 1
ATOM 2831 C CA . PRO A 1 370 ? 7.574 -16.719 -13.359 1 89 370 PRO A CA 1
ATOM 2832 C C . PRO A 1 370 ? 7.363 -16.328 -11.898 1 89 370 PRO A C 1
ATOM 2834 O O . PRO A 1 370 ? 7.988 -16.906 -11 1 89 370 PRO A O 1
ATOM 2837 N N . TYR A 1 371 ? 6.535 -15.32 -11.68 1 90.62 371 TYR A N 1
ATOM 2838 C CA . TYR A 1 371 ? 6.031 -14.875 -10.383 1 90.62 371 TYR A CA 1
ATOM 2839 C C . TYR A 1 371 ? 7.113 -14.148 -9.594 1 90.62 371 TYR A C 1
ATOM 2841 O O . TYR A 1 371 ? 6.879 -13.711 -8.469 1 90.62 371 TYR A O 1
ATOM 2849 N N . LEU A 1 372 ? 8.336 -14.047 -10.141 1 90.5 372 LEU A N 1
ATOM 2850 C CA . LEU A 1 372 ? 9.375 -13.219 -9.539 1 90.5 372 LEU A CA 1
ATOM 2851 C C . LEU A 1 372 ? 9.672 -12 -10.398 1 90.5 372 LEU A C 1
ATOM 2853 O O . LEU A 1 372 ? 10.445 -12.078 -11.352 1 90.5 372 LEU A O 1
ATOM 2857 N N . PRO A 1 373 ? 9.188 -10.898 -9.977 1 88.69 373 PRO A N 1
ATOM 2858 C CA . PRO A 1 373 ? 9.359 -9.703 -10.805 1 88.69 373 PRO A CA 1
ATOM 2859 C C . PRO A 1 373 ? 10.812 -9.25 -10.891 1 88.69 373 PRO A C 1
ATOM 2861 O O . PRO A 1 373 ? 11.188 -8.539 -11.836 1 88.69 373 PRO A O 1
ATOM 2864 N N . LEU A 1 374 ? 11.539 -9.625 -9.922 1 91.31 374 LEU A N 1
ATOM 2865 C CA . LEU A 1 374 ? 12.953 -9.281 -9.883 1 91.31 374 LEU A CA 1
ATOM 2866 C C . LEU A 1 374 ? 13.758 -10.359 -9.156 1 91.31 374 LEU A C 1
ATOM 2868 O O . LEU A 1 374 ? 13.195 -11.141 -8.391 1 91.31 374 LEU A O 1
ATOM 2872 N N . ASP A 1 375 ? 15.055 -10.422 -9.539 1 91.56 375 ASP A N 1
ATOM 2873 C CA . ASP A 1 375 ? 15.992 -11.305 -8.859 1 91.56 375 ASP A CA 1
ATOM 2874 C C . ASP A 1 375 ? 16.219 -10.859 -7.414 1 91.56 375 ASP A C 1
ATOM 2876 O O . ASP A 1 375 ? 16.781 -9.797 -7.172 1 91.56 375 ASP A O 1
ATOM 2880 N N . PRO A 1 376 ? 15.805 -11.656 -6.445 1 92 376 PRO A N 1
ATOM 2881 C CA . PRO A 1 376 ? 15.953 -11.258 -5.043 1 92 376 PRO A CA 1
ATOM 2882 C C . PRO A 1 376 ? 17.391 -10.883 -4.684 1 92 376 PRO A C 1
ATOM 2884 O O . PRO A 1 376 ? 17.625 -10.047 -3.812 1 92 376 PRO A O 1
ATOM 2887 N N . SER A 1 377 ? 18.375 -11.477 -5.32 1 90.25 377 SER A N 1
ATOM 2888 C CA . SER A 1 377 ? 19.781 -11.211 -5.02 1 90.25 377 SER A CA 1
ATOM 2889 C C . SER A 1 377 ? 20.141 -9.766 -5.34 1 90.25 377 SER A C 1
ATOM 2891 O O . SER A 1 377 ? 21.078 -9.203 -4.754 1 90.25 377 SER A O 1
ATOM 2893 N N . ASP A 1 378 ? 19.438 -9.203 -6.227 1 93.5 378 ASP A N 1
ATOM 2894 C CA . ASP A 1 378 ? 19.719 -7.816 -6.594 1 93.5 378 ASP A CA 1
ATOM 2895 C C . ASP A 1 378 ? 19.266 -6.859 -5.488 1 93.5 378 ASP A C 1
ATOM 2897 O O . ASP A 1 378 ? 19.641 -5.688 -5.484 1 93.5 378 ASP A O 1
ATOM 2901 N N . LEU A 1 379 ? 18.469 -7.324 -4.574 1 94.81 379 LEU A N 1
ATOM 2902 C CA . LEU A 1 379 ? 18.078 -6.555 -3.398 1 94.81 379 LEU A CA 1
ATOM 2903 C C . LEU A 1 379 ? 18.828 -7.031 -2.16 1 94.81 379 LEU A C 1
ATOM 2905 O O . LEU A 1 379 ? 18.516 -6.605 -1.043 1 94.81 379 LEU A O 1
ATOM 2909 N N . GLY A 1 380 ? 19.719 -7.941 -2.346 1 91.25 380 GLY A N 1
ATOM 2910 C CA . GLY A 1 380 ? 20.547 -8.43 -1.256 1 91.25 380 GLY A CA 1
ATOM 2911 C C . GLY A 1 380 ? 19.953 -9.633 -0.547 1 91.25 380 GLY A C 1
ATOM 2912 O O . GLY A 1 380 ? 20.406 -10 0.544 1 91.25 380 GLY A O 1
ATOM 2913 N N . ARG A 1 381 ? 18.984 -10.297 -1.147 1 88.94 381 ARG A N 1
ATOM 2914 C CA . ARG A 1 381 ? 18.344 -11.445 -0.512 1 88.94 381 ARG A CA 1
ATOM 2915 C C . ARG A 1 381 ? 18.859 -12.758 -1.104 1 88.94 381 ARG A C 1
ATOM 2917 O O . ARG A 1 381 ? 19.172 -12.82 -2.297 1 88.94 381 ARG A O 1
ATOM 2924 N N . ASP A 1 382 ? 18.859 -13.68 -0.21 1 81.38 382 ASP A N 1
ATOM 2925 C CA . ASP A 1 382 ? 19.266 -15.016 -0.636 1 81.38 382 ASP A CA 1
ATOM 2926 C C . ASP A 1 382 ? 18.094 -15.781 -1.233 1 81.38 382 ASP A C 1
ATOM 2928 O O . ASP A 1 382 ? 17.094 -16.031 -0.549 1 81.38 382 ASP A O 1
ATOM 2932 N N . MET A 1 383 ? 18.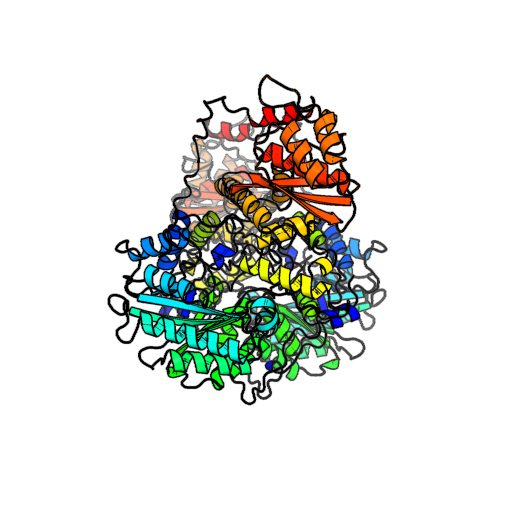266 -16.125 -2.447 1 76.12 383 MET A N 1
ATOM 2933 C CA . MET A 1 383 ? 17.234 -16.844 -3.18 1 76.12 383 MET A CA 1
ATOM 2934 C C . MET A 1 383 ? 16.812 -18.109 -2.445 1 76.12 383 MET A C 1
ATOM 2936 O O . MET A 1 383 ? 15.664 -18.531 -2.521 1 76.12 383 MET A O 1
ATOM 2940 N N . ARG A 1 384 ? 17.719 -18.781 -1.674 1 66.88 384 ARG A N 1
ATOM 2941 C CA . ARG A 1 384 ? 17.516 -20.062 -1.008 1 66.88 384 ARG A CA 1
ATOM 2942 C C . ARG A 1 384 ? 16.516 -19.922 0.143 1 66.88 384 ARG A C 1
ATOM 2944 O O . ARG A 1 384 ? 15.758 -20.859 0.421 1 66.88 384 ARG A O 1
ATOM 2951 N N . ASP A 1 385 ? 16.344 -18.734 0.587 1 68.06 385 ASP A N 1
ATOM 2952 C CA . ASP A 1 385 ? 15.602 -18.562 1.826 1 68.06 385 ASP A CA 1
ATOM 2953 C C . ASP A 1 385 ? 14.305 -17.797 1.582 1 68.06 385 ASP A C 1
ATOM 2955 O O . ASP A 1 385 ? 13.359 -17.891 2.373 1 68.06 385 ASP A O 1
ATOM 2959 N N . CYS A 1 386 ? 14.234 -17.297 0.424 1 69.31 386 CYS A N 1
ATOM 2960 C CA . CYS A 1 386 ? 13.18 -16.297 0.396 1 69.31 386 CYS A CA 1
ATOM 2961 C C . CYS A 1 386 ? 12.102 -16.672 -0.615 1 69.31 386 CYS A C 1
ATOM 2963 O O . CYS A 1 386 ? 11.07 -16 -0.708 1 69.31 386 CYS A O 1
ATOM 2965 N N . VAL A 1 387 ? 12.172 -17.781 -1.178 1 75.06 387 VAL A N 1
ATOM 2966 C CA . VAL A 1 387 ? 11.273 -17.969 -2.316 1 75.06 387 VAL A CA 1
ATOM 2967 C C . VAL A 1 387 ? 10.219 -19.016 -1.974 1 75.06 387 VAL A C 1
ATOM 2969 O O . VAL A 1 387 ? 9.047 -18.875 -2.334 1 75.06 387 VAL A O 1
ATOM 2972 N N . VAL A 1 388 ? 10.648 -20.016 -1.346 1 77.62 388 VAL A N 1
ATOM 2973 C CA . VAL A 1 388 ? 9.695 -21.109 -1.117 1 77.62 388 VAL A CA 1
ATOM 2974 C C . VAL A 1 388 ? 9.336 -21.172 0.366 1 77.62 388 VAL A C 1
ATOM 2976 O O . VAL A 1 388 ? 10.227 -21.266 1.219 1 77.62 388 VAL A O 1
ATOM 2979 N N . GLY A 1 389 ? 8.086 -21.031 0.625 1 76.25 389 GLY A N 1
ATOM 2980 C CA . GLY A 1 389 ? 7.539 -21.312 1.944 1 76.25 389 GLY A CA 1
ATOM 2981 C C . GLY A 1 389 ? 6.73 -22.594 1.999 1 76.25 389 GLY A C 1
ATOM 2982 O O . GLY A 1 389 ? 5.789 -22.781 1.224 1 76.25 389 GLY A O 1
ATOM 2983 N N . ILE A 1 390 ? 7.137 -23.422 2.873 1 79.12 390 ILE A N 1
ATOM 2984 C CA . ILE A 1 390 ? 6.484 -24.719 2.938 1 79.12 390 ILE A CA 1
ATOM 2985 C C . ILE A 1 390 ? 5.309 -24.672 3.91 1 79.12 390 ILE A C 1
ATOM 2987 O O . ILE A 1 390 ? 5.441 -24.156 5.023 1 79.12 390 ILE A O 1
ATOM 2991 N N . THR A 1 391 ? 4.18 -25.031 3.43 1 77.5 391 THR A N 1
ATOM 2992 C CA . THR A 1 391 ? 2.984 -25.203 4.246 1 77.5 391 THR A CA 1
ATOM 2993 C C . THR A 1 391 ? 2.412 -26.609 4.078 1 77.5 391 THR A C 1
ATOM 2995 O O . THR A 1 391 ? 2.988 -27.438 3.373 1 77.5 391 THR A O 1
ATOM 2998 N N . SER A 1 392 ? 1.309 -26.891 4.875 1 76.31 392 SER A N 1
ATOM 2999 C CA . SER A 1 392 ? 0.625 -28.172 4.758 1 76.31 392 SER A CA 1
ATOM 3000 C C . SER A 1 392 ? 0.058 -28.375 3.357 1 76.31 392 SER A C 1
ATOM 3002 O O . SER A 1 392 ? -0.245 -29.5 2.959 1 76.31 392 SER A O 1
ATOM 3004 N N . GLN A 1 393 ? 0.066 -27.266 2.621 1 70.31 393 GLN A N 1
ATOM 3005 C CA . GLN A 1 393 ? -0.499 -27.328 1.277 1 70.31 393 GLN A CA 1
ATOM 3006 C C . GLN A 1 393 ? 0.601 -27.406 0.222 1 70.31 393 GLN A C 1
ATOM 3008 O O . GLN A 1 393 ? 0.315 -27.547 -0.97 1 70.31 393 GLN A O 1
ATOM 3013 N N . SER A 1 394 ? 1.802 -27.359 0.693 1 78.25 394 SER A N 1
ATOM 3014 C CA . SER A 1 394 ? 2.916 -27.453 -0.245 1 78.25 394 SER A CA 1
ATOM 3015 C C . SER A 1 394 ? 3.029 -28.844 -0.844 1 78.25 394 SER A C 1
ATOM 3017 O O . SER A 1 394 ? 2.682 -29.844 -0.195 1 78.25 394 SER A O 1
ATOM 3019 N N . GLY A 1 395 ? 3.463 -28.922 -2.104 1 74.56 395 GLY A N 1
ATOM 3020 C CA . GLY A 1 395 ? 3.641 -30.188 -2.777 1 74.56 395 GLY A CA 1
ATOM 3021 C C . GLY A 1 395 ? 5.086 -30.641 -2.826 1 74.56 395 GLY A C 1
ATOM 3022 O O . GLY A 1 395 ? 5.941 -30.078 -2.137 1 74.56 395 GLY A O 1
ATOM 3023 N N . LYS A 1 396 ? 5.316 -31.688 -3.602 1 81.44 396 LYS A N 1
ATOM 3024 C CA . LYS A 1 396 ? 6.629 -32.312 -3.721 1 81.44 396 LYS A CA 1
ATOM 3025 C C . LYS A 1 396 ? 7.641 -31.359 -4.352 1 81.44 396 LYS A C 1
ATOM 3027 O O . LYS A 1 396 ? 8.828 -31.391 -4.012 1 81.44 396 LYS A O 1
ATOM 3032 N N . ALA A 1 397 ? 7.094 -30.547 -5.168 1 77 397 ALA A N 1
ATOM 3033 C CA . ALA A 1 397 ? 8 -29.656 -5.883 1 77 397 ALA A CA 1
ATOM 3034 C C . ALA A 1 397 ? 8.641 -28.641 -4.93 1 77 397 ALA A C 1
ATOM 3036 O O . ALA A 1 397 ? 9.828 -28.359 -5.031 1 77 397 ALA A O 1
ATOM 3037 N N . GLY A 1 398 ? 7.844 -28.172 -4.094 1 80.44 398 GLY A N 1
ATOM 3038 C CA . GLY A 1 398 ? 8.375 -27.25 -3.104 1 80.44 398 GLY A CA 1
ATOM 3039 C C . GLY A 1 398 ? 9.406 -27.891 -2.189 1 80.44 398 GLY A C 1
ATOM 3040 O O . GLY A 1 398 ? 10.461 -27.297 -1.928 1 80.44 398 GLY A O 1
ATOM 3041 N N . THR A 1 399 ? 9.086 -29 -1.78 1 86.44 399 THR A N 1
ATOM 3042 C CA . THR A 1 399 ? 10 -29.75 -0.917 1 86.44 399 THR A CA 1
ATOM 3043 C C . THR A 1 399 ? 11.305 -30.031 -1.642 1 86.44 399 THR A C 1
ATOM 3045 O O . THR A 1 399 ? 12.391 -29.859 -1.074 1 86.44 399 THR A O 1
ATOM 3048 N N . ALA A 1 400 ? 11.195 -30.469 -2.854 1 85.94 400 ALA A N 1
ATOM 3049 C CA . ALA A 1 400 ? 12.391 -30.75 -3.648 1 85.94 400 ALA A CA 1
ATOM 3050 C C . ALA A 1 400 ? 13.25 -29.5 -3.814 1 85.94 400 ALA A C 1
ATOM 3052 O O . ALA A 1 400 ? 14.477 -29.578 -3.758 1 85.94 400 ALA A O 1
ATOM 3053 N N . TRP A 1 401 ? 12.586 -28.469 -4.004 1 80.75 401 TRP A N 1
ATOM 3054 C CA . TRP A 1 401 ? 13.289 -27.203 -4.184 1 80.75 401 TRP A CA 1
ATOM 3055 C C . TRP A 1 401 ? 14.078 -26.844 -2.93 1 80.75 401 TRP A C 1
ATOM 3057 O O . TRP A 1 401 ? 15.25 -26.453 -3.012 1 80.75 401 TRP A O 1
ATOM 3067 N N . VAL A 1 402 ? 13.422 -26.906 -1.867 1 83.5 402 VAL A N 1
ATOM 3068 C CA . VAL A 1 402 ? 14.055 -26.562 -0.599 1 83.5 402 VAL A CA 1
ATOM 3069 C C . VAL A 1 402 ? 15.266 -27.469 -0.364 1 83.5 402 VAL A C 1
ATOM 3071 O O . VAL A 1 402 ? 16.344 -26.984 -0.02 1 83.5 402 VAL A O 1
ATOM 3074 N N . LEU A 1 403 ? 15.133 -28.703 -0.595 1 86.69 403 LEU A N 1
ATOM 3075 C CA . LEU A 1 403 ? 16.219 -29.656 -0.389 1 86.69 403 LEU A CA 1
ATOM 3076 C C . LEU A 1 403 ? 17.344 -29.406 -1.39 1 86.69 403 LEU A C 1
ATOM 3078 O O . LEU A 1 403 ? 18.531 -29.562 -1.052 1 86.69 403 LEU A O 1
ATOM 3082 N N . GLY A 1 404 ? 16.984 -29.094 -2.539 1 81.38 404 GLY A N 1
ATOM 3083 C CA . GLY A 1 404 ? 17.969 -28.781 -3.559 1 81.38 404 GLY A CA 1
ATOM 3084 C C . GLY A 1 404 ? 18.781 -27.547 -3.25 1 81.38 404 GLY A C 1
ATOM 3085 O O . GLY A 1 404 ? 20 -27.547 -3.342 1 81.38 404 GLY A O 1
ATOM 3086 N N . GLN A 1 405 ? 18.094 -26.547 -2.881 1 76.19 405 GLN A N 1
ATOM 3087 C CA . GLN A 1 405 ? 18.75 -25.266 -2.645 1 76.19 405 GLN A CA 1
ATOM 3088 C C . GLN A 1 405 ? 19.547 -25.281 -1.352 1 76.19 405 GLN A C 1
ATOM 3090 O O . GLN A 1 405 ? 20.656 -24.734 -1.292 1 76.19 405 GLN A O 1
ATOM 3095 N N . MET A 1 406 ? 18.953 -25.922 -0.393 1 77.38 406 MET A N 1
ATOM 3096 C CA . MET A 1 406 ? 19.547 -25.844 0.938 1 77.38 406 MET A CA 1
ATOM 3097 C C . MET A 1 406 ? 20.578 -26.938 1.141 1 77.38 406 MET A C 1
ATOM 3099 O O . MET A 1 406 ? 21.594 -26.719 1.814 1 77.38 406 MET A O 1
ATOM 3103 N N . LEU A 1 407 ? 20.328 -28.094 0.556 1 81.06 407 LEU A N 1
ATOM 3104 C CA . LEU A 1 407 ? 21.203 -29.234 0.817 1 81.06 407 LEU A CA 1
ATOM 3105 C C . LEU A 1 407 ? 21.953 -29.656 -0.444 1 81.06 407 LEU A C 1
ATOM 3107 O O . LEU A 1 407 ? 22.844 -30.516 -0.394 1 81.06 407 LEU A O 1
ATOM 3111 N N . GLY A 1 408 ? 21.547 -29.109 -1.577 1 79.56 408 GLY A N 1
ATOM 3112 C CA . GLY A 1 408 ? 22.234 -29.422 -2.82 1 79.56 408 GLY A CA 1
ATOM 3113 C C . GLY A 1 408 ? 21.75 -30.703 -3.459 1 79.56 408 GLY A C 1
ATOM 3114 O O . GLY A 1 408 ? 22.406 -31.266 -4.344 1 79.56 408 GLY A O 1
ATOM 3115 N N . LEU A 1 409 ? 20.625 -31.172 -3.029 1 85.38 409 LEU A N 1
ATOM 3116 C CA . LEU A 1 409 ? 20.062 -32.406 -3.584 1 85.38 409 LEU A CA 1
ATOM 3117 C C . LEU A 1 409 ? 19.312 -32.125 -4.879 1 85.38 409 LEU A C 1
ATOM 3119 O O . LEU A 1 409 ? 18.266 -31.469 -4.855 1 85.38 409 LEU A O 1
ATOM 3123 N N . ARG A 1 410 ? 19.719 -32.656 -5.992 1 80 410 ARG A N 1
ATOM 3124 C CA . ARG A 1 410 ? 19.156 -32.25 -7.273 1 80 410 ARG A CA 1
ATOM 3125 C C . ARG A 1 410 ? 18.375 -33.375 -7.918 1 80 410 ARG A C 1
ATOM 3127 O O . ARG A 1 410 ? 17.469 -33.156 -8.719 1 80 410 ARG A O 1
ATOM 3134 N N . ASN A 1 411 ? 18.734 -34.562 -7.562 1 84.69 411 ASN A N 1
ATOM 3135 C CA . ASN A 1 411 ? 18.141 -35.719 -8.242 1 84.69 411 ASN A CA 1
ATOM 3136 C C . ASN A 1 411 ? 17.5 -36.688 -7.254 1 84.69 411 ASN A C 1
ATOM 3138 O O . ASN A 1 411 ? 17.797 -37.875 -7.285 1 84.69 411 ASN A O 1
ATOM 3142 N N . ILE A 1 412 ? 16.672 -36.094 -6.445 1 89.56 412 ILE A N 1
ATOM 3143 C CA . ILE A 1 412 ? 15.969 -36.969 -5.5 1 89.56 412 ILE A CA 1
ATOM 3144 C C . ILE A 1 412 ? 14.938 -37.812 -6.238 1 89.56 412 ILE A C 1
ATOM 3146 O O . ILE A 1 412 ? 14.117 -37.281 -6.988 1 89.56 412 ILE A O 1
ATOM 3150 N N . PRO A 1 413 ? 15.023 -39.125 -6.027 1 90.06 413 PRO A N 1
ATOM 3151 C CA . PRO A 1 413 ? 14.016 -39.938 -6.676 1 90.06 413 PRO A CA 1
ATOM 3152 C C . PRO A 1 413 ? 12.586 -39.531 -6.297 1 90.06 413 PRO A C 1
ATOM 3154 O O . PRO A 1 413 ? 12.328 -39.188 -5.145 1 90.06 413 PRO A O 1
ATOM 3157 N N . VAL A 1 414 ? 11.688 -39.625 -7.223 1 87.75 414 VAL A N 1
ATOM 3158 C CA . VAL A 1 414 ? 10.312 -39.156 -7.098 1 87.75 414 VAL A CA 1
ATOM 3159 C C . VAL A 1 414 ? 9.609 -39.875 -5.957 1 87.75 414 VAL A C 1
ATOM 3161 O O . VAL A 1 414 ? 8.883 -39.25 -5.172 1 87.75 414 VAL A O 1
ATOM 3164 N N . ASP A 1 415 ? 9.828 -41.156 -5.949 1 88.25 415 ASP A N 1
ATOM 3165 C CA . ASP A 1 415 ? 9.156 -41.969 -4.938 1 88.25 415 ASP A CA 1
ATOM 3166 C C . ASP A 1 415 ? 9.664 -41.625 -3.535 1 88.25 415 ASP A C 1
ATOM 3168 O O . ASP A 1 415 ? 8.898 -41.656 -2.568 1 88.25 415 ASP A O 1
ATOM 3172 N N . LEU A 1 416 ? 10.977 -41.406 -3.441 1 91.69 416 LEU A N 1
ATOM 3173 C CA . LEU A 1 416 ? 11.539 -40.969 -2.17 1 91.69 416 LEU A CA 1
ATOM 3174 C C . LEU A 1 416 ? 10.945 -39.625 -1.749 1 91.69 416 LEU A C 1
ATOM 3176 O O . LEU A 1 416 ? 10.586 -39.438 -0.583 1 91.69 416 LEU A O 1
ATOM 3180 N N . LEU A 1 417 ? 10.836 -38.75 -2.678 1 90.56 417 LEU A N 1
ATOM 3181 C CA . LEU A 1 417 ? 10.281 -37.406 -2.41 1 90.56 417 LEU A CA 1
ATOM 3182 C C . LEU A 1 417 ? 8.828 -37.531 -1.956 1 90.56 417 LEU A C 1
ATOM 3184 O O . LEU A 1 417 ? 8.391 -36.75 -1.091 1 90.56 417 LEU A O 1
ATOM 3188 N N . ARG A 1 418 ? 8.102 -38.375 -2.549 1 86.69 418 ARG A N 1
ATOM 3189 C CA . ARG A 1 418 ? 6.715 -38.594 -2.166 1 86.69 418 ARG A CA 1
ATOM 3190 C C . ARG A 1 418 ? 6.617 -39.062 -0.712 1 86.69 418 ARG A C 1
ATOM 3192 O O . ARG A 1 418 ? 5.758 -38.594 0.033 1 86.69 418 ARG A O 1
ATOM 3199 N N . LEU A 1 419 ? 7.465 -40 -0.375 1 85.31 419 LEU A N 1
ATOM 3200 C CA . LEU A 1 419 ? 7.504 -40.469 1.001 1 85.31 419 LEU A CA 1
ATOM 3201 C C . LEU A 1 419 ? 7.836 -39.344 1.967 1 85.31 419 LEU A C 1
ATOM 3203 O O . LEU A 1 419 ? 7.176 -39.188 2.998 1 85.31 419 LEU A O 1
ATOM 3207 N N . PHE A 1 420 ? 8.805 -38.594 1.67 1 91.25 420 PHE A N 1
ATOM 3208 C CA . PHE A 1 420 ? 9.234 -37.531 2.559 1 91.25 420 PHE A CA 1
ATOM 3209 C C . PHE A 1 420 ? 8.195 -36.406 2.615 1 91.25 420 PHE A C 1
ATOM 3211 O O . PHE A 1 420 ? 8.062 -35.719 3.631 1 91.25 420 PHE A O 1
ATOM 3218 N N . GLN A 1 421 ? 7.488 -36.219 1.535 1 88.88 421 GLN A N 1
ATOM 3219 C CA . GLN A 1 421 ? 6.441 -35.188 1.511 1 88.88 421 GLN A CA 1
ATOM 3220 C C . GLN A 1 421 ? 5.418 -35.438 2.619 1 88.88 421 GLN A C 1
ATOM 3222 O O . GLN A 1 421 ? 4.887 -34.5 3.195 1 88.88 421 GLN A O 1
ATOM 3227 N N . GLY A 1 422 ? 5.086 -36.656 2.824 1 86.25 422 GLY A N 1
ATOM 3228 C CA . GLY A 1 422 ? 4.203 -36.969 3.934 1 86.25 422 GLY A CA 1
ATOM 3229 C C . GLY A 1 422 ? 4.711 -36.469 5.27 1 86.25 422 GLY A C 1
ATOM 3230 O O . GLY A 1 422 ? 3.938 -35.969 6.086 1 86.25 422 GLY A O 1
ATOM 3231 N N . VAL A 1 423 ? 5.988 -36.594 5.496 1 88.81 423 VAL A N 1
ATOM 3232 C CA . VAL A 1 423 ? 6.625 -36.125 6.715 1 88.81 423 VAL A CA 1
ATOM 3233 C C . VAL A 1 423 ? 6.52 -34.594 6.793 1 88.81 423 VAL A C 1
ATOM 3235 O O . VAL A 1 423 ? 6.215 -34.031 7.852 1 88.81 423 VAL A O 1
ATOM 3238 N N . VAL A 1 424 ? 6.762 -34 5.695 1 89.88 424 VAL A N 1
ATOM 3239 C CA . VAL A 1 424 ? 6.73 -32.562 5.629 1 89.88 424 VAL A CA 1
ATOM 3240 C C . VAL A 1 424 ? 5.316 -32.062 5.93 1 89.88 424 VAL A C 1
ATOM 3242 O O . VAL A 1 424 ? 5.141 -31.062 6.648 1 89.88 424 VAL A O 1
ATOM 3245 N N . GLN A 1 425 ? 4.398 -32.688 5.359 1 84.69 425 GLN A N 1
ATOM 3246 C CA . GLN A 1 425 ? 3.006 -32.312 5.582 1 84.69 425 GLN A CA 1
ATOM 3247 C C . GLN A 1 425 ? 2.637 -32.438 7.059 1 84.69 425 GLN A C 1
ATOM 3249 O O . GLN A 1 425 ? 1.962 -31.547 7.598 1 84.69 425 GLN A O 1
ATOM 3254 N N . GLN A 1 426 ? 3.053 -33.469 7.691 1 84.88 426 GLN A N 1
ATOM 3255 C CA . GLN A 1 426 ? 2.777 -33.656 9.109 1 84.88 426 GLN A CA 1
ATOM 3256 C C . GLN A 1 426 ? 3.465 -32.594 9.953 1 84.88 426 GLN A C 1
ATOM 3258 O O . GLN A 1 426 ? 2.881 -32.062 10.914 1 84.88 426 GLN A O 1
ATOM 3263 N N . LEU A 1 427 ? 4.656 -32.344 9.594 1 87.81 427 LEU A N 1
ATOM 3264 C CA . LEU A 1 427 ? 5.414 -31.297 10.281 1 87.81 427 LEU A CA 1
ATOM 3265 C C . LEU A 1 427 ? 4.715 -29.938 10.156 1 87.81 427 LEU A C 1
ATOM 3267 O O . LEU A 1 427 ? 4.613 -29.203 11.133 1 87.81 427 LEU A O 1
ATOM 3271 N N . ALA A 1 428 ? 4.23 -29.641 8.992 1 85.12 428 ALA A N 1
ATOM 3272 C CA . ALA A 1 428 ? 3.553 -28.391 8.719 1 85.12 428 ALA A CA 1
ATOM 3273 C C . ALA A 1 428 ? 2.217 -28.312 9.445 1 85.12 428 ALA A C 1
ATOM 3275 O O . ALA A 1 428 ? 1.873 -27.281 10.023 1 85.12 428 ALA A O 1
ATOM 3276 N N . GLU A 1 429 ? 1.524 -29.375 9.43 1 81.88 429 GLU A N 1
ATOM 3277 C CA . GLU A 1 429 ? 0.228 -29.438 10.102 1 81.88 429 GLU A CA 1
ATOM 3278 C C . GLU A 1 429 ? 0.373 -29.219 11.602 1 81.88 429 GLU A C 1
ATOM 3280 O O . GLU A 1 429 ? -0.415 -28.5 12.211 1 81.88 429 GLU A O 1
ATOM 3285 N N . ARG A 1 430 ? 1.349 -29.828 12.164 1 82.5 430 ARG A N 1
ATOM 3286 C CA . ARG A 1 430 ? 1.6 -29.688 13.602 1 82.5 430 ARG A CA 1
ATOM 3287 C C . ARG A 1 430 ? 1.953 -28.25 13.945 1 82.5 430 ARG A C 1
ATOM 3289 O O . ARG A 1 430 ? 1.485 -27.703 14.961 1 82.5 430 ARG A O 1
ATOM 3296 N N . ALA A 1 431 ? 2.777 -27.719 13.117 1 84.31 431 ALA A N 1
ATOM 3297 C CA . ALA A 1 431 ? 3.156 -26.328 13.328 1 84.31 431 ALA A CA 1
ATOM 3298 C C . ALA A 1 431 ? 1.952 -25.406 13.18 1 84.31 431 ALA A C 1
ATOM 3300 O O . ALA A 1 431 ? 1.775 -24.469 13.969 1 84.31 431 ALA A O 1
ATOM 3301 N N . GLU A 1 432 ? 1.176 -25.688 12.211 1 78.75 432 GLU A N 1
ATOM 3302 C CA . GLU A 1 432 ? 0.009 -24.859 11.906 1 78.75 432 GLU A CA 1
ATOM 3303 C C . GLU A 1 432 ? -1.02 -24.938 13.031 1 78.75 432 GLU A C 1
ATOM 3305 O O . GLU A 1 432 ? -1.71 -23.953 13.312 1 78.75 432 GLU A O 1
ATOM 3310 N N . GLU A 1 433 ? -1.142 -26.062 13.656 1 76.19 433 GLU A N 1
ATOM 3311 C CA . GLU A 1 433 ? -2.018 -26.203 14.812 1 76.19 433 GLU A CA 1
ATOM 3312 C C . GLU A 1 433 ? -1.62 -25.25 15.938 1 76.19 433 GLU A C 1
ATOM 3314 O O . GLU A 1 433 ? -2.475 -24.781 16.688 1 76.19 433 GLU A O 1
ATOM 3319 N N . GLU A 1 434 ? -0.421 -24.984 16 1 79.25 434 GLU A N 1
ATOM 3320 C CA . GLU A 1 434 ? 0.092 -24.062 17 1 79.25 434 GLU A CA 1
ATOM 3321 C C . GLU A 1 434 ? 0.195 -22.641 16.438 1 79.25 434 GLU A C 1
ATOM 3323 O O . GLU A 1 434 ? 0.823 -21.766 17.031 1 79.25 434 GLU A O 1
ATOM 3328 N N . ARG A 1 435 ? -0.389 -22.531 15.273 1 76.88 435 ARG A N 1
ATOM 3329 C CA . ARG A 1 435 ? -0.414 -21.25 14.586 1 76.88 435 ARG A CA 1
ATOM 3330 C C . ARG A 1 435 ? 1 -20.766 14.273 1 76.88 435 ARG A C 1
ATOM 3332 O O . ARG A 1 435 ? 1.291 -19.578 14.375 1 76.88 435 ARG A O 1
ATOM 3339 N N . LYS A 1 436 ? 1.885 -21.719 13.953 1 82.5 436 LYS A N 1
ATOM 3340 C CA . LYS A 1 436 ? 3.256 -21.453 13.531 1 82.5 436 LYS A CA 1
ATOM 3341 C C . LYS A 1 436 ? 3.516 -21.984 12.125 1 82.5 436 LYS A C 1
ATOM 3343 O O . LYS A 1 436 ? 2.711 -22.734 11.586 1 82.5 436 LYS A O 1
ATOM 3348 N N . SER A 1 437 ? 4.547 -21.406 11.508 1 81.75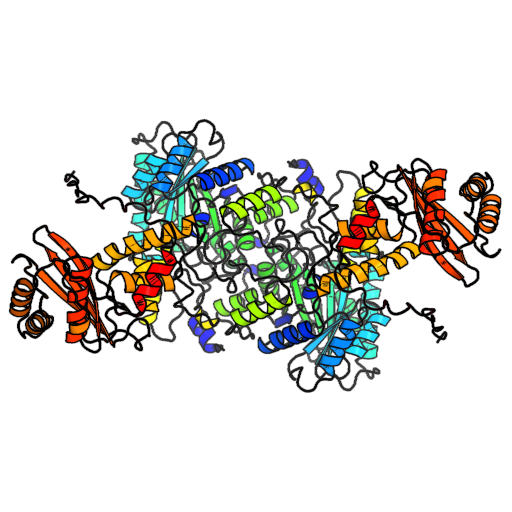 437 SER A N 1
ATOM 3349 C CA . SER A 1 437 ? 5.008 -21.906 10.219 1 81.75 437 SER A CA 1
ATOM 3350 C C . SER A 1 437 ? 6.328 -22.656 10.344 1 81.75 437 SER A C 1
ATOM 3352 O O . SER A 1 437 ? 7.035 -22.5 11.344 1 81.75 437 SER A O 1
ATOM 3354 N N . ILE A 1 438 ? 6.539 -23.516 9.438 1 83.69 438 ILE A N 1
ATOM 3355 C CA . ILE A 1 438 ? 7.816 -24.219 9.469 1 83.69 438 ILE A CA 1
ATOM 3356 C C . ILE A 1 438 ? 8.812 -23.516 8.547 1 83.69 438 ILE A C 1
ATOM 3358 O O . ILE A 1 438 ? 8.43 -22.953 7.512 1 83.69 438 ILE A O 1
ATOM 3362 N N . SER A 1 439 ? 10.094 -23.5 8.953 1 84.75 439 SER A N 1
ATOM 3363 C CA . SER A 1 439 ? 11.164 -22.938 8.133 1 84.75 439 SER A CA 1
ATOM 3364 C C . SER A 1 439 ? 11.742 -23.969 7.176 1 84.75 439 SER A C 1
ATOM 3366 O O . SER A 1 439 ? 11.508 -25.172 7.34 1 84.75 439 SER A O 1
ATOM 3368 N N . ASN A 1 440 ? 12.359 -23.406 6.172 1 83.88 440 ASN A N 1
ATOM 3369 C CA . ASN A 1 440 ? 13.078 -24.312 5.266 1 83.88 440 ASN A CA 1
ATOM 3370 C C . ASN A 1 440 ? 14.133 -25.125 6.004 1 83.88 440 ASN A C 1
ATOM 3372 O O . ASN A 1 440 ? 14.398 -26.266 5.641 1 83.88 440 ASN A O 1
ATOM 3376 N N . HIS A 1 441 ? 14.703 -24.562 7.055 1 84.69 441 HIS A N 1
ATOM 3377 C CA . HIS A 1 441 ? 15.664 -25.281 7.887 1 84.69 441 HIS A CA 1
ATOM 3378 C C . HIS A 1 441 ? 15 -26.469 8.594 1 84.69 441 HIS A C 1
ATOM 3380 O O . HIS A 1 441 ? 15.594 -27.531 8.719 1 84.69 441 HIS A O 1
ATOM 3386 N N . ASP A 1 442 ? 13.766 -26.219 9.008 1 87.75 442 ASP A N 1
ATOM 3387 C CA . ASP A 1 442 ? 13.016 -27.297 9.648 1 87.75 442 ASP A CA 1
ATOM 3388 C C . ASP A 1 442 ? 12.82 -28.469 8.695 1 87.75 442 ASP A C 1
ATOM 3390 O O . ASP A 1 442 ? 12.914 -29.641 9.102 1 87.75 442 ASP A O 1
ATOM 3394 N N . VAL A 1 443 ? 12.539 -28.156 7.492 1 88.62 443 VAL A N 1
ATOM 3395 C CA . VAL A 1 443 ? 12.32 -29.172 6.473 1 88.62 443 VAL A CA 1
ATOM 3396 C C . VAL A 1 443 ? 13.602 -29.969 6.25 1 88.62 443 VAL A C 1
ATOM 3398 O O . VAL A 1 443 ? 13.57 -31.203 6.195 1 88.62 443 VAL A O 1
ATOM 3401 N N . CYS A 1 444 ? 14.711 -29.266 6.152 1 87.5 444 CYS A N 1
ATOM 3402 C CA . CYS A 1 444 ? 16 -29.922 5.938 1 87.5 444 CYS A CA 1
ATOM 3403 C C . CYS A 1 444 ? 16.375 -30.781 7.137 1 87.5 444 CYS A C 1
ATOM 3405 O O . CYS A 1 444 ? 16.875 -31.891 6.969 1 87.5 444 CYS A O 1
ATOM 3407 N N . GLN A 1 445 ? 16.141 -30.266 8.289 1 87.62 445 GLN A N 1
ATOM 3408 C CA . GLN A 1 445 ? 16.438 -31.016 9.5 1 87.62 445 GLN A CA 1
ATOM 3409 C C . GLN A 1 445 ? 15.586 -32.281 9.562 1 87.62 445 GLN A C 1
ATOM 3411 O O . GLN A 1 445 ? 16.078 -33.344 9.961 1 87.62 445 GLN A O 1
ATOM 3416 N N . ALA A 1 446 ? 14.359 -32.156 9.234 1 91.12 446 ALA A N 1
ATOM 3417 C CA . ALA A 1 446 ? 13.484 -33.312 9.211 1 91.12 446 ALA A CA 1
ATOM 3418 C C . ALA A 1 446 ? 14.008 -34.375 8.234 1 91.12 446 ALA A C 1
ATOM 3420 O O . ALA A 1 446 ? 13.961 -35.562 8.516 1 91.12 446 ALA A O 1
ATOM 3421 N N . PHE A 1 447 ? 14.461 -33.875 7.086 1 92.06 447 PHE A N 1
ATOM 3422 C CA . PHE A 1 447 ? 15.008 -34.781 6.086 1 92.06 447 PHE A CA 1
ATOM 3423 C C . PHE A 1 447 ? 16.203 -35.562 6.641 1 92.06 447 PHE A C 1
ATOM 3425 O O . PHE A 1 447 ? 16.297 -36.781 6.523 1 92.06 447 PHE A O 1
ATOM 3432 N N . CYS A 1 448 ? 17.078 -34.844 7.285 1 88.25 448 CYS A N 1
ATOM 3433 C CA . CYS A 1 448 ? 18.281 -35.438 7.871 1 88.25 448 CYS A CA 1
ATOM 3434 C C . CYS A 1 448 ? 17.922 -36.406 8.992 1 88.25 448 CYS A C 1
ATOM 3436 O O . CYS A 1 448 ? 18.562 -37.438 9.141 1 88.25 448 CYS A O 1
ATOM 3438 N N . ASN A 1 449 ? 16.922 -36.094 9.719 1 87.81 449 ASN A N 1
ATOM 3439 C CA . ASN A 1 449 ? 16.5 -36.938 10.836 1 87.81 449 ASN A CA 1
ATOM 3440 C C . ASN A 1 449 ? 15.844 -38.219 10.352 1 87.81 449 ASN A C 1
ATOM 3442 O O . ASN A 1 449 ? 16.141 -39.312 10.867 1 87.81 449 ASN A O 1
ATOM 3446 N N . VAL A 1 450 ? 14.984 -38.094 9.43 1 90.31 450 VAL A N 1
ATOM 3447 C CA . VAL A 1 450 ? 14.234 -39.219 8.93 1 90.31 450 VAL A CA 1
ATOM 3448 C C . VAL A 1 450 ? 15.195 -40.25 8.336 1 90.31 450 VAL A C 1
ATOM 3450 O O . VAL A 1 450 ? 15.008 -41.469 8.516 1 90.31 450 VAL A O 1
ATOM 3453 N N . PHE A 1 451 ? 16.266 -39.75 7.691 1 90 451 PHE A N 1
ATOM 3454 C CA . PHE A 1 451 ? 17.172 -40.656 7.004 1 90 451 PHE A CA 1
ATOM 3455 C C . PHE A 1 451 ? 18.453 -40.844 7.789 1 90 451 PHE A C 1
ATOM 3457 O O . PHE A 1 451 ? 19.422 -41.438 7.289 1 90 451 PHE A O 1
ATOM 3464 N N . HIS A 1 452 ? 18.531 -40.219 8.938 1 85.38 452 HIS A N 1
ATOM 3465 C CA . HIS A 1 452 ? 19.594 -40.438 9.914 1 85.38 452 HIS A CA 1
ATOM 3466 C C . HIS A 1 452 ? 20.953 -40 9.344 1 85.38 452 HIS A C 1
ATOM 3468 O O . HIS A 1 452 ? 21.953 -40.688 9.539 1 85.38 452 HIS A O 1
ATOM 3474 N N . ILE A 1 453 ? 20.906 -39 8.625 1 83.81 453 ILE A N 1
ATOM 3475 C CA . ILE A 1 453 ? 22.125 -38.531 7.98 1 83.81 453 ILE A CA 1
ATOM 3476 C C . ILE A 1 453 ? 23.094 -38 9.023 1 83.81 453 ILE A C 1
ATOM 3478 O O . ILE A 1 453 ? 24.281 -38.312 9.023 1 83.81 453 ILE A O 1
ATOM 3482 N N . GLY A 1 454 ? 22.609 -37.156 9.867 1 72.75 454 GLY A N 1
ATOM 3483 C CA . GLY A 1 454 ? 23.438 -36.562 10.906 1 72.75 454 GLY A CA 1
ATOM 3484 C C . GLY A 1 454 ? 23.953 -37.562 11.906 1 72.75 454 GLY A C 1
ATOM 3485 O O . GLY A 1 454 ? 25.094 -37.469 12.367 1 72.75 454 GLY A O 1
ATOM 3486 N N . THR A 1 455 ? 23.109 -38.438 12.219 1 68.44 455 THR A N 1
ATOM 3487 C CA . THR A 1 455 ? 23.484 -39.469 13.172 1 68.44 455 THR A CA 1
ATOM 3488 C C . THR A 1 455 ? 24.625 -40.312 12.633 1 68.44 455 THR A C 1
ATOM 3490 O O . THR A 1 455 ? 25.5 -40.75 13.383 1 68.44 455 THR A O 1
ATOM 3493 N N . MET A 1 456 ? 24.531 -40.594 11.414 1 67.5 456 MET A N 1
ATOM 3494 C CA . MET A 1 456 ? 25.578 -41.406 10.797 1 67.5 456 MET A CA 1
ATOM 3495 C C . MET A 1 456 ? 26.859 -40.594 10.625 1 67.5 456 MET A C 1
ATOM 3497 O O . MET A 1 456 ? 27.969 -41.094 10.852 1 67.5 456 MET A O 1
ATOM 3501 N N . GLY A 1 457 ? 26.594 -39.219 10.516 1 62.59 457 GLY A N 1
ATOM 3502 C CA . GLY A 1 457 ? 27.75 -38.344 10.375 1 62.59 457 GLY A CA 1
ATOM 3503 C C . GLY A 1 457 ? 28.844 -38.906 9.492 1 62.59 457 GLY A C 1
ATOM 3504 O O . GLY A 1 457 ? 28.562 -39.531 8.461 1 62.59 457 GLY A O 1
ATOM 3505 N N . GLN A 1 458 ? 30.156 -38.531 9.93 1 58.75 458 GLN A N 1
ATOM 3506 C CA . GLN A 1 458 ? 31.328 -39.031 9.227 1 58.75 458 GLN A CA 1
ATOM 3507 C C . GLN A 1 458 ? 31.922 -40.25 9.969 1 58.75 458 GLN A C 1
ATOM 3509 O O . GLN A 1 458 ? 33 -40.719 9.602 1 58.75 458 GLN A O 1
ATOM 3514 N N . ALA A 1 459 ? 31.141 -40.656 11 1 56.19 459 ALA A N 1
ATOM 3515 C CA . ALA A 1 459 ? 31.719 -41.719 11.781 1 56.19 459 ALA A CA 1
ATOM 3516 C C . ALA A 1 459 ? 31.75 -43.031 10.977 1 56.19 459 ALA A C 1
ATOM 3518 O O . ALA A 1 459 ? 30.875 -43.281 10.141 1 56.19 459 ALA A O 1
ATOM 3519 N N . PRO A 1 460 ? 32.844 -43.781 11.258 1 54.72 460 PRO A N 1
ATOM 3520 C CA . PRO A 1 460 ? 32.875 -45.062 10.586 1 54.72 460 PRO A CA 1
ATOM 3521 C C . PRO A 1 460 ? 31.688 -45.969 10.914 1 54.72 460 PRO A C 1
ATOM 3523 O O . PRO A 1 460 ? 31.281 -46.062 12.078 1 54.72 460 PRO A O 1
ATOM 3526 N N . LEU A 1 461 ? 30.906 -46.375 9.984 1 56.19 461 LEU A N 1
ATOM 3527 C CA . LEU A 1 461 ? 29.625 -47.062 10.016 1 56.19 461 LEU A CA 1
ATOM 3528 C C . LEU A 1 461 ? 29.641 -48.219 11.016 1 56.19 461 LEU A C 1
ATOM 3530 O O . LEU A 1 461 ? 28.656 -48.469 11.711 1 56.19 461 LEU A O 1
ATOM 3534 N N . PRO A 1 462 ? 30.797 -48.938 11.148 1 49.41 462 PRO A N 1
ATOM 3535 C CA . PRO A 1 462 ? 30.781 -50.031 12.109 1 49.41 462 PRO A CA 1
ATOM 3536 C C . PRO A 1 462 ? 30.422 -49.594 13.523 1 49.41 462 PRO A C 1
ATOM 3538 O O . PRO A 1 462 ? 29.859 -50.375 14.297 1 49.41 462 PRO A O 1
ATOM 3541 N N . THR A 1 463 ? 30.672 -48.406 13.797 1 46.84 463 THR A N 1
ATOM 3542 C CA . THR A 1 463 ? 30.5 -47.906 15.164 1 46.84 463 THR A CA 1
ATOM 3543 C C . THR A 1 463 ? 29.047 -47.5 15.398 1 46.84 463 THR A C 1
ATOM 3545 O O . THR A 1 463 ? 28.641 -47.281 16.531 1 46.84 463 THR A O 1
ATOM 3548 N N . LEU A 1 464 ? 28.312 -47.469 14.461 1 49.62 464 LEU A N 1
ATOM 3549 C CA . LEU A 1 464 ? 27.016 -46.812 14.602 1 49.62 464 LEU A CA 1
ATOM 3550 C C . LEU A 1 464 ? 25.891 -47.812 14.641 1 49.62 464 LEU A C 1
ATOM 3552 O O . LEU A 1 464 ? 24.75 -47.469 14.953 1 49.62 464 LEU A O 1
ATOM 3556 N N . LEU A 1 465 ? 26.016 -49.062 14.367 1 50.34 465 LEU A N 1
ATOM 3557 C CA . LEU A 1 465 ? 24.875 -49.906 14.086 1 50.34 465 LEU A CA 1
ATOM 3558 C C . LEU A 1 465 ? 24.656 -50.906 15.219 1 50.34 465 LEU A C 1
ATOM 3560 O O . LEU A 1 465 ? 25.625 -51.469 15.75 1 50.34 465 LEU A O 1
ATOM 3564 N N . ALA A 1 466 ? 23.562 -50.844 16.141 1 47.97 466 ALA A N 1
ATOM 3565 C CA . ALA A 1 466 ? 23.109 -51.875 17.062 1 47.97 466 ALA A CA 1
ATOM 3566 C C . ALA A 1 466 ? 21.953 -52.656 16.453 1 47.97 466 ALA A C 1
ATOM 3568 O O . ALA A 1 466 ? 21.125 -52.125 15.742 1 47.97 466 ALA A O 1
ATOM 3569 N N . GLY A 1 467 ? 22.078 -53.906 16.266 1 43.06 467 GLY A N 1
ATOM 3570 C CA . GLY A 1 467 ? 21 -54.781 15.805 1 43.06 467 GLY A CA 1
ATOM 3571 C C . GLY A 1 467 ? 19.766 -54.719 16.672 1 43.06 467 GLY A C 1
ATOM 3572 O O . GLY A 1 467 ? 19.844 -54.375 17.859 1 43.06 467 GLY A O 1
ATOM 3573 N N . THR A 1 468 ? 18.531 -54.438 16.234 1 40.41 468 THR A N 1
ATOM 3574 C CA . THR A 1 468 ? 17.312 -54.406 17.016 1 40.41 468 THR A CA 1
ATOM 3575 C C . THR A 1 468 ? 17.172 -55.656 17.875 1 40.41 468 THR A C 1
ATOM 3577 O O . THR A 1 468 ? 16.516 -55.656 18.906 1 40.41 468 THR A O 1
ATOM 3580 N N . ASN A 1 469 ? 16.828 -56.969 17.312 1 38.19 469 ASN A N 1
ATOM 3581 C CA . ASN A 1 469 ? 16.5 -58.125 18.109 1 38.19 469 ASN A CA 1
ATOM 3582 C C . ASN A 1 469 ? 17.688 -58.562 18.969 1 38.19 469 ASN A C 1
ATOM 3584 O O . ASN A 1 469 ? 18.828 -58.219 18.688 1 38.19 469 ASN A O 1
ATOM 3588 N N . ASP A 1 470 ? 17.531 -59.219 20.188 1 37.97 470 ASP A N 1
ATOM 3589 C CA . ASP A 1 470 ? 18.484 -59.844 21.094 1 37.97 470 ASP A CA 1
ATOM 3590 C C . ASP A 1 470 ? 19.656 -60.438 20.312 1 37.97 470 ASP A C 1
ATOM 3592 O O . ASP A 1 470 ? 20.656 -60.875 20.906 1 37.97 470 ASP A O 1
ATOM 3596 N N . SER A 1 471 ? 19.312 -61.312 19.312 1 37 471 SER A N 1
ATOM 3597 C CA . SER A 1 471 ? 20.406 -62.062 18.719 1 37 471 SER A CA 1
ATOM 3598 C C . SER A 1 471 ? 21.484 -61.156 18.141 1 37 471 SER A C 1
ATOM 3600 O O . SER A 1 471 ? 21.297 -59.938 18.109 1 37 471 SER A O 1
ATOM 3602 N N . GLY A 1 472 ? 22.094 -61.562 16.797 1 35.22 472 GLY A N 1
ATOM 3603 C CA . GLY A 1 472 ? 23.359 -61.344 16.109 1 35.22 472 GLY A CA 1
ATOM 3604 C C . GLY A 1 472 ? 23.578 -59.906 15.695 1 35.22 472 GLY A C 1
ATOM 3605 O O . GLY A 1 472 ? 22.625 -59.188 15.352 1 35.22 472 GLY A O 1
ATOM 3606 N N . ILE A 1 473 ? 24.312 -59.188 16.469 1 37.84 473 ILE A N 1
ATOM 3607 C CA . ILE A 1 473 ? 25.234 -58.125 16.031 1 37.84 473 ILE A CA 1
ATOM 3608 C C . ILE A 1 473 ? 25.547 -58.312 14.539 1 37.84 473 ILE A C 1
ATOM 3610 O O . ILE A 1 473 ? 26.156 -59.312 14.141 1 37.84 473 ILE A O 1
ATOM 3614 N N . PHE A 1 474 ? 24.609 -58.156 13.719 1 43.19 474 PHE A N 1
ATOM 3615 C CA . PHE A 1 474 ? 25.141 -58.219 12.359 1 43.19 474 PHE A CA 1
ATOM 3616 C C . PHE A 1 474 ? 26.453 -57.469 12.266 1 43.19 474 PHE A C 1
ATOM 3618 O O . PHE A 1 474 ? 26.531 -56.281 12.672 1 43.19 474 PHE A O 1
ATOM 3625 N N . ALA A 1 475 ? 27.547 -58.156 12.43 1 43.81 475 ALA A N 1
ATOM 3626 C CA . ALA A 1 475 ? 28.859 -57.531 12.367 1 43.81 475 ALA A CA 1
ATOM 3627 C C . ALA A 1 475 ? 28.938 -56.562 11.188 1 43.81 475 ALA A C 1
ATOM 3629 O O . ALA A 1 475 ? 28.641 -56.938 10.047 1 43.81 475 ALA A O 1
ATOM 3630 N N . LEU A 1 476 ? 28.938 -55.25 11.398 1 46.66 476 LEU A N 1
ATOM 3631 C CA . LEU A 1 476 ? 29.25 -54.219 10.438 1 46.66 476 LEU A CA 1
ATOM 3632 C C . LEU A 1 476 ? 30.234 -54.719 9.383 1 46.66 476 LEU A C 1
ATOM 3634 O O . LEU A 1 476 ? 30.078 -54.438 8.195 1 46.66 476 LEU A O 1
ATOM 3638 N N . GLY A 1 477 ? 31.062 -55.469 9.977 1 50.56 477 GLY A N 1
ATOM 3639 C CA . GLY A 1 477 ? 32.062 -56.031 9.086 1 50.56 477 GLY A CA 1
ATOM 3640 C C . GLY A 1 477 ? 31.484 -56.875 7.977 1 50.56 477 GLY A C 1
ATOM 3641 O O . GLY A 1 477 ? 31.938 -56.812 6.836 1 50.56 477 GLY A O 1
ATOM 3642 N N . ASP A 1 478 ? 30.359 -57.531 8.414 1 54.5 478 ASP A N 1
ATOM 3643 C CA . ASP A 1 478 ? 29.766 -58.406 7.406 1 54.5 478 ASP A CA 1
ATOM 3644 C C . ASP A 1 478 ? 28.984 -57.594 6.379 1 54.5 478 ASP A C 1
ATOM 3646 O O . ASP A 1 478 ? 29 -57.906 5.188 1 54.5 478 ASP A O 1
ATOM 3650 N N . ILE A 1 479 ? 28.328 -56.562 6.863 1 55.69 479 ILE A N 1
ATOM 3651 C CA . ILE A 1 479 ? 27.594 -55.719 5.945 1 55.69 479 ILE A CA 1
ATOM 3652 C C . ILE A 1 479 ? 28.578 -54.938 5.055 1 55.69 479 ILE A C 1
ATOM 3654 O O . ILE A 1 479 ? 28.406 -54.875 3.838 1 55.69 479 ILE A O 1
ATOM 3658 N N . LEU A 1 480 ? 29.641 -54.531 5.695 1 55.19 480 LEU A N 1
ATOM 3659 C CA . LEU A 1 480 ? 30.672 -53.812 4.941 1 55.19 480 LEU A CA 1
ATOM 3660 C C . LEU A 1 480 ? 31.344 -54.75 3.951 1 55.19 480 LEU A C 1
ATOM 3662 O O . LEU A 1 480 ? 31.625 -54.375 2.814 1 55.19 480 LEU A O 1
ATOM 3666 N N . SER A 1 481 ? 31.578 -55.875 4.496 1 57.75 481 SER A N 1
ATOM 3667 C CA . SER A 1 481 ? 32.156 -56.906 3.625 1 57.75 481 SER A CA 1
ATOM 3668 C C . SER A 1 481 ? 31.234 -57.25 2.475 1 57.75 481 SER A C 1
ATOM 3670 O O . SER A 1 481 ? 31.672 -57.5 1.356 1 57.75 481 SER A O 1
ATOM 3672 N N . ALA A 1 482 ? 30.016 -57.156 2.824 1 58.44 482 ALA A N 1
ATOM 3673 C CA . ALA A 1 482 ? 29.016 -57.469 1.801 1 58.44 482 ALA A CA 1
ATOM 3674 C C . ALA A 1 482 ? 28.922 -56.312 0.786 1 58.44 482 ALA A C 1
ATOM 3676 O O . ALA A 1 482 ? 28.734 -56.562 -0.41 1 58.44 482 ALA A O 1
ATOM 3677 N N . LEU A 1 483 ? 29.109 -55.156 1.315 1 58.91 483 LEU A N 1
ATOM 3678 C CA . LEU A 1 483 ? 29.016 -53.969 0.467 1 58.91 483 LEU A CA 1
ATOM 3679 C C . LEU A 1 483 ? 30.281 -53.781 -0.347 1 58.91 483 LEU A C 1
ATOM 3681 O O . LEU A 1 483 ? 30.281 -53.094 -1.371 1 58.91 483 LEU A O 1
ATOM 3685 N N . ASP A 1 484 ? 31.438 -54.281 0.107 1 54.91 484 ASP A N 1
ATOM 3686 C CA . ASP A 1 484 ? 32.75 -54.188 -0.559 1 54.91 484 ASP A CA 1
ATOM 3687 C C . ASP A 1 484 ? 32.844 -55.188 -1.711 1 54.91 484 ASP A C 1
ATOM 3689 O O . ASP A 1 484 ? 33.875 -55.281 -2.346 1 54.91 484 ASP A O 1
ATOM 3693 N N . LYS A 1 485 ? 31.828 -55.812 -1.917 1 56.56 485 LYS A N 1
ATOM 3694 C CA . LYS A 1 485 ? 31.891 -56.781 -3.02 1 56.56 485 LYS A CA 1
ATOM 3695 C C . LYS A 1 485 ? 31.781 -56.062 -4.367 1 56.56 485 LYS A C 1
ATOM 3697 O O . LYS A 1 485 ? 31.062 -55.094 -4.504 1 56.56 485 LYS A O 1
ATOM 3702 N N . ASP A 1 486 ? 32.656 -56.281 -5.238 1 56.12 486 ASP A N 1
ATOM 3703 C CA . ASP A 1 486 ? 32.719 -55.656 -6.555 1 56.12 486 ASP A CA 1
ATOM 3704 C C . ASP A 1 486 ? 31.469 -55.906 -7.367 1 56.12 486 ASP A C 1
ATOM 3706 O O . ASP A 1 486 ? 31.062 -55.062 -8.164 1 56.12 486 ASP A O 1
ATOM 3710 N N . ASP A 1 487 ? 30.781 -57.031 -7.191 1 55.81 487 ASP A N 1
ATOM 3711 C CA . ASP A 1 487 ? 29.594 -57.406 -7.938 1 55.81 487 ASP A CA 1
ATOM 3712 C C . ASP A 1 487 ? 28.328 -57.062 -7.16 1 55.81 487 ASP A C 1
ATOM 3714 O O . ASP A 1 487 ? 28.125 -57.531 -6.039 1 55.81 487 ASP A O 1
ATOM 3718 N N . PRO A 1 488 ? 27.516 -56.156 -7.617 1 55 488 PRO A N 1
ATOM 3719 C CA . PRO A 1 488 ? 26.281 -55.75 -6.949 1 55 488 PRO A CA 1
ATOM 3720 C C . PRO A 1 488 ? 25.438 -56.906 -6.477 1 55 488 PRO A C 1
ATOM 3722 O O . PRO A 1 488 ? 24.828 -56.844 -5.41 1 55 488 PRO A O 1
ATOM 3725 N N . ALA A 1 489 ? 25.438 -57.938 -7.273 1 56.19 489 ALA A N 1
ATOM 3726 C CA . ALA A 1 489 ? 24.672 -59.125 -6.91 1 56.19 489 ALA A CA 1
ATOM 3727 C C . ALA A 1 489 ? 25.234 -59.781 -5.652 1 56.19 489 ALA A C 1
ATOM 3729 O O . ALA A 1 489 ? 24.484 -60.219 -4.781 1 56.19 489 ALA A O 1
ATOM 3730 N N . GLU A 1 490 ? 26.516 -59.875 -5.641 1 59.62 490 GLU A N 1
ATOM 3731 C CA . GLU A 1 490 ? 27.172 -60.438 -4.469 1 59.62 490 GLU A CA 1
ATOM 3732 C C . GLU A 1 490 ? 26.969 -59.562 -3.236 1 59.62 490 GLU A C 1
ATOM 3734 O O . GLU A 1 490 ? 26.766 -60.062 -2.131 1 59.62 490 GLU A O 1
ATOM 3739 N N . THR A 1 491 ? 27.016 -58.312 -3.508 1 60 491 THR A N 1
ATOM 3740 C CA . THR A 1 491 ? 26.75 -57.375 -2.432 1 60 491 THR A CA 1
ATOM 3741 C C . THR A 1 491 ? 25.344 -57.562 -1.876 1 60 491 THR A C 1
ATOM 3743 O O . THR A 1 491 ? 25.156 -57.625 -0.659 1 60 491 THR A O 1
ATOM 3746 N N . HIS A 1 492 ? 24.438 -57.719 -2.742 1 56.5 492 HIS A N 1
ATOM 3747 C CA . HIS A 1 492 ? 23.047 -57.969 -2.354 1 56.5 492 HIS A CA 1
ATOM 3748 C C . HIS A 1 492 ? 22.906 -59.25 -1.548 1 56.5 492 HIS A C 1
ATOM 3750 O O . HIS A 1 492 ? 22.25 -59.25 -0.509 1 56.5 492 HIS A O 1
ATOM 3756 N N . ALA A 1 493 ? 23.5 -60.25 -2.109 1 60.44 493 ALA A N 1
ATOM 3757 C CA . ALA A 1 493 ? 23.422 -61.562 -1.461 1 60.44 493 ALA A CA 1
ATOM 3758 C C . ALA A 1 493 ? 24.062 -61.531 -0.079 1 60.44 493 ALA A C 1
ATOM 3760 O O . ALA A 1 493 ? 23.547 -62.094 0.875 1 60.44 493 ALA A O 1
ATOM 3761 N N . ALA A 1 494 ? 25.156 -60.812 -0.022 1 60.94 494 ALA A N 1
ATOM 3762 C CA . ALA A 1 494 ? 25.875 -60.719 1.245 1 60.94 494 ALA A CA 1
ATOM 3763 C C . ALA A 1 494 ? 25.078 -59.906 2.268 1 60.94 494 ALA A C 1
ATOM 3765 O O . ALA A 1 494 ? 24.984 -60.281 3.434 1 60.94 494 ALA A O 1
ATOM 3766 N N . LEU A 1 495 ? 24.484 -58.906 1.824 1 62.5 495 LEU A N 1
ATOM 3767 C CA . LEU A 1 495 ? 23.672 -58.062 2.705 1 62.5 495 LEU A CA 1
ATOM 3768 C C . LEU A 1 495 ? 22.438 -58.844 3.182 1 62.5 495 LEU A C 1
ATOM 3770 O O . LEU A 1 495 ? 22.062 -58.719 4.348 1 62.5 495 LEU A O 1
ATOM 3774 N N . ALA A 1 496 ? 21.859 -59.5 2.281 1 60.16 496 ALA A N 1
ATOM 3775 C CA . ALA A 1 496 ? 20.719 -60.344 2.635 1 60.16 496 ALA A CA 1
ATOM 3776 C C . ALA A 1 496 ? 21.078 -61.344 3.717 1 60.16 496 ALA A C 1
ATOM 3778 O O . ALA A 1 496 ? 20.297 -61.594 4.645 1 60.16 496 ALA A O 1
ATOM 3779 N N . ARG A 1 497 ? 22.188 -61.906 3.523 1 60.97 497 ARG A N 1
ATOM 3780 C CA . ARG A 1 497 ? 22.656 -62.906 4.48 1 60.97 497 ARG A CA 1
ATOM 3781 C C . ARG A 1 497 ? 22.938 -62.281 5.84 1 60.97 497 ARG A C 1
ATOM 3783 O O . ARG A 1 497 ? 22.531 -62.812 6.875 1 60.97 497 ARG A O 1
ATOM 3790 N N . VAL A 1 498 ? 23.594 -61.156 5.652 1 58.41 498 VAL A N 1
ATOM 3791 C CA . VAL A 1 498 ? 24.016 -60.531 6.883 1 58.41 498 VAL A CA 1
ATOM 3792 C C . VAL A 1 498 ? 22.797 -60 7.641 1 58.41 498 VAL A C 1
ATOM 3794 O O . VAL A 1 498 ? 22.734 -60.094 8.867 1 58.41 498 VAL A O 1
ATOM 3797 N N . LEU A 1 499 ? 21.906 -59.531 6.961 1 58.84 499 LEU A N 1
ATOM 3798 C CA . LEU A 1 499 ? 20.766 -58.875 7.594 1 58.84 499 LEU A CA 1
ATOM 3799 C C . LEU A 1 499 ? 19.578 -59.844 7.695 1 58.84 499 LEU A C 1
ATOM 3801 O O . LEU A 1 499 ? 18.5 -59.438 8.109 1 58.84 499 LEU A O 1
ATOM 3805 N N . ASN A 1 500 ? 19.891 -61.094 7.531 1 57 500 ASN A N 1
ATOM 3806 C CA . ASN A 1 500 ? 18.859 -62.125 7.523 1 57 500 ASN A CA 1
ATOM 3807 C C . ASN A 1 500 ? 17.594 -61.656 6.797 1 57 500 ASN A C 1
ATOM 3809 O O . ASN A 1 500 ? 16.5 -61.781 7.328 1 57 500 ASN A O 1
ATOM 3813 N N . LEU A 1 501 ? 17.891 -60.875 5.82 1 57.5 501 LEU A N 1
ATOM 3814 C CA . LEU A 1 501 ? 16.766 -60.406 5.008 1 57.5 501 LEU A CA 1
ATOM 3815 C C . LEU A 1 501 ? 16.25 -61.531 4.105 1 57.5 501 LEU A C 1
ATOM 3817 O O . LEU A 1 501 ? 17.016 -62.438 3.742 1 57.5 501 LEU A O 1
ATOM 3821 N N . PRO A 1 502 ? 14.906 -61.656 3.994 1 54.66 502 PRO A N 1
ATOM 3822 C CA . PRO A 1 502 ? 14.453 -62.656 3.016 1 54.66 502 PRO A CA 1
ATOM 3823 C C . PRO A 1 502 ? 15.141 -62.5 1.661 1 54.66 502 PRO A C 1
ATOM 3825 O O . PRO A 1 502 ? 15.578 -61.406 1.303 1 54.66 502 PRO A O 1
ATOM 3828 N N . ASP A 1 503 ? 15.453 -63.562 0.998 1 55.22 503 ASP A N 1
ATOM 3829 C CA . ASP A 1 503 ? 16.125 -63.688 -0.296 1 55.22 503 ASP A CA 1
ATOM 3830 C C . ASP A 1 503 ? 15.516 -62.719 -1.324 1 55.22 503 ASP A C 1
ATOM 3832 O O . ASP A 1 503 ? 16.125 -62.469 -2.369 1 55.22 503 ASP A O 1
ATOM 3836 N N . GLN A 1 504 ? 14.43 -62.031 -0.934 1 60.19 504 GLN A N 1
ATOM 3837 C CA . GLN A 1 504 ? 13.734 -61.281 -1.979 1 60.19 504 GLN A CA 1
ATOM 3838 C C . GLN A 1 504 ? 13.883 -59.781 -1.771 1 60.19 504 GLN A C 1
ATOM 3840 O O . GLN A 1 504 ? 13.062 -59 -2.262 1 60.19 504 GLN A O 1
ATOM 3845 N N . VAL A 1 505 ? 14.977 -59.375 -1.127 1 64.5 505 VAL A N 1
ATOM 3846 C CA . VAL A 1 505 ? 15.133 -57.938 -0.983 1 64.5 505 VAL A CA 1
ATOM 3847 C C . VAL A 1 505 ? 15.977 -57.375 -2.131 1 64.5 505 VAL A C 1
ATOM 3849 O O . VAL A 1 505 ? 17.062 -57.906 -2.414 1 64.5 505 VAL A O 1
ATOM 3852 N N . GLU A 1 506 ? 15.406 -56.531 -2.908 1 72.5 506 GLU A N 1
ATOM 3853 C CA . GLU A 1 506 ? 16.125 -55.812 -3.973 1 72.5 506 GLU A CA 1
ATOM 3854 C C . GLU A 1 506 ? 16.562 -54.438 -3.52 1 72.5 506 GLU A C 1
ATOM 3856 O O . GLU A 1 506 ? 15.805 -53.719 -2.891 1 72.5 506 GLU A O 1
ATOM 3861 N N . ILE A 1 507 ? 17.891 -54.25 -3.67 1 77.25 507 ILE A N 1
ATOM 3862 C CA . ILE A 1 507 ? 18.438 -52.938 -3.314 1 77.25 507 ILE A CA 1
ATOM 3863 C C . ILE A 1 507 ? 18.969 -52.25 -4.566 1 77.25 507 ILE A C 1
ATOM 3865 O O . ILE A 1 507 ? 19.703 -52.844 -5.355 1 77.25 507 ILE A O 1
ATOM 3869 N N . SER A 1 508 ? 18.5 -51.094 -4.859 1 82.94 508 SER A N 1
ATOM 3870 C CA . SER A 1 508 ? 19.031 -50.219 -5.918 1 82.94 508 SER A CA 1
ATOM 3871 C C . SER A 1 508 ? 19.562 -48.906 -5.352 1 82.94 508 SER A C 1
ATOM 3873 O O . SER A 1 508 ? 18.953 -48.344 -4.445 1 82.94 508 SER A O 1
ATOM 3875 N N . VAL A 1 509 ? 20.766 -48.562 -5.77 1 84.69 509 VAL A N 1
ATOM 3876 C CA . VAL A 1 509 ? 21.391 -47.344 -5.258 1 84.69 509 VAL A CA 1
ATOM 3877 C C . VAL A 1 509 ? 21.719 -46.406 -6.414 1 84.69 509 VAL A C 1
ATOM 3879 O O . VAL A 1 509 ? 22.172 -46.844 -7.473 1 84.69 509 VAL A O 1
ATOM 3882 N N . GLN A 1 510 ? 21.344 -45.188 -6.25 1 89.19 510 GLN A N 1
ATOM 3883 C CA . GLN A 1 510 ? 21.719 -44.125 -7.164 1 89.19 510 GLN A CA 1
ATOM 3884 C C . GLN A 1 510 ? 22.516 -43.031 -6.438 1 89.19 510 GLN A C 1
ATOM 3886 O O . GLN A 1 510 ? 22.203 -42.688 -5.301 1 89.19 510 GLN A O 1
ATOM 3891 N N . CYS A 1 511 ? 23.625 -42.562 -7.066 1 86.19 511 CYS A N 1
ATOM 3892 C CA . CYS A 1 511 ? 24.484 -41.562 -6.434 1 86.19 511 CYS A CA 1
ATOM 3893 C C . CYS A 1 511 ? 24.516 -40.281 -7.242 1 86.19 511 CYS A C 1
ATOM 3895 O O . CYS A 1 511 ? 24.219 -40.281 -8.438 1 86.19 511 CYS A O 1
ATOM 3897 N N . GLU A 1 512 ? 24.656 -39.188 -6.59 1 86.62 512 GLU A N 1
ATOM 3898 C CA . GLU A 1 512 ? 24.922 -37.906 -7.23 1 86.62 512 GLU A CA 1
ATOM 3899 C C . GLU A 1 512 ? 25.953 -37.094 -6.445 1 86.62 512 GLU A C 1
ATOM 3901 O O . GLU A 1 512 ? 26.109 -37.281 -5.238 1 86.62 512 GLU A O 1
ATOM 3906 N N . THR A 1 513 ? 26.703 -36.281 -7.211 1 81.38 513 THR A N 1
ATOM 3907 C CA . THR A 1 513 ? 27.656 -35.375 -6.586 1 81.38 513 THR A CA 1
ATOM 3908 C C . THR A 1 513 ? 26.953 -34.094 -6.145 1 81.38 513 THR A C 1
ATOM 3910 O O . THR A 1 513 ? 26.125 -33.531 -6.879 1 81.38 513 THR A O 1
ATOM 3913 N N . LEU A 1 514 ? 27.062 -33.75 -4.938 1 77.5 514 LEU A N 1
ATOM 3914 C CA . LEU A 1 514 ? 26.453 -32.562 -4.391 1 77.5 514 LEU A CA 1
ATOM 3915 C C . LEU A 1 514 ? 27.062 -31.297 -5 1 77.5 514 LEU A C 1
ATOM 3917 O O . LEU A 1 514 ? 28.281 -31.25 -5.223 1 77.5 514 LEU A O 1
ATOM 3921 N N . ASP A 1 515 ? 26.078 -30.469 -5.422 1 63.94 515 ASP A N 1
ATOM 3922 C CA . ASP A 1 515 ? 26.484 -29.172 -5.949 1 63.94 515 ASP A CA 1
ATOM 3923 C C . ASP A 1 515 ? 26.797 -28.203 -4.82 1 63.94 515 ASP A C 1
ATOM 3925 O O . ASP A 1 515 ? 25.938 -27.922 -3.986 1 63.94 515 ASP A O 1
ATOM 3929 N N . GLY A 1 516 ? 28.031 -27.984 -4.484 1 59.06 516 GLY A N 1
ATOM 3930 C CA . GLY A 1 516 ? 28.438 -27.047 -3.453 1 59.06 516 GLY A CA 1
ATOM 3931 C C . GLY A 1 516 ? 29.312 -27.656 -2.381 1 59.06 516 GLY A C 1
ATOM 3932 O O . GLY A 1 516 ? 29.641 -28.844 -2.453 1 59.06 516 GLY A O 1
ATOM 3933 N N . SER A 1 517 ? 29.75 -26.766 -1.42 1 53.97 517 SER A N 1
ATOM 3934 C CA . SER A 1 517 ? 30.656 -27.188 -0.36 1 53.97 517 SER A CA 1
ATOM 3935 C C . SER A 1 517 ? 29.922 -27.984 0.713 1 53.97 517 SER A C 1
ATOM 3937 O O . SER A 1 517 ? 28.75 -27.719 1.003 1 53.97 517 SER A O 1
ATOM 3939 N N . PRO A 1 518 ? 30.562 -29.047 1.034 1 53.09 518 PRO A N 1
ATOM 3940 C CA . PRO A 1 518 ? 30 -29.781 2.166 1 53.09 518 PRO A CA 1
ATOM 3941 C C . PRO A 1 518 ? 29.547 -28.875 3.299 1 53.09 518 PRO A C 1
ATOM 3943 O O . PRO A 1 518 ? 30.141 -27.828 3.545 1 53.09 518 PRO A O 1
ATOM 3946 N N . SER A 1 519 ? 28.281 -29.016 3.625 1 57.34 519 SER A N 1
ATOM 3947 C CA . SER A 1 519 ? 27.766 -28.219 4.727 1 57.34 519 SER A CA 1
ATOM 3948 C C . SER A 1 519 ? 27.703 -29.031 6.016 1 57.34 519 SER A C 1
ATOM 3950 O O . SER A 1 519 ? 27.922 -30.234 6.004 1 57.34 519 SER A O 1
ATOM 3952 N N . GLU A 1 520 ? 27.594 -28.344 7.098 1 55.66 520 GLU A N 1
ATOM 3953 C CA . GLU A 1 520 ? 27.469 -29 8.398 1 55.66 520 GLU A CA 1
ATOM 3954 C C . GLU A 1 520 ? 26.312 -30 8.398 1 55.66 520 GLU A C 1
ATOM 3956 O O . GLU A 1 520 ? 26.375 -31.031 9.078 1 55.66 520 GLU A O 1
ATOM 3961 N N . VAL A 1 521 ? 25.438 -29.812 7.398 1 63.56 521 VAL A N 1
ATOM 3962 C CA . VAL A 1 521 ? 24.25 -30.656 7.43 1 63.56 521 VAL A CA 1
ATOM 3963 C C . VAL A 1 521 ? 24.484 -31.891 6.562 1 63.56 521 VAL A C 1
ATOM 3965 O O . VAL A 1 521 ? 23.984 -32.969 6.879 1 63.56 521 VAL A O 1
ATOM 3968 N N . LEU A 1 522 ? 25.344 -31.672 5.523 1 71.62 522 LEU A N 1
ATOM 3969 C CA . LEU A 1 522 ? 25.703 -32.781 4.652 1 71.62 522 LEU A CA 1
ATOM 3970 C C . LEU A 1 522 ? 27.203 -32.969 4.598 1 71.62 522 LEU A C 1
ATOM 3972 O O . LEU A 1 522 ? 27.891 -32.375 3.771 1 71.62 522 LEU A O 1
ATOM 3976 N N . PRO A 1 523 ? 27.766 -33.781 5.586 1 65.25 523 PRO A N 1
ATOM 3977 C CA . PRO A 1 523 ? 29.203 -33.906 5.77 1 65.25 523 PRO A CA 1
ATOM 3978 C C . PRO A 1 523 ? 29.875 -34.656 4.625 1 65.25 523 PRO A C 1
ATOM 3980 O O . PRO A 1 523 ? 30.578 -35.656 4.855 1 65.25 523 PRO A O 1
ATOM 3983 N N . GLY A 1 524 ? 29.578 -34.469 3.389 1 72.75 524 GLY A N 1
ATOM 3984 C CA . GLY A 1 524 ? 30.219 -35.156 2.273 1 72.75 524 GLY A CA 1
ATOM 3985 C C . GLY A 1 524 ? 29.906 -34.531 0.93 1 72.75 524 GLY A C 1
ATOM 3986 O O . GLY A 1 524 ? 29.109 -33.594 0.848 1 72.75 524 GLY A O 1
ATOM 3987 N N . SER A 1 525 ? 30.703 -35.031 -0.067 1 78.31 525 SER A N 1
ATOM 3988 C CA . SER A 1 525 ? 30.578 -34.469 -1.4 1 78.31 525 SER A CA 1
ATOM 3989 C C . SER A 1 525 ? 29.625 -35.281 -2.273 1 78.31 525 SER A C 1
ATOM 3991 O O . SER A 1 525 ? 29.219 -34.812 -3.34 1 78.31 525 SER A O 1
ATOM 3993 N N . THR A 1 526 ? 29.297 -36.5 -1.719 1 85.38 526 THR A N 1
ATOM 3994 C CA . THR A 1 526 ? 28.469 -37.406 -2.518 1 85.38 526 THR A CA 1
ATOM 3995 C C . THR A 1 526 ? 27.234 -37.844 -1.729 1 85.38 526 THR A C 1
ATOM 3997 O O . THR A 1 526 ? 27.328 -38.125 -0.533 1 85.38 526 THR A O 1
ATOM 4000 N N . VAL A 1 527 ? 26.094 -37.844 -2.434 1 89.94 527 VAL A N 1
ATOM 4001 C CA . VAL A 1 527 ? 24.859 -38.344 -1.83 1 89.94 527 VAL A CA 1
ATOM 4002 C C . VAL A 1 527 ? 24.375 -39.562 -2.598 1 89.94 527 VAL A C 1
ATOM 4004 O O . VAL A 1 527 ? 24.484 -39.625 -3.824 1 89.94 527 VAL A O 1
ATOM 4007 N N . ALA A 1 528 ? 23.891 -40.562 -1.864 1 88.44 528 ALA A N 1
ATOM 4008 C CA . ALA A 1 528 ? 23.312 -41.75 -2.455 1 88.44 528 ALA A CA 1
ATOM 4009 C C . ALA A 1 528 ? 21.891 -42 -1.946 1 88.44 528 ALA A C 1
ATOM 4011 O O . ALA A 1 528 ? 21.578 -41.688 -0.793 1 88.44 528 ALA A O 1
ATOM 4012 N N . TYR A 1 529 ? 21.078 -42.531 -2.822 1 93.25 529 TYR A N 1
ATOM 4013 C CA . TYR A 1 529 ? 19.719 -42.906 -2.508 1 93.25 529 TYR A CA 1
ATOM 4014 C C . TYR A 1 529 ? 19.531 -44.406 -2.678 1 93.25 529 TYR A C 1
ATOM 4016 O O . TYR A 1 529 ? 19.734 -44.969 -3.766 1 93.25 529 TYR A O 1
ATOM 4024 N N . ALA A 1 530 ? 19.156 -45.062 -1.646 1 88.81 530 ALA A N 1
ATOM 4025 C CA . ALA A 1 530 ? 18.969 -46.531 -1.692 1 88.81 530 ALA A CA 1
ATOM 4026 C C . ALA A 1 530 ? 17.5 -46.906 -1.594 1 88.81 530 ALA A C 1
ATOM 4028 O O . ALA A 1 530 ? 16.797 -46.406 -0.701 1 88.81 530 ALA A O 1
ATOM 4029 N N . LYS A 1 531 ? 17.062 -47.625 -2.561 1 89.81 531 LYS A N 1
ATOM 4030 C CA . LYS A 1 531 ? 15.719 -48.188 -2.547 1 89.81 531 LYS A CA 1
ATOM 4031 C C . LYS A 1 531 ? 15.719 -49.656 -2.107 1 89.81 531 LYS A C 1
ATOM 4033 O O . LYS A 1 531 ? 16.438 -50.469 -2.678 1 89.81 531 LYS A O 1
ATOM 4038 N N . LEU A 1 532 ? 14.977 -49.875 -1.059 1 82.19 532 LEU A N 1
ATOM 4039 C CA . LEU A 1 532 ? 14.812 -51.25 -0.56 1 82.19 532 LEU A CA 1
ATOM 4040 C C . LEU A 1 532 ? 13.422 -51.781 -0.898 1 82.19 532 LEU A C 1
ATOM 4042 O O . LEU A 1 532 ? 12.414 -51.156 -0.545 1 82.19 532 LEU A O 1
ATOM 4046 N N . THR A 1 533 ? 13.375 -52.781 -1.716 1 80.88 533 THR A N 1
ATOM 4047 C CA . THR A 1 533 ? 12.102 -53.406 -2.043 1 80.88 533 THR A CA 1
ATOM 4048 C C . THR A 1 533 ? 12.023 -54.812 -1.432 1 80.88 533 THR A C 1
ATOM 4050 O O . THR A 1 533 ? 12.906 -55.656 -1.659 1 80.88 533 THR A O 1
ATOM 4053 N N . THR A 1 534 ? 11.031 -54.938 -0.57 1 70.69 534 THR A N 1
ATOM 4054 C CA . THR A 1 534 ? 10.852 -56.219 0.07 1 70.69 534 THR A CA 1
ATOM 4055 C C . THR A 1 534 ? 9.875 -57.094 -0.722 1 70.69 534 THR A C 1
ATOM 4057 O O . THR A 1 534 ? 9.312 -56.656 -1.722 1 70.69 534 THR A O 1
ATOM 4060 N N . ALA A 1 535 ? 9.781 -58.344 -0.321 1 61.91 535 ALA A N 1
ATOM 4061 C CA . ALA A 1 535 ? 8.969 -59.344 -1.016 1 61.91 535 ALA A CA 1
ATOM 4062 C C . ALA A 1 535 ? 7.512 -58.906 -1.097 1 61.91 535 ALA A C 1
ATOM 4064 O O . ALA A 1 535 ? 6.82 -59.188 -2.072 1 61.91 535 ALA A O 1
ATOM 4065 N N . ASP A 1 536 ? 7.07 -58.219 -0.135 1 61.66 536 ASP A N 1
ATOM 4066 C CA . ASP A 1 536 ? 5.68 -57.781 -0.131 1 61.66 536 ASP A CA 1
ATOM 4067 C C . ASP A 1 536 ? 5.52 -56.469 -0.883 1 61.66 536 ASP A C 1
ATOM 4069 O O . ASP A 1 536 ? 4.516 -55.75 -0.726 1 61.66 536 ASP A O 1
ATOM 4073 N N . ALA A 1 537 ? 6.5 -56.188 -1.688 1 61.09 537 ALA A N 1
ATOM 4074 C CA . ALA A 1 537 ? 6.504 -55.031 -2.588 1 61.09 537 ALA A CA 1
ATOM 4075 C C . ALA A 1 537 ? 6.496 -53.75 -1.806 1 61.09 537 ALA A C 1
ATOM 4077 O O . ALA A 1 537 ? 6.156 -52.688 -2.35 1 61.09 537 ALA A O 1
ATOM 4078 N N . ALA A 1 538 ? 6.777 -53.938 -0.514 1 74.44 538 ALA A N 1
ATOM 4079 C CA . ALA A 1 538 ? 6.949 -52.688 0.241 1 74.44 538 ALA A CA 1
ATOM 4080 C C . ALA A 1 538 ? 8.289 -52.031 -0.083 1 74.44 538 ALA A C 1
ATOM 4082 O O . ALA A 1 538 ? 9.297 -52.719 -0.249 1 74.44 538 ALA A O 1
ATOM 4083 N N . THR A 1 539 ? 8.172 -50.688 -0.444 1 83 539 THR A N 1
ATOM 4084 C CA . THR A 1 539 ? 9.375 -49.969 -0.813 1 83 539 THR A CA 1
ATOM 4085 C C . THR A 1 539 ? 9.758 -48.969 0.274 1 83 539 THR A C 1
ATOM 4087 O O . THR A 1 539 ? 8.906 -48.219 0.765 1 83 539 THR A O 1
ATOM 4090 N N . ASP A 1 540 ? 10.992 -49.094 0.805 1 86.12 540 ASP A N 1
ATOM 4091 C CA . ASP A 1 540 ? 11.562 -48.094 1.715 1 86.12 540 ASP A CA 1
ATOM 4092 C C . ASP A 1 540 ? 12.797 -47.438 1.103 1 86.12 540 ASP A C 1
ATOM 4094 O O . ASP A 1 540 ? 13.398 -47.969 0.175 1 86.12 540 ASP A O 1
ATOM 4098 N N . TRP A 1 541 ? 13.031 -46.312 1.577 1 91.5 541 TRP A N 1
ATOM 4099 C CA . TRP A 1 541 ? 14.148 -45.562 1.021 1 91.5 541 TRP A CA 1
ATOM 4100 C C . TRP A 1 541 ? 15.148 -45.188 2.107 1 91.5 541 TRP A C 1
ATOM 4102 O O . TRP A 1 541 ? 14.789 -45.062 3.283 1 91.5 541 TRP A O 1
ATOM 4112 N N . GLY A 1 542 ? 16.406 -45.031 1.76 1 91.19 542 GLY A N 1
ATOM 4113 C CA . GLY A 1 542 ? 17.469 -44.469 2.58 1 91.19 542 GLY A CA 1
ATOM 4114 C C . GLY A 1 542 ? 18.344 -43.469 1.84 1 91.19 542 GLY A C 1
ATOM 4115 O O . GLY A 1 542 ? 18.391 -43.469 0.608 1 91.19 542 GLY A O 1
ATOM 4116 N N . VAL A 1 543 ? 18.922 -42.562 2.609 1 92.12 543 VAL A N 1
ATOM 4117 C CA . VAL A 1 543 ? 19.828 -41.594 2.051 1 92.12 543 VAL A CA 1
ATOM 4118 C C . VAL A 1 543 ? 21.156 -41.625 2.797 1 92.12 543 VAL A C 1
ATOM 4120 O O . VAL A 1 543 ? 21.188 -41.75 4.02 1 92.12 543 VAL A O 1
ATOM 4123 N N . GLY A 1 544 ? 22.219 -41.531 2.051 1 88.12 544 GLY A N 1
ATOM 4124 C CA . GLY A 1 544 ? 23.562 -41.531 2.627 1 88.12 544 GLY A CA 1
ATOM 4125 C C . GLY A 1 544 ? 24.469 -40.469 2.014 1 88.12 544 GLY A C 1
ATOM 4126 O O . GLY A 1 544 ? 24.406 -40.219 0.808 1 88.12 544 GLY A O 1
ATOM 4127 N N . VAL A 1 545 ? 25.203 -39.812 2.896 1 88.19 545 VAL A N 1
ATOM 4128 C CA . VAL A 1 545 ? 26.188 -38.844 2.451 1 88.19 545 VAL A CA 1
ATOM 4129 C C . VAL A 1 545 ? 27.594 -39.281 2.854 1 88.19 545 VAL A C 1
ATOM 4131 O O . VAL A 1 545 ? 27.797 -39.781 3.961 1 88.19 545 VAL A O 1
ATOM 4134 N N . GLY A 1 546 ? 28.531 -39.156 1.814 1 81 546 GLY A N 1
ATOM 4135 C CA . GLY A 1 546 ? 29.891 -39.562 2.08 1 81 546 GLY A CA 1
ATOM 4136 C C . GLY A 1 546 ? 30.906 -38.938 1.129 1 81 546 GLY A C 1
ATOM 4137 O O . GLY A 1 546 ? 30.531 -38.156 0.255 1 81 546 GLY A O 1
ATOM 4138 N N . ASP A 1 547 ? 32.188 -39.156 1.376 1 77.12 547 ASP A N 1
ATOM 4139 C CA . ASP A 1 547 ? 33.281 -38.594 0.573 1 77.12 547 ASP A CA 1
ATOM 4140 C C . ASP A 1 547 ? 33.406 -39.312 -0.768 1 77.12 547 ASP A C 1
ATOM 4142 O O . ASP A 1 547 ? 34 -38.812 -1.7 1 77.12 547 ASP A O 1
ATOM 4146 N N . GLY A 1 548 ? 32.688 -40.406 -0.977 1 76.94 548 GLY A N 1
ATOM 4147 C CA . GLY A 1 548 ? 32.719 -41.188 -2.219 1 76.94 548 GLY A CA 1
ATOM 4148 C C . GLY A 1 548 ? 31.453 -42 -2.432 1 76.94 548 GLY A C 1
ATOM 4149 O O . GLY A 1 548 ? 30.641 -42.156 -1.517 1 76.94 548 GLY A O 1
ATOM 4150 N N . GLU A 1 549 ? 31.406 -42.438 -3.605 1 80 549 GLU A N 1
ATOM 4151 C CA . GLU A 1 549 ? 30.203 -43.188 -4 1 80 549 GLU A CA 1
ATOM 4152 C C . GLU A 1 549 ? 30.016 -44.406 -3.129 1 80 549 GLU A C 1
ATOM 4154 O O . GLU A 1 549 ? 28.875 -44.719 -2.748 1 80 549 GLU A O 1
ATOM 4159 N N . THR A 1 550 ? 31.125 -45.031 -2.922 1 73.69 550 THR A N 1
ATOM 4160 C CA . THR A 1 550 ? 31.031 -46.281 -2.137 1 73.69 550 THR A CA 1
ATOM 4161 C C . THR A 1 550 ? 30.562 -45.969 -0.713 1 73.69 550 THR A C 1
ATOM 4163 O O . THR A 1 550 ? 29.656 -46.625 -0.197 1 73.69 550 THR A O 1
ATOM 4166 N N . ASP A 1 551 ? 31.219 -45.062 -0.159 1 75.75 551 ASP A N 1
ATOM 4167 C CA . ASP A 1 551 ? 30.875 -44.656 1.206 1 75.75 551 ASP A CA 1
ATOM 4168 C C . ASP A 1 551 ? 29.438 -44.156 1.296 1 75.75 551 ASP A C 1
ATOM 4170 O O . ASP A 1 551 ? 28.688 -44.594 2.186 1 75.75 551 ASP A O 1
ATOM 4174 N N . ALA A 1 552 ? 29.016 -43.312 0.417 1 83.88 552 ALA A N 1
ATOM 4175 C CA . ALA A 1 552 ? 27.656 -42.781 0.377 1 83.88 552 ALA A CA 1
ATOM 4176 C C . ALA A 1 552 ? 26.641 -43.875 0.175 1 83.88 552 ALA A C 1
ATOM 4178 O O . ALA A 1 552 ? 25.562 -43.875 0.779 1 83.88 552 ALA A O 1
ATOM 4179 N N . SER A 1 553 ? 27.016 -44.781 -0.651 1 81.75 553 SER A N 1
ATOM 4180 C CA . SER A 1 553 ? 26.109 -45.906 -0.968 1 81.75 553 SER A CA 1
ATOM 4181 C C . SER A 1 553 ? 25.875 -46.781 0.249 1 81.75 553 SER A C 1
ATOM 4183 O O . SER A 1 553 ? 24.75 -47.188 0.519 1 81.75 553 SER A O 1
ATOM 4185 N N . ILE A 1 554 ? 26.922 -47.031 0.91 1 74.81 554 ILE A N 1
ATOM 4186 C CA . ILE A 1 554 ? 26.812 -47.844 2.102 1 74.81 554 ILE A CA 1
ATOM 4187 C C . ILE A 1 554 ? 25.938 -47.156 3.139 1 74.81 554 ILE A C 1
ATOM 4189 O O . ILE A 1 554 ? 25.047 -47.781 3.73 1 74.81 554 ILE A O 1
ATOM 4193 N N . ARG A 1 555 ? 26.188 -46.031 3.275 1 82.31 555 ARG A N 1
ATOM 4194 C CA . ARG A 1 555 ? 25.406 -45.25 4.25 1 82.31 555 ARG A CA 1
ATOM 4195 C C . ARG A 1 555 ? 23.938 -45.188 3.855 1 82.31 555 ARG A C 1
ATOM 4197 O O . ARG A 1 555 ? 23.062 -45.219 4.719 1 82.31 555 ARG A O 1
ATOM 4204 N N . ALA A 1 556 ? 23.641 -45.094 2.613 1 88.31 556 ALA A N 1
ATOM 4205 C CA . ALA A 1 556 ? 22.266 -45.031 2.113 1 88.31 556 ALA A CA 1
ATOM 4206 C C . ALA A 1 556 ? 21.547 -46.344 2.383 1 88.31 556 ALA A C 1
ATOM 4208 O O . ALA A 1 556 ? 20.359 -46.344 2.736 1 88.31 556 ALA A O 1
ATOM 4209 N N . VAL A 1 557 ? 22.266 -47.344 2.17 1 80.44 557 VAL A N 1
ATOM 4210 C CA . VAL A 1 557 ? 21.688 -48.656 2.396 1 80.44 557 VAL A CA 1
ATOM 4211 C C . VAL A 1 557 ? 21.391 -48.844 3.883 1 80.44 557 VAL A C 1
ATOM 4213 O O . VAL A 1 557 ? 20.312 -49.312 4.254 1 80.44 557 VAL A O 1
ATOM 4216 N N . VAL A 1 558 ? 22.344 -48.438 4.664 1 77.75 558 VAL A N 1
ATOM 4217 C CA . VAL A 1 558 ? 22.141 -48.531 6.105 1 77.75 558 VAL A CA 1
ATOM 4218 C C . VAL A 1 558 ? 20.938 -47.688 6.512 1 77.75 558 VAL A C 1
ATOM 4220 O O . VAL A 1 558 ? 20.094 -48.125 7.293 1 77.75 558 VAL A O 1
ATOM 4223 N N . SER A 1 559 ? 20.922 -46.562 6.039 1 86.75 559 SER A N 1
ATOM 4224 C CA . SER A 1 559 ? 19.797 -45.656 6.297 1 86.75 559 SER A CA 1
ATOM 4225 C C . SER A 1 559 ? 18.469 -46.312 5.922 1 86.75 559 SER A C 1
ATOM 4227 O O . SER A 1 559 ? 17.5 -46.219 6.672 1 86.75 559 SER A O 1
ATOM 4229 N N . ALA A 1 560 ? 18.422 -46.969 4.812 1 85.88 560 ALA A N 1
ATOM 4230 C CA . ALA A 1 560 ? 17.203 -47.625 4.336 1 85.88 560 ALA A CA 1
ATOM 4231 C C . ALA A 1 560 ? 16.766 -48.719 5.297 1 85.88 560 ALA A C 1
ATOM 4233 O O . ALA A 1 560 ? 15.57 -48.875 5.57 1 85.88 560 ALA A O 1
ATOM 4234 N N . PHE A 1 561 ? 17.672 -49.375 5.754 1 77.44 561 PHE A N 1
ATOM 4235 C CA . PHE A 1 561 ? 17.359 -50.469 6.664 1 77.44 561 PHE A CA 1
ATOM 4236 C C . PHE A 1 561 ? 16.922 -49.938 8.016 1 77.44 561 PHE A C 1
ATOM 4238 O O . PHE A 1 561 ? 16.062 -50.531 8.68 1 77.44 561 PHE A O 1
ATOM 4245 N N . VAL A 1 562 ? 17.516 -48.938 8.391 1 79.31 562 VAL A N 1
ATOM 4246 C CA . VAL A 1 562 ? 17.109 -48.312 9.648 1 79.31 562 VAL A CA 1
ATOM 4247 C C . VAL A 1 562 ? 15.688 -47.75 9.523 1 79.31 562 VAL A C 1
ATOM 4249 O O . VAL A 1 562 ? 14.852 -47.969 10.406 1 79.31 562 VAL A O 1
ATOM 4252 N N . VAL A 1 563 ? 15.422 -47.125 8.422 1 84.69 563 VAL A N 1
ATOM 4253 C CA . VAL A 1 563 ? 14.109 -46.562 8.172 1 84.69 563 VAL A CA 1
ATOM 4254 C C . VAL A 1 563 ? 13.062 -47.656 8.102 1 84.69 563 VAL A C 1
ATOM 4256 O O . VAL A 1 563 ? 11.945 -47.5 8.594 1 84.69 563 VAL A O 1
ATOM 4259 N N . ALA A 1 564 ? 13.453 -48.75 7.547 1 78.62 564 ALA A N 1
ATOM 4260 C CA . ALA A 1 564 ? 12.547 -49.875 7.391 1 78.62 564 ALA A CA 1
ATOM 4261 C C . ALA A 1 564 ? 12.391 -50.625 8.703 1 78.62 564 ALA A C 1
ATOM 4263 O O . ALA A 1 564 ? 11.508 -51.5 8.836 1 78.62 564 ALA A O 1
ATOM 4264 N N . GLY A 1 565 ? 13.25 -50.375 9.672 1 76 565 GLY A N 1
ATOM 4265 C CA . GLY A 1 565 ? 13.125 -51 10.984 1 76 565 GLY A CA 1
ATOM 4266 C C . GLY A 1 565 ? 13.93 -52.25 11.141 1 76 565 GLY A C 1
ATOM 4267 O O . GLY A 1 565 ? 13.781 -52.969 12.125 1 76 565 GLY A O 1
ATOM 4268 N N . TYR A 1 566 ? 14.812 -52.469 10.125 1 71 566 TYR A N 1
ATOM 4269 C CA . TYR A 1 566 ? 15.594 -53.688 10.164 1 71 566 TYR A CA 1
ATOM 4270 C C . TYR A 1 566 ? 16.859 -53.5 10.977 1 71 566 TYR A C 1
ATOM 4272 O O . TYR A 1 566 ? 17.438 -54.469 11.484 1 71 566 TYR A O 1
ATOM 4280 N N . LEU A 1 567 ? 17.312 -52.188 11.008 1 70.94 567 LEU A N 1
ATOM 4281 C CA . LEU A 1 567 ? 18.516 -51.844 11.75 1 70.94 567 LEU A CA 1
ATOM 4282 C C . LEU A 1 567 ? 18.25 -50.719 12.742 1 70.94 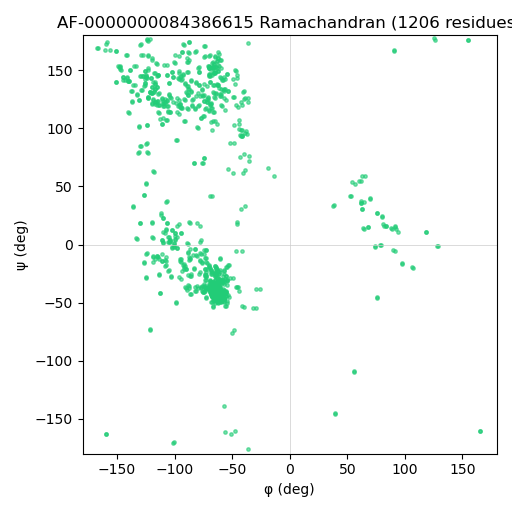567 LEU A C 1
ATOM 4284 O O . LEU A 1 567 ? 17.312 -49.938 12.562 1 70.94 567 LEU A O 1
ATOM 4288 N N . ARG A 1 568 ? 19.016 -50.75 13.891 1 71.75 568 ARG A N 1
ATOM 4289 C CA . ARG A 1 568 ? 18.969 -49.625 14.836 1 71.75 568 ARG A CA 1
ATOM 4290 C C . ARG A 1 568 ? 20.344 -49 15.008 1 71.75 568 ARG A C 1
ATOM 4292 O O . ARG A 1 568 ? 21.359 -49.719 15.07 1 71.75 568 ARG A O 1
ATOM 4299 N N . LEU A 1 569 ? 20.438 -47.719 14.891 1 69.75 569 LEU A N 1
ATOM 4300 C CA . LEU A 1 569 ? 21.703 -47 15.102 1 69.75 569 LEU A CA 1
ATOM 4301 C C . LEU A 1 569 ? 21.969 -46.812 16.578 1 69.75 569 LEU A C 1
ATOM 4303 O O . LEU A 1 569 ? 21.047 -46.562 17.359 1 69.75 569 LEU A O 1
ATOM 4307 N N . ARG A 1 570 ? 23.234 -47.156 17.109 1 55.69 570 ARG A N 1
ATOM 4308 C CA . ARG A 1 570 ? 23.625 -46.969 18.5 1 55.69 570 ARG A CA 1
ATOM 4309 C C . ARG A 1 570 ? 23.672 -45.469 18.859 1 55.69 570 ARG A C 1
ATOM 4311 O O . ARG A 1 570 ? 24.125 -44.656 18.062 1 55.69 570 ARG A O 1
ATOM 4318 N N . GLU A 1 571 ? 22.766 -44.938 19.594 1 49.84 571 GLU A N 1
ATOM 4319 C CA . GLU A 1 571 ? 22.828 -43.531 20.062 1 49.84 571 GLU A CA 1
ATOM 4320 C C . GLU A 1 571 ? 24.188 -43.219 20.656 1 49.84 571 GLU A C 1
ATOM 4322 O O . GLU A 1 571 ? 24.719 -43.969 21.469 1 49.84 571 GLU A O 1
ATOM 4327 N N . SER A 1 572 ? 25.062 -42.594 20.109 1 43.56 572 SER A N 1
ATOM 4328 C CA . SER A 1 572 ? 26.219 -42.156 20.875 1 43.56 572 SER A CA 1
ATOM 4329 C C . SER A 1 572 ? 25.797 -41.5 22.188 1 43.56 572 SER A C 1
ATOM 4331 O O . SER A 1 572 ? 24.672 -41.031 22.312 1 43.56 572 SER A O 1
ATOM 4333 N N . GLY A 1 573 ? 26.531 -41.5 23.359 1 35.22 573 GLY A N 1
ATOM 4334 C CA . GLY A 1 573 ? 26.266 -40.906 24.656 1 35.22 573 GLY A CA 1
ATOM 4335 C C . GLY A 1 573 ? 25.672 -39.5 24.562 1 35.22 573 GLY A C 1
ATOM 4336 O O . GLY A 1 573 ? 24.953 -39.062 25.469 1 35.22 573 GLY A O 1
ATOM 4337 N N . ALA A 1 574 ? 26.188 -38.562 23.891 1 34.59 574 ALA A N 1
ATOM 4338 C CA . ALA A 1 574 ? 25.812 -37.156 24.016 1 34.59 574 ALA A CA 1
ATOM 4339 C C . ALA A 1 574 ? 24.438 -36.906 23.422 1 34.59 574 ALA A C 1
ATOM 4341 O O . ALA A 1 574 ? 23.688 -36.062 23.922 1 34.59 574 ALA A O 1
ATOM 4342 N N . GLN A 1 575 ? 24.031 -37.469 22.391 1 35.25 575 GLN A N 1
ATOM 4343 C CA . GLN A 1 575 ? 22.781 -37.031 21.766 1 35.25 575 GLN A CA 1
ATOM 4344 C C . GLN A 1 575 ? 21.578 -37.75 22.391 1 35.25 575 GLN A C 1
ATOM 4346 O O . GLN A 1 575 ? 20.438 -37.438 22.062 1 35.25 575 GLN A O 1
ATOM 4351 N N . GLN A 1 576 ? 21.594 -38.719 23.141 1 32.53 576 GLN A N 1
ATOM 4352 C CA . GLN A 1 576 ? 20.516 -39.25 23.984 1 32.53 576 GLN A CA 1
ATOM 4353 C C . GLN A 1 576 ? 20.016 -38.156 24.938 1 32.53 576 GLN A C 1
ATOM 4355 O O . GLN A 1 576 ? 18.875 -38.219 25.391 1 32.53 576 GLN A O 1
ATOM 4360 N N . GLN A 1 577 ? 20.828 -37.312 25.391 1 31.17 577 GLN A N 1
ATOM 4361 C CA . GLN A 1 577 ? 20.375 -36.312 26.344 1 31.17 577 GLN A CA 1
ATOM 4362 C C . GLN A 1 577 ? 19.406 -35.312 25.688 1 31.17 577 GLN A C 1
ATOM 4364 O O . GLN A 1 577 ? 18.594 -34.688 26.375 1 31.17 577 GLN A O 1
ATOM 4369 N N . ALA A 1 578 ? 19.594 -34.938 24.484 1 30.48 578 ALA A N 1
ATOM 4370 C CA . ALA A 1 578 ? 18.703 -33.969 23.875 1 30.48 578 ALA A CA 1
ATOM 4371 C C . ALA A 1 578 ? 17.344 -34.562 23.547 1 30.48 578 ALA A C 1
ATOM 4373 O O . ALA A 1 578 ? 16.328 -33.844 23.609 1 30.48 578 ALA A O 1
ATOM 4374 N N . ALA A 1 579 ? 17.125 -35.781 23.234 1 33.34 579 ALA A N 1
ATOM 4375 C CA . ALA A 1 579 ? 15.805 -36.375 23.016 1 33.34 579 ALA A CA 1
ATOM 4376 C C . ALA A 1 579 ? 15.008 -36.438 24.328 1 33.34 579 ALA A C 1
ATOM 4378 O O . ALA A 1 579 ? 13.797 -36.219 24.328 1 33.34 579 ALA A O 1
ATOM 4379 N N . ASN A 1 580 ? 15.617 -36.719 25.438 1 31.64 580 ASN A N 1
ATOM 4380 C CA . ASN A 1 580 ? 14.875 -36.812 26.688 1 31.64 580 ASN A CA 1
ATOM 4381 C C . ASN A 1 580 ? 14.289 -35.469 27.094 1 31.64 580 ASN A C 1
ATOM 4383 O O . ASN A 1 580 ? 13.461 -35.406 28 1 31.64 580 ASN A O 1
ATOM 4387 N N . ALA A 1 581 ? 15 -34.312 26.781 1 30.66 581 ALA A N 1
ATOM 4388 C CA . ALA A 1 581 ? 14.523 -33.062 27.297 1 30.66 581 ALA A CA 1
ATOM 4389 C C . ALA A 1 581 ? 13.188 -32.656 26.672 1 30.66 581 ALA A C 1
ATOM 4391 O O . ALA A 1 581 ? 12.461 -31.828 27.203 1 30.66 581 ALA A O 1
ATOM 4392 N N . LEU A 1 582 ? 12.906 -32.938 25.406 1 29.88 582 LEU A N 1
ATOM 4393 C CA . LEU A 1 582 ? 11.609 -32.594 24.844 1 29.88 582 LEU A CA 1
ATOM 4394 C C . LEU A 1 582 ? 10.523 -33.531 25.391 1 29.88 582 LEU A C 1
ATOM 4396 O O . LEU A 1 582 ? 9.336 -33.312 25.125 1 29.88 582 LEU A O 1
ATOM 4400 N N . SER A 1 583 ? 10.906 -34.75 25.859 1 29.83 583 SER A N 1
ATOM 4401 C CA . SER A 1 583 ? 9.867 -35.688 26.297 1 29.83 583 SER A CA 1
ATOM 4402 C C . SER A 1 583 ? 9.344 -35.312 27.688 1 29.83 583 SER A C 1
ATOM 4404 O O . SER A 1 583 ? 8.797 -36.188 28.391 1 29.83 583 SER A O 1
ATOM 4406 N N . GLY A 1 584 ? 9.531 -34.188 28.25 1 29.42 584 GLY A N 1
ATOM 4407 C CA . GLY A 1 584 ? 9.086 -34.062 29.641 1 29.42 584 GLY A CA 1
ATOM 4408 C C . GLY A 1 584 ? 7.66 -34.562 29.844 1 29.42 584 GLY A C 1
ATOM 4409 O O . GLY A 1 584 ? 7.102 -34.406 30.938 1 29.42 584 GLY A O 1
ATOM 4410 N N . GLY A 1 585 ? 6.73 -34.5 28.812 1 28.81 585 GLY A N 1
ATOM 4411 C CA . GLY A 1 585 ? 5.43 -34.844 29.359 1 28.81 585 GLY A CA 1
ATOM 4412 C C . GLY A 1 585 ? 5.312 -36.281 29.75 1 28.81 585 GLY A C 1
ATOM 4413 O O . GLY A 1 585 ? 6.145 -37.125 29.359 1 28.81 585 GLY A O 1
ATOM 4414 N N . PRO A 1 586 ? 4.531 -36.75 30.719 1 26.92 586 PRO A N 1
ATOM 4415 C CA . PRO A 1 586 ? 4.344 -38.125 31.234 1 26.92 586 PRO A CA 1
ATOM 4416 C C . PRO A 1 586 ? 4.332 -39.156 30.125 1 26.92 586 PRO A C 1
ATOM 4418 O O . PRO A 1 586 ? 4.043 -38.844 28.969 1 26.92 586 PRO A O 1
ATOM 4421 N N . THR A 1 587 ? 5.059 -40.25 30.219 1 26.56 587 THR A N 1
ATOM 4422 C CA . THR A 1 587 ? 5.309 -41.5 29.469 1 26.56 587 THR A CA 1
ATOM 4423 C C . THR A 1 587 ? 3.996 -42.125 29.016 1 26.56 587 THR A C 1
ATOM 4425 O O . THR A 1 587 ? 3.531 -43.094 29.625 1 26.56 587 THR A O 1
ATOM 4428 N N . ASP A 1 588 ? 2.83 -41.406 28.938 1 25.89 588 ASP A N 1
ATOM 4429 C CA . ASP A 1 588 ? 1.657 -42.219 28.672 1 25.89 588 ASP A CA 1
ATOM 4430 C C . ASP A 1 588 ? 1.934 -43.219 27.547 1 25.89 588 ASP A C 1
ATOM 4432 O O . ASP A 1 588 ? 2.82 -43 26.719 1 25.89 588 ASP A O 1
ATOM 4436 N N . HIS A 1 589 ? 1.365 -44.5 27.625 1 24.19 589 HIS A N 1
ATOM 4437 C CA . HIS A 1 589 ? 1.392 -45.719 26.828 1 24.19 589 HIS A CA 1
ATOM 4438 C C . HIS A 1 589 ? 1.279 -45.406 25.344 1 24.19 589 HIS A C 1
ATOM 4440 O O . HIS A 1 589 ? 0.365 -44.688 24.922 1 24.19 589 HIS A O 1
ATOM 4446 N N . ARG A 1 590 ? 2.359 -45.375 24.672 1 24.47 590 ARG A N 1
ATOM 4447 C CA . ARG A 1 590 ? 2.449 -45.219 23.219 1 24.47 590 ARG A CA 1
ATOM 4448 C C . ARG A 1 590 ? 1.491 -46.188 22.5 1 24.47 590 ARG A C 1
ATOM 4450 O O . ARG A 1 590 ? 1.561 -47.406 22.688 1 24.47 590 ARG A O 1
ATOM 4457 N N . PRO A 1 591 ? 0.214 -45.812 22.281 1 24.03 591 PRO A N 1
ATOM 4458 C CA . PRO A 1 591 ? -0.529 -46.844 21.594 1 24.03 591 PRO A CA 1
ATOM 4459 C C . PRO A 1 591 ? 0.296 -47.531 20.5 1 24.03 591 PRO A C 1
ATOM 4461 O O . PRO A 1 591 ? 1.212 -46.938 19.938 1 24.03 591 PRO A O 1
ATOM 4464 N N . ALA A 1 592 ? 0.443 -48.875 20.516 1 23.14 592 ALA A N 1
ATOM 4465 C CA . ALA A 1 592 ? 1.006 -49.781 19.531 1 23.14 592 ALA A CA 1
ATOM 4466 C C . ALA A 1 592 ? 0.649 -49.344 18.109 1 23.14 592 ALA A C 1
ATOM 4468 O O . ALA A 1 592 ? -0.523 -49.125 17.797 1 23.14 592 ALA A O 1
ATOM 4469 N N . LEU A 1 593 ? 1.425 -48.688 17.422 1 22.36 593 LEU A N 1
ATOM 4470 C CA . LEU A 1 593 ? 1.258 -48.531 15.984 1 22.36 593 LEU A CA 1
ATOM 4471 C C . LEU A 1 593 ? 0.765 -49.844 15.359 1 22.36 593 LEU A C 1
ATOM 4473 O O . LEU A 1 593 ? 1.501 -50.812 15.312 1 22.36 593 LEU A O 1
ATOM 4477 N N . SER A 1 594 ? -0.485 -50.281 15.742 1 21.81 594 SER A N 1
ATOM 4478 C CA . SER A 1 594 ? -0.936 -51.469 15.062 1 21.81 594 SER A CA 1
ATOM 4479 C C . SER A 1 594 ? -0.479 -51.5 13.602 1 21.81 594 SER A C 1
ATOM 4481 O O . SER A 1 594 ? -0.102 -50.469 13.055 1 21.81 594 SER A O 1
ATOM 4483 N N . ARG A 1 595 ? -0.766 -52.719 12.883 1 21.61 595 ARG A N 1
ATOM 4484 C CA . ARG A 1 595 ? -0.413 -53.281 11.578 1 21.61 595 ARG A CA 1
ATOM 4485 C C . ARG A 1 595 ? -0.626 -52.25 10.469 1 21.61 595 ARG A C 1
ATOM 4487 O O . ARG A 1 595 ? -1.29 -51.219 10.664 1 21.61 595 ARG A O 1
ATOM 4494 N N . PRO A 1 596 ? -0.726 -52.906 9.188 1 22.97 596 PRO A N 1
ATOM 4495 C CA . PRO A 1 596 ? -0.544 -52.5 7.785 1 22.97 596 PRO A CA 1
ATOM 4496 C C . PRO A 1 596 ? -1.604 -51.531 7.316 1 22.97 596 PRO A C 1
ATOM 4498 O O . PRO A 1 596 ? -2.738 -51.531 7.797 1 22.97 596 PRO A O 1
ATOM 4501 N N . PHE A 1 597 ? -1.291 -50.312 7.18 1 22.09 597 PHE A N 1
ATOM 4502 C CA . PHE A 1 597 ? -2.174 -49.594 6.277 1 22.09 597 PHE A CA 1
ATOM 4503 C C . PHE A 1 597 ? -2.633 -50.5 5.133 1 22.09 597 PHE A C 1
ATOM 4505 O O . PHE A 1 597 ? -1.816 -50.938 4.332 1 22.09 597 PHE A O 1
ATOM 4512 N N . GLU A 1 598 ? -3.623 -51.469 5.414 1 21.86 598 GLU A N 1
ATOM 4513 C CA . GLU A 1 598 ? -4.203 -52.25 4.316 1 21.86 598 GLU A CA 1
ATOM 4514 C C . GLU A 1 598 ? -4.5 -51.344 3.115 1 21.86 598 GLU A C 1
ATOM 4516 O O . GLU A 1 598 ? -5.285 -50.406 3.215 1 21.86 598 GLU A O 1
ATOM 4521 N N . PHE A 1 599 ? -3.566 -51.25 2.154 1 20.44 599 PHE A N 1
ATOM 4522 C CA . PHE A 1 599 ? -3.719 -50.719 0.813 1 20.44 599 PHE A CA 1
ATOM 4523 C C . PHE A 1 599 ? -4.93 -51.312 0.113 1 20.44 599 PHE A C 1
ATOM 4525 O O . PHE A 1 599 ? -4.922 -52.5 -0.24 1 20.44 599 PHE A O 1
ATOM 4532 N N . ARG A 1 600 ? -6.16 -51.156 0.575 1 22.56 600 ARG A N 1
ATOM 4533 C CA . ARG A 1 600 ? -7.25 -51.656 -0.264 1 22.56 600 ARG A CA 1
ATOM 4534 C C . ARG A 1 600 ? -7.055 -51.219 -1.716 1 22.56 600 ARG A C 1
ATOM 4536 O O . ARG A 1 600 ? -6.66 -50.094 -1.987 1 22.56 600 ARG A O 1
ATOM 4543 N N . ALA A 1 601 ? -6.945 -52.281 -2.654 1 22.86 601 ALA A N 1
ATOM 4544 C CA . ALA A 1 601 ? -6.961 -52.375 -4.109 1 22.86 601 ALA A CA 1
ATOM 4545 C C . ALA A 1 601 ? -8.047 -51.5 -4.711 1 22.86 601 ALA A C 1
ATOM 4547 O O . ALA A 1 601 ? -9.227 -51.625 -4.379 1 22.86 601 ALA A O 1
ATOM 4548 N N . VAL A 1 602 ? -7.82 -50.281 -4.738 1 20.47 602 VAL A N 1
ATOM 4549 C CA . VAL A 1 602 ? -8.773 -49.562 -5.602 1 20.47 602 VAL A CA 1
ATOM 4550 C C . VAL A 1 602 ? -9.008 -50.375 -6.871 1 20.47 602 VAL A C 1
ATOM 4552 O O . VAL A 1 602 ? -8.062 -50.781 -7.547 1 20.47 602 VAL A O 1
ATOM 4555 N N . GLU A 1 603 ? -10.078 -51.188 -6.797 1 18.89 603 GLU A N 1
ATOM 4556 C CA . GLU A 1 603 ? -10.641 -51.781 -8.016 1 18.89 603 GLU A CA 1
ATOM 4557 C C . GLU A 1 603 ? -10.562 -50.781 -9.18 1 18.89 603 GLU A C 1
ATOM 4559 O O . GLU A 1 603 ? -10.648 -49.594 -8.984 1 18.89 603 GLU A O 1
ATOM 4564 N N . THR A 1 604 ? -9.922 -51.281 -10.312 1 19.86 604 THR A N 1
ATOM 4565 C CA . THR A 1 604 ? -9.773 -50.844 -11.703 1 19.86 604 THR A CA 1
ATOM 4566 C C . THR A 1 604 ? -11.094 -50.312 -12.25 1 19.86 604 THR A C 1
ATOM 4568 O O . THR A 1 604 ? -11.133 -49.75 -13.352 1 19.86 604 THR A O 1
ATOM 4571 N N . ILE A 1 605 ? -12.023 -49.688 -11.367 1 19.33 605 ILE A N 1
ATOM 4572 C CA . ILE A 1 605 ? -12.969 -49.188 -12.359 1 19.33 605 ILE A CA 1
ATOM 4573 C C . ILE A 1 605 ? -12.375 -47.969 -13.07 1 19.33 605 ILE A C 1
ATOM 4575 O O . ILE A 1 605 ? -11.797 -47.094 -12.43 1 19.33 605 ILE A O 1
ATOM 4579 N N . MET B 1 1 ? 26.578 -3.059 -5.578 1 74.38 1 MET B N 1
ATOM 4580 C CA . MET B 1 1 ? 25.453 -2.463 -6.301 1 74.38 1 MET B CA 1
ATOM 4581 C C . MET B 1 1 ? 25.406 -2.973 -7.738 1 74.38 1 MET B C 1
ATOM 4583 O O . MET B 1 1 ? 26.438 -3.18 -8.367 1 74.38 1 MET B O 1
ATOM 4587 N N . ILE B 1 2 ? 24.25 -3.381 -8.062 1 85.69 2 ILE B N 1
ATOM 4588 C CA . ILE B 1 2 ? 24.031 -3.812 -9.438 1 85.69 2 ILE B CA 1
ATOM 4589 C C . ILE B 1 2 ? 24.219 -2.629 -10.391 1 85.69 2 ILE B C 1
ATOM 4591 O O . ILE B 1 2 ? 23.797 -1.512 -10.086 1 85.69 2 ILE B O 1
ATOM 4595 N N . ASP B 1 3 ? 24.969 -2.723 -11.406 1 90.56 3 ASP B N 1
ATOM 4596 C CA . ASP B 1 3 ? 25.281 -1.609 -12.297 1 90.56 3 ASP B CA 1
ATOM 4597 C C . ASP B 1 3 ? 24.156 -1.392 -13.312 1 90.56 3 ASP B C 1
ATOM 4599 O O . ASP B 1 3 ? 23.344 -2.285 -13.547 1 90.56 3 ASP B O 1
ATOM 4603 N N . ALA B 1 4 ? 24.203 -0.26 -13.977 1 92.94 4 ALA B N 1
ATOM 4604 C CA . ALA B 1 4 ? 23.141 0.194 -14.875 1 92.94 4 ALA B CA 1
ATOM 4605 C C . ALA B 1 4 ? 23.016 -0.723 -16.078 1 92.94 4 ALA B C 1
ATOM 4607 O O . ALA B 1 4 ? 21.906 -0.991 -16.562 1 92.94 4 ALA B O 1
ATOM 4608 N N . THR B 1 5 ? 24.078 -1.161 -16.625 1 92.75 5 THR B N 1
ATOM 4609 C CA . THR B 1 5 ? 24.078 -2.033 -17.797 1 92.75 5 THR B CA 1
ATOM 4610 C C . THR B 1 5 ? 23.422 -3.371 -17.469 1 92.75 5 THR B C 1
ATOM 4612 O O . THR B 1 5 ? 22.625 -3.887 -18.25 1 92.75 5 THR B O 1
ATOM 4615 N N . THR B 1 6 ? 23.797 -3.879 -16.312 1 92.56 6 THR B N 1
ATOM 4616 C CA . THR B 1 6 ? 23.203 -5.137 -15.867 1 92.56 6 THR B CA 1
ATOM 4617 C C . THR B 1 6 ? 21.703 -4.98 -15.648 1 92.56 6 THR B C 1
ATOM 4619 O O . THR B 1 6 ? 20.922 -5.871 -15.992 1 92.56 6 THR B O 1
ATOM 4622 N N . ILE B 1 7 ? 21.281 -3.844 -15.078 1 94.25 7 ILE B N 1
ATOM 4623 C CA . ILE B 1 7 ? 19.875 -3.566 -14.859 1 94.25 7 ILE B CA 1
ATOM 4624 C C . ILE B 1 7 ? 19.125 -3.559 -16.203 1 94.25 7 ILE B C 1
ATOM 4626 O O . ILE B 1 7 ? 18.078 -4.184 -16.344 1 94.25 7 ILE B O 1
ATOM 4630 N N . ARG B 1 8 ? 19.672 -2.904 -17.172 1 93.88 8 ARG B N 1
ATOM 4631 C CA . ARG B 1 8 ? 19.047 -2.803 -18.484 1 93.88 8 ARG B CA 1
ATOM 4632 C C . ARG B 1 8 ? 18.938 -4.172 -19.141 1 93.88 8 ARG B C 1
ATOM 4634 O O . ARG B 1 8 ? 17.922 -4.492 -19.75 1 93.88 8 ARG B O 1
ATOM 4641 N N . ASN B 1 9 ? 20 -4.996 -19.031 1 92.25 9 ASN B N 1
ATOM 4642 C CA . ASN B 1 9 ? 20 -6.316 -19.656 1 92.25 9 ASN B CA 1
ATOM 4643 C C . ASN B 1 9 ? 19 -7.258 -18.969 1 92.25 9 ASN B C 1
ATOM 4645 O O . ASN B 1 9 ? 18.297 -8 -19.656 1 92.25 9 ASN B O 1
ATOM 4649 N N . LYS B 1 10 ? 18.984 -7.172 -17.719 1 92.38 10 LYS B N 1
ATOM 4650 C CA . LYS B 1 10 ? 18.156 -8.102 -16.938 1 92.38 10 LYS B CA 1
ATOM 4651 C C . LYS B 1 10 ? 16.688 -7.727 -17 1 92.38 10 LYS B C 1
ATOM 4653 O O . LYS B 1 10 ? 15.82 -8.602 -17.062 1 92.38 10 LYS B O 1
ATOM 4658 N N . TYR B 1 11 ? 16.422 -6.328 -17.031 1 93.69 11 TYR B N 1
ATOM 4659 C CA . TYR B 1 11 ? 15.031 -5.953 -16.766 1 93.69 11 TYR B CA 1
ATOM 4660 C C . TYR B 1 11 ? 14.492 -5.062 -17.891 1 93.69 11 TYR B C 1
ATOM 4662 O O . TYR B 1 11 ? 13.297 -4.785 -17.938 1 93.69 11 TYR B O 1
ATOM 4670 N N . GLY B 1 12 ? 15.234 -4.426 -18.797 1 89.19 12 GLY B N 1
ATOM 4671 C CA . GLY B 1 12 ? 14.852 -3.447 -19.797 1 89.19 12 GLY B CA 1
ATOM 4672 C C . GLY B 1 12 ? 13.727 -3.926 -20.703 1 89.19 12 GLY B C 1
ATOM 4673 O O . GLY B 1 12 ? 12.953 -3.121 -21.219 1 89.19 12 GLY B O 1
ATOM 4674 N N . GLY B 1 13 ? 13.391 -5.145 -20.875 1 84.62 13 GLY B N 1
ATOM 4675 C CA . GLY B 1 13 ? 12.359 -5.66 -21.766 1 84.62 13 GLY B CA 1
ATOM 4676 C C . GLY B 1 13 ? 11.156 -6.215 -21.031 1 84.62 13 GLY B C 1
ATOM 4677 O O . GLY B 1 13 ? 10.312 -6.883 -21.625 1 84.62 13 GLY B O 1
ATOM 4678 N N . ARG B 1 14 ? 11.023 -5.746 -19.844 1 85.75 14 ARG B N 1
ATOM 4679 C CA . ARG B 1 14 ? 9.977 -6.34 -19.016 1 85.75 14 ARG B CA 1
ATOM 4680 C C . ARG B 1 14 ? 8.617 -5.73 -19.328 1 85.75 14 ARG B C 1
ATOM 4682 O O . ARG B 1 14 ? 7.598 -6.426 -19.312 1 85.75 14 ARG B O 1
ATOM 4689 N N . VAL B 1 15 ? 8.594 -4.395 -19.547 1 87.12 15 VAL B N 1
ATOM 4690 C CA . VAL B 1 15 ? 7.336 -3.744 -19.906 1 87.12 15 VAL B CA 1
ATOM 4691 C C . VAL B 1 15 ? 6.949 -4.125 -21.328 1 87.12 15 VAL B C 1
ATOM 4693 O O . VAL B 1 15 ? 7.738 -3.959 -22.266 1 87.12 15 VAL B O 1
ATOM 4696 N N . PRO B 1 16 ? 5.785 -4.637 -21.469 1 88.44 16 PRO B N 1
ATOM 4697 C CA . PRO B 1 16 ? 5.371 -5.004 -22.812 1 88.44 16 PRO B CA 1
ATOM 4698 C C . PRO B 1 16 ? 5.238 -3.797 -23.75 1 88.44 16 PRO B C 1
ATOM 4700 O O . PRO B 1 16 ? 4.98 -2.684 -23.281 1 88.44 16 PRO B O 1
ATOM 4703 N N . PRO B 1 17 ? 5.41 -4.043 -25 1 88.69 17 PRO B N 1
ATOM 4704 C CA . PRO B 1 17 ? 5.242 -2.945 -25.953 1 88.69 17 PRO B CA 1
ATOM 4705 C C . PRO B 1 17 ? 3.824 -2.377 -25.953 1 88.69 17 PRO B C 1
ATOM 4707 O O . PRO B 1 17 ? 2.867 -3.094 -25.641 1 88.69 17 PRO B O 1
ATOM 4710 N N . PRO B 1 18 ? 3.742 -1.084 -26.25 1 91.69 18 PRO B N 1
ATOM 4711 C CA . PRO B 1 18 ? 2.414 -0.469 -26.297 1 91.69 18 PRO B CA 1
ATOM 4712 C C . PRO B 1 18 ? 1.484 -1.146 -27.312 1 91.69 18 PRO B C 1
ATOM 4714 O O . PRO B 1 18 ? 1.927 -1.555 -28.391 1 91.69 18 PRO B O 1
ATOM 4717 N N . VAL B 1 19 ? 0.238 -1.245 -26.906 1 94.88 19 VAL B N 1
ATOM 4718 C CA . VAL B 1 19 ? -0.782 -1.754 -27.812 1 94.88 19 VAL B CA 1
ATOM 4719 C C . VAL B 1 19 ? -1.201 -0.654 -28.781 1 94.88 19 VAL B C 1
ATOM 4721 O O . VAL B 1 19 ? -1.094 0.534 -28.469 1 94.88 19 VAL B O 1
ATOM 4724 N N . PRO B 1 20 ? -1.591 -0.992 -30.016 1 92.06 20 PRO B N 1
ATOM 4725 C CA . PRO B 1 20 ? -2.021 0.012 -30.984 1 92.06 20 PRO B CA 1
ATOM 4726 C C . PRO B 1 20 ? -3.416 0.561 -30.688 1 92.06 20 PRO B C 1
ATOM 4728 O O . PRO B 1 20 ? -4.352 0.323 -31.469 1 92.06 20 PRO B O 1
ATOM 4731 N N . LEU B 1 21 ? -3.451 1.38 -29.688 1 92.19 21 LEU B N 1
ATOM 4732 C CA . LEU B 1 21 ? -4.723 1.958 -29.266 1 92.19 21 LEU B CA 1
ATOM 4733 C C . LEU B 1 21 ? -4.895 3.363 -29.844 1 92.19 21 LEU B C 1
ATOM 4735 O O . LEU B 1 21 ? -4.484 4.344 -29.219 1 92.19 21 LEU B O 1
ATOM 4739 N N . ALA B 1 22 ? -5.469 3.615 -31.016 1 85.44 22 ALA B N 1
ATOM 4740 C CA . ALA B 1 22 ? -5.594 4.883 -31.719 1 85.44 22 ALA B CA 1
ATOM 4741 C C . ALA B 1 22 ? -6.602 5.801 -31.031 1 85.44 22 ALA B C 1
ATOM 4743 O O . ALA B 1 22 ? -6.41 7.02 -30.984 1 85.44 22 ALA B O 1
ATOM 4744 N N . ASN B 1 23 ? -7.695 5.363 -30.484 1 90 23 ASN B N 1
ATOM 4745 C CA . ASN B 1 23 ? -8.75 6.156 -29.859 1 90 23 ASN B CA 1
ATOM 4746 C C . ASN B 1 23 ? -8.914 5.812 -28.391 1 90 23 ASN B C 1
ATOM 4748 O O . ASN B 1 23 ? -10.008 5.48 -27.938 1 90 23 ASN B O 1
ATOM 4752 N N . ARG B 1 24 ? -7.727 6.141 -27.734 1 94.69 24 ARG B N 1
ATOM 4753 C CA . ARG B 1 24 ? -7.75 5.918 -26.281 1 94.69 24 ARG B CA 1
ATOM 4754 C C . ARG B 1 24 ? -8.805 6.785 -25.609 1 94.69 24 ARG B C 1
ATOM 4756 O O . ARG B 1 24 ? -8.906 7.977 -25.891 1 94.69 24 ARG B O 1
ATOM 4763 N N . GLU B 1 25 ? -9.586 6.219 -24.641 1 96.25 25 GLU B N 1
ATOM 4764 C CA . GLU B 1 25 ? -10.688 6.977 -24.047 1 96.25 25 GLU B CA 1
ATOM 4765 C C . GLU B 1 25 ? -10.562 7.047 -22.531 1 96.25 25 GLU B C 1
ATOM 4767 O O . GLU B 1 25 ? -11.016 8.008 -21.906 1 96.25 25 GLU B O 1
ATOM 4772 N N . TRP B 1 26 ? -9.945 6.062 -21.859 1 97.56 26 TRP B N 1
ATOM 4773 C CA . TRP B 1 26 ? -10.062 5.863 -20.422 1 97.56 26 TRP B CA 1
ATOM 4774 C C . TRP B 1 26 ? -9.508 7.066 -19.656 1 97.56 26 TRP B C 1
ATOM 4776 O O . TRP B 1 26 ? -10.031 7.434 -18.609 1 97.56 26 TRP B O 1
ATOM 4786 N N . PRO B 1 27 ? -8.414 7.758 -20.141 1 96.69 27 PRO B N 1
ATOM 4787 C CA . PRO B 1 27 ? -7.883 8.859 -19.344 1 96.69 27 PRO B CA 1
ATOM 4788 C C . PRO B 1 27 ? -8.891 9.992 -19.156 1 96.69 27 PRO B C 1
ATOM 4790 O O . PRO B 1 27 ? -8.789 10.766 -18.203 1 96.69 27 PRO B O 1
ATOM 4793 N N . SER B 1 28 ? -9.867 10.109 -20.016 1 94.94 28 SER B N 1
ATOM 4794 C CA . SER B 1 28 ? -10.828 11.203 -19.984 1 94.94 28 SER B CA 1
ATOM 4795 C C . SER B 1 28 ? -12.141 10.781 -19.344 1 94.94 28 SER B C 1
ATOM 4797 O O . SER B 1 28 ? -13.055 11.586 -19.203 1 94.94 28 SER B O 1
ATOM 4799 N N . LYS B 1 29 ? -12.203 9.562 -18.969 1 95.5 29 LYS B N 1
ATOM 4800 C CA . LYS B 1 29 ? -13.445 9.047 -18.391 1 95.5 29 LYS B CA 1
ATOM 4801 C C . LYS B 1 29 ? -13.469 9.25 -16.891 1 95.5 29 LYS B C 1
ATOM 4803 O O . LYS B 1 29 ? -12.43 9.461 -16.266 1 95.5 29 LYS B O 1
ATOM 4808 N N . GLU B 1 30 ? -14.656 9.273 -16.344 1 94.44 30 GLU B N 1
ATOM 4809 C CA . GLU B 1 30 ? -14.891 9.336 -14.906 1 94.44 30 GLU B CA 1
ATOM 4810 C C . GLU B 1 30 ? -15.695 8.133 -14.43 1 94.44 30 GLU B C 1
ATOM 4812 O O . GLU B 1 30 ? -16.562 7.633 -15.141 1 94.44 30 GLU B O 1
ATOM 4817 N N . MET B 1 31 ? -15.352 7.719 -13.297 1 94.38 31 MET B N 1
ATOM 4818 C CA . MET B 1 31 ? -16.125 6.625 -12.711 1 94.38 31 MET B CA 1
ATOM 4819 C C . MET B 1 31 ? -17.5 7.098 -12.281 1 94.38 31 MET B C 1
ATOM 4821 O O . MET B 1 31 ? -17.625 8.023 -11.477 1 94.38 31 MET B O 1
ATOM 4825 N N . THR B 1 32 ? -18.531 6.5 -12.781 1 94.44 32 THR B N 1
ATOM 4826 C CA . THR B 1 32 ? -19.891 6.934 -12.469 1 94.44 32 THR B CA 1
ATOM 4827 C C . THR B 1 32 ? -20.609 5.902 -11.602 1 94.44 32 THR B C 1
ATOM 4829 O O . THR B 1 32 ? -21.672 6.18 -11.047 1 94.44 32 THR B O 1
ATOM 4832 N N . LYS B 1 33 ? -20.047 4.789 -11.547 1 96.12 33 LYS B N 1
ATOM 4833 C CA . LYS B 1 33 ? -20.562 3.715 -10.703 1 96.12 33 LYS B CA 1
ATOM 4834 C C . LYS B 1 33 ? -19.422 2.883 -10.125 1 96.12 33 LYS B C 1
ATOM 4836 O O . LYS B 1 33 ? -18.391 2.705 -10.773 1 96.12 33 LYS B O 1
ATOM 4841 N N . CYS B 1 34 ? -19.609 2.439 -8.906 1 97.06 34 CYS B N 1
ATOM 4842 C CA . CYS B 1 34 ? -18.641 1.527 -8.312 1 97.06 34 CYS B CA 1
ATOM 4843 C C . CYS B 1 34 ? -18.625 0.187 -9.039 1 97.06 34 CYS B C 1
ATOM 4845 O O . CYS B 1 34 ? -19.688 -0.329 -9.406 1 97.06 34 CYS B O 1
ATOM 4847 N N . PRO B 1 35 ? -17.438 -0.384 -9.297 1 98 35 PRO B N 1
ATOM 4848 C CA . PRO B 1 35 ? -17.406 -1.713 -9.914 1 98 35 PRO B CA 1
ATOM 4849 C C . PRO B 1 35 ? -18 -2.795 -9.023 1 98 35 PRO B C 1
ATOM 4851 O O . PRO B 1 35 ? -18.172 -2.586 -7.816 1 98 35 PRO B O 1
ATOM 4854 N N . GLU B 1 36 ? -18.328 -3.906 -9.688 1 97.94 36 GLU B N 1
ATOM 4855 C CA . GLU B 1 36 ? -18.672 -5.098 -8.914 1 97.94 36 GLU B CA 1
ATOM 4856 C C . GLU B 1 36 ? -17.453 -5.688 -8.234 1 97.94 36 GLU B C 1
ATOM 4858 O O . GLU B 1 36 ? -16.312 -5.434 -8.656 1 97.94 36 GLU B O 1
ATOM 4863 N N . PHE B 1 37 ? -17.75 -6.387 -7.125 1 98.56 37 PHE B N 1
ATOM 4864 C CA . PHE B 1 37 ? -16.641 -6.969 -6.391 1 98.56 37 PHE B CA 1
ATOM 4865 C C . PHE B 1 37 ? -16.781 -8.484 -6.316 1 98.56 37 PHE B C 1
ATOM 4867 O O . PHE B 1 37 ? -17.859 -9.008 -6.051 1 98.56 37 PHE B O 1
ATOM 4874 N N . LEU B 1 38 ? -15.734 -9.18 -6.641 1 98.75 38 LEU B N 1
ATOM 4875 C CA . LEU B 1 38 ? -15.586 -10.602 -6.332 1 98.75 38 LEU B CA 1
ATOM 4876 C C . LEU B 1 38 ? -14.5 -10.82 -5.289 1 98.75 38 LEU B C 1
ATOM 4878 O O . LEU B 1 38 ? -13.359 -10.391 -5.48 1 98.75 38 LEU B O 1
ATOM 4882 N N . SER B 1 39 ? -14.836 -11.5 -4.207 1 98.69 39 SER B N 1
ATOM 4883 C CA . SER B 1 39 ? -13.859 -11.766 -3.158 1 98.69 39 SER B CA 1
ATOM 4884 C C . SER B 1 39 ? -13.102 -13.062 -3.426 1 98.69 39 SER B C 1
ATOM 4886 O O . SER B 1 39 ? -13.703 -14.117 -3.627 1 98.69 39 SER B O 1
ATOM 4888 N N . HIS B 1 40 ? -11.82 -12.945 -3.379 1 98.06 40 HIS B N 1
ATOM 4889 C CA . HIS B 1 40 ? -10.93 -14.102 -3.5 1 98.06 40 HIS B CA 1
ATOM 4890 C C . HIS B 1 40 ? -10.305 -14.453 -2.156 1 98.06 40 HIS B C 1
ATOM 4892 O O . HIS B 1 40 ? -9.336 -15.211 -2.102 1 98.06 40 HIS B O 1
ATOM 4898 N N . ASP B 1 41 ? -10.836 -14.023 -1.065 1 98.12 41 ASP B N 1
ATOM 4899 C CA . ASP B 1 41 ? -10.242 -14.141 0.262 1 98.12 41 ASP B CA 1
ATOM 4900 C C . ASP B 1 41 ? -10.055 -15.602 0.661 1 98.12 41 ASP B C 1
ATOM 4902 O O . ASP B 1 41 ? -9.031 -15.969 1.239 1 98.12 41 ASP B O 1
ATOM 4906 N N . LEU B 1 42 ? -10.984 -16.422 0.331 1 97.62 42 LEU B N 1
ATOM 4907 C CA . LEU B 1 42 ? -11.031 -17.781 0.858 1 97.62 42 LEU B CA 1
ATOM 4908 C C . LEU B 1 42 ? -10.227 -18.734 -0.027 1 97.62 42 LEU B C 1
ATOM 4910 O O . LEU B 1 42 ? -10 -19.891 0.343 1 97.62 42 LEU B O 1
ATOM 4914 N N . ARG B 1 43 ? -9.773 -18.281 -1.112 1 94.62 43 ARG B N 1
ATOM 4915 C CA . ARG B 1 43 ? -8.977 -19.109 -2.014 1 94.62 43 ARG B CA 1
ATOM 4916 C C . ARG B 1 43 ? -7.602 -18.5 -2.242 1 94.62 43 ARG B C 1
ATOM 4918 O O . ARG B 1 43 ? -6.633 -18.875 -1.583 1 94.62 43 ARG B O 1
ATOM 4925 N N . ASP B 1 44 ? -7.551 -17.406 -3.025 1 93.44 44 ASP B N 1
ATOM 4926 C CA . ASP B 1 44 ? -6.285 -16.75 -3.354 1 93.44 44 ASP B CA 1
ATOM 4927 C C . ASP B 1 44 ? -5.652 -16.125 -2.109 1 93.44 44 ASP B C 1
ATOM 4929 O O . ASP B 1 44 ? -4.441 -16.234 -1.905 1 93.44 44 ASP B O 1
ATOM 4933 N N . GLY B 1 45 ? -6.457 -15.453 -1.334 1 94.19 45 GLY B N 1
ATOM 4934 C CA . GLY B 1 45 ? -5.977 -14.914 -0.073 1 94.19 45 GLY B CA 1
ATOM 4935 C C . GLY B 1 45 ? -5.465 -15.984 0.874 1 94.19 45 GLY B C 1
ATOM 4936 O O . GLY B 1 45 ? -4.426 -15.812 1.516 1 94.19 45 GLY B O 1
ATOM 4937 N N . ASN B 1 46 ? -6.156 -17.062 0.913 1 91.62 46 ASN B N 1
ATOM 4938 C CA . ASN B 1 46 ? -5.793 -18.156 1.807 1 91.62 46 ASN B CA 1
ATOM 4939 C C . ASN B 1 46 ? -4.535 -18.875 1.332 1 91.62 46 ASN B C 1
ATOM 4941 O O . ASN B 1 46 ? -3.715 -19.312 2.146 1 91.62 46 ASN B O 1
ATOM 4945 N N . GLN B 1 47 ? -4.406 -19.016 0.073 1 86.56 47 GLN B N 1
ATOM 4946 C CA . GLN B 1 47 ? -3.264 -19.734 -0.485 1 86.56 47 GLN B CA 1
ATOM 4947 C C . GLN B 1 47 ? -1.956 -19.016 -0.174 1 86.56 47 GLN B C 1
ATOM 4949 O O . GLN B 1 47 ? -0.888 -19.625 -0.156 1 86.56 47 GLN B O 1
ATOM 4954 N N . ALA B 1 48 ? -2.07 -17.75 0.031 1 86.62 48 ALA B N 1
ATOM 4955 C CA . ALA B 1 48 ? -0.895 -16.906 0.253 1 86.62 48 ALA B CA 1
ATOM 4956 C C . ALA B 1 48 ? -0.536 -16.844 1.734 1 86.62 48 ALA B C 1
ATOM 4958 O O . ALA B 1 48 ? 0.479 -16.266 2.111 1 86.62 48 ALA B O 1
ATOM 4959 N N . SER B 1 49 ? -1.25 -17.531 2.553 1 85.12 49 SER B N 1
ATOM 4960 C CA . SER B 1 49 ? -1.021 -17.484 3.992 1 85.12 49 SER B CA 1
ATOM 4961 C C . SER B 1 49 ? 0.005 -18.516 4.426 1 85.12 49 SER B C 1
ATOM 4963 O O . SER B 1 49 ? -0.041 -19.672 3.979 1 85.12 49 SER B O 1
ATOM 4965 N N . PRO B 1 50 ? 0.937 -18.094 5.258 1 78.69 50 PRO B N 1
ATOM 4966 C CA . PRO B 1 50 ? 1.851 -19.094 5.824 1 78.69 50 PRO B CA 1
ATOM 4967 C C . PRO B 1 50 ? 1.132 -20.141 6.68 1 78.69 50 PRO B C 1
ATOM 4969 O O . PRO B 1 50 ? 1.636 -21.25 6.855 1 78.69 50 PRO B O 1
ATOM 4972 N N . ILE B 1 51 ? -0.024 -19.703 7.195 1 82.5 51 ILE B N 1
ATOM 4973 C CA . ILE B 1 51 ? -0.891 -20.594 7.961 1 82.5 51 ILE B CA 1
ATOM 4974 C C . ILE B 1 51 ? -2.283 -20.625 7.336 1 82.5 51 ILE B C 1
ATOM 4976 O O . ILE B 1 51 ? -3.1 -19.734 7.582 1 82.5 51 ILE B O 1
ATOM 4980 N N . PRO B 1 52 ? -2.576 -21.641 6.637 1 84.62 52 PRO B N 1
ATOM 4981 C CA . PRO B 1 52 ? -3.891 -21.703 5.988 1 84.62 52 PRO B CA 1
ATOM 4982 C C . PRO B 1 52 ? -5.043 -21.688 6.992 1 84.62 52 PRO B C 1
ATOM 4984 O O . PRO B 1 52 ? -4.898 -22.188 8.109 1 84.62 52 PRO B O 1
ATOM 4987 N N . MET B 1 53 ? -6.184 -21.219 6.547 1 90.44 53 MET B N 1
ATOM 4988 C CA . MET B 1 53 ? -7.371 -21.141 7.395 1 90.44 53 MET B CA 1
ATOM 4989 C C . MET B 1 53 ? -7.906 -22.531 7.703 1 90.44 53 MET B C 1
ATOM 4991 O O . MET B 1 53 ? -7.887 -23.406 6.84 1 90.44 53 MET B O 1
ATOM 4995 N N . THR B 1 54 ? -8.328 -22.734 8.883 1 88.31 54 THR B N 1
ATOM 4996 C CA . THR B 1 54 ? -9.086 -23.922 9.242 1 88.31 54 THR B CA 1
ATOM 4997 C C . THR B 1 54 ? -10.516 -23.828 8.695 1 88.31 54 THR B C 1
ATOM 4999 O O . THR B 1 54 ? -10.93 -22.781 8.203 1 88.31 54 THR B O 1
ATOM 5002 N N . PHE B 1 55 ? -11.195 -24.984 8.82 1 92.12 55 PHE B N 1
ATOM 5003 C CA . PHE B 1 55 ? -12.586 -25.047 8.391 1 92.12 55 PHE B CA 1
ATOM 5004 C C . PHE B 1 55 ? -13.414 -23.969 9.07 1 92.12 55 PHE B C 1
ATOM 5006 O O . PHE B 1 55 ? -14.125 -23.203 8.398 1 92.12 55 PHE B O 1
ATOM 5013 N N . ASN B 1 56 ? -13.312 -23.812 10.383 1 94.56 56 ASN B N 1
ATOM 5014 C CA . ASN B 1 56 ? -14.094 -22.844 11.148 1 94.56 56 ASN B CA 1
ATOM 5015 C C . ASN B 1 56 ? -13.711 -21.406 10.797 1 94.56 56 ASN B C 1
ATOM 5017 O O . ASN B 1 56 ? -14.57 -20.531 10.75 1 94.56 56 ASN B O 1
ATOM 5021 N N . GLN B 1 57 ? -12.5 -21.172 10.609 1 94.75 57 GLN B N 1
ATOM 5022 C CA . GLN B 1 57 ? -12.023 -19.844 10.242 1 94.75 57 GLN B CA 1
ATOM 5023 C C . GLN B 1 57 ? -12.555 -19.438 8.867 1 94.75 57 GLN B C 1
ATOM 5025 O O . GLN B 1 57 ? -12.883 -18.266 8.656 1 94.75 57 GLN B O 1
ATOM 5030 N N . LYS B 1 58 ? -12.602 -20.406 7.961 1 97.12 58 LYS B N 1
ATOM 5031 C CA . LYS B 1 58 ? -13.195 -20.125 6.656 1 97.12 58 LYS B CA 1
ATOM 5032 C C . LYS B 1 58 ? -14.656 -19.719 6.797 1 97.12 58 LYS B C 1
ATOM 5034 O O . LYS B 1 58 ? -15.117 -18.797 6.109 1 97.12 58 LYS B O 1
ATOM 5039 N N . VAL B 1 59 ? -15.359 -20.391 7.672 1 97.81 59 VAL B N 1
ATOM 5040 C CA . VAL B 1 59 ? -16.766 -20.062 7.902 1 97.81 59 VAL B CA 1
ATOM 5041 C C . VAL B 1 59 ? -16.875 -18.641 8.445 1 97.81 59 VAL B C 1
ATOM 5043 O O . VAL B 1 59 ? -17.75 -17.875 8.031 1 97.81 59 VAL B O 1
ATOM 5046 N N . ILE B 1 60 ? -15.992 -18.281 9.336 1 97.94 60 ILE B N 1
ATOM 5047 C CA . ILE B 1 60 ? -15.992 -16.953 9.945 1 97.94 60 ILE B CA 1
ATOM 5048 C C . ILE B 1 60 ? -15.766 -15.891 8.867 1 97.94 60 ILE B C 1
ATOM 5050 O O . ILE B 1 60 ? -16.5 -14.891 8.805 1 97.94 60 ILE B O 1
ATOM 5054 N N . ILE B 1 61 ? -14.805 -16.094 8.023 1 98.38 61 ILE B N 1
ATOM 5055 C CA . ILE B 1 61 ? -14.492 -15.133 6.973 1 98.38 61 ILE B CA 1
ATOM 5056 C C . ILE B 1 61 ? -15.641 -15.07 5.969 1 98.38 61 ILE B C 1
ATOM 5058 O O . ILE B 1 61 ? -16 -13.992 5.504 1 98.38 61 ILE B O 1
ATOM 5062 N N . PHE B 1 62 ? -16.266 -16.25 5.641 1 98.62 62 PHE B N 1
ATOM 5063 C CA . PHE B 1 62 ? -17.406 -16.266 4.727 1 98.62 62 PHE B CA 1
ATOM 5064 C C . PHE B 1 62 ? -18.531 -15.398 5.258 1 98.62 62 PHE B C 1
ATOM 5066 O O . PHE B 1 62 ? -19.078 -14.562 4.531 1 98.62 62 PHE B O 1
ATOM 5073 N N . LYS B 1 63 ? -18.812 -15.555 6.5 1 98.38 63 LYS B N 1
ATOM 5074 C CA . LYS B 1 63 ? -19.891 -14.781 7.129 1 98.38 63 LYS B CA 1
ATOM 5075 C C . LYS B 1 63 ? -19.547 -13.289 7.152 1 98.38 63 LYS B C 1
ATOM 5077 O O . LYS B 1 63 ? -20.422 -12.445 6.969 1 98.38 63 LYS B O 1
ATOM 5082 N N . SER B 1 64 ? -18.297 -12.992 7.398 1 98.06 64 SER B N 1
ATOM 5083 C CA . SER B 1 64 ? -17.844 -11.609 7.391 1 98.06 64 SER B CA 1
ATOM 5084 C C . SER B 1 64 ? -18.016 -10.977 6.016 1 98.06 64 SER B C 1
ATOM 5086 O O . SER B 1 64 ? -18.438 -9.82 5.91 1 98.06 64 SER B O 1
ATOM 5088 N N . LEU B 1 65 ? -17.703 -11.727 4.992 1 98.62 65 LEU B N 1
ATOM 5089 C CA . LEU B 1 65 ? -17.844 -11.234 3.625 1 98.62 65 LEU B CA 1
ATOM 5090 C C . LEU B 1 65 ? -19.312 -10.984 3.279 1 98.62 65 LEU B C 1
ATOM 5092 O O . LEU B 1 65 ? -19.641 -9.977 2.66 1 98.62 65 LEU B O 1
ATOM 5096 N N . VAL B 1 66 ? -20.141 -11.875 3.676 1 98.31 66 VAL B N 1
ATOM 5097 C CA . VAL B 1 66 ? -21.578 -11.711 3.465 1 98.31 66 VAL B CA 1
ATOM 5098 C C . VAL B 1 66 ? -22.062 -10.477 4.211 1 98.31 66 VAL B C 1
ATOM 5100 O O . VAL B 1 66 ? -22.828 -9.68 3.666 1 98.31 66 VAL B O 1
ATOM 5103 N N . SER B 1 67 ? -21.594 -10.328 5.398 1 96.62 67 SER B N 1
ATOM 5104 C CA . SER B 1 67 ? -22.016 -9.203 6.227 1 96.62 67 SER B CA 1
ATOM 5105 C C . SER B 1 67 ? -21.547 -7.879 5.637 1 96.62 67 SER B C 1
ATOM 5107 O O . SER B 1 67 ? -22.234 -6.863 5.766 1 96.62 67 SER B O 1
ATOM 5109 N N . LEU B 1 68 ? -20.453 -7.867 5.004 1 97.5 68 LEU B N 1
ATOM 5110 C CA . LEU B 1 68 ? -19.938 -6.676 4.34 1 97.5 68 LEU B CA 1
ATOM 5111 C C . LEU B 1 68 ? -20.797 -6.316 3.131 1 97.5 68 LEU B C 1
ATOM 5113 O O . LEU B 1 68 ? -20.828 -5.156 2.709 1 97.5 68 LEU B O 1
ATOM 5117 N N . GLY B 1 69 ? -21.344 -7.344 2.525 1 97.62 69 GLY B N 1
ATOM 5118 C CA . GLY B 1 69 ? -22.25 -7.07 1.416 1 97.62 69 GLY B CA 1
ATOM 5119 C C . GLY B 1 69 ? -21.766 -7.641 0.098 1 97.62 69 GLY B C 1
ATOM 5120 O O . GLY B 1 69 ? -22.359 -7.379 -0.954 1 97.62 69 GLY B O 1
ATOM 5121 N N . PHE B 1 70 ? -20.75 -8.477 0.133 1 98.56 70 PHE B N 1
ATOM 5122 C CA . PHE B 1 70 ? -20.266 -9.086 -1.104 1 98.56 70 PHE B CA 1
ATOM 5123 C C . PHE B 1 70 ? -21.328 -9.961 -1.736 1 98.56 70 PHE B C 1
ATOM 5125 O O . PHE B 1 70 ? -22.031 -10.703 -1.038 1 98.56 70 PHE B O 1
ATOM 5132 N N . LYS B 1 71 ? -21.438 -9.844 -3.062 1 98.5 71 LYS B N 1
ATOM 5133 C CA . LYS B 1 71 ? -22.469 -10.602 -3.775 1 98.5 71 LYS B CA 1
ATOM 5134 C C . LYS B 1 71 ? -21.859 -11.734 -4.586 1 98.5 71 LYS B C 1
ATOM 5136 O O . LYS B 1 71 ? -22.562 -12.625 -5.055 1 98.5 71 LYS B O 1
ATOM 5141 N N . GLU B 1 72 ? -20.594 -11.719 -4.762 1 98.75 72 GLU B N 1
ATOM 5142 C CA . GLU B 1 72 ? -19.828 -12.797 -5.391 1 98.75 72 GLU B CA 1
ATOM 5143 C C . GLU B 1 72 ? -18.625 -13.18 -4.547 1 98.75 72 GLU B C 1
ATOM 5145 O O . GLU B 1 72 ? -17.781 -12.328 -4.242 1 98.75 72 GLU B O 1
ATOM 5150 N N . ILE B 1 73 ? -18.5 -14.484 -4.168 1 98.88 73 ILE B N 1
ATOM 5151 C CA . ILE B 1 73 ? -17.469 -14.938 -3.246 1 98.88 73 ILE B CA 1
ATOM 5152 C C . ILE B 1 73 ? -16.859 -16.25 -3.742 1 98.88 73 ILE B C 1
ATOM 5154 O O . ILE B 1 73 ? -17.594 -17.219 -3.963 1 98.88 73 ILE B O 1
ATOM 5158 N N . GLU B 1 74 ? -15.586 -16.266 -3.934 1 98.75 74 GLU B N 1
ATOM 5159 C CA . GLU B 1 74 ? -14.891 -17.5 -4.285 1 98.75 74 GLU B CA 1
ATOM 5160 C C . GLU B 1 74 ? -14.516 -18.297 -3.041 1 98.75 74 GLU B C 1
ATOM 5162 O O . GLU B 1 74 ? -13.867 -17.781 -2.133 1 98.75 74 GLU B O 1
ATOM 5167 N N . LEU B 1 75 ? -14.812 -19.562 -3.059 1 98.25 75 LEU B N 1
ATOM 5168 C CA . LEU B 1 75 ? -14.789 -20.344 -1.82 1 98.25 75 LEU B CA 1
ATOM 5169 C C . LEU B 1 75 ? -13.539 -21.203 -1.748 1 98.25 75 LEU B C 1
ATOM 5171 O O . LEU B 1 75 ? -13.117 -21.609 -0.66 1 98.25 75 LEU B O 1
ATOM 5175 N N . GLY B 1 76 ? -13.039 -21.562 -2.914 1 95.38 76 GLY B N 1
ATOM 5176 C CA . GLY B 1 76 ? -11.891 -22.453 -2.811 1 95.38 76 GLY B CA 1
ATOM 5177 C C . GLY B 1 76 ? -11.547 -23.141 -4.117 1 95.38 76 GLY B C 1
ATOM 5178 O O . GLY B 1 76 ? -11.836 -22.609 -5.195 1 95.38 76 GLY B O 1
ATOM 5179 N N . TYR B 1 77 ? -10.797 -24.234 -3.971 1 92.62 77 TYR B N 1
ATOM 5180 C CA . TYR B 1 77 ? -10.234 -25.062 -5.035 1 92.62 77 TYR B CA 1
ATOM 5181 C C . TYR B 1 77 ? -10.539 -26.531 -4.797 1 92.62 77 TYR B C 1
ATOM 5183 O O . TYR B 1 77 ? -9.648 -27.312 -4.426 1 92.62 77 TYR B O 1
ATOM 5191 N N . THR B 1 78 ? -11.68 -27.016 -5.199 1 92.06 78 THR B N 1
ATOM 5192 C CA . THR B 1 78 ? -12.195 -28.312 -4.773 1 92.06 78 THR B CA 1
ATOM 5193 C C . THR B 1 78 ? -11.602 -29.438 -5.613 1 92.06 78 THR B C 1
ATOM 5195 O O . THR B 1 78 ? -11.609 -30.609 -5.195 1 92.06 78 THR B O 1
ATOM 5198 N N . GLY B 1 79 ? -11.109 -29.109 -6.754 1 83.94 79 GLY B N 1
ATOM 5199 C CA . GLY B 1 79 ? -10.523 -30.125 -7.613 1 83.94 79 GLY B CA 1
ATOM 5200 C C . GLY B 1 79 ? -9.281 -30.766 -7.031 1 83.94 79 GLY B C 1
ATOM 5201 O O . GLY B 1 79 ? -8.891 -31.859 -7.426 1 83.94 79 GLY B O 1
ATOM 5202 N N . ALA B 1 80 ? -8.672 -30.078 -6.043 1 75.56 80 ALA B N 1
ATOM 5203 C CA . ALA B 1 80 ? -7.395 -30.578 -5.535 1 75.56 80 ALA B CA 1
ATOM 5204 C C . ALA B 1 80 ? -7.379 -30.594 -4.008 1 75.56 80 ALA B C 1
ATOM 5206 O O . ALA B 1 80 ? -6.359 -30.906 -3.395 1 75.56 80 ALA B O 1
ATOM 5207 N N . SER B 1 81 ? -8.477 -30.281 -3.445 1 81.44 81 SER B N 1
ATOM 5208 C CA . SER B 1 81 ? -8.484 -30.141 -1.993 1 81.44 81 SER B CA 1
ATOM 5209 C C . SER B 1 81 ? -9.758 -30.719 -1.386 1 81.44 81 SER B C 1
ATOM 5211 O O . SER B 1 81 ? -10.844 -30.156 -1.541 1 81.44 81 SER B O 1
ATOM 5213 N N . LYS B 1 82 ? -9.633 -31.75 -0.631 1 85.44 82 LYS B N 1
ATOM 5214 C CA . LYS B 1 82 ? -10.766 -32.344 0.069 1 85.44 82 LYS B CA 1
ATOM 5215 C C . LYS B 1 82 ? -11.344 -31.375 1.104 1 85.44 82 LYS B C 1
ATOM 5217 O O . LYS B 1 82 ? -12.555 -31.312 1.286 1 85.44 82 LYS B O 1
ATOM 5222 N N . SER B 1 83 ? -10.461 -30.672 1.746 1 85.31 83 SER B N 1
ATOM 5223 C CA . SER B 1 83 ? -10.898 -29.703 2.742 1 85.31 83 SER B CA 1
ATOM 5224 C C . SER B 1 83 ? -11.742 -28.609 2.107 1 85.31 83 SER B C 1
ATOM 5226 O O . SER B 1 83 ? -12.75 -28.188 2.678 1 85.31 83 SER B O 1
ATOM 5228 N N . ASP B 1 84 ? -11.344 -28.188 0.963 1 92.81 84 ASP B N 1
ATOM 5229 C CA . ASP B 1 84 ? -12.141 -27.188 0.256 1 92.81 84 ASP B CA 1
ATOM 5230 C C . ASP B 1 84 ? -13.484 -27.75 -0.175 1 92.81 84 ASP B C 1
ATOM 5232 O O . ASP B 1 84 ? -14.508 -27.062 -0.132 1 92.81 84 ASP B O 1
ATOM 5236 N N . ASN B 1 85 ? -13.398 -29 -0.619 1 95.44 85 ASN B N 1
ATOM 5237 C CA . ASN B 1 85 ? -14.648 -29.641 -1.002 1 95.44 85 ASN B CA 1
ATOM 5238 C C . ASN B 1 85 ? -15.625 -29.688 0.169 1 95.44 85 ASN B C 1
ATOM 5240 O O . ASN B 1 85 ? -16.812 -29.406 0.008 1 95.44 85 ASN B O 1
ATOM 5244 N N . ASP B 1 86 ? -15.133 -30.094 1.31 1 95.5 86 ASP B N 1
ATOM 5245 C CA . ASP B 1 86 ? -15.969 -30.156 2.502 1 95.5 86 ASP B CA 1
ATOM 5246 C C . ASP B 1 86 ? -16.547 -28.797 2.861 1 95.5 86 ASP B C 1
ATOM 5248 O O . ASP B 1 86 ? -17.719 -28.672 3.217 1 95.5 86 ASP B O 1
ATOM 5252 N N . PHE B 1 87 ? -15.766 -27.828 2.797 1 97 87 PHE B N 1
ATOM 5253 C CA . PHE B 1 87 ? -16.188 -26.469 3.113 1 97 87 PHE B CA 1
ATOM 5254 C C . PHE B 1 87 ? -17.266 -26 2.145 1 97 87 PHE B C 1
ATOM 5256 O O . PHE B 1 87 ? -18.297 -25.469 2.564 1 97 87 PHE B O 1
ATOM 5263 N N . VAL B 1 88 ? -17.047 -26.188 0.87 1 98.38 88 VAL B N 1
ATOM 5264 C CA . VAL B 1 88 ? -18 -25.75 -0.144 1 98.38 88 VAL B CA 1
ATOM 5265 C C . VAL B 1 88 ? -19.328 -26.484 0.053 1 98.38 88 VAL B C 1
ATOM 5267 O O . VAL B 1 88 ? -20.391 -25.875 0.002 1 98.38 88 VAL B O 1
ATOM 5270 N N . ARG B 1 89 ? -19.25 -27.781 0.248 1 98.19 89 ARG B N 1
ATOM 5271 C CA . ARG B 1 89 ? -20.453 -28.562 0.472 1 98.19 89 ARG B CA 1
ATOM 5272 C C . ARG B 1 89 ? -21.203 -28.078 1.714 1 98.19 89 ARG B C 1
ATOM 5274 O O . ARG B 1 89 ? -22.422 -28.016 1.724 1 98.19 89 ARG B O 1
ATOM 5281 N N . HIS B 1 90 ? -20.422 -27.734 2.727 1 98.06 90 HIS B N 1
ATOM 5282 C CA . HIS B 1 90 ? -21.031 -27.188 3.934 1 98.06 90 HIS B CA 1
ATOM 5283 C C . HIS B 1 90 ? -21.781 -25.891 3.633 1 98.06 90 HIS B C 1
ATOM 5285 O O . HIS B 1 90 ? -22.906 -25.688 4.094 1 98.06 90 HIS B O 1
ATOM 5291 N N . VAL B 1 91 ? -21.188 -25 2.871 1 98.5 91 VAL B N 1
ATOM 5292 C CA . VAL 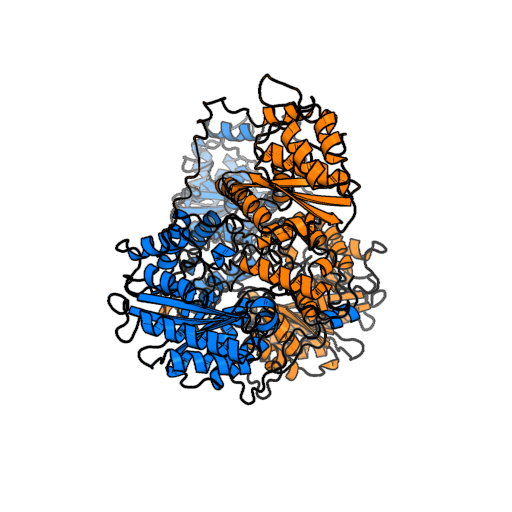B 1 91 ? -21.781 -23.719 2.529 1 98.5 91 VAL B CA 1
ATOM 5293 C C . VAL B 1 91 ? -23.062 -23.922 1.725 1 98.5 91 VAL B C 1
ATOM 5295 O O . VAL B 1 91 ? -24.062 -23.234 1.954 1 98.5 91 VAL B O 1
ATOM 5298 N N . VAL B 1 92 ? -23.047 -24.922 0.816 1 98.19 92 VAL B N 1
ATOM 5299 C CA . VAL B 1 92 ? -24.172 -25.188 -0.08 1 98.19 92 VAL B CA 1
ATOM 5300 C C . VAL B 1 92 ? -25.312 -25.844 0.696 1 98.19 92 VAL B C 1
ATOM 5302 O O . VAL B 1 92 ? -26.484 -25.516 0.478 1 98.19 92 VAL B O 1
ATOM 5305 N N . GLU B 1 93 ? -24.984 -26.672 1.643 1 97.62 93 GLU B N 1
ATOM 5306 C CA . GLU B 1 93 ? -25.969 -27.547 2.254 1 97.62 93 GLU B CA 1
ATOM 5307 C C . GLU B 1 93 ? -26.562 -26.906 3.51 1 97.62 93 GLU B C 1
ATOM 5309 O O . GLU B 1 93 ? -27.641 -27.297 3.957 1 97.62 93 GLU B O 1
ATOM 5314 N N . THR B 1 94 ? -25.844 -25.984 4.082 1 97.62 94 THR B N 1
ATOM 5315 C CA . THR B 1 94 ? -26.359 -25.359 5.301 1 97.62 94 THR B CA 1
ATOM 5316 C C . THR B 1 94 ? -27.406 -24.312 4.973 1 97.62 94 THR B C 1
ATOM 5318 O O . THR B 1 94 ? -27.109 -23.281 4.363 1 97.62 94 THR B O 1
ATOM 5321 N N . PRO B 1 95 ? -28.594 -24.484 5.461 1 95.62 95 PRO B N 1
ATOM 5322 C CA . PRO B 1 95 ? -29.672 -23.547 5.129 1 95.62 95 PRO B CA 1
ATOM 5323 C C . PRO B 1 95 ? -29.422 -22.141 5.668 1 95.62 95 PRO B C 1
ATOM 5325 O O . PRO B 1 95 ? -29.078 -21.984 6.844 1 95.62 95 PRO B O 1
ATOM 5328 N N . GLY B 1 96 ? -29.484 -21.234 4.844 1 94.94 96 GLY B N 1
ATOM 5329 C CA . GLY B 1 96 ? -29.438 -19.844 5.266 1 94.94 96 GLY B CA 1
ATOM 5330 C C . GLY B 1 96 ? -28.031 -19.266 5.301 1 94.94 96 GLY B C 1
ATOM 5331 O O . GLY B 1 96 ? -27.844 -18.078 5.5 1 94.94 96 GLY B O 1
ATOM 5332 N N . LEU B 1 97 ? -27.109 -20.094 5.07 1 97 97 LEU B N 1
ATOM 5333 C CA . LEU B 1 97 ? -25.734 -19.625 5.145 1 97 97 LEU B CA 1
ATOM 5334 C C . LEU B 1 97 ? -25.391 -18.734 3.943 1 97 97 LEU B C 1
ATOM 5336 O O . LEU B 1 97 ? -24.688 -17.734 4.082 1 97 97 LEU B O 1
ATOM 5340 N N . VAL B 1 98 ? -25.891 -19.062 2.787 1 97.88 98 VAL B N 1
ATOM 5341 C CA . VAL B 1 98 ? -25.719 -18.266 1.578 1 97.88 98 VAL B CA 1
ATOM 5342 C C . VAL B 1 98 ? -27 -17.5 1.271 1 97.88 98 VAL B C 1
ATOM 5344 O O . VAL B 1 98 ? -28.031 -18.094 0.946 1 97.88 98 VAL B O 1
ATOM 5347 N N . PRO B 1 99 ? -26.922 -16.188 1.366 1 97.75 99 PRO B N 1
ATOM 5348 C CA . PRO B 1 99 ? -28.094 -15.422 0.946 1 97.75 99 PRO B CA 1
ATOM 5349 C C . PRO B 1 99 ? -28.453 -15.641 -0.521 1 97.75 99 PRO B C 1
ATOM 5351 O O . PRO B 1 99 ? -27.578 -15.938 -1.337 1 97.75 99 PRO B O 1
ATOM 5354 N N . ASP B 1 100 ? -29.672 -15.375 -0.903 1 96.75 100 ASP B N 1
ATOM 5355 C CA . ASP B 1 100 ? -30.219 -15.688 -2.223 1 96.75 100 ASP B CA 1
ATOM 5356 C C . ASP B 1 100 ? -29.547 -14.836 -3.303 1 96.75 100 ASP B C 1
ATOM 5358 O O . ASP B 1 100 ? -29.5 -15.234 -4.469 1 96.75 100 ASP B O 1
ATOM 5362 N N . ASP B 1 101 ? -29.047 -13.695 -2.908 1 97.5 101 ASP B N 1
ATOM 5363 C CA . ASP B 1 101 ? -28.5 -12.773 -3.906 1 97.5 101 ASP B CA 1
ATOM 5364 C C . ASP B 1 101 ? -26.984 -12.875 -3.965 1 97.5 101 ASP B C 1
ATOM 5366 O O . ASP B 1 101 ? -26.312 -12.023 -4.562 1 97.5 101 ASP B O 1
ATOM 5370 N N . VAL B 1 102 ? -26.438 -13.906 -3.273 1 98.56 102 VAL B N 1
ATOM 5371 C CA . VAL B 1 102 ? -25 -14.125 -3.297 1 98.56 102 VAL B CA 1
ATOM 5372 C C . VAL B 1 102 ? -24.656 -15.289 -4.219 1 98.56 102 VAL B C 1
ATOM 5374 O O . VAL B 1 102 ? -25.266 -16.359 -4.121 1 98.56 102 VAL B O 1
ATOM 5377 N N . CYS B 1 103 ? -23.781 -15.031 -5.137 1 98.75 103 CYS B N 1
ATOM 5378 C CA . CYS B 1 103 ? -23.25 -16.078 -6.02 1 98.75 103 CYS B CA 1
ATOM 5379 C C . CYS B 1 103 ? -21.938 -16.625 -5.484 1 98.75 103 CYS B C 1
ATOM 5381 O O . CYS B 1 103 ? -20.984 -15.883 -5.27 1 98.75 103 CYS B O 1
ATOM 5383 N N . ILE B 1 104 ? -21.938 -17.938 -5.23 1 98.81 104 ILE B N 1
ATOM 5384 C CA . ILE B 1 104 ? -20.703 -18.562 -4.77 1 98.81 104 ILE B CA 1
ATOM 5385 C C . ILE B 1 104 ? -19.938 -19.125 -5.961 1 98.81 104 ILE B C 1
ATOM 5387 O O . ILE B 1 104 ? -20.531 -19.609 -6.922 1 98.81 104 ILE B O 1
ATOM 5391 N N . GLN B 1 105 ? -18.609 -19.016 -5.906 1 98.75 105 GLN B N 1
ATOM 5392 C CA . GLN B 1 105 ? -17.719 -19.406 -6.984 1 98.75 105 GLN B CA 1
ATOM 5393 C C . GLN B 1 105 ? -16.656 -20.391 -6.488 1 98.75 105 GLN B C 1
ATOM 5395 O O . GLN B 1 105 ? -16.203 -20.297 -5.352 1 98.75 105 GLN B O 1
ATOM 5400 N N . VAL B 1 106 ? -16.312 -21.344 -7.305 1 98.62 106 VAL B N 1
ATOM 5401 C CA . VAL B 1 106 ? -15.195 -22.25 -7.02 1 98.62 106 VAL B CA 1
ATOM 5402 C C . VAL B 1 106 ? -14.242 -22.281 -8.211 1 98.62 106 VAL B C 1
ATOM 5404 O O . VAL B 1 106 ? -14.688 -22.359 -9.367 1 98.62 106 VAL B O 1
ATOM 5407 N N . CYS B 1 107 ? -12.969 -22.156 -7.906 1 97.75 107 CYS B N 1
ATOM 5408 C CA . CYS B 1 107 ? -11.914 -22.156 -8.914 1 97.75 107 CYS B CA 1
ATOM 5409 C C . CYS B 1 107 ? -11.477 -23.562 -9.266 1 97.75 107 CYS B C 1
ATOM 5411 O O . CYS B 1 107 ? -11.391 -24.422 -8.383 1 97.75 107 CYS B O 1
ATOM 5413 N N . SER B 1 108 ? -11.203 -23.797 -10.547 1 96.88 108 SER B N 1
ATOM 5414 C CA . SER B 1 108 ? -10.734 -25.094 -11.031 1 96.88 108 SER B CA 1
ATOM 5415 C C . SER B 1 108 ? -9.656 -24.922 -12.102 1 96.88 108 SER B C 1
ATOM 5417 O O . SER B 1 108 ? -9.742 -24.016 -12.938 1 96.88 108 SER B O 1
ATOM 5419 N N . PRO B 1 109 ? -8.641 -25.781 -12.062 1 93.56 109 PRO B N 1
ATOM 5420 C CA . PRO B 1 109 ? -7.789 -25.797 -13.258 1 93.56 109 PRO B CA 1
ATOM 5421 C C . PRO B 1 109 ? -8.539 -26.234 -14.508 1 93.56 109 PRO B C 1
ATOM 5423 O O . PRO B 1 109 ? -9.586 -26.875 -14.414 1 93.56 109 PRO B O 1
ATOM 5426 N N . CYS B 1 110 ? -8.016 -25.859 -15.586 1 95.12 110 CYS B N 1
ATOM 5427 C CA . CYS B 1 110 ? -8.625 -26.203 -16.859 1 95.12 110 CYS B CA 1
ATOM 5428 C C . CYS B 1 110 ? -8.367 -27.672 -17.219 1 95.12 110 CYS B C 1
ATOM 5430 O O . CYS B 1 110 ? -7.648 -27.953 -18.188 1 95.12 110 CYS B O 1
ATOM 5432 N N . ARG B 1 111 ? -9.008 -28.547 -16.484 1 94.81 111 ARG B N 1
ATOM 5433 C CA . ARG B 1 111 ? -8.93 -30 -16.641 1 94.81 111 ARG B CA 1
ATOM 5434 C C . ARG B 1 111 ? -10.273 -30.656 -16.344 1 94.81 111 ARG B C 1
ATOM 5436 O O . ARG B 1 111 ? -10.945 -30.297 -15.375 1 94.81 111 ARG B O 1
ATOM 5443 N N . GLU B 1 112 ? -10.625 -31.641 -17.078 1 96.19 112 GLU B N 1
ATOM 5444 C CA . GLU B 1 112 ? -11.984 -32.188 -17.062 1 96.19 112 GLU B CA 1
ATOM 5445 C C . GLU B 1 112 ? -12.328 -32.75 -15.695 1 96.19 112 GLU B C 1
ATOM 5447 O O . GLU B 1 112 ? -13.414 -32.531 -15.172 1 96.19 112 GLU B O 1
ATOM 5452 N N . ASP B 1 113 ? -11.445 -33.531 -15.117 1 96.19 113 ASP B N 1
ATOM 5453 C CA . ASP B 1 113 ? -11.727 -34.188 -13.836 1 96.19 113 ASP B CA 1
ATOM 5454 C C . ASP B 1 113 ? -11.93 -33.125 -12.734 1 96.19 113 ASP B C 1
ATOM 5456 O O . ASP B 1 113 ? -12.844 -33.25 -11.922 1 96.19 113 ASP B O 1
ATOM 5460 N N . ALA B 1 114 ? -11.117 -32.156 -12.719 1 96.25 114 ALA B N 1
ATOM 5461 C CA . ALA B 1 114 ? -11.219 -31.094 -11.727 1 96.25 114 ALA B CA 1
ATOM 5462 C C . ALA B 1 114 ? -12.484 -30.266 -11.938 1 96.25 114 ALA B C 1
ATOM 5464 O O . ALA B 1 114 ? -13.133 -29.859 -10.977 1 96.25 114 ALA B O 1
ATOM 5465 N N . LEU B 1 115 ? -12.797 -30.031 -13.18 1 98.19 115 LEU B N 1
ATOM 5466 C CA . LEU B 1 115 ? -14.008 -29.281 -13.508 1 98.19 115 LEU B CA 1
ATOM 5467 C C . LEU B 1 115 ? -15.258 -30.031 -13.055 1 98.19 115 LEU B C 1
ATOM 5469 O O . LEU B 1 115 ? -16.172 -29.422 -12.5 1 98.19 115 LEU B O 1
ATOM 5473 N N . LEU B 1 116 ? -15.242 -31.312 -13.297 1 98.12 116 LEU B N 1
ATOM 5474 C CA . LEU B 1 116 ? -16.375 -32.125 -12.867 1 98.12 116 LEU B CA 1
ATOM 5475 C C . LEU B 1 116 ? -16.531 -32.094 -11.352 1 98.12 116 LEU B C 1
ATOM 5477 O O . LEU B 1 116 ? -17.656 -31.922 -10.844 1 98.12 116 LEU B O 1
ATOM 5481 N N . GLN B 1 117 ? -15.445 -32.219 -10.68 1 97.75 117 GLN B N 1
ATOM 5482 C CA . GLN B 1 117 ? -15.484 -32.188 -9.227 1 97.75 117 GLN B CA 1
ATOM 5483 C C . GLN B 1 117 ? -15.984 -30.828 -8.734 1 97.75 117 GLN B C 1
ATOM 5485 O O . GLN B 1 117 ? -16.719 -30.75 -7.75 1 97.75 117 GLN B O 1
ATOM 5490 N N . THR B 1 118 ? -15.57 -29.797 -9.352 1 98.25 118 THR B N 1
ATOM 5491 C CA . THR B 1 118 ? -15.992 -28.438 -9.008 1 98.25 118 THR B CA 1
ATOM 5492 C C . THR B 1 118 ? -17.5 -28.281 -9.195 1 98.25 118 THR B C 1
ATOM 5494 O O . THR B 1 118 ? -18.188 -27.75 -8.32 1 98.25 118 THR B O 1
ATOM 5497 N N . VAL B 1 119 ? -18.016 -28.766 -10.32 1 98.5 119 VAL B N 1
ATOM 5498 C CA . VAL B 1 119 ? -19.453 -28.688 -10.602 1 98.5 119 VAL B CA 1
ATOM 5499 C C . VAL B 1 119 ? -20.234 -29.469 -9.539 1 98.5 119 VAL B C 1
ATOM 5501 O O . VAL B 1 119 ? -21.234 -28.969 -9.016 1 98.5 119 VAL B O 1
ATOM 5504 N N . LYS B 1 120 ? -19.719 -30.625 -9.195 1 98.19 120 LYS B N 1
ATOM 5505 C CA . LYS B 1 120 ? -20.359 -31.438 -8.172 1 98.19 120 LYS B CA 1
ATOM 5506 C C . LYS B 1 120 ? -20.391 -30.719 -6.832 1 98.19 120 LYS B C 1
ATOM 5508 O O . LYS B 1 120 ? -21.391 -30.766 -6.113 1 98.19 120 LYS B O 1
ATOM 5513 N N . SER B 1 121 ? -19.344 -30.078 -6.531 1 98.38 121 SER B N 1
ATOM 5514 C CA . SER B 1 121 ? -19.219 -29.422 -5.238 1 98.38 121 SER B CA 1
ATOM 5515 C C . SER B 1 121 ? -20.203 -28.266 -5.113 1 98.38 121 SER B C 1
ATOM 5517 O O . SER B 1 121 ? -20.672 -27.953 -4.016 1 98.38 121 SER B O 1
ATOM 5519 N N . LEU B 1 122 ? -20.5 -27.578 -6.188 1 98.62 122 LEU B N 1
ATOM 5520 C CA . LEU B 1 122 ? -21.312 -26.375 -6.188 1 98.62 122 LEU B CA 1
ATOM 5521 C C . LEU B 1 122 ? -22.797 -26.734 -6.367 1 98.62 122 LEU B C 1
ATOM 5523 O O . LEU B 1 122 ? -23.672 -25.906 -6.098 1 98.62 122 LEU B O 1
ATOM 5527 N N . HIS B 1 123 ? -23.094 -27.938 -6.922 1 98.25 123 HIS B N 1
ATOM 5528 C CA . HIS B 1 123 ? -24.469 -28.312 -7.27 1 98.25 123 HIS B CA 1
ATOM 5529 C C . HIS B 1 123 ? -25.375 -28.25 -6.047 1 98.25 123 HIS B C 1
ATOM 5531 O O . HIS B 1 123 ? -25.031 -28.766 -4.98 1 98.25 123 HIS B O 1
ATOM 5537 N N . GLY B 1 124 ? -26.531 -27.625 -6.203 1 97.38 124 GLY B N 1
ATOM 5538 C CA . GLY B 1 124 ? -27.469 -27.438 -5.117 1 97.38 124 GLY B CA 1
ATOM 5539 C C . GLY B 1 124 ? -27.516 -26 -4.609 1 97.38 124 GLY B C 1
ATOM 5540 O O . GLY B 1 124 ? -28.484 -25.609 -3.951 1 97.38 124 GLY B O 1
ATOM 5541 N N . ALA B 1 125 ? -26.531 -25.203 -4.848 1 98 125 ALA B N 1
ATOM 5542 C CA . ALA B 1 125 ? -26.547 -23.781 -4.52 1 98 125 ALA B CA 1
ATOM 5543 C C . ALA B 1 125 ? -27.578 -23.031 -5.371 1 98 125 ALA B C 1
ATOM 5545 O O . ALA B 1 125 ? -27.875 -23.453 -6.496 1 98 125 ALA B O 1
ATOM 5546 N N . LYS B 1 126 ? -28.109 -21.953 -4.852 1 97.69 126 LYS B N 1
ATOM 5547 C CA . LYS B 1 126 ? -29.062 -21.172 -5.625 1 97.69 126 LYS B CA 1
ATOM 5548 C C . LYS B 1 126 ? -28.391 -20.531 -6.832 1 97.69 126 LYS B C 1
ATOM 5550 O O . LYS B 1 126 ? -28.875 -20.641 -7.957 1 97.69 126 LYS B O 1
ATOM 5555 N N . LYS B 1 127 ? -27.297 -19.812 -6.602 1 98.38 127 LYS B N 1
ATOM 5556 C CA . LYS B 1 127 ? -26.453 -19.234 -7.641 1 98.38 127 LYS B CA 1
ATOM 5557 C C . LYS B 1 127 ? -25.016 -19.703 -7.516 1 98.38 127 LYS B C 1
ATOM 5559 O O . LYS B 1 127 ? -24.422 -19.609 -6.441 1 98.38 127 LYS B O 1
ATOM 5564 N N . ALA B 1 128 ? -24.484 -20.234 -8.594 1 98.62 128 ALA B N 1
ATOM 5565 C CA . ALA B 1 128 ? -23.125 -20.75 -8.562 1 98.62 128 ALA B CA 1
ATOM 5566 C C . ALA B 1 128 ? -22.375 -20.422 -9.844 1 98.62 128 ALA B C 1
ATOM 5568 O O . ALA B 1 128 ? -22.953 -20.422 -10.93 1 98.62 128 ALA B O 1
ATOM 5569 N N . ASN B 1 129 ? -21.109 -20.078 -9.672 1 98.75 129 ASN B N 1
ATOM 5570 C CA . ASN B 1 129 ? -20.203 -19.797 -10.789 1 98.75 129 ASN B CA 1
ATOM 5571 C C . ASN B 1 129 ? -19.031 -20.75 -10.82 1 98.75 129 ASN B C 1
ATOM 5573 O O . ASN B 1 129 ? -18.344 -20.938 -9.805 1 98.75 129 ASN B O 1
ATOM 5577 N N . VAL B 1 130 ? -18.812 -21.422 -11.922 1 98.75 130 VAL B N 1
ATOM 5578 C CA . VAL B 1 130 ? -17.594 -22.219 -12.148 1 98.75 130 VAL B CA 1
ATOM 5579 C C . VAL B 1 130 ? -16.531 -21.328 -12.773 1 98.75 130 VAL B C 1
ATOM 5581 O O . VAL B 1 130 ? -16.719 -20.766 -13.859 1 98.75 130 VAL B O 1
ATOM 5584 N N . PHE B 1 131 ? -15.453 -21.156 -12.078 1 98.75 131 PHE B N 1
ATOM 5585 C CA . PHE B 1 131 ? -14.344 -20.344 -12.57 1 98.75 131 PHE B CA 1
ATOM 5586 C C . PHE B 1 131 ? -13.172 -21.219 -12.984 1 98.75 131 PHE B C 1
ATOM 5588 O O . PHE B 1 131 ? -12.664 -22 -12.188 1 98.75 131 PHE B O 1
ATOM 5595 N N . THR B 1 132 ? -12.781 -21.188 -14.172 1 98.25 132 THR B N 1
ATOM 5596 C CA . THR B 1 132 ? -11.547 -21.828 -14.625 1 98.25 132 THR B CA 1
ATOM 5597 C C . THR B 1 132 ? -10.633 -20.797 -15.305 1 98.25 132 THR B C 1
ATOM 5599 O O . THR B 1 132 ? -11.039 -19.672 -15.562 1 98.25 132 THR B O 1
ATOM 5602 N N . TYR B 1 133 ? -9.367 -21.156 -15.43 1 97.62 133 TYR B N 1
ATOM 5603 C CA . TYR B 1 133 ? -8.367 -20.219 -15.914 1 97.62 133 TYR B CA 1
ATOM 5604 C C . TYR B 1 133 ? -7.238 -20.938 -16.641 1 97.62 133 TYR B C 1
ATOM 5606 O O . TYR B 1 133 ? -7.125 -22.156 -16.562 1 97.62 133 TYR B O 1
ATOM 5614 N N . ILE B 1 134 ? -6.445 -20.188 -17.344 1 97.25 134 ILE B N 1
ATOM 5615 C CA . ILE B 1 134 ? -5.25 -20.703 -18 1 97.25 134 ILE B CA 1
ATOM 5616 C C . ILE B 1 134 ? -4.199 -19.609 -18.109 1 97.25 134 ILE B C 1
ATOM 5618 O O . ILE B 1 134 ? -4.535 -18.438 -18.266 1 97.25 134 ILE B O 1
ATOM 5622 N N . GLY B 1 135 ? -2.893 -19.969 -17.875 1 96.06 135 GLY B N 1
ATOM 5623 C CA . GLY B 1 135 ? -1.821 -19 -18.078 1 96.06 135 GLY B CA 1
ATOM 5624 C C . GLY B 1 135 ? -1.746 -18.516 -19.516 1 96.06 135 GLY B C 1
ATOM 5625 O O . GLY B 1 135 ? -1.805 -19.297 -20.453 1 96.06 135 GLY B O 1
ATOM 5626 N N . CYS B 1 136 ? -1.598 -17.141 -19.688 1 96.69 136 CYS B N 1
ATOM 5627 C CA . CYS B 1 136 ? -1.743 -16.656 -21.047 1 96.69 136 CYS B CA 1
ATOM 5628 C C . CYS B 1 136 ? -0.458 -15.992 -21.531 1 96.69 136 CYS B C 1
ATOM 5630 O O . CYS B 1 136 ? -0.336 -15.648 -22.719 1 96.69 136 CYS B O 1
ATOM 5632 N N . SER B 1 137 ? 0.507 -15.742 -20.656 1 93.44 137 SER B N 1
ATOM 5633 C CA . SER B 1 137 ? 1.793 -15.25 -21.141 1 93.44 137 SER B CA 1
ATOM 5634 C C . SER B 1 137 ? 2.543 -16.328 -21.922 1 93.44 137 SER B C 1
ATOM 5636 O O . SER B 1 137 ? 2.352 -17.516 -21.672 1 93.44 137 SER B O 1
ATOM 5638 N N . ASP B 1 138 ? 3.375 -15.898 -22.844 1 90.25 138 ASP B N 1
ATOM 5639 C CA . ASP B 1 138 ? 4.16 -16.859 -23.594 1 90.25 138 ASP B CA 1
ATOM 5640 C C . ASP B 1 138 ? 5.066 -17.688 -22.672 1 90.25 138 ASP B C 1
ATOM 5642 O O . ASP B 1 138 ? 5.277 -18.875 -22.906 1 90.25 138 ASP B O 1
ATOM 5646 N N . SER B 1 139 ? 5.57 -17.031 -21.672 1 86.5 139 SER B N 1
ATOM 5647 C CA . SER B 1 139 ? 6.43 -17.734 -20.719 1 86.5 139 SER B CA 1
ATOM 5648 C C . SER B 1 139 ? 5.68 -18.859 -20.016 1 86.5 139 SER B C 1
ATOM 5650 O O . SER B 1 139 ? 6.176 -19.984 -19.938 1 86.5 139 SER B O 1
ATOM 5652 N N . LEU B 1 140 ? 4.473 -18.609 -19.5 1 91.19 140 LEU B N 1
ATOM 5653 C CA . LEU B 1 140 ? 3.691 -19.641 -18.828 1 91.19 140 LEU B CA 1
ATOM 5654 C C . LEU B 1 140 ? 3.258 -20.719 -19.828 1 91.19 140 LEU B C 1
ATOM 5656 O O . LEU B 1 140 ? 3.301 -21.906 -19.5 1 91.19 140 LEU B O 1
ATOM 5660 N N . ARG B 1 141 ? 2.822 -20.328 -21 1 92.75 141 ARG B N 1
ATOM 5661 C CA . ARG B 1 141 ? 2.344 -21.281 -22 1 92.75 141 ARG B CA 1
ATOM 5662 C C . ARG B 1 141 ? 3.455 -22.234 -22.422 1 92.75 141 ARG B C 1
ATOM 5664 O O . ARG B 1 141 ? 3.248 -23.438 -22.484 1 92.75 141 ARG B O 1
ATOM 5671 N N . GLU B 1 142 ? 4.676 -21.641 -22.578 1 89.5 142 GLU B N 1
ATOM 5672 C CA . GLU B 1 142 ? 5.781 -22.422 -23.125 1 89.5 142 GLU B CA 1
ATOM 5673 C C . GLU B 1 142 ? 6.504 -23.188 -22.016 1 89.5 142 GLU B C 1
ATOM 5675 O O . GLU B 1 142 ? 6.84 -24.375 -22.203 1 89.5 142 GLU B O 1
ATOM 5680 N N . VAL B 1 143 ? 6.738 -22.562 -20.875 1 83.81 143 VAL B N 1
ATOM 5681 C CA . VAL B 1 143 ? 7.625 -23.109 -19.859 1 83.81 143 VAL B CA 1
ATOM 5682 C C . VAL B 1 143 ? 6.824 -23.984 -18.891 1 83.81 143 VAL B C 1
ATOM 5684 O O . VAL B 1 143 ? 7.293 -25.031 -18.453 1 83.81 143 VAL B O 1
ATOM 5687 N N . VAL B 1 144 ? 5.641 -23.578 -18.594 1 85.38 144 VAL B N 1
ATOM 5688 C CA . VAL B 1 144 ? 4.879 -24.266 -17.562 1 85.38 144 VAL B CA 1
ATOM 5689 C C . VAL B 1 144 ? 3.896 -25.234 -18.219 1 85.38 144 VAL B C 1
ATOM 5691 O O . VAL B 1 144 ? 3.861 -26.422 -17.875 1 85.38 144 VAL B O 1
ATOM 5694 N N . LEU B 1 145 ? 3.123 -24.781 -19.172 1 90.81 145 LEU B N 1
ATOM 5695 C CA . LEU B 1 145 ? 2.088 -25.609 -19.781 1 90.81 145 LEU B CA 1
ATOM 5696 C C . LEU B 1 145 ? 2.666 -26.453 -20.922 1 90.81 145 LEU B C 1
ATOM 5698 O O . LEU B 1 145 ? 2.098 -27.5 -21.266 1 90.81 145 LEU B O 1
ATOM 5702 N N . ARG B 1 146 ? 3.734 -26 -21.516 1 91.5 146 ARG B N 1
ATOM 5703 C CA . ARG B 1 146 ? 4.398 -26.672 -22.625 1 91.5 146 ARG B CA 1
ATOM 5704 C C . ARG B 1 146 ? 3.426 -26.953 -23.766 1 91.5 146 ARG B C 1
ATOM 5706 O O . ARG B 1 146 ? 3.309 -28.078 -24.234 1 91.5 146 ARG B O 1
ATOM 5713 N N . MET B 1 147 ? 2.719 -25.859 -24.234 1 96.19 147 MET B N 1
ATOM 5714 C CA . MET B 1 147 ? 1.716 -25.938 -25.297 1 96.19 147 MET B CA 1
ATOM 5715 C C . MET B 1 147 ? 2.006 -24.922 -26.391 1 96.19 147 MET B C 1
ATOM 5717 O O . MET B 1 147 ? 2.525 -23.844 -26.125 1 96.19 147 MET B O 1
ATOM 5721 N N . THR B 1 148 ? 1.695 -25.344 -27.641 1 97.19 148 THR B N 1
ATOM 5722 C CA . THR B 1 148 ? 1.618 -24.375 -28.719 1 97.19 148 THR B CA 1
ATOM 5723 C C . THR B 1 148 ? 0.41 -23.453 -28.531 1 97.19 148 THR B C 1
ATOM 5725 O O . THR B 1 148 ? -0.471 -23.734 -27.703 1 97.19 148 THR B O 1
ATOM 5728 N N . GLU B 1 149 ? 0.446 -22.359 -29.219 1 97.5 149 GLU B N 1
ATOM 5729 C CA . GLU B 1 149 ? -0.688 -21.453 -29.094 1 97.5 149 GLU B CA 1
ATOM 5730 C C . GLU B 1 149 ? -1.992 -22.141 -29.484 1 97.5 149 GLU B C 1
ATOM 5732 O O . GLU B 1 149 ? -3.025 -21.938 -28.859 1 97.5 149 GLU B O 1
ATOM 5737 N N . ASP B 1 150 ? -1.945 -23 -30.547 1 98.25 150 ASP B N 1
ATOM 5738 C CA . ASP B 1 150 ? -3.139 -23.719 -30.984 1 98.25 150 ASP B CA 1
ATOM 5739 C C . ASP B 1 150 ? -3.619 -24.672 -29.891 1 98.25 150 ASP B C 1
ATOM 5741 O O . ASP B 1 150 ? -4.82 -24.781 -29.641 1 98.25 150 ASP B O 1
ATOM 5745 N N . GLU B 1 151 ? -2.705 -25.391 -29.312 1 98.06 151 GLU B N 1
ATOM 5746 C CA . GLU B 1 151 ? -3.047 -26.312 -28.234 1 98.06 151 GLU B CA 1
ATOM 5747 C C . GLU B 1 151 ? -3.631 -25.562 -27.031 1 98.06 151 GLU B C 1
ATOM 5749 O O . GLU B 1 151 ? -4.57 -26.047 -26.391 1 98.06 151 GLU B O 1
ATOM 5754 N N . TRP B 1 152 ? -3.041 -24.484 -26.844 1 98 152 TRP B N 1
ATOM 5755 C CA . TRP B 1 152 ? -3.457 -23.625 -25.734 1 98 152 TRP B CA 1
ATOM 5756 C C . TRP B 1 152 ? -4.891 -23.141 -25.938 1 98 152 TRP B C 1
ATOM 5758 O O . TRP B 1 152 ? -5.719 -23.234 -25.031 1 98 152 TRP B O 1
ATOM 5768 N N . VAL B 1 153 ? -5.242 -22.656 -27.078 1 98.69 153 VAL B N 1
ATOM 5769 C CA . VAL B 1 153 ? -6.582 -22.172 -27.406 1 98.69 153 VAL B CA 1
ATOM 5770 C C . VAL B 1 153 ? -7.57 -23.344 -27.344 1 98.69 153 VAL B C 1
ATOM 5772 O O . VAL B 1 153 ? -8.68 -23.188 -26.828 1 98.69 153 VAL B O 1
ATOM 5775 N N . GLU B 1 154 ? -7.168 -24.438 -27.844 1 98.5 154 GLU B N 1
ATOM 5776 C CA . GLU B 1 154 ? -8.039 -25.609 -27.828 1 98.5 154 GLU B CA 1
ATOM 5777 C C . GLU B 1 154 ? -8.328 -26.078 -26.406 1 98.5 154 GLU B C 1
ATOM 5779 O O . GLU B 1 154 ? -9.445 -26.5 -26.094 1 98.5 154 GLU B O 1
ATOM 5784 N N . ARG B 1 155 ? -7.332 -26.062 -25.594 1 98.25 155 ARG B N 1
ATOM 5785 C CA . ARG B 1 155 ? -7.523 -26.422 -24.188 1 98.25 155 ARG B CA 1
ATOM 5786 C C . ARG B 1 155 ? -8.57 -25.531 -23.531 1 98.25 155 ARG B C 1
ATOM 5788 O O . ARG B 1 155 ? -9.461 -26.016 -22.828 1 98.25 155 ARG B O 1
ATOM 5795 N N . ALA B 1 156 ? -8.453 -24.25 -23.75 1 98.69 156 ALA B N 1
ATOM 5796 C CA . ALA B 1 156 ? -9.406 -23.297 -23.188 1 98.69 156 ALA B CA 1
ATOM 5797 C C . ALA B 1 156 ? -10.812 -23.547 -23.719 1 98.69 156 ALA B C 1
ATOM 5799 O O . ALA B 1 156 ? -11.781 -23.594 -22.969 1 98.69 156 ALA B O 1
ATOM 5800 N N . ARG B 1 157 ? -10.922 -23.688 -25.031 1 98.62 157 ARG B N 1
ATOM 5801 C CA . ARG B 1 157 ? -12.195 -23.938 -25.703 1 98.62 157 ARG B CA 1
ATOM 5802 C C . ARG B 1 157 ? -12.852 -25.219 -25.188 1 98.62 157 ARG B C 1
ATOM 5804 O O . ARG B 1 157 ? -14.047 -25.234 -24.875 1 98.62 157 ARG B O 1
ATOM 5811 N N . SER B 1 158 ? -12.07 -26.25 -25.125 1 98.44 158 SER B N 1
ATOM 5812 C CA . SER B 1 158 ? -12.578 -27.562 -24.719 1 98.44 158 SER B CA 1
ATOM 5813 C C . SER B 1 158 ? -13.07 -27.547 -23.281 1 98.44 158 SER B C 1
ATOM 5815 O O . SER B 1 158 ? -14.055 -28.203 -22.938 1 98.44 158 SER B O 1
ATOM 5817 N N . CYS B 1 159 ? -12.375 -26.844 -22.438 1 98.44 159 CYS B N 1
ATOM 5818 C CA . CYS B 1 159 ? -12.789 -26.75 -21.047 1 98.44 159 CYS B CA 1
ATOM 5819 C C . CYS B 1 159 ? -14.117 -26.016 -20.922 1 98.44 159 CYS B C 1
ATOM 5821 O O . CYS B 1 159 ? -14.992 -26.422 -20.172 1 98.44 159 CYS B O 1
ATOM 5823 N N . ALA B 1 160 ? -14.289 -24.922 -21.656 1 98.69 160 ALA B N 1
ATOM 5824 C CA . ALA B 1 160 ? -15.555 -24.188 -21.656 1 98.69 160 ALA B CA 1
ATOM 5825 C C . ALA B 1 160 ? -16.688 -25.062 -22.172 1 98.69 160 ALA B C 1
ATOM 5827 O O . ALA B 1 160 ? -17.781 -25.078 -21.594 1 98.69 160 ALA B O 1
ATOM 5828 N N . ALA B 1 161 ? -16.406 -25.797 -23.234 1 98.5 161 ALA B N 1
ATOM 5829 C CA . ALA B 1 161 ? -17.406 -26.688 -23.812 1 98.5 161 ALA B CA 1
ATOM 5830 C C . ALA B 1 161 ? -17.781 -27.797 -22.828 1 98.5 161 ALA B C 1
ATOM 5832 O O . ALA B 1 161 ? -18.953 -28.203 -22.75 1 98.5 161 ALA B O 1
ATOM 5833 N N . TYR B 1 162 ? -16.812 -28.266 -22.141 1 98.5 162 TYR B N 1
ATOM 5834 C CA . TYR B 1 162 ? -17.047 -29.328 -21.172 1 98.5 162 TYR B CA 1
ATOM 5835 C C . TYR B 1 162 ? -17.938 -28.859 -20.031 1 98.5 162 TYR B C 1
ATOM 5837 O O . TYR B 1 162 ? -18.891 -29.531 -19.656 1 98.5 162 TYR B O 1
ATOM 5845 N N . VAL B 1 163 ? -17.656 -27.719 -19.484 1 98.69 163 VAL B N 1
ATOM 5846 C CA . VAL B 1 163 ? -18.469 -27.172 -18.406 1 98.69 163 VAL B CA 1
ATOM 5847 C C . VAL B 1 163 ? -19.906 -26.969 -18.906 1 98.69 163 VAL B C 1
ATOM 5849 O O . VAL B 1 163 ? -20.859 -27.297 -18.188 1 98.69 163 VAL B O 1
ATOM 5852 N N . ARG B 1 164 ? -20.016 -26.422 -20.094 1 98.44 164 ARG B N 1
ATOM 5853 C CA . ARG B 1 164 ? -21.344 -26.234 -20.672 1 98.44 164 ARG B CA 1
ATOM 5854 C C . ARG B 1 164 ? -22.125 -27.547 -20.719 1 98.44 164 ARG B C 1
ATOM 5856 O O . ARG B 1 164 ? -23.297 -27.594 -20.375 1 98.44 164 ARG B O 1
ATOM 5863 N N . SER B 1 165 ? -21.453 -28.594 -21.141 1 98.25 165 SER B N 1
ATOM 5864 C CA . SER B 1 165 ? -22.094 -29.906 -21.281 1 98.25 165 SER B CA 1
ATOM 5865 C C . SER B 1 165 ? -22.562 -30.438 -19.922 1 98.25 165 SER B C 1
ATOM 5867 O O . SER B 1 165 ? -23.469 -31.281 -19.859 1 98.25 165 SER B O 1
ATOM 5869 N N . LEU B 1 166 ? -21.984 -29.922 -18.875 1 98.5 166 LEU B N 1
ATOM 5870 C CA . LEU B 1 166 ? -22.344 -30.375 -17.531 1 98.5 166 LEU B CA 1
ATOM 5871 C C . LEU B 1 166 ? -23.5 -29.562 -16.969 1 98.5 166 LEU B C 1
ATOM 5873 O O . LEU B 1 166 ? -24.391 -30.109 -16.312 1 98.5 166 LEU B O 1
ATOM 5877 N N . VAL B 1 167 ? -23.5 -28.234 -17.234 1 98.25 167 VAL B N 1
ATOM 5878 C CA . VAL B 1 167 ? -24.328 -27.375 -16.391 1 98.25 167 VAL B CA 1
ATOM 5879 C C . VAL B 1 167 ? -25.406 -26.703 -17.25 1 98.25 167 VAL B C 1
ATOM 5881 O O . VAL B 1 167 ? -26.328 -26.078 -16.703 1 98.25 167 VAL B O 1
ATOM 5884 N N . LYS B 1 168 ? -25.297 -26.766 -18.5 1 95.06 168 LYS B N 1
ATOM 5885 C CA . LYS B 1 168 ? -26.281 -26.188 -19.422 1 95.06 168 LYS B CA 1
ATOM 5886 C C . LYS B 1 168 ? -26.828 -27.25 -20.359 1 95.06 168 LYS B C 1
ATOM 5888 O O . LYS B 1 168 ? -26.375 -28.406 -20.344 1 95.06 168 LYS B O 1
ATOM 5893 N N . ASP B 1 169 ? -27.797 -26.906 -21.188 1 91.62 169 ASP B N 1
ATOM 5894 C CA . ASP B 1 169 ? -28.297 -27.641 -22.344 1 91.62 169 ASP B CA 1
ATOM 5895 C C . ASP B 1 169 ? -28.672 -29.062 -21.969 1 91.62 169 ASP B C 1
ATOM 5897 O O . ASP B 1 169 ? -28.328 -30.016 -22.688 1 91.62 169 ASP B O 1
ATOM 5901 N N . GLY B 1 170 ? -29.281 -29.234 -20.891 1 91.81 170 GLY B N 1
ATOM 5902 C CA . GLY B 1 170 ? -29.75 -30.547 -20.484 1 91.81 170 GLY B CA 1
ATOM 5903 C C . GLY B 1 170 ? -28.672 -31.391 -19.844 1 91.81 170 GLY B C 1
ATOM 5904 O O . GLY B 1 170 ? -28.828 -32.594 -19.719 1 91.81 170 GLY B O 1
ATOM 5905 N N . GLY B 1 171 ? -27.609 -30.781 -19.453 1 95.31 171 GLY B N 1
ATOM 5906 C CA . GLY B 1 171 ? -26.531 -31.5 -18.781 1 95.31 171 GLY B CA 1
ATOM 5907 C C . GLY B 1 171 ? -26.953 -32.125 -17.469 1 95.31 171 GLY B C 1
ATOM 5908 O O . GLY B 1 171 ? -28 -31.766 -16.922 1 95.31 171 GLY B O 1
ATOM 5909 N N . PRO B 1 172 ? -26.125 -33.031 -16.953 1 97.69 172 PRO B N 1
ATOM 5910 C CA . PRO B 1 172 ? -26.5 -33.812 -15.758 1 97.69 172 PRO B CA 1
ATOM 5911 C C . PRO B 1 172 ? -26.672 -32.938 -14.516 1 97.69 172 PRO B C 1
ATOM 5913 O O . PRO B 1 172 ? -27.359 -33.312 -13.578 1 97.69 172 PRO B O 1
ATOM 5916 N N . TYR B 1 173 ? -26.109 -31.75 -14.523 1 98.19 173 TYR B N 1
ATOM 5917 C CA . TYR B 1 173 ? -26.188 -30.891 -13.344 1 98.19 173 TYR B CA 1
ATOM 5918 C C . TYR B 1 173 ? -26.891 -29.578 -13.664 1 98.19 173 TYR B C 1
ATOM 5920 O O . TYR B 1 173 ? -26.766 -28.609 -12.922 1 98.19 173 TYR B O 1
ATOM 5928 N N . ALA B 1 174 ? -27.609 -29.516 -14.68 1 96.81 174 ALA B N 1
ATOM 5929 C CA . ALA B 1 174 ? -28.188 -28.266 -15.195 1 96.81 174 ALA B CA 1
ATOM 5930 C C . ALA B 1 174 ? -29.328 -27.797 -14.289 1 96.81 174 ALA B C 1
ATOM 5932 O O . ALA B 1 174 ? -29.578 -26.594 -14.18 1 96.81 174 ALA B O 1
ATOM 5933 N N . GLU B 1 175 ? -29.969 -28.703 -13.633 1 95.88 175 GLU B N 1
ATOM 5934 C CA . GLU B 1 175 ? -31.141 -28.344 -12.812 1 95.88 175 GLU B CA 1
ATOM 5935 C C . GLU B 1 175 ? -30.734 -28.156 -11.352 1 95.88 175 GLU B C 1
ATOM 5937 O O . GLU B 1 175 ? -29.766 -28.734 -10.883 1 95.88 175 GLU B O 1
ATOM 5942 N N . GLY B 1 176 ? -31.453 -27.266 -10.68 1 94.88 176 GLY B N 1
ATOM 5943 C CA . GLY B 1 176 ? -31.266 -27.109 -9.242 1 94.88 176 GLY B CA 1
ATOM 5944 C C . GLY B 1 176 ? -30.344 -25.969 -8.867 1 94.88 176 GLY B C 1
ATOM 5945 O O . GLY B 1 176 ? -30.312 -25.547 -7.715 1 94.88 176 GLY B O 1
ATOM 5946 N N . THR B 1 177 ? -29.594 -25.516 -9.805 1 97.56 177 THR B N 1
ATOM 5947 C CA . THR B 1 177 ? -28.641 -24.422 -9.602 1 97.56 177 THR B CA 1
ATOM 5948 C C . THR B 1 177 ? -28.688 -23.438 -10.766 1 97.56 177 THR B C 1
ATOM 5950 O O . THR B 1 177 ? -28.766 -23.859 -11.93 1 97.56 177 THR B O 1
ATOM 5953 N N . GLU B 1 178 ? -28.766 -22.125 -10.453 1 97.56 178 GLU B N 1
ATOM 5954 C CA . GLU B 1 178 ? -28.516 -21.109 -11.469 1 97.56 178 GLU B CA 1
ATOM 5955 C C . GLU B 1 178 ? -27.031 -20.938 -11.742 1 97.56 178 GLU B C 1
ATOM 5957 O O . GLU B 1 178 ? -26.328 -20.312 -10.953 1 97.56 178 GLU B O 1
ATOM 5962 N N . TRP B 1 179 ? -26.594 -21.391 -12.906 1 98.12 179 TRP B N 1
ATOM 5963 C CA . TRP B 1 179 ? -25.156 -21.484 -13.188 1 98.12 179 TRP B CA 1
ATOM 5964 C C . TRP B 1 179 ? -24.672 -20.266 -13.961 1 98.12 179 TRP B C 1
ATOM 5966 O O . TRP B 1 179 ? -25.406 -19.719 -14.781 1 98.12 179 TRP B O 1
ATOM 5976 N N . SER B 1 180 ? -23.5 -19.828 -13.664 1 97.56 180 SER B N 1
ATOM 5977 C CA . SER B 1 180 ? -22.688 -18.922 -14.469 1 97.56 180 SER B CA 1
ATOM 5978 C C . SER B 1 180 ? -21.281 -19.469 -14.672 1 97.56 180 SER B C 1
ATOM 5980 O O . SER B 1 180 ? -20.875 -20.422 -13.992 1 97.56 180 SER B O 1
ATOM 5982 N N . PHE B 1 181 ? -20.594 -18.922 -15.648 1 98.69 181 PHE B N 1
ATOM 5983 C CA . PHE B 1 181 ? -19.266 -19.391 -15.984 1 98.69 181 PHE B CA 1
ATOM 5984 C C . PHE B 1 181 ? -18.297 -18.234 -16.141 1 98.69 181 PHE B C 1
ATOM 5986 O O . PHE B 1 181 ? -18.594 -17.234 -16.797 1 98.69 181 PHE B O 1
ATOM 5993 N N . SER B 1 182 ? -17.188 -18.375 -15.438 1 98.75 182 SER B N 1
ATOM 5994 C CA . SER B 1 182 ? -16.094 -17.422 -15.547 1 98.75 182 SER B CA 1
ATOM 5995 C C . SER B 1 182 ? -14.844 -18.062 -16.125 1 98.75 182 SER B C 1
ATOM 5997 O O . SER B 1 182 ? -14.5 -19.188 -15.773 1 98.75 182 SER B O 1
ATOM 5999 N N . PHE B 1 183 ? -14.219 -17.391 -17.031 1 98.88 183 PHE B N 1
ATOM 6000 C CA . PHE B 1 183 ? -12.938 -17.828 -17.578 1 98.88 183 PHE B CA 1
ATOM 6001 C C . PHE B 1 183 ? -11.883 -16.75 -17.391 1 98.88 183 PHE B C 1
ATOM 6003 O O . PHE B 1 183 ? -12.078 -15.602 -17.812 1 98.88 183 PHE B O 1
ATOM 6010 N N . GLY B 1 184 ? -10.781 -17.125 -16.797 1 98.56 184 GLY B N 1
ATOM 6011 C CA . GLY B 1 184 ? -9.75 -16.156 -16.469 1 98.56 184 GLY B CA 1
ATOM 6012 C C . GLY B 1 184 ? -8.453 -16.391 -17.219 1 98.56 184 GLY B C 1
ATOM 6013 O O . GLY B 1 184 ? -8.094 -17.531 -17.516 1 98.56 184 GLY B O 1
ATOM 6014 N N . PHE B 1 185 ? -7.777 -15.297 -17.562 1 98.5 185 PHE B N 1
ATOM 6015 C CA . PHE B 1 185 ? -6.449 -15.328 -18.156 1 98.5 185 PHE B CA 1
ATOM 6016 C C . PHE B 1 185 ? -5.395 -14.883 -17.156 1 98.5 185 PHE B C 1
ATOM 6018 O O . PHE B 1 185 ? -5.25 -13.688 -16.875 1 98.5 185 PHE B O 1
ATOM 6025 N N . GLU B 1 186 ? -4.605 -15.852 -16.672 1 96.88 186 GLU B N 1
ATOM 6026 C CA . GLU B 1 186 ? -3.555 -15.617 -15.688 1 96.88 186 GLU B CA 1
ATOM 6027 C C . GLU B 1 186 ? -2.307 -15.023 -16.344 1 96.88 186 GLU B C 1
ATOM 6029 O O . GLU B 1 186 ? -1.917 -15.438 -17.438 1 96.88 186 GLU B O 1
ATOM 6034 N N . ASP B 1 187 ? -1.666 -14 -15.695 1 95.62 187 ASP B N 1
ATOM 6035 C CA . ASP B 1 187 ? -0.426 -13.352 -16.109 1 95.62 187 ASP B CA 1
ATOM 6036 C C . ASP B 1 187 ? -0.635 -12.523 -17.375 1 95.62 187 ASP B C 1
ATOM 6038 O O . ASP B 1 187 ? 0.224 -12.508 -18.25 1 95.62 187 ASP B O 1
ATOM 6042 N N . PHE B 1 188 ? -1.747 -11.828 -17.5 1 97.69 188 PHE B N 1
ATOM 6043 C CA . PHE B 1 188 ? -2.143 -11.031 -18.641 1 97.69 188 PHE B CA 1
ATOM 6044 C C . PHE B 1 188 ? -1.173 -9.867 -18.859 1 97.69 188 PHE B C 1
ATOM 6046 O O . PHE B 1 188 ? -0.895 -9.484 -19.984 1 97.69 188 PHE B O 1
ATOM 6053 N N . SER B 1 189 ? -0.645 -9.297 -17.781 1 93.75 189 SER B N 1
ATOM 6054 C CA . SER B 1 189 ? 0.271 -8.164 -17.891 1 93.75 189 SER B CA 1
ATOM 6055 C C . SER B 1 189 ? 1.481 -8.508 -18.75 1 93.75 189 SER B C 1
ATOM 6057 O O . SER B 1 189 ? 2.096 -7.617 -19.344 1 93.75 189 SER B O 1
ATOM 6059 N N . ASN B 1 190 ? 1.763 -9.805 -18.844 1 91.62 190 ASN B N 1
ATOM 6060 C CA . ASN B 1 190 ? 2.928 -10.266 -19.594 1 91.62 190 ASN B CA 1
ATOM 6061 C C . ASN B 1 190 ? 2.521 -10.953 -20.906 1 91.62 190 ASN B C 1
ATOM 6063 O O . ASN B 1 190 ? 3.361 -11.547 -21.578 1 91.62 190 ASN B O 1
ATOM 6067 N N . ALA B 1 191 ? 1.305 -10.867 -21.281 1 95.69 191 ALA B N 1
ATOM 6068 C CA . ALA B 1 191 ? 0.792 -11.656 -22.406 1 95.69 191 ALA B CA 1
ATOM 6069 C C . ALA B 1 191 ? 0.721 -10.812 -23.672 1 95.69 191 ALA B C 1
ATOM 6071 O O . ALA B 1 191 ? 0.768 -9.578 -23.609 1 95.69 191 ALA B O 1
ATOM 6072 N N . ARG B 1 192 ? 0.744 -11.469 -24.828 1 96 192 ARG B N 1
ATOM 6073 C CA . ARG B 1 192 ? 0.317 -10.828 -26.078 1 96 192 ARG B CA 1
ATOM 6074 C C . ARG B 1 192 ? -1.2 -10.68 -26.125 1 96 192 ARG B C 1
ATOM 6076 O O . ARG B 1 192 ? -1.929 -11.672 -26.156 1 96 192 ARG B O 1
ATOM 6083 N N . VAL B 1 193 ? -1.66 -9.477 -26.156 1 97.94 193 VAL B N 1
ATOM 6084 C CA . VAL B 1 193 ? -3.092 -9.219 -26.062 1 97.94 193 VAL B CA 1
ATOM 6085 C C . VAL B 1 193 ? -3.822 -9.891 -27.219 1 97.94 193 VAL B C 1
ATOM 6087 O O . VAL B 1 193 ? -4.941 -10.383 -27.062 1 97.94 193 VAL B O 1
ATOM 6090 N N . GLU B 1 194 ? -3.188 -9.984 -28.359 1 97.5 194 GLU B N 1
ATOM 6091 C CA . GLU B 1 194 ? -3.791 -10.602 -29.547 1 97.5 194 GLU B CA 1
ATOM 6092 C C . GLU B 1 194 ? -4.078 -12.086 -29.297 1 97.5 194 GLU B C 1
ATOM 6094 O O . GLU B 1 194 ? -5.105 -12.602 -29.734 1 97.5 194 GLU B O 1
ATOM 6099 N N . ALA B 1 195 ? -3.174 -12.734 -28.641 1 97.94 195 ALA B N 1
ATOM 6100 C CA . ALA B 1 195 ? -3.381 -14.141 -28.312 1 97.94 195 ALA B CA 1
ATOM 6101 C C . ALA B 1 195 ? -4.559 -14.312 -27.359 1 97.94 195 ALA B C 1
ATOM 6103 O O . ALA B 1 195 ? -5.332 -15.266 -27.484 1 97.94 195 ALA B O 1
ATOM 6104 N N . VAL B 1 196 ? -4.672 -13.43 -26.453 1 98.62 196 VAL B N 1
ATOM 6105 C CA . VAL B 1 196 ? -5.758 -13.484 -25.469 1 98.62 196 VAL B CA 1
ATOM 6106 C C . VAL B 1 196 ? -7.094 -13.258 -26.172 1 98.62 196 VAL B C 1
ATOM 6108 O O . VAL B 1 196 ? -8.086 -13.914 -25.859 1 98.62 196 VAL B O 1
ATOM 6111 N N . ILE B 1 197 ? -7.125 -12.289 -27.141 1 98.69 197 ILE B N 1
ATOM 6112 C CA . ILE B 1 197 ? -8.336 -12.031 -27.922 1 98.69 197 ILE B CA 1
ATOM 6113 C C . ILE B 1 197 ? -8.758 -13.305 -28.641 1 98.69 197 ILE B C 1
ATOM 6115 O O . ILE B 1 197 ? -9.93 -13.695 -28.594 1 98.69 197 ILE B O 1
ATOM 6119 N N . ARG B 1 198 ? -7.809 -13.953 -29.266 1 98.75 198 ARG B N 1
ATOM 6120 C CA . ARG B 1 198 ? -8.078 -15.195 -29.984 1 98.75 198 ARG B CA 1
ATOM 6121 C C . ARG B 1 198 ? -8.648 -16.266 -29.062 1 98.75 198 ARG B C 1
ATOM 6123 O O . ARG B 1 198 ? -9.648 -16.906 -29.391 1 98.75 198 ARG B O 1
ATOM 6130 N N . CYS B 1 199 ? -8.039 -16.438 -27.953 1 98.81 199 CYS B N 1
ATOM 6131 C CA . CYS B 1 199 ? -8.445 -17.453 -27 1 98.81 199 CYS B CA 1
ATOM 6132 C C . CYS B 1 199 ? -9.812 -17.125 -26.406 1 98.81 199 CYS B C 1
ATOM 6134 O O . CYS B 1 199 ? -10.656 -18.016 -26.25 1 98.81 199 CYS B O 1
ATOM 6136 N N . ALA B 1 200 ? -10.031 -15.898 -26.031 1 98.88 200 ALA B N 1
ATOM 6137 C CA . ALA B 1 200 ? -11.297 -15.469 -25.453 1 98.88 200 ALA B CA 1
ATOM 6138 C C . ALA B 1 200 ? -12.453 -15.695 -26.422 1 98.88 200 ALA B C 1
ATOM 6140 O O . ALA B 1 200 ? -13.539 -16.109 -26 1 98.88 200 ALA B O 1
ATOM 6141 N N . GLU B 1 201 ? -12.242 -15.398 -27.688 1 98.88 201 GLU B N 1
ATOM 6142 C CA . GLU B 1 201 ? -13.273 -15.625 -28.703 1 98.88 201 GLU B CA 1
ATOM 6143 C C . GLU B 1 201 ? -13.625 -17.109 -28.797 1 98.88 201 GLU B C 1
ATOM 6145 O O . GLU B 1 201 ? -14.797 -17.469 -28.953 1 98.88 201 GLU B O 1
ATOM 6150 N N . ALA B 1 202 ? -12.602 -17.969 -28.719 1 98.88 202 ALA B N 1
ATOM 6151 C CA . ALA B 1 202 ? -12.828 -19.406 -28.766 1 98.88 202 ALA B CA 1
ATOM 6152 C C . ALA B 1 202 ? -13.641 -19.859 -27.547 1 98.88 202 ALA B C 1
ATOM 6154 O O . ALA B 1 202 ? -14.531 -20.703 -27.688 1 98.88 202 ALA B O 1
ATOM 6155 N N . VAL B 1 203 ? -13.32 -19.344 -26.391 1 98.88 203 VAL B N 1
ATOM 6156 C CA . VAL B 1 203 ? -14.023 -19.688 -25.156 1 98.88 203 VAL B CA 1
ATOM 6157 C C . VAL B 1 203 ? -15.484 -19.25 -25.25 1 98.88 203 VAL B C 1
ATOM 6159 O O . VAL B 1 203 ? -16.391 -20.016 -24.922 1 98.88 203 VAL B O 1
ATOM 6162 N N . LYS B 1 204 ? -15.758 -18.031 -25.734 1 98.75 204 LYS B N 1
ATOM 6163 C CA . LYS B 1 204 ? -17.109 -17.5 -25.891 1 98.75 204 LYS B CA 1
ATOM 6164 C C . LYS B 1 204 ? -17.922 -18.344 -26.875 1 98.75 204 LYS B C 1
ATOM 6166 O O . LYS B 1 204 ? -19.094 -18.625 -26.625 1 98.75 204 LYS B O 1
ATOM 6171 N N . ALA B 1 205 ? -17.25 -18.703 -27.953 1 98.5 205 ALA B N 1
ATOM 6172 C CA . ALA B 1 205 ? -17.938 -19.516 -28.969 1 98.5 205 ALA B CA 1
ATOM 6173 C C . ALA B 1 205 ? -18.359 -20.859 -28.406 1 98.5 205 ALA B C 1
ATOM 6175 O O . ALA B 1 205 ? -19.406 -21.406 -28.781 1 98.5 205 ALA B O 1
ATOM 6176 N N . ALA B 1 206 ? -17.531 -21.375 -27.531 1 98.5 206 ALA B N 1
ATOM 6177 C CA . ALA B 1 206 ? -17.812 -22.672 -26.938 1 98.5 206 ALA B CA 1
ATOM 6178 C C . ALA B 1 206 ? -18.906 -22.562 -25.875 1 98.5 206 ALA B C 1
ATOM 6180 O O . ALA B 1 206 ? -19.781 -23.422 -25.781 1 98.5 206 ALA B O 1
ATOM 6181 N N . TRP B 1 207 ? -18.906 -21.516 -25.047 1 98.44 207 TRP B N 1
ATOM 6182 C CA . TRP B 1 207 ? -19.844 -21.328 -23.953 1 98.44 207 TRP B CA 1
ATOM 6183 C C . TRP B 1 207 ? -21.172 -20.766 -24.453 1 98.44 207 TRP B C 1
ATOM 6185 O O . TRP B 1 207 ? -22.234 -21.047 -23.875 1 98.44 207 TRP B O 1
ATOM 6195 N N . LYS B 1 208 ? -21.141 -19.906 -25.438 1 97.81 208 LYS B N 1
ATOM 6196 C CA . LYS B 1 208 ? -22.281 -19.281 -26.094 1 97.81 208 LYS B CA 1
ATOM 6197 C C . LYS B 1 208 ? -23.078 -18.406 -25.125 1 97.81 208 LYS B C 1
ATOM 6199 O O . LYS B 1 208 ? -24.281 -18.578 -24.953 1 97.81 208 LYS B O 1
ATOM 6204 N N . PRO B 1 209 ? -22.375 -17.391 -24.547 1 98.06 209 PRO B N 1
ATOM 6205 C CA . PRO B 1 209 ? -23.094 -16.453 -23.672 1 98.06 209 PRO B CA 1
ATOM 6206 C C . PRO B 1 209 ? -24.094 -15.602 -24.422 1 98.06 209 PRO B C 1
ATOM 6208 O O . PRO B 1 209 ? -23.969 -15.391 -25.641 1 98.06 209 PRO B O 1
ATOM 6211 N N . THR B 1 210 ? -25.125 -15.07 -23.734 1 97.62 210 THR B N 1
ATOM 6212 C CA . THR B 1 210 ? -26.125 -14.172 -24.281 1 97.62 210 THR B CA 1
ATOM 6213 C C . THR B 1 210 ? -26.281 -12.93 -23.391 1 97.62 210 THR B C 1
ATOM 6215 O O . THR B 1 210 ? -25.672 -12.852 -22.328 1 97.62 210 THR B O 1
ATOM 6218 N N . VAL B 1 211 ? -27.016 -11.992 -23.859 1 97.69 211 VAL B N 1
ATOM 6219 C CA . VAL B 1 211 ? -27.234 -10.75 -23.125 1 97.69 211 VAL B CA 1
ATOM 6220 C C . VAL B 1 211 ? -27.953 -11.047 -21.812 1 97.69 211 VAL B C 1
ATOM 6222 O O . VAL B 1 211 ? -27.703 -10.383 -20.797 1 97.69 211 VAL B O 1
ATOM 6225 N N . ASP B 1 212 ? -28.781 -12.047 -21.781 1 96.38 212 ASP B N 1
ATOM 6226 C CA . ASP B 1 212 ? -29.578 -12.391 -20.609 1 96.38 212 ASP B CA 1
ATOM 6227 C C . ASP B 1 212 ? -28.859 -13.398 -19.719 1 96.38 212 ASP B C 1
ATOM 6229 O O . ASP B 1 212 ? -29.219 -13.602 -18.562 1 96.38 212 ASP B O 1
ATOM 6233 N N . ASP B 1 213 ? -27.906 -14.055 -20.328 1 96.56 213 ASP B N 1
ATOM 6234 C CA . ASP B 1 213 ? -27.078 -15.039 -19.625 1 96.56 213 ASP B CA 1
ATOM 6235 C C . ASP B 1 213 ? -25.594 -14.797 -19.891 1 96.56 213 ASP B C 1
ATOM 6237 O O . ASP B 1 213 ? -24.953 -15.555 -20.625 1 96.56 213 ASP B O 1
ATOM 6241 N N . LYS B 1 214 ? -25.094 -13.844 -19.172 1 98.25 214 LYS B N 1
ATOM 6242 C CA . LYS B 1 214 ? -23.734 -13.367 -19.438 1 98.25 214 LYS B CA 1
ATOM 6243 C C . LYS B 1 214 ? -22.688 -14.281 -18.781 1 98.25 214 LYS B C 1
ATOM 6245 O O . LYS B 1 214 ? -22.906 -14.773 -17.672 1 98.25 214 LYS B O 1
ATOM 6250 N N . MET B 1 215 ? -21.656 -14.531 -19.453 1 98.5 215 MET B N 1
ATOM 6251 C CA . MET B 1 215 ? -20.5 -15.117 -18.781 1 98.5 215 MET B CA 1
ATOM 6252 C C . MET B 1 215 ? -19.594 -14.023 -18.203 1 98.5 215 MET B C 1
ATOM 6254 O O . MET B 1 215 ? -19.891 -12.836 -18.328 1 98.5 215 MET B O 1
ATOM 6258 N N . VAL B 1 216 ? -18.594 -14.43 -17.484 1 98.69 216 VAL B N 1
ATOM 6259 C CA . VAL B 1 216 ? -17.562 -13.5 -17.016 1 98.69 216 VAL B CA 1
ATOM 6260 C C . VAL B 1 216 ? -16.219 -13.859 -17.641 1 98.69 216 VAL B C 1
ATOM 6262 O O . VAL B 1 216 ? -15.773 -15.008 -17.547 1 98.69 216 VAL B O 1
ATOM 6265 N N . LEU B 1 217 ? -15.633 -12.938 -18.312 1 98.81 217 LEU B N 1
ATOM 6266 C CA . LEU B 1 217 ? -14.227 -13.016 -18.688 1 98.81 217 LEU B CA 1
ATOM 6267 C C . LEU B 1 217 ? -13.359 -12.156 -17.781 1 98.81 217 LEU B C 1
ATOM 6269 O O . LEU B 1 217 ? -13.82 -11.125 -17.266 1 98.81 217 LEU B O 1
ATOM 6273 N N . GLY B 1 218 ? -12.188 -12.633 -17.5 1 98.56 218 GLY B N 1
ATOM 6274 C CA . GLY B 1 218 ? -11.344 -11.844 -16.625 1 98.56 218 GLY B CA 1
ATOM 6275 C C . GLY B 1 218 ? -9.867 -11.969 -16.938 1 98.56 218 GLY B C 1
ATOM 6276 O O . GLY B 1 218 ? -9.438 -12.945 -17.547 1 98.56 218 GLY B O 1
ATOM 6277 N N . VAL B 1 219 ? -9.125 -10.969 -16.609 1 98.75 219 VAL B N 1
ATOM 6278 C CA . VAL B 1 219 ? -7.676 -10.977 -16.766 1 98.75 219 VAL B CA 1
ATOM 6279 C C . VAL B 1 219 ? -7.012 -10.656 -15.422 1 98.75 219 VAL B C 1
ATOM 6281 O O . VAL B 1 219 ? -7.535 -9.859 -14.641 1 98.75 219 VAL B O 1
ATOM 6284 N N . ALA B 1 220 ? -5.906 -11.281 -15.203 1 97.62 220 ALA B N 1
ATOM 6285 C CA . ALA B 1 220 ? -5.164 -11.047 -13.969 1 97.62 220 ALA B CA 1
ATOM 6286 C C . ALA B 1 220 ? -3.82 -10.375 -14.258 1 97.62 220 ALA B C 1
ATOM 6288 O O . ALA B 1 220 ? -3.113 -10.773 -15.188 1 97.62 220 ALA B O 1
ATOM 6289 N N . ALA B 1 221 ? -3.607 -9.297 -13.5 1 96 221 ALA B N 1
ATOM 6290 C CA . ALA B 1 221 ? -2.225 -8.852 -13.344 1 96 221 ALA B CA 1
ATOM 6291 C C . ALA B 1 221 ? -1.512 -9.641 -12.25 1 96 221 ALA B C 1
ATOM 6293 O O . ALA B 1 221 ? -1.136 -9.078 -11.219 1 96 221 ALA B O 1
ATOM 6294 N N . SER B 1 222 ? -1.272 -10.906 -12.586 1 93.75 222 SER B N 1
ATOM 6295 C CA . SER B 1 222 ? -0.688 -11.82 -11.617 1 93.75 222 SER B CA 1
ATOM 6296 C C . SER B 1 222 ? 0.632 -11.281 -11.07 1 93.75 222 SER B C 1
ATOM 6298 O O . SER B 1 222 ? 0.861 -11.289 -9.859 1 93.75 222 SER B O 1
ATOM 6300 N N . VAL B 1 223 ? 1.455 -10.961 -11.961 1 93 223 VAL B N 1
ATOM 6301 C CA . VAL B 1 223 ? 2.65 -10.188 -11.648 1 93 223 VAL B CA 1
ATOM 6302 C C . VAL B 1 223 ? 2.564 -8.82 -12.32 1 93 223 VAL B C 1
ATOM 6304 O O . VAL B 1 223 ? 2.484 -8.727 -13.547 1 93 223 VAL B O 1
ATOM 6307 N N . GLU B 1 224 ? 2.465 -7.801 -11.477 1 93.25 224 GLU B N 1
ATOM 6308 C CA . GLU B 1 224 ? 2.438 -6.438 -12 1 93.25 224 GLU B CA 1
ATOM 6309 C C . GLU B 1 224 ? 3.785 -6.055 -12.609 1 93.25 224 GLU B C 1
ATOM 6311 O O . GLU B 1 224 ? 4.805 -6.051 -11.914 1 93.25 224 GLU B O 1
ATOM 6316 N N . VAL B 1 225 ? 3.834 -5.695 -13.93 1 92.31 225 VAL B N 1
ATOM 6317 C CA . VAL B 1 225 ? 5.133 -5.516 -14.57 1 92.31 225 VAL B CA 1
ATOM 6318 C C . VAL B 1 225 ? 5.223 -4.117 -15.172 1 92.31 225 VAL B C 1
ATOM 6320 O O . VAL B 1 225 ? 6.277 -3.715 -15.664 1 92.31 225 VAL B O 1
ATOM 6323 N N . SER B 1 226 ? 4.152 -3.387 -15.164 1 94.12 226 SER B N 1
ATOM 6324 C CA . SER B 1 226 ? 4.121 -2.072 -15.805 1 94.12 226 SER B CA 1
ATOM 6325 C C . SER B 1 226 ? 3.295 -1.084 -14.984 1 94.12 226 SER B C 1
ATOM 6327 O O . SER B 1 226 ? 2.535 -1.484 -14.102 1 94.12 226 SER B O 1
ATOM 6329 N N . PRO B 1 227 ? 3.492 0.192 -15.273 1 96.06 227 PRO B N 1
ATOM 6330 C CA . PRO B 1 227 ? 2.596 1.171 -14.648 1 96.06 227 PRO B CA 1
ATOM 6331 C C . PRO B 1 227 ? 1.139 0.978 -15.062 1 96.06 227 PRO B C 1
ATOM 6333 O O . PRO B 1 227 ? 0.859 0.348 -16.078 1 96.06 227 PRO B O 1
ATOM 6336 N N . PRO B 1 228 ? 0.221 1.529 -14.258 1 97.56 228 PRO B N 1
ATOM 6337 C CA . PRO B 1 228 ? -1.195 1.212 -14.453 1 97.56 228 PRO B CA 1
ATOM 6338 C C . PRO B 1 228 ? -1.751 1.781 -15.758 1 97.56 228 PRO B C 1
ATOM 6340 O O . PRO B 1 228 ? -2.777 1.311 -16.25 1 97.56 228 PRO B O 1
ATOM 6343 N N . ASN B 1 229 ? -1.116 2.863 -16.375 1 97.81 229 ASN B N 1
ATOM 6344 C CA . ASN B 1 229 ? -1.595 3.367 -17.656 1 97.81 229 ASN B CA 1
ATOM 6345 C C . ASN B 1 229 ? -1.434 2.326 -18.766 1 97.81 229 ASN B C 1
ATOM 6347 O O . ASN B 1 229 ? -2.281 2.221 -19.641 1 97.81 229 ASN B O 1
ATOM 6351 N N . VAL B 1 230 ? -0.36 1.563 -18.672 1 97.31 230 VAL B N 1
ATOM 6352 C CA . VAL B 1 230 ? -0.12 0.512 -19.656 1 97.31 230 VAL B CA 1
ATOM 6353 C C . VAL B 1 230 ? -1.169 -0.587 -19.5 1 97.31 230 VAL B C 1
ATOM 6355 O O . VAL B 1 230 ? -1.722 -1.068 -20.5 1 97.31 230 VAL B O 1
ATOM 6358 N N . PHE B 1 231 ? -1.453 -0.967 -18.281 1 97.75 231 PHE B N 1
ATOM 6359 C CA . PHE B 1 231 ? -2.461 -1.989 -18.031 1 97.75 231 PHE B CA 1
ATOM 6360 C C . PHE B 1 231 ? -3.828 -1.536 -18.531 1 97.75 231 PHE B C 1
ATOM 6362 O O . PHE B 1 231 ? -4.559 -2.311 -19.141 1 97.75 231 PHE B O 1
ATOM 6369 N N . ALA B 1 232 ? -4.188 -0.296 -18.25 1 98.44 232 ALA B N 1
ATOM 6370 C CA . ALA B 1 232 ? -5.461 0.256 -18.703 1 98.44 232 ALA B CA 1
ATOM 6371 C C . ALA B 1 232 ? -5.559 0.23 -20.234 1 98.44 232 ALA B C 1
ATOM 6373 O O . ALA B 1 232 ? -6.602 -0.118 -20.781 1 98.44 232 ALA B O 1
ATOM 6374 N N . ASP B 1 233 ? -4.488 0.61 -20.922 1 98.31 233 ASP B N 1
ATOM 6375 C CA . ASP B 1 233 ? -4.445 0.554 -22.391 1 98.31 233 ASP B CA 1
ATOM 6376 C C . ASP B 1 233 ? -4.711 -0.864 -22.891 1 98.31 233 ASP B C 1
ATOM 6378 O O . ASP B 1 233 ? -5.457 -1.058 -23.844 1 98.31 233 ASP B O 1
ATOM 6382 N N . ARG B 1 234 ? -4.062 -1.819 -22.281 1 98.06 234 ARG B N 1
ATOM 6383 C CA . ARG B 1 234 ? -4.184 -3.213 -22.688 1 98.06 234 ARG B CA 1
ATOM 6384 C C . ARG B 1 234 ? -5.602 -3.727 -22.484 1 98.06 234 ARG B C 1
ATOM 6386 O O . ARG B 1 234 ? -6.141 -4.449 -23.312 1 98.06 234 ARG B O 1
ATOM 6393 N N . VAL B 1 235 ? -6.215 -3.332 -21.375 1 98.62 235 VAL B N 1
ATOM 6394 C CA . VAL B 1 235 ? -7.59 -3.725 -21.094 1 98.62 235 VAL B CA 1
ATOM 6395 C C . VAL B 1 235 ? -8.531 -3.104 -22.125 1 98.62 235 VAL B C 1
ATOM 6397 O O . VAL B 1 235 ? -9.398 -3.789 -22.672 1 98.62 235 VAL B O 1
ATOM 6400 N N . GLU B 1 236 ? -8.375 -1.799 -22.359 1 98.69 236 GLU B N 1
ATOM 6401 C CA . GLU B 1 236 ? -9.234 -1.126 -23.328 1 98.69 236 GLU B CA 1
ATOM 6402 C C . GLU B 1 236 ? -9.086 -1.736 -24.719 1 98.69 236 GLU B C 1
ATOM 6404 O O . GLU B 1 236 ? -10.078 -1.949 -25.422 1 98.69 236 GLU B O 1
ATOM 6409 N N . TYR B 1 237 ? -7.832 -1.983 -25.125 1 98.44 237 TYR B N 1
ATOM 6410 C CA . TYR B 1 237 ? -7.566 -2.596 -26.406 1 98.44 237 TYR B CA 1
ATOM 6411 C C . TYR B 1 237 ? -8.234 -3.961 -26.516 1 98.44 237 TYR B C 1
ATOM 6413 O O . TYR B 1 237 ? -8.867 -4.27 -27.531 1 98.44 237 TYR B O 1
ATOM 6421 N N . LEU B 1 238 ? -8.07 -4.766 -25.484 1 98.62 238 LEU B N 1
ATOM 6422 C CA . LEU B 1 238 ? -8.688 -6.09 -25.453 1 98.62 238 LEU B CA 1
ATOM 6423 C C . LEU B 1 238 ? -10.195 -5.996 -25.625 1 98.62 238 LEU B C 1
ATOM 6425 O O . LEU B 1 238 ? -10.766 -6.68 -26.484 1 98.62 238 LEU B O 1
ATOM 6429 N N . LEU B 1 239 ? -10.828 -5.121 -24.875 1 98.44 239 LEU B N 1
ATOM 6430 C CA . LEU B 1 239 ? -12.289 -5.031 -24.844 1 98.44 239 LEU B CA 1
ATOM 6431 C C . LEU B 1 239 ? -12.82 -4.484 -26.172 1 98.44 239 LEU B C 1
ATOM 6433 O O . LEU B 1 239 ? -13.898 -4.883 -26.625 1 98.44 239 LEU B O 1
ATOM 6437 N N . LYS B 1 240 ? -12.102 -3.58 -26.797 1 97.94 240 LYS B N 1
ATOM 6438 C CA . LYS B 1 240 ? -12.508 -3.014 -28.078 1 97.94 240 LYS B CA 1
ATOM 6439 C C . LYS B 1 240 ? -12.398 -4.047 -29.188 1 97.94 240 LYS B C 1
ATOM 6441 O O . LYS B 1 240 ? -12.984 -3.881 -30.266 1 97.94 240 LYS B O 1
ATOM 6446 N N . ASN B 1 241 ? -11.641 -5.113 -28.922 1 98.12 241 ASN B N 1
ATOM 6447 C CA . ASN B 1 241 ? -11.398 -6.09 -29.969 1 98.12 241 ASN B CA 1
ATOM 6448 C C . ASN B 1 241 ? -12.109 -7.414 -29.688 1 98.12 241 ASN B C 1
ATOM 6450 O O . ASN B 1 241 ? -11.93 -8.391 -30.422 1 98.12 241 ASN B O 1
ATOM 6454 N N . LEU B 1 242 ? -12.82 -7.516 -28.641 1 98.44 242 LEU B N 1
ATOM 6455 C CA . LEU B 1 242 ? -13.672 -8.672 -28.375 1 98.44 242 LEU B CA 1
ATOM 6456 C C . LEU B 1 242 ? -15.078 -8.453 -28.922 1 98.44 242 LEU B C 1
ATOM 6458 O O . LEU B 1 242 ? -15.617 -7.344 -28.828 1 98.44 242 LEU B O 1
ATOM 6462 N N . SER B 1 243 ? -15.625 -9.469 -29.516 1 98.31 243 SER B N 1
ATOM 6463 C CA . SER B 1 243 ? -16.969 -9.367 -30.094 1 98.31 243 SER B CA 1
ATOM 6464 C C . SER B 1 243 ? -18.031 -9.484 -29.031 1 98.31 243 SER B C 1
ATOM 6466 O O . SER B 1 243 ? -17.781 -10.016 -27.938 1 98.31 243 SER B O 1
ATOM 6468 N N . ASP B 1 244 ? -19.203 -8.906 -29.203 1 98 244 ASP B N 1
ATOM 6469 C CA . ASP B 1 244 ? -20.422 -9.086 -28.422 1 98 244 ASP B CA 1
ATOM 6470 C C . ASP B 1 244 ? -20.219 -8.695 -26.969 1 98 244 ASP B C 1
ATOM 6472 O O . ASP B 1 244 ? -20.5 -9.477 -26.062 1 98 244 ASP B O 1
ATOM 6476 N N . ARG B 1 245 ? -19.75 -7.438 -26.797 1 98.12 245 ARG B N 1
ATOM 6477 C CA . ARG B 1 245 ? -19.391 -6.914 -25.484 1 98.12 245 ARG B CA 1
ATOM 6478 C C . ARG B 1 245 ? -20.562 -7.027 -24.516 1 98.12 245 ARG B C 1
ATOM 6480 O O . ARG B 1 245 ? -20.359 -7.219 -23.312 1 98.12 245 ARG B O 1
ATOM 6487 N N . GLU B 1 246 ? -21.766 -7.023 -24.969 1 98 246 GLU B N 1
ATOM 6488 C CA . GLU B 1 246 ? -22.969 -7.02 -24.141 1 98 246 GLU B CA 1
ATOM 6489 C C . GLU B 1 246 ? -23.266 -8.414 -23.578 1 98 246 GLU B C 1
ATOM 6491 O O . GLU B 1 246 ? -24.094 -8.57 -22.688 1 98 246 GLU B O 1
ATOM 6496 N N . THR B 1 247 ? -22.516 -9.469 -24.016 1 98.62 247 THR B N 1
ATOM 6497 C CA . THR B 1 247 ? -22.844 -10.844 -23.641 1 98.62 247 THR B CA 1
ATOM 6498 C C . THR B 1 247 ? -21.938 -11.312 -22.5 1 98.62 247 THR B C 1
ATOM 6500 O O . THR B 1 247 ? -22.062 -12.445 -22.031 1 98.62 247 THR B O 1
ATOM 6503 N N . PHE B 1 248 ? -21.094 -10.453 -22.062 1 98.75 248 PHE B N 1
ATOM 6504 C CA . PHE B 1 248 ? -20.234 -10.867 -20.953 1 98.75 248 PHE B CA 1
ATOM 6505 C C . PHE B 1 248 ? -19.906 -9.688 -20.047 1 98.75 248 PHE B C 1
ATOM 6507 O O . PHE B 1 248 ? -19.953 -8.531 -20.484 1 98.75 248 PHE B O 1
ATOM 6514 N N . ARG B 1 249 ? -19.672 -9.961 -18.75 1 98.56 249 ARG B N 1
ATOM 6515 C CA . ARG B 1 249 ? -19.016 -9.055 -17.812 1 98.56 249 ARG B CA 1
ATOM 6516 C C . ARG B 1 249 ? -17.5 -9.258 -17.828 1 98.56 249 ARG B C 1
ATOM 6518 O O . ARG B 1 249 ? -17.016 -10.352 -18.109 1 98.56 249 ARG B O 1
ATOM 6525 N N . PHE B 1 250 ? -16.781 -8.188 -17.578 1 98.88 250 PHE B N 1
ATOM 6526 C CA . PHE B 1 250 ? -15.336 -8.273 -17.625 1 98.88 250 PHE B CA 1
ATOM 6527 C C . PHE B 1 250 ? -14.711 -7.922 -16.281 1 98.88 250 PHE B C 1
ATOM 6529 O O . PHE B 1 250 ? -14.922 -6.82 -15.773 1 98.88 250 PHE B O 1
ATOM 6536 N N . GLY B 1 251 ? -13.938 -8.898 -15.727 1 98.75 251 GLY B N 1
ATOM 6537 C CA . GLY B 1 251 ? -13.289 -8.703 -14.438 1 98.75 251 GLY B CA 1
ATOM 6538 C C . GLY B 1 251 ? -11.789 -8.492 -14.555 1 98.75 251 GLY B C 1
ATOM 6539 O O . GLY B 1 251 ? -11.141 -9.055 -15.438 1 98.75 251 GLY B O 1
ATOM 6540 N N . VAL B 1 252 ? -11.234 -7.648 -13.664 1 98.81 252 VAL B N 1
ATOM 6541 C CA . VAL B 1 252 ? -9.789 -7.5 -13.539 1 98.81 252 VAL B CA 1
ATOM 6542 C C . VAL B 1 252 ? -9.336 -7.945 -12.148 1 98.81 252 VAL B C 1
ATOM 6544 O O . VAL B 1 252 ? -10.039 -7.719 -11.164 1 98.81 252 VAL B O 1
ATOM 6547 N N . HIS B 1 253 ? -8.242 -8.656 -12.086 1 98.56 253 HIS B N 1
ATOM 6548 C CA . HIS B 1 253 ? -7.645 -9.234 -10.883 1 98.56 253 HIS B CA 1
ATOM 6549 C C . HIS B 1 253 ? -6.207 -8.766 -10.703 1 98.56 253 HIS B C 1
ATOM 6551 O O . HIS B 1 253 ? -5.266 -9.508 -10.977 1 98.56 253 HIS B O 1
ATOM 6557 N N . PRO B 1 254 ? -6.039 -7.543 -10.195 1 97.94 254 PRO B N 1
ATOM 6558 C CA . PRO B 1 254 ? -4.676 -7.02 -10.086 1 97.94 254 PRO B CA 1
ATOM 6559 C C . PRO B 1 254 ? -4.016 -7.383 -8.758 1 97.94 254 PRO B C 1
ATOM 6561 O O . PRO B 1 254 ? -4.668 -7.363 -7.711 1 97.94 254 PRO B O 1
ATOM 6564 N N . HIS B 1 255 ? -2.768 -7.789 -8.812 1 97.81 255 HIS B N 1
ATOM 6565 C CA . HIS B 1 255 ? -1.899 -7.887 -7.641 1 97.81 255 HIS B CA 1
ATOM 6566 C C . HIS B 1 255 ? -1.071 -6.621 -7.457 1 97.81 255 HIS B C 1
ATOM 6568 O O . HIS B 1 255 ? -0.979 -5.797 -8.375 1 97.81 255 HIS B O 1
ATOM 6574 N N . ASN B 1 256 ? -0.465 -6.449 -6.312 1 98.25 256 ASN B N 1
ATOM 6575 C CA . ASN B 1 256 ? 0.128 -5.184 -5.891 1 98.25 256 ASN B CA 1
ATOM 6576 C C . ASN B 1 256 ? 1.652 -5.234 -5.941 1 98.25 256 ASN B C 1
ATOM 6578 O O . ASN B 1 256 ? 2.326 -4.605 -5.121 1 98.25 256 ASN B O 1
ATOM 6582 N N . ASP B 1 257 ? 2.217 -5.898 -6.914 1 97.38 257 ASP B N 1
ATOM 6583 C CA . ASP B 1 257 ? 3.65 -6.164 -6.965 1 97.38 257 ASP B CA 1
ATOM 6584 C C . ASP B 1 257 ? 4.445 -4.871 -7.117 1 97.38 257 ASP B C 1
ATOM 6586 O O . ASP B 1 257 ? 5.602 -4.793 -6.695 1 97.38 257 ASP B O 1
ATOM 6590 N N . ARG B 1 258 ? 3.844 -3.836 -7.723 1 97.88 258 ARG B N 1
ATOM 6591 C CA . ARG B 1 258 ? 4.531 -2.57 -7.949 1 97.88 258 ARG B CA 1
ATOM 6592 C C . ARG B 1 258 ? 3.949 -1.466 -7.074 1 97.88 258 ARG B C 1
ATOM 6594 O O . ARG B 1 258 ? 4.297 -0.294 -7.23 1 97.88 258 ARG B O 1
ATOM 6601 N N . GLY B 1 259 ? 3.023 -1.818 -6.238 1 98.19 259 GLY B N 1
ATOM 6602 C CA . GLY B 1 259 ? 2.365 -0.824 -5.406 1 98.19 259 GLY B CA 1
ATOM 6603 C C . GLY B 1 259 ? 1.285 -0.052 -6.137 1 98.19 259 GLY B C 1
ATOM 6604 O O . GLY B 1 259 ? 0.969 1.082 -5.773 1 98.19 259 GLY B O 1
ATOM 6605 N N . CYS B 1 260 ? 0.703 -0.626 -7.199 1 98.44 260 CYS B N 1
ATOM 6606 C CA . CYS B 1 260 ? -0.228 0.137 -8.023 1 98.44 260 CYS B CA 1
ATOM 6607 C C . CYS B 1 260 ? -1.52 -0.639 -8.25 1 98.44 260 CYS B C 1
ATOM 6609 O O . CYS B 1 260 ? -2.271 -0.343 -9.18 1 98.44 260 CYS B O 1
ATOM 6611 N N . ALA B 1 261 ? -1.793 -1.635 -7.422 1 98.62 261 ALA B N 1
ATOM 6612 C CA . ALA B 1 261 ? -2.938 -2.508 -7.664 1 98.62 261 ALA B CA 1
ATOM 6613 C C . ALA B 1 261 ? -4.242 -1.714 -7.668 1 98.62 261 ALA B C 1
ATOM 6615 O O . ALA B 1 261 ? -5.129 -1.967 -8.492 1 98.62 261 ALA B O 1
ATOM 6616 N N . VAL B 1 262 ? -4.402 -0.766 -6.707 1 98.81 262 VAL B N 1
ATOM 6617 C CA . VAL B 1 262 ? -5.629 0.02 -6.621 1 98.81 262 VAL B CA 1
ATOM 6618 C C . VAL B 1 262 ? -5.781 0.882 -7.871 1 98.81 262 VAL B C 1
ATOM 6620 O O . VAL B 1 262 ? -6.855 0.923 -8.477 1 98.81 262 VAL B O 1
ATOM 6623 N N . ALA B 1 263 ? -4.703 1.538 -8.273 1 98.81 263 ALA B N 1
ATOM 6624 C CA . ALA B 1 263 ? -4.723 2.352 -9.484 1 98.81 263 ALA B CA 1
ATOM 6625 C C . ALA B 1 263 ? -5.016 1.499 -10.711 1 98.81 263 ALA B C 1
ATOM 6627 O O . ALA B 1 263 ? -5.777 1.908 -11.594 1 98.81 263 ALA B O 1
ATOM 6628 N N . ALA B 1 264 ? -4.387 0.304 -10.766 1 98.75 264 ALA B N 1
ATOM 6629 C CA . ALA B 1 264 ? -4.625 -0.599 -11.891 1 98.75 264 ALA B CA 1
ATOM 6630 C C . ALA B 1 264 ? -6.098 -0.985 -11.984 1 98.75 264 ALA B C 1
ATOM 6632 O O . ALA B 1 264 ? -6.68 -1.001 -13.07 1 98.75 264 ALA B O 1
ATOM 6633 N N . ALA B 1 265 ? -6.684 -1.281 -10.867 1 98.81 265 ALA B N 1
ATOM 6634 C CA . ALA B 1 265 ? -8.102 -1.641 -10.82 1 98.81 265 ALA B CA 1
ATOM 6635 C C . ALA B 1 265 ? -8.977 -0.477 -11.281 1 98.81 265 ALA B C 1
ATOM 6637 O O . ALA B 1 265 ? -9.844 -0.645 -12.141 1 98.81 265 ALA B O 1
ATOM 6638 N N . GLU B 1 266 ? -8.742 0.708 -10.742 1 98.62 266 GLU B N 1
ATOM 6639 C CA . GLU B 1 266 ? -9.586 1.863 -11.023 1 98.62 266 GLU B CA 1
ATOM 6640 C C . GLU B 1 266 ? -9.453 2.301 -12.484 1 98.62 266 GLU B C 1
ATOM 6642 O O . GLU B 1 266 ? -10.445 2.592 -13.148 1 98.62 266 GLU B O 1
ATOM 6647 N N . LEU B 1 267 ? -8.227 2.352 -13.023 1 98.75 267 LEU B N 1
ATOM 6648 C CA . LEU B 1 267 ? -8.023 2.775 -14.398 1 98.75 267 LEU B CA 1
ATOM 6649 C C . LEU B 1 267 ? -8.555 1.729 -15.375 1 98.75 267 LEU B C 1
ATOM 6651 O O . LEU B 1 267 ? -9.047 2.07 -16.453 1 98.75 267 LEU B O 1
ATOM 6655 N N . ALA B 1 268 ? -8.43 0.428 -14.977 1 98.81 268 ALA B N 1
ATOM 6656 C CA . ALA B 1 268 ? -9.016 -0.622 -15.805 1 98.81 268 ALA B CA 1
ATOM 6657 C C . ALA B 1 268 ? -10.531 -0.485 -15.875 1 98.81 268 ALA B C 1
ATOM 6659 O O . ALA B 1 268 ? -11.141 -0.784 -16.906 1 98.81 268 ALA B O 1
ATOM 6660 N N . CYS B 1 269 ? -11.164 -0.08 -14.773 1 98.75 269 CYS B N 1
ATOM 6661 C CA . CYS B 1 269 ? -12.602 0.165 -14.781 1 98.75 269 CYS B CA 1
ATOM 6662 C C . CYS B 1 269 ? -12.953 1.312 -15.719 1 98.75 269 CYS B C 1
ATOM 6664 O O . CYS B 1 269 ? -13.953 1.246 -16.438 1 98.75 269 CYS B O 1
ATOM 6666 N N . LEU B 1 270 ? -12.125 2.365 -15.727 1 98.5 270 LEU B N 1
ATOM 6667 C CA . LEU B 1 270 ? -12.32 3.445 -16.688 1 98.5 270 LEU B CA 1
ATOM 6668 C C . LEU B 1 270 ? -12.164 2.936 -18.125 1 98.5 270 LEU B C 1
ATOM 6670 O O . LEU B 1 270 ? -12.789 3.465 -19.047 1 98.5 270 LEU B O 1
ATOM 6674 N N . ALA B 1 271 ? -11.328 1.877 -18.266 1 98.62 271 ALA B N 1
ATOM 6675 C CA . ALA B 1 271 ? -11.062 1.289 -19.578 1 98.62 271 ALA B CA 1
ATOM 6676 C C . ALA B 1 271 ? -12.18 0.337 -20 1 98.62 271 ALA B C 1
ATOM 6678 O O . ALA B 1 271 ? -12.18 -0.19 -21.109 1 98.62 271 ALA B O 1
ATOM 6679 N N . GLY B 1 272 ? -13.117 0.014 -19.047 1 98.31 272 GLY B N 1
ATOM 6680 C CA . GLY B 1 272 ? -14.297 -0.742 -19.453 1 98.31 272 GLY B CA 1
ATOM 6681 C C . GLY B 1 272 ? -14.531 -1.971 -18.594 1 98.31 272 GLY B C 1
ATOM 6682 O O . GLY B 1 272 ? -15.508 -2.691 -18.781 1 98.31 272 GLY B O 1
ATOM 6683 N N . ALA B 1 273 ? -13.688 -2.244 -17.625 1 98.75 273 ALA B N 1
ATOM 6684 C CA . ALA B 1 273 ? -13.914 -3.385 -16.734 1 98.75 273 ALA B CA 1
ATOM 6685 C C . ALA B 1 273 ? -15.156 -3.176 -15.875 1 98.75 273 ALA B C 1
ATOM 6687 O O . ALA B 1 273 ? -15.453 -2.053 -15.461 1 98.75 273 ALA B O 1
ATOM 6688 N N . ASP B 1 274 ? -15.828 -4.273 -15.539 1 98.56 274 ASP B N 1
ATOM 6689 C CA . ASP B 1 274 ? -17.094 -4.223 -14.805 1 98.56 274 ASP B CA 1
ATOM 6690 C C . ASP B 1 274 ? -16.906 -4.652 -13.352 1 98.56 274 ASP B C 1
ATOM 6692 O O . ASP B 1 274 ? -17.703 -4.309 -12.484 1 98.56 274 ASP B O 1
ATOM 6696 N N . ARG B 1 275 ? -15.883 -5.391 -13.141 1 98.62 275 ARG B N 1
ATOM 6697 C CA . ARG B 1 275 ? -15.711 -6.055 -11.852 1 98.62 275 ARG B CA 1
ATOM 6698 C C . ARG B 1 275 ? -14.25 -6.047 -11.414 1 98.62 275 ARG B C 1
ATOM 6700 O O . ARG B 1 275 ? -13.344 -6.145 -12.25 1 98.62 275 ARG B O 1
ATOM 6707 N N . VAL B 1 276 ? -14.039 -5.902 -10.156 1 98.81 276 VAL B N 1
ATOM 6708 C CA . VAL B 1 276 ? -12.719 -6 -9.555 1 98.81 276 VAL B CA 1
ATOM 6709 C C . VAL B 1 276 ? -12.648 -7.227 -8.648 1 98.81 276 VAL B C 1
ATOM 6711 O O . VAL B 1 276 ? -13.469 -7.371 -7.73 1 98.81 276 VAL B O 1
ATOM 6714 N N . ASP B 1 277 ? -11.742 -8.125 -8.961 1 98.69 277 ASP B N 1
ATOM 6715 C CA . ASP B 1 277 ? -11.469 -9.312 -8.156 1 98.69 277 ASP B CA 1
ATOM 6716 C C . ASP B 1 277 ? -10.312 -9.07 -7.199 1 98.69 277 ASP B C 1
ATOM 6718 O O . ASP B 1 277 ? -9.203 -8.742 -7.629 1 98.69 277 ASP B O 1
ATOM 6722 N N . GLY B 1 278 ? -10.555 -9.156 -5.953 1 98.5 278 GLY B N 1
ATOM 6723 C CA . GLY B 1 278 ? -9.516 -8.891 -4.969 1 98.5 278 GLY B CA 1
ATOM 6724 C C . GLY B 1 278 ? -9.82 -9.492 -3.607 1 98.5 278 GLY B C 1
ATOM 6725 O O . GLY B 1 278 ? -10.539 -10.484 -3.508 1 98.5 278 GLY B O 1
ATOM 6726 N N . CYS B 1 279 ? -9.141 -9.031 -2.602 1 98.5 279 CYS B N 1
ATOM 6727 C CA . CYS B 1 279 ? -9.32 -9.492 -1.228 1 98.5 279 CYS B CA 1
ATOM 6728 C C . CYS B 1 279 ? -9.5 -8.312 -0.279 1 98.5 279 CYS B C 1
ATOM 6730 O O . CYS B 1 279 ? -8.93 -7.242 -0.5 1 98.5 279 CYS B O 1
ATOM 6732 N N . ALA B 1 280 ? -10.312 -8.516 0.722 1 97.94 280 ALA B N 1
ATOM 6733 C CA . ALA B 1 280 ? -10.336 -7.535 1.804 1 97.94 280 ALA B CA 1
ATOM 6734 C C . ALA B 1 280 ? -8.961 -7.422 2.467 1 97.94 280 ALA B C 1
ATOM 6736 O O . ALA B 1 280 ? -8.305 -8.43 2.713 1 97.94 280 ALA B O 1
ATOM 6737 N N . PHE B 1 281 ? -8.5 -6.227 2.594 1 97.62 281 PHE B N 1
ATOM 6738 C CA . PHE B 1 281 ? -7.246 -5.871 3.244 1 97.62 281 PHE B CA 1
ATOM 6739 C C . PHE B 1 281 ? -6.055 -6.379 2.436 1 97.62 281 PHE B C 1
ATOM 6741 O O . PHE B 1 281 ? -4.949 -6.508 2.965 1 97.62 281 PHE B O 1
ATOM 6748 N N . GLY B 1 282 ? -6.215 -6.754 1.223 1 97.25 282 GLY B N 1
ATOM 6749 C CA . GLY B 1 282 ? -5.168 -6.941 0.232 1 97.25 282 GLY B CA 1
ATOM 6750 C C . GLY B 1 282 ? -4.367 -8.211 0.443 1 97.25 282 GLY B C 1
ATOM 6751 O O . GLY B 1 282 ? -3.201 -8.289 0.056 1 97.25 282 GLY B O 1
ATOM 6752 N N . HIS B 1 283 ? -4.883 -9.258 1.038 1 95.5 283 HIS B N 1
ATOM 6753 C CA . HIS B 1 283 ? -4.164 -10.516 1.178 1 95.5 283 HIS B CA 1
ATOM 6754 C C . HIS B 1 283 ? -3.902 -11.156 -0.183 1 95.5 283 HIS B C 1
ATOM 6756 O O . HIS B 1 283 ? -4.668 -10.945 -1.128 1 95.5 283 HIS B O 1
ATOM 6762 N N . GLY B 1 284 ? -2.807 -11.859 -0.296 1 95.19 284 GLY B N 1
ATOM 6763 C CA . GLY B 1 284 ? -2.439 -12.523 -1.539 1 95.19 284 GLY B CA 1
ATOM 6764 C C . GLY B 1 284 ? -0.948 -12.758 -1.672 1 95.19 284 GLY B C 1
ATOM 6765 O O . GLY B 1 284 ? -0.17 -12.352 -0.805 1 95.19 284 GLY B O 1
ATOM 6766 N N . GLU B 1 285 ? -0.566 -13.391 -2.67 1 92.62 285 GLU B N 1
ATOM 6767 C CA . GLU B 1 285 ? 0.836 -13.703 -2.924 1 92.62 285 GLU B CA 1
ATOM 6768 C C . GLU B 1 285 ? 1.651 -12.438 -3.168 1 92.62 285 GLU B C 1
ATOM 6770 O O . GLU B 1 285 ? 1.119 -11.43 -3.646 1 92.62 285 GLU B O 1
ATOM 6775 N N . ARG B 1 286 ? 2.945 -12.477 -2.748 1 93.94 286 ARG B N 1
ATOM 6776 C CA . ARG B 1 286 ? 3.896 -11.391 -2.957 1 93.94 286 ARG B CA 1
ATOM 6777 C C . ARG B 1 286 ? 3.367 -10.078 -2.381 1 93.94 286 ARG B C 1
ATOM 6779 O O . ARG B 1 286 ? 3.307 -9.914 -1.16 1 93.94 286 ARG B O 1
ATOM 6786 N N . GLY B 1 287 ? 2.977 -9.094 -3.236 1 95.31 287 GLY B N 1
ATOM 6787 C CA . GLY B 1 287 ? 2.484 -7.805 -2.783 1 95.31 287 GLY B CA 1
ATOM 6788 C C . GLY B 1 287 ? 1.016 -7.824 -2.408 1 95.31 287 GLY B C 1
ATOM 6789 O O . GLY B 1 287 ? 0.487 -6.836 -1.897 1 95.31 287 GLY B O 1
ATOM 6790 N N . GLY B 1 288 ? 0.387 -8.984 -2.631 1 96.56 288 GLY B N 1
ATOM 6791 C CA . GLY B 1 288 ? -1.021 -9.125 -2.301 1 96.56 288 GLY B CA 1
ATOM 6792 C C . GLY B 1 288 ? -1.943 -8.766 -3.449 1 96.56 288 GLY B C 1
ATOM 6793 O O . GLY B 1 288 ? -1.498 -8.219 -4.461 1 96.56 288 GLY B O 1
ATOM 6794 N N . ASN B 1 289 ? -3.236 -9.141 -3.273 1 98 289 ASN B N 1
ATOM 6795 C CA . ASN B 1 289 ? -4.297 -8.734 -4.188 1 98 289 ASN B CA 1
ATOM 6796 C C . ASN B 1 289 ? -4.668 -7.266 -3.986 1 98 289 ASN B C 1
ATOM 6798 O O . ASN B 1 289 ? -4.316 -6.664 -2.971 1 98 289 ASN B O 1
ATOM 6802 N N . VAL B 1 290 ? -5.312 -6.707 -4.957 1 98.75 290 VAL B N 1
ATOM 6803 C CA . VAL B 1 290 ? -5.895 -5.383 -4.742 1 98.75 290 VAL B CA 1
ATOM 6804 C C . VAL B 1 290 ? -6.777 -5.406 -3.494 1 98.75 290 VAL B C 1
ATOM 6806 O O . VAL B 1 290 ? -7.527 -6.359 -3.271 1 98.75 290 VAL B O 1
ATOM 6809 N N . ASP B 1 291 ? -6.57 -4.414 -2.658 1 98.69 291 ASP B N 1
ATOM 6810 C CA . ASP B 1 291 ? -7.383 -4.262 -1.455 1 98.69 291 ASP B CA 1
ATOM 6811 C C . ASP B 1 291 ? -8.773 -3.738 -1.796 1 98.69 291 ASP B C 1
ATOM 6813 O O . ASP B 1 291 ? -8.945 -2.551 -2.084 1 98.69 291 ASP B O 1
ATOM 6817 N N . MET B 1 292 ? -9.758 -4.531 -1.647 1 98.5 292 MET B N 1
ATOM 6818 C CA . MET B 1 292 ? -11.117 -4.188 -2.066 1 98.5 292 MET B CA 1
ATOM 6819 C C . MET B 1 292 ? -11.734 -3.166 -1.117 1 98.5 292 MET B C 1
ATOM 6821 O O . MET B 1 292 ? -12.625 -2.406 -1.51 1 98.5 292 MET B O 1
ATOM 6825 N N . ILE B 1 293 ? -11.25 -3.17 0.139 1 98.56 293 ILE B N 1
ATOM 6826 C CA . ILE B 1 293 ? -11.727 -2.166 1.084 1 98.56 293 ILE B CA 1
ATOM 6827 C C . ILE B 1 293 ? -11.32 -0.773 0.606 1 98.56 293 ILE B C 1
ATOM 6829 O O . ILE B 1 293 ? -12.117 0.169 0.675 1 98.56 293 ILE B O 1
ATOM 6833 N N . ILE B 1 294 ? -10.125 -0.667 0.095 1 98.75 294 ILE B N 1
ATOM 6834 C CA . ILE B 1 294 ? -9.633 0.615 -0.399 1 98.75 294 ILE B CA 1
ATOM 6835 C C . ILE B 1 294 ? -10.43 1.033 -1.631 1 98.75 294 ILE B C 1
ATOM 6837 O O . ILE B 1 294 ? -10.875 2.18 -1.729 1 98.75 294 ILE B O 1
ATOM 6841 N N . VAL B 1 295 ? -10.664 0.12 -2.559 1 98.75 295 VAL B N 1
ATOM 6842 C CA . VAL B 1 295 ? -11.406 0.443 -3.773 1 98.75 295 VAL B CA 1
ATOM 6843 C C . VAL B 1 295 ? -12.828 0.875 -3.414 1 98.75 295 VAL B C 1
ATOM 6845 O O . VAL B 1 295 ? -13.344 1.85 -3.967 1 98.75 295 VAL B O 1
ATOM 6848 N N . ALA B 1 296 ? -13.438 0.199 -2.525 1 98.44 296 ALA B N 1
ATOM 6849 C CA . ALA B 1 296 ? -14.797 0.524 -2.084 1 98.44 296 ALA B CA 1
ATOM 6850 C C . ALA B 1 296 ? -14.844 1.895 -1.414 1 98.44 296 ALA B C 1
ATOM 6852 O O . ALA B 1 296 ? -15.727 2.703 -1.699 1 98.44 296 ALA B O 1
ATOM 6853 N N . ALA B 1 297 ? -13.898 2.145 -0.499 1 97.81 297 ALA B N 1
ATOM 6854 C CA . ALA B 1 297 ? -13.852 3.424 0.204 1 97.81 297 ALA B CA 1
ATOM 6855 C C . ALA B 1 297 ? -13.531 4.566 -0.756 1 97.81 297 ALA B C 1
ATOM 6857 O O . ALA B 1 297 ? -14.031 5.684 -0.589 1 97.81 297 ALA B O 1
ATOM 6858 N N . ASN B 1 298 ? -12.633 4.293 -1.721 1 98.12 298 ASN B N 1
ATOM 6859 C CA . ASN B 1 298 ? -12.375 5.277 -2.762 1 98.12 298 ASN B CA 1
ATOM 6860 C C . ASN B 1 298 ? -13.648 5.66 -3.506 1 98.12 298 ASN B C 1
ATOM 6862 O O . ASN B 1 298 ? -13.891 6.84 -3.775 1 98.12 298 ASN B O 1
ATOM 6866 N N . ALA B 1 299 ? -14.43 4.656 -3.891 1 97.56 299 ALA B N 1
ATOM 6867 C CA . ALA B 1 299 ? -15.711 4.934 -4.543 1 97.56 299 ALA B CA 1
ATOM 6868 C C . ALA B 1 299 ? -16.594 5.809 -3.666 1 97.56 299 ALA B C 1
ATOM 6870 O O . ALA B 1 299 ? -17.203 6.766 -4.145 1 97.56 299 ALA B O 1
ATOM 6871 N N . MET B 1 300 ? -16.641 5.512 -2.404 1 96.06 300 MET B N 1
ATOM 6872 C CA . MET B 1 300 ? -17.438 6.293 -1.461 1 96.06 300 MET B CA 1
ATOM 6873 C C . MET B 1 300 ? -16.984 7.746 -1.436 1 96.06 300 MET B C 1
ATOM 6875 O O . MET B 1 300 ? -17.797 8.664 -1.449 1 96.06 300 MET B O 1
ATOM 6879 N N . THR B 1 301 ? -15.664 7.969 -1.393 1 95.12 301 THR B N 1
ATOM 6880 C CA . THR B 1 301 ? -15.133 9.32 -1.297 1 95.12 301 THR B CA 1
ATOM 6881 C C . THR B 1 301 ? -15.297 10.062 -2.619 1 95.12 301 THR B C 1
ATOM 6883 O O . THR B 1 301 ? -15.016 11.258 -2.703 1 95.12 301 THR B O 1
ATOM 6886 N N . MET B 1 302 ? -15.781 9.375 -3.619 1 94.88 302 MET B N 1
ATOM 6887 C CA . MET B 1 302 ? -16.109 10.016 -4.891 1 94.88 302 MET B CA 1
ATOM 6888 C C . MET B 1 302 ? -17.625 10.164 -5.051 1 94.88 302 MET B C 1
ATOM 6890 O O . MET B 1 302 ? -18.109 10.484 -6.133 1 94.88 302 MET B O 1
ATOM 6894 N N . GLY B 1 303 ? -18.359 9.828 -3.99 1 95 303 GLY B N 1
ATOM 6895 C CA . GLY B 1 303 ? -19.797 10.016 -3.971 1 95 303 GLY B CA 1
ATOM 6896 C C . GLY B 1 303 ? -20.562 8.828 -4.527 1 95 303 GLY B C 1
ATOM 6897 O O . GLY B 1 303 ? -21.75 8.945 -4.844 1 95 303 GLY B O 1
ATOM 6898 N N . LEU B 1 304 ? -19.891 7.707 -4.684 1 97.06 304 LEU B N 1
ATOM 6899 C CA . LEU B 1 304 ? -20.516 6.516 -5.258 1 97.06 304 LEU B CA 1
ATOM 6900 C C . LEU B 1 304 ? -20.812 5.484 -4.172 1 97.06 304 LEU B C 1
ATOM 6902 O O . LEU B 1 304 ? -20.031 5.305 -3.246 1 97.06 304 LEU B O 1
ATOM 6906 N N . ASP B 1 305 ? -21.984 4.848 -4.273 1 96.88 305 ASP B N 1
ATOM 6907 C CA . ASP B 1 305 ? -22.312 3.729 -3.395 1 96.88 305 ASP B CA 1
ATOM 6908 C C . ASP B 1 305 ? -21.438 2.518 -3.691 1 96.88 305 ASP B C 1
ATOM 6910 O O . ASP B 1 305 ? -21.516 1.939 -4.777 1 96.88 305 ASP B O 1
ATOM 6914 N N . PRO B 1 306 ? -20.656 2.113 -2.73 1 96.81 306 PRO B N 1
ATOM 6915 C CA . PRO B 1 306 ? -19.734 0.997 -3.004 1 96.81 306 PRO B CA 1
ATOM 6916 C C . PRO B 1 306 ? -20.453 -0.354 -3.02 1 96.81 306 PRO B C 1
ATOM 6918 O O . PRO B 1 306 ? -19.875 -1.354 -3.455 1 96.81 306 PRO B O 1
ATOM 6921 N N . GLY B 1 307 ? -21.609 -0.375 -2.516 1 96 307 GLY B N 1
ATOM 6922 C CA . GLY B 1 307 ? -22.328 -1.641 -2.418 1 96 307 GLY B CA 1
ATOM 6923 C C . GLY B 1 307 ? -21.859 -2.498 -1.256 1 96 307 GLY B C 1
ATOM 6924 O O . GLY B 1 307 ? -22.312 -3.633 -1.095 1 96 307 GLY B O 1
ATOM 6925 N N . LEU B 1 308 ? -20.922 -2.07 -0.494 1 97.38 308 LEU B N 1
ATOM 6926 C CA . LEU B 1 308 ? -20.422 -2.713 0.716 1 97.38 308 LEU B CA 1
ATOM 6927 C C . LEU B 1 308 ? -20.719 -1.86 1.945 1 97.38 308 LEU B C 1
ATOM 6929 O O . LEU B 1 308 ? -20.719 -0.629 1.866 1 97.38 308 LEU B O 1
ATOM 6933 N N . ASP B 1 309 ? -20.984 -2.533 3.033 1 97.19 309 ASP B N 1
ATOM 6934 C CA . ASP B 1 309 ? -21.188 -1.852 4.309 1 97.19 309 ASP B CA 1
ATOM 6935 C C . ASP B 1 309 ? -19.875 -1.729 5.078 1 97.19 309 ASP B C 1
ATOM 6937 O O . ASP B 1 309 ? -19.438 -2.68 5.734 1 97.19 309 ASP B O 1
ATOM 6941 N N . LEU B 1 310 ? -19.344 -0.523 5.109 1 97.06 310 LEU B N 1
ATOM 6942 C CA . LEU B 1 310 ? -18.047 -0.298 5.738 1 97.06 310 LEU B CA 1
ATOM 6943 C C . LEU B 1 310 ? -18.219 0.321 7.121 1 97.06 310 LEU B C 1
ATOM 6945 O O . LEU B 1 310 ? -17.234 0.744 7.742 1 97.06 310 LEU B O 1
ATOM 6949 N N . SER B 1 311 ? -19.391 0.348 7.691 1 95.44 311 SER B N 1
ATOM 6950 C CA . SER B 1 311 ? -19.703 1.06 8.922 1 95.44 311 SER B CA 1
ATOM 6951 C C . SER B 1 311 ? -19.109 0.352 10.133 1 95.44 311 SER B C 1
ATOM 6953 O O . SER B 1 311 ? -19.047 0.92 11.227 1 95.44 311 SER B O 1
ATOM 6955 N N . ARG B 1 312 ? -18.625 -0.893 9.969 1 95.06 312 ARG B N 1
ATOM 6956 C CA . ARG B 1 312 ? -17.969 -1.643 11.039 1 95.06 312 ARG B CA 1
ATOM 6957 C C . ARG B 1 312 ? -16.594 -2.148 10.602 1 95.06 312 ARG B C 1
ATOM 6959 O O . ARG B 1 312 ? -16.25 -3.311 10.828 1 95.06 312 ARG B O 1
ATOM 6966 N N . LEU B 1 313 ? -15.922 -1.307 9.953 1 96.25 313 LEU B N 1
ATOM 6967 C CA . LEU B 1 313 ? -14.672 -1.674 9.297 1 96.25 313 LEU B CA 1
ATOM 6968 C C . LEU B 1 313 ? -13.656 -2.189 10.312 1 96.25 313 LEU B C 1
ATOM 6970 O O . LEU B 1 313 ? -12.953 -3.162 10.047 1 96.25 313 LEU B O 1
ATOM 6974 N N . ASP B 1 314 ? -13.57 -1.609 11.508 1 93.81 314 ASP B N 1
ATOM 6975 C CA . ASP B 1 314 ? -12.586 -2.021 12.5 1 93.81 314 ASP B CA 1
ATOM 6976 C C . ASP B 1 314 ? -12.875 -3.428 13.016 1 93.81 314 ASP B C 1
ATOM 6978 O O . ASP B 1 314 ? -11.953 -4.191 13.305 1 93.81 314 ASP B O 1
ATOM 6982 N N . GLU B 1 315 ? -14.117 -3.723 13.195 1 94.44 315 GLU B N 1
ATOM 6983 C CA . GLU B 1 315 ? -14.5 -5.074 13.609 1 94.44 315 GLU B CA 1
ATOM 6984 C C . GLU B 1 315 ? -14.078 -6.102 12.562 1 94.44 315 GLU B C 1
ATOM 6986 O O . GLU B 1 315 ? -13.57 -7.172 12.906 1 94.44 315 GLU B O 1
ATOM 6991 N N . VAL B 1 316 ? -14.312 -5.785 11.336 1 97.12 316 VAL B N 1
ATOM 6992 C CA . VAL B 1 316 ? -13.938 -6.676 10.242 1 97.12 316 VAL B CA 1
ATOM 6993 C C . VAL B 1 316 ? -12.414 -6.848 10.219 1 97.12 316 VAL B C 1
ATOM 6995 O O . VAL B 1 316 ? -11.914 -7.961 10.078 1 97.12 316 VAL B O 1
ATOM 6998 N N . ALA B 1 317 ? -11.711 -5.707 10.344 1 96.81 317 ALA B N 1
ATOM 6999 C CA . ALA B 1 317 ? -10.25 -5.738 10.352 1 96.81 317 ALA B CA 1
ATOM 7000 C C . ALA B 1 317 ? -9.727 -6.633 11.469 1 96.81 317 ALA B C 1
ATOM 7002 O O . ALA B 1 317 ? -8.773 -7.391 11.273 1 96.81 317 ALA B O 1
ATOM 7003 N N . THR B 1 318 ? -10.336 -6.562 12.625 1 95.12 318 THR B N 1
ATOM 7004 C CA . THR B 1 318 ? -9.945 -7.379 13.766 1 95.12 318 THR B CA 1
ATOM 7005 C C . THR B 1 318 ? -10.18 -8.859 13.477 1 95.12 318 THR B C 1
ATOM 7007 O O . THR B 1 318 ? -9.32 -9.695 13.766 1 95.12 318 THR B O 1
ATOM 7010 N N . THR B 1 319 ? -11.312 -9.172 12.906 1 96.44 319 THR B N 1
ATOM 7011 C CA . THR B 1 319 ? -11.625 -10.547 12.539 1 96.44 319 THR B CA 1
ATOM 7012 C C . THR B 1 319 ? -10.586 -11.109 11.578 1 96.44 319 THR B C 1
ATOM 7014 O O . THR B 1 319 ? -10.086 -12.219 11.766 1 96.44 319 THR B O 1
ATOM 7017 N N . TYR B 1 320 ? -10.242 -10.367 10.586 1 96.44 320 TYR B N 1
ATOM 7018 C CA . TYR B 1 320 ? -9.258 -10.805 9.602 1 96.44 320 TYR B CA 1
ATOM 7019 C C . TYR B 1 320 ? -7.887 -10.992 10.25 1 96.44 320 TYR B C 1
ATOM 7021 O O . TYR B 1 320 ? -7.184 -11.961 9.961 1 96.44 320 TYR B O 1
ATOM 7029 N N . ALA B 1 321 ? -7.516 -10.016 11.07 1 94 321 ALA B N 1
ATOM 7030 C CA . ALA B 1 321 ? -6.227 -10.102 11.758 1 94 321 ALA B CA 1
ATOM 7031 C C . ALA B 1 321 ? -6.137 -11.375 12.594 1 94 321 ALA B C 1
ATOM 7033 O O . ALA B 1 321 ? -5.105 -12.047 12.602 1 94 321 ALA B O 1
ATOM 7034 N N . GLU B 1 322 ? -7.176 -11.711 13.273 1 90.81 322 GLU B N 1
ATOM 7035 C CA . GLU B 1 322 ? -7.211 -12.891 14.125 1 90.81 322 GLU B CA 1
ATOM 7036 C C . GLU B 1 322 ? -7.141 -14.172 13.297 1 90.81 322 GLU B C 1
ATOM 7038 O O . GLU B 1 322 ? -6.441 -15.117 13.672 1 90.81 322 GLU B O 1
ATOM 7043 N N . VAL B 1 323 ? -7.852 -14.195 12.211 1 93.38 323 VAL B N 1
ATOM 7044 C CA . VAL B 1 323 ? -7.961 -15.406 11.398 1 93.38 323 VAL B CA 1
ATOM 7045 C C . VAL B 1 323 ? -6.676 -15.609 10.602 1 93.38 323 VAL B C 1
ATOM 7047 O O . VAL B 1 323 ? -6.184 -16.734 10.484 1 93.38 323 VAL B O 1
ATOM 7050 N N . THR B 1 324 ? -6.113 -14.539 10.07 1 91.31 324 THR B N 1
ATOM 7051 C CA . THR B 1 324 ? -4.977 -14.664 9.172 1 91.31 324 THR B CA 1
ATOM 7052 C C . THR B 1 324 ? -3.662 -14.5 9.93 1 91.31 324 THR B C 1
ATOM 7054 O O . THR B 1 324 ? -2.588 -14.773 9.391 1 91.31 324 THR B O 1
ATOM 7057 N N . ASN B 1 325 ? -3.756 -13.992 11.172 1 86.69 325 ASN B N 1
ATOM 7058 C CA . ASN B 1 325 ? -2.586 -13.664 11.977 1 86.69 325 ASN B CA 1
ATOM 7059 C C . ASN B 1 325 ? -1.743 -12.57 11.32 1 86.69 325 ASN B C 1
ATOM 7061 O O . ASN B 1 325 ? -0.513 -12.609 11.383 1 86.69 325 ASN B O 1
ATOM 7065 N N . MET B 1 326 ? -2.369 -11.734 10.617 1 89.56 326 MET B N 1
ATOM 7066 C CA . MET B 1 326 ? -1.748 -10.586 9.961 1 89.56 326 MET B CA 1
ATOM 7067 C C . MET B 1 326 ? -2.533 -9.312 10.242 1 89.56 326 MET B C 1
ATOM 7069 O O . MET B 1 326 ? -3.547 -9.047 9.594 1 89.56 326 MET B O 1
ATOM 7073 N N . PRO B 1 327 ? -2.057 -8.523 11.117 1 90.44 327 PRO B N 1
ATOM 7074 C CA . PRO B 1 327 ? -2.762 -7.27 11.414 1 90.44 327 PRO B CA 1
ATOM 7075 C C . PRO B 1 327 ? -2.74 -6.293 10.234 1 90.44 327 PRO B C 1
ATOM 7077 O O . PRO B 1 327 ? -1.831 -6.344 9.406 1 90.44 327 PRO B O 1
ATOM 7080 N N . VAL B 1 328 ? -3.756 -5.441 10.18 1 95.88 328 VAL B N 1
ATOM 7081 C CA . VAL B 1 328 ? -3.777 -4.359 9.203 1 95.88 328 VAL B CA 1
ATOM 7082 C C . VAL B 1 328 ? -2.711 -3.324 9.555 1 95.88 328 VAL B C 1
ATOM 7084 O O . VAL B 1 328 ? -2.689 -2.797 10.664 1 95.88 328 VAL B O 1
ATOM 7087 N N . PRO B 1 329 ? -1.787 -3.098 8.664 1 95.31 329 PRO B N 1
ATOM 7088 C CA . PRO B 1 329 ? -0.764 -2.094 8.953 1 95.31 329 PRO B CA 1
ATOM 7089 C C . PRO B 1 329 ? -1.357 -0.736 9.32 1 95.31 329 PRO B C 1
ATOM 7091 O O . PRO B 1 329 ? -2.361 -0.319 8.742 1 95.31 329 PRO B O 1
ATOM 7094 N N . PRO B 1 330 ? -0.762 0.053 10.18 1 92.75 330 PRO B N 1
ATOM 7095 C CA . PRO B 1 330 ? -1.345 1.268 10.75 1 92.75 330 PRO B CA 1
ATOM 7096 C C . PRO B 1 330 ? -1.601 2.35 9.703 1 92.75 330 PRO B C 1
ATOM 7098 O O . PRO B 1 330 ? -2.494 3.182 9.883 1 92.75 330 PRO B O 1
ATOM 7101 N N . ARG B 1 331 ? -0.893 2.332 8.617 1 95.62 331 ARG B N 1
ATOM 7102 C CA . ARG B 1 331 ? -1.015 3.422 7.656 1 95.62 331 ARG B CA 1
ATOM 7103 C C . ARG B 1 331 ? -1.766 2.969 6.41 1 95.62 331 ARG B C 1
ATOM 7105 O O . ARG B 1 331 ? -1.761 3.662 5.391 1 95.62 331 ARG B O 1
ATOM 7112 N N . THR B 1 332 ? -2.416 1.788 6.492 1 97.44 332 THR B N 1
ATOM 7113 C CA . THR B 1 332 ? -3.258 1.338 5.391 1 97.44 332 THR B CA 1
ATOM 7114 C C . THR B 1 332 ? -4.391 2.328 5.133 1 97.44 332 THR B C 1
ATOM 7116 O O . THR B 1 332 ? -5.102 2.721 6.062 1 97.44 332 THR B O 1
ATOM 7119 N N . PRO B 1 333 ? -4.555 2.785 3.898 1 98 333 PRO B N 1
ATOM 7120 C CA . PRO B 1 333 ? -5.641 3.727 3.621 1 98 333 PRO B CA 1
ATOM 7121 C C . PRO B 1 333 ? -6.98 3.266 4.188 1 98 333 PRO B C 1
ATOM 7123 O O . PRO B 1 333 ? -7.375 2.111 3.992 1 98 333 PRO B O 1
ATOM 7126 N N . TYR B 1 334 ? -7.641 4.109 4.965 1 97.38 334 TYR B N 1
ATOM 7127 C CA . TYR B 1 334 ? -8.977 3.984 5.531 1 97.38 334 TYR B CA 1
ATOM 7128 C C . TYR B 1 334 ? -8.984 3.016 6.707 1 97.38 334 TYR B C 1
ATOM 7130 O O . TYR B 1 334 ? -9.516 3.33 7.777 1 97.38 334 TYR B O 1
ATOM 7138 N N . SER B 1 335 ? -8.328 1.863 6.555 1 96.88 335 SER B N 1
ATOM 7139 C CA . SER B 1 335 ? -8.453 0.809 7.555 1 96.88 335 SER B CA 1
ATOM 7140 C C . SER B 1 335 ? -7.355 0.907 8.609 1 96.88 335 SER B C 1
ATOM 7142 O O . SER B 1 335 ? -7.453 0.293 9.672 1 96.88 335 SER B O 1
ATOM 7144 N N . GLY B 1 336 ? -6.301 1.618 8.344 1 95.06 336 GLY B N 1
ATOM 7145 C CA . GLY B 1 336 ? -5.207 1.727 9.289 1 95.06 336 GLY B CA 1
ATOM 7146 C C . GLY B 1 336 ? -5.562 2.537 10.523 1 95.06 336 GLY B C 1
ATOM 7147 O O . GLY B 1 336 ? -6.312 3.512 10.438 1 95.06 336 GLY B O 1
ATOM 7148 N N . SER B 1 337 ? -4.906 2.238 11.633 1 90.75 337 SER B N 1
ATOM 7149 C CA . SER B 1 337 ? -5.207 2.895 12.898 1 90.75 337 SER B CA 1
ATOM 7150 C C . SER B 1 337 ? -4.688 4.328 12.914 1 90.75 337 SER B C 1
ATOM 7152 O O . SER B 1 337 ? -5.18 5.164 13.672 1 90.75 337 SER B O 1
ATOM 7154 N N . PHE B 1 338 ? -3.709 4.66 12.055 1 91 338 PHE B N 1
ATOM 7155 C CA . PHE B 1 338 ? -3.127 5.996 12.023 1 91 338 PHE B CA 1
ATOM 7156 C C . PHE B 1 338 ? -3.752 6.836 10.914 1 91 338 PHE B C 1
ATOM 7158 O O . PHE B 1 338 ? -3.473 8.031 10.805 1 91 338 PHE B O 1
ATOM 7165 N N . TYR B 1 339 ? -4.633 6.285 10.117 1 95.12 339 TYR B N 1
ATOM 7166 C CA . TYR B 1 339 ? -5.082 6.914 8.883 1 95.12 339 TYR B CA 1
ATOM 7167 C C . TYR B 1 339 ? -5.773 8.242 9.164 1 95.12 339 TYR B C 1
ATOM 7169 O O . TYR B 1 339 ? -5.668 9.18 8.375 1 95.12 339 TYR B O 1
ATOM 7177 N N . PHE B 1 340 ? -6.453 8.391 10.242 1 92.56 340 PHE B N 1
ATOM 7178 C CA . PHE B 1 340 ? -7.168 9.633 10.531 1 92.56 340 PHE B CA 1
ATOM 7179 C C . PHE B 1 340 ? -6.438 10.438 11.602 1 92.56 340 PHE B C 1
ATOM 7181 O O . PHE B 1 340 ? -6.883 11.523 11.977 1 92.56 340 PHE B O 1
ATOM 7188 N N . ARG B 1 341 ? -5.355 9.945 12.016 1 87.12 341 ARG B N 1
ATOM 7189 C CA . ARG B 1 341 ? -4.672 10.555 13.156 1 87.12 341 ARG B CA 1
ATOM 7190 C C . ARG B 1 341 ? -3.699 11.633 12.695 1 87.12 341 ARG B C 1
ATOM 7192 O O . ARG B 1 341 ? -2.951 11.438 11.734 1 87.12 341 ARG B O 1
ATOM 7199 N N . ALA B 1 342 ? -3.779 12.727 13.305 1 87.19 342 ALA B N 1
ATOM 7200 C CA . ALA B 1 342 ? -2.805 13.797 13.109 1 87.19 342 ALA B CA 1
ATOM 7201 C C . ALA B 1 342 ? -1.849 13.898 14.289 1 87.19 342 ALA B C 1
ATOM 7203 O O . ALA B 1 342 ? -2.281 14.023 15.438 1 87.19 342 ALA B O 1
ATOM 7204 N N . PHE B 1 343 ? -0.604 13.906 14.023 1 80 343 PHE B N 1
ATOM 7205 C CA . PHE B 1 343 ? 0.394 13.961 15.078 1 80 343 PHE B CA 1
ATOM 7206 C C . PHE B 1 343 ? 1.06 15.328 15.133 1 80 343 PHE B C 1
ATOM 7208 O O . PHE B 1 343 ? 1.687 15.688 16.141 1 80 343 PHE B O 1
ATOM 7215 N N . SER B 1 344 ? 0.906 16.047 14.039 1 79.75 344 SER B N 1
ATOM 7216 C CA . SER B 1 344 ? 1.492 17.375 14.008 1 79.75 344 SER B CA 1
ATOM 7217 C C . SER B 1 344 ? 0.486 18.438 14.453 1 79.75 344 SER B C 1
ATOM 7219 O O . SER B 1 344 ? -0.702 18.344 14.141 1 79.75 344 SER B O 1
ATOM 7221 N N . GLY B 1 345 ? 0.977 19.422 15.094 1 76.81 345 GLY B N 1
ATOM 7222 C CA . GLY B 1 345 ? 0.13 20.5 15.578 1 76.81 345 GLY B CA 1
ATOM 7223 C C . GLY B 1 345 ? -0.547 21.281 14.469 1 76.81 345 GLY B C 1
ATOM 7224 O O . GLY B 1 345 ? -1.702 21.688 14.602 1 76.81 345 GLY B O 1
ATOM 7225 N N . LEU B 1 346 ? 0.147 21.469 13.398 1 77.75 346 LEU B N 1
ATOM 7226 C CA . LEU B 1 346 ? -0.404 22.203 12.266 1 77.75 346 LEU B CA 1
ATOM 7227 C C . LEU B 1 346 ? -1.604 21.469 11.672 1 77.75 346 LEU B C 1
ATOM 7229 O O . LEU B 1 346 ? -2.619 22.094 11.352 1 77.75 346 LEU B O 1
ATOM 7233 N N . HIS B 1 347 ? -1.475 20.203 11.531 1 86.06 347 HIS B N 1
ATOM 7234 C CA . HIS B 1 347 ? -2.574 19.406 11 1 86.06 347 HIS B CA 1
ATOM 7235 C C . HIS B 1 347 ? -3.74 19.359 11.977 1 86.06 347 HIS B C 1
ATOM 7237 O O . HIS B 1 347 ? -4.902 19.422 11.57 1 86.06 347 HIS B O 1
ATOM 7243 N N . GLN B 1 348 ? -3.42 19.25 13.234 1 82.25 348 GLN B N 1
ATOM 7244 C CA . GLN B 1 348 ? -4.449 19.25 14.266 1 82.25 348 GLN B CA 1
ATOM 7245 C C . GLN B 1 348 ? -5.25 20.547 14.25 1 82.25 348 GLN B C 1
ATOM 7247 O O . GLN B 1 348 ? -6.477 20.531 14.359 1 82.25 348 GLN B O 1
ATOM 7252 N N . ASP B 1 349 ? -4.535 21.594 14.125 1 80.81 349 ASP B N 1
ATOM 7253 C CA . ASP B 1 349 ? -5.168 22.906 14.07 1 80.81 349 ASP B CA 1
ATOM 7254 C C . ASP B 1 349 ? -6.09 23.016 12.852 1 80.81 349 ASP B C 1
ATOM 7256 O O . ASP B 1 349 ? -7.219 23.5 12.969 1 80.81 349 ASP B O 1
ATOM 7260 N N . ALA B 1 350 ? -5.609 22.594 11.727 1 85.69 350 ALA B N 1
ATOM 7261 C CA . ALA B 1 350 ? -6.387 22.656 10.492 1 85.69 350 ALA B CA 1
ATOM 7262 C C . ALA B 1 350 ? -7.645 21.797 10.586 1 85.69 350 ALA B C 1
ATOM 7264 O O . ALA B 1 350 ? -8.727 22.219 10.164 1 85.69 350 ALA B O 1
ATOM 7265 N N . ILE B 1 351 ? -7.531 20.641 11.094 1 86.69 351 ILE B N 1
ATOM 7266 C CA . ILE B 1 351 ? -8.656 19.719 11.25 1 86.69 351 ILE B CA 1
ATOM 7267 C C . ILE B 1 351 ? -9.688 20.328 12.211 1 86.69 351 ILE B C 1
ATOM 7269 O O . ILE B 1 351 ? -10.891 20.297 11.945 1 86.69 351 ILE B O 1
ATOM 7273 N N . SER B 1 352 ? -9.195 20.906 13.352 1 81.19 352 SER B N 1
ATOM 7274 C CA . SER B 1 352 ? -10.078 21.531 14.328 1 81.19 352 SER B CA 1
ATOM 7275 C C . SER B 1 352 ? -10.891 22.656 13.703 1 81.19 352 SER B C 1
ATOM 7277 O O . SER B 1 352 ? -12.102 22.766 13.938 1 81.19 352 SER B O 1
ATOM 7279 N N . LYS B 1 353 ? -10.25 23.484 12.969 1 81.19 353 LYS B N 1
ATOM 7280 C CA . LYS B 1 353 ? -10.922 24.578 12.289 1 81.19 353 LYS B CA 1
ATOM 7281 C C . LYS B 1 353 ? -11.945 24.062 11.281 1 81.19 353 LYS B C 1
ATOM 7283 O O . LYS B 1 353 ? -13.047 24.594 11.164 1 81.19 353 LYS B O 1
ATOM 7288 N N . GLY B 1 354 ? -11.547 23 10.562 1 83.94 354 GLY B N 1
ATOM 7289 C CA . GLY B 1 354 ? -12.453 22.391 9.609 1 83.94 354 GLY B CA 1
ATOM 7290 C C . GLY B 1 354 ? -13.68 21.766 10.258 1 83.94 354 GLY B C 1
ATOM 7291 O O . GLY B 1 354 ? -14.789 21.891 9.727 1 83.94 354 GLY B O 1
ATOM 7292 N N . LEU B 1 355 ? -13.5 21.141 11.32 1 81.19 355 LEU B N 1
ATOM 7293 C CA . LEU B 1 355 ? -14.602 20.5 12.031 1 81.19 355 LEU B CA 1
ATOM 7294 C C . LEU B 1 355 ? -15.555 21.547 12.609 1 81.19 355 LEU B C 1
ATOM 7296 O O . LEU B 1 355 ? -16.766 21.359 12.617 1 81.19 355 LEU B O 1
ATOM 7300 N N . ARG B 1 356 ? -15.031 22.641 13.133 1 77.88 356 ARG B N 1
ATOM 7301 C CA . ARG B 1 356 ? -15.867 23.734 13.609 1 77.88 356 ARG B CA 1
ATOM 7302 C C . ARG B 1 356 ? -16.719 24.312 12.484 1 77.88 356 ARG B C 1
ATOM 7304 O O . ARG B 1 356 ? -17.906 24.594 12.68 1 77.88 356 ARG B O 1
ATOM 7311 N N . ALA B 1 357 ? -16.047 24.469 11.398 1 81.44 357 ALA B N 1
ATOM 7312 C CA . ALA B 1 357 ? -16.766 24.969 10.234 1 81.44 357 ALA B CA 1
ATOM 7313 C C . ALA B 1 357 ? -17.875 23.984 9.82 1 81.44 357 ALA B C 1
ATOM 7315 O O . ALA B 1 357 ? -18.953 24.406 9.414 1 81.44 357 ALA B O 1
ATOM 7316 N N . ARG B 1 358 ? -17.578 22.766 9.906 1 83.69 358 ARG B N 1
ATOM 7317 C CA . ARG B 1 358 ? -18.531 21.719 9.547 1 83.69 358 ARG B CA 1
ATOM 7318 C C . ARG B 1 358 ? -19.734 21.734 10.484 1 83.69 358 ARG B C 1
ATOM 7320 O O . ARG B 1 358 ? -20.875 21.5 10.047 1 83.69 358 ARG B O 1
ATOM 7327 N N . GLN B 1 359 ? -19.484 21.922 11.711 1 77.31 359 GLN B N 1
ATOM 7328 C CA . GLN B 1 359 ? -20.562 21.953 12.703 1 77.31 359 GLN B CA 1
ATOM 7329 C C . GLN B 1 359 ? -21.547 23.094 12.422 1 77.31 359 GLN B C 1
ATOM 7331 O O . GLN B 1 359 ? -22.734 22.969 12.711 1 77.31 359 GLN B O 1
ATOM 7336 N N . SER B 1 360 ? -21.031 24.078 11.867 1 80.25 360 SER B N 1
ATOM 7337 C CA . SER B 1 360 ? -21.859 25.25 11.586 1 80.25 360 SER B CA 1
ATOM 7338 C C . SER B 1 360 ? -22.578 25.109 10.25 1 80.25 360 SER B C 1
ATOM 7340 O O . SER B 1 360 ? -23.516 25.844 9.961 1 80.25 360 SER B O 1
ATOM 7342 N N . ALA B 1 361 ? -22.141 24.141 9.516 1 82.75 361 ALA B N 1
ATOM 7343 C CA . ALA B 1 361 ? -22.734 23.922 8.203 1 82.75 361 ALA B CA 1
A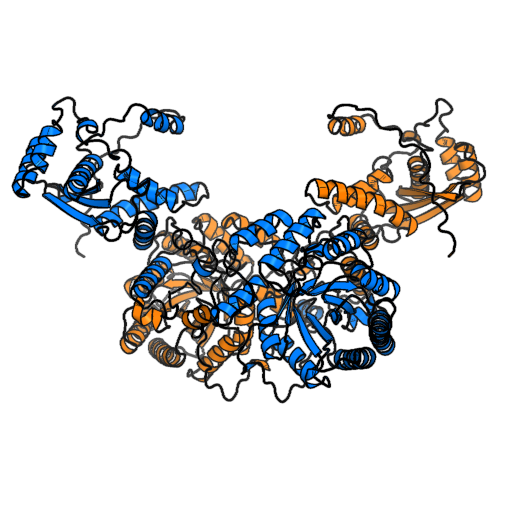TOM 7344 C C . ALA B 1 361 ? -23.953 23.016 8.289 1 82.75 361 ALA B C 1
ATOM 7346 O O . ALA B 1 361 ? -24.234 22.438 9.336 1 82.75 361 ALA B O 1
ATOM 7347 N N . SER B 1 362 ? -24.719 23 7.246 1 81.19 362 SER B N 1
ATOM 7348 C CA . SER B 1 362 ? -25.875 22.125 7.18 1 81.19 362 SER B CA 1
ATOM 7349 C C . SER B 1 362 ? -25.469 20.656 7.16 1 81.19 362 SER B C 1
ATOM 7351 O O . SER B 1 362 ? -24.344 20.328 6.781 1 81.19 362 SER B O 1
ATOM 7353 N N . ALA B 1 363 ? -26.375 19.859 7.602 1 73.94 363 ALA B N 1
ATOM 7354 C CA . ALA B 1 363 ? -26.109 18.422 7.656 1 73.94 363 ALA B CA 1
ATOM 7355 C C . ALA B 1 363 ? -25.828 17.859 6.266 1 73.94 363 ALA B C 1
ATOM 7357 O O . ALA B 1 363 ? -25.062 16.891 6.125 1 73.94 363 ALA B O 1
ATOM 7358 N N . ASP B 1 364 ? -26.281 18.562 5.281 1 81 364 ASP B N 1
ATOM 7359 C CA . ASP B 1 364 ? -26.156 18.062 3.914 1 81 364 ASP B CA 1
ATOM 7360 C C . ASP B 1 364 ? -24.969 18.719 3.203 1 81 364 ASP B C 1
ATOM 7362 O O . ASP B 1 364 ? -24.734 18.469 2.023 1 81 364 ASP B O 1
ATOM 7366 N N . ALA B 1 365 ? -24.297 19.5 3.979 1 87.25 365 ALA B N 1
ATOM 7367 C CA . ALA B 1 365 ? -23.156 20.172 3.371 1 87.25 365 ALA B CA 1
ATOM 7368 C C . ALA B 1 365 ? -22.062 19.172 3.023 1 87.25 365 ALA B C 1
ATOM 7370 O O . ALA B 1 365 ? -21.859 18.172 3.725 1 87.25 365 ALA B O 1
ATOM 7371 N N . PRO B 1 366 ? -21.375 19.438 1.942 1 90.12 366 PRO B N 1
ATOM 7372 C CA . PRO B 1 366 ? -20.266 18.547 1.567 1 90.12 366 PRO B CA 1
ATOM 7373 C C . PRO B 1 366 ? -19.172 18.469 2.631 1 90.12 366 PRO B C 1
ATOM 7375 O O . PRO B 1 366 ? -18.938 19.453 3.338 1 90.12 366 PRO B O 1
ATOM 7378 N N . TRP B 1 367 ? -18.625 17.312 2.766 1 90.69 367 TRP B N 1
ATOM 7379 C CA . TRP B 1 367 ? -17.5 17.109 3.676 1 90.69 367 TRP B CA 1
ATOM 7380 C C . TRP B 1 367 ? -16.234 17.797 3.146 1 90.69 367 TRP B C 1
ATOM 7382 O O . TRP B 1 367 ? -15.727 17.422 2.084 1 90.69 367 TRP B O 1
ATOM 7392 N N . GLN B 1 368 ? -15.727 18.797 3.863 1 86.5 368 GLN B N 1
ATOM 7393 C CA . GLN B 1 368 ? -14.57 19.578 3.41 1 86.5 368 GLN B CA 1
ATOM 7394 C C . GLN B 1 368 ? -13.586 19.812 4.551 1 86.5 368 GLN B C 1
ATOM 7396 O O . GLN B 1 368 ? -12.977 20.875 4.641 1 86.5 368 GLN B O 1
ATOM 7401 N N . VAL B 1 369 ? -13.484 18.859 5.473 1 87.62 369 VAL B N 1
ATOM 7402 C CA . VAL B 1 369 ? -12.57 18.984 6.598 1 87.62 369 VAL B CA 1
ATOM 7403 C C . VAL B 1 369 ? -11.133 18.766 6.129 1 87.62 369 VAL B C 1
ATOM 7405 O O . VAL B 1 369 ? -10.82 17.719 5.559 1 87.62 369 VAL B O 1
ATOM 7408 N N . PRO B 1 370 ? -10.219 19.719 6.355 1 89.12 370 PRO B N 1
ATOM 7409 C CA . PRO B 1 370 ? -8.836 19.562 5.914 1 89.12 370 PRO B CA 1
ATOM 7410 C C . PRO B 1 370 ? -8.172 18.312 6.469 1 89.12 370 PRO B C 1
ATOM 7412 O O . PRO B 1 370 ? -8.336 17.984 7.648 1 89.12 370 PRO B O 1
ATOM 7415 N N . TYR B 1 371 ? -7.492 17.578 5.598 1 90.75 371 TYR B N 1
ATOM 7416 C CA . TYR B 1 371 ? -6.629 16.453 5.906 1 90.75 371 TYR B CA 1
ATOM 7417 C C . TYR B 1 371 ? -7.453 15.227 6.285 1 90.75 371 TYR B C 1
ATOM 7419 O O . TYR B 1 371 ? -6.898 14.172 6.598 1 90.75 371 TYR B O 1
ATOM 7427 N N . LEU B 1 372 ? -8.781 15.336 6.316 1 90.62 372 LEU B N 1
ATOM 7428 C CA . LEU B 1 372 ? -9.648 14.18 6.492 1 90.62 372 LEU B CA 1
ATOM 7429 C C . LEU B 1 372 ? -10.422 13.875 5.211 1 90.62 372 LEU B C 1
ATOM 7431 O O . LEU B 1 372 ? -11.477 14.469 4.965 1 90.62 372 LEU B O 1
ATOM 7435 N N . PRO B 1 373 ? -9.992 12.891 4.531 1 88.75 373 PRO B N 1
ATOM 7436 C CA . PRO B 1 373 ? -10.641 12.609 3.248 1 88.75 373 PRO B CA 1
ATOM 7437 C C . PRO B 1 373 ? -12.07 12.117 3.406 1 88.75 373 PRO B C 1
ATOM 7439 O O . PRO B 1 373 ? -12.867 12.211 2.467 1 88.75 373 PRO B O 1
ATOM 7442 N N . LEU B 1 374 ? -12.32 11.578 4.539 1 91.31 374 LEU B N 1
ATOM 7443 C CA . LEU B 1 374 ? -13.656 11.07 4.84 1 91.31 374 LEU B CA 1
ATOM 7444 C C . LEU B 1 374 ? -13.969 11.211 6.324 1 91.31 374 LEU B C 1
ATOM 7446 O O . LEU B 1 374 ? -13.055 11.312 7.148 1 91.31 374 LEU B O 1
ATOM 7450 N N . ASP B 1 375 ? -15.297 11.328 6.59 1 91.5 375 ASP B N 1
ATOM 7451 C CA . ASP B 1 375 ? -15.773 11.328 7.969 1 91.5 375 ASP B CA 1
ATOM 7452 C C . ASP B 1 375 ? -15.539 9.977 8.633 1 91.5 375 ASP B C 1
ATOM 7454 O O . ASP B 1 375 ? -16.141 8.977 8.25 1 91.5 375 ASP B O 1
ATOM 7458 N N . PRO B 1 376 ? -14.688 9.922 9.633 1 91.94 376 PRO B N 1
ATOM 7459 C CA . PRO B 1 376 ? -14.383 8.641 10.281 1 91.94 376 PRO B CA 1
ATOM 7460 C C . PRO B 1 376 ? -15.633 7.918 10.766 1 91.94 376 PRO B C 1
ATOM 7462 O O . PRO B 1 376 ? -15.664 6.684 10.805 1 91.94 376 PRO B O 1
ATOM 7465 N N . SER B 1 377 ? -16.672 8.633 11.141 1 90.19 377 SER B N 1
ATOM 7466 C CA . SER B 1 377 ? -17.891 8.016 11.648 1 90.19 377 SER B CA 1
ATOM 7467 C C . SER B 1 377 ? -18.578 7.172 10.57 1 90.19 377 SER B C 1
ATOM 7469 O O . SER B 1 377 ? -19.312 6.234 10.883 1 90.19 377 SER B O 1
ATOM 7471 N N . ASP B 1 378 ? -18.344 7.496 9.375 1 93.5 378 ASP B N 1
ATOM 7472 C CA . ASP B 1 378 ? -18.938 6.734 8.281 1 93.5 378 ASP B CA 1
ATOM 7473 C C . ASP B 1 378 ? -18.281 5.363 8.148 1 93.5 378 ASP B C 1
ATOM 7475 O O . ASP B 1 378 ? -18.812 4.477 7.473 1 93.5 378 ASP B O 1
ATOM 7479 N N . LEU B 1 379 ? -17.141 5.176 8.75 1 94.81 379 LEU B N 1
ATOM 7480 C CA . LEU B 1 379 ? -16.469 3.879 8.797 1 94.81 379 LEU B CA 1
ATOM 7481 C C . LEU B 1 379 ? -16.641 3.236 10.172 1 94.81 379 LEU B C 1
ATOM 7483 O O . LEU B 1 379 ? -16.031 2.203 10.461 1 94.81 379 LEU B O 1
ATOM 7487 N N . GLY B 1 380 ? -17.391 3.871 11.016 1 91.31 380 GLY B N 1
ATOM 7488 C CA . GLY B 1 380 ? -17.688 3.324 12.336 1 91.31 380 GLY B CA 1
ATOM 7489 C C . GLY B 1 380 ? -16.703 3.766 13.398 1 91.31 380 GLY B C 1
ATOM 7490 O O . GLY B 1 380 ? -16.656 3.191 14.492 1 91.31 380 GLY B O 1
ATOM 7491 N N . ARG B 1 381 ? -15.906 4.801 13.133 1 89 381 ARG B N 1
ATOM 7492 C CA . ARG B 1 381 ? -14.914 5.262 14.094 1 89 381 ARG B CA 1
ATOM 7493 C C . ARG B 1 381 ? -15.398 6.516 14.82 1 89 381 ARG B C 1
ATOM 7495 O O . ARG B 1 381 ? -16.094 7.348 14.234 1 89 381 ARG B O 1
ATOM 7502 N N . ASP B 1 382 ? -14.938 6.543 16.016 1 81.44 382 ASP B N 1
ATOM 7503 C CA . ASP B 1 382 ? -15.258 7.715 16.828 1 81.44 382 ASP B CA 1
ATOM 7504 C C . ASP B 1 382 ? -14.266 8.852 16.562 1 81.44 382 ASP B C 1
ATOM 7506 O O . ASP B 1 382 ? -13.062 8.703 16.812 1 81.44 382 ASP B O 1
ATOM 7510 N N . MET B 1 383 ? -14.812 9.906 16.125 1 76.12 383 MET B N 1
ATOM 7511 C CA . MET B 1 383 ? -14.008 11.07 15.781 1 76.12 383 MET B CA 1
ATOM 7512 C C . MET B 1 383 ? -13.164 11.516 16.984 1 76.12 383 MET B C 1
ATOM 7514 O O . MET B 1 383 ? -12.062 12.039 16.812 1 76.12 383 MET B O 1
ATOM 7518 N N . ARG B 1 384 ? -13.609 11.305 18.25 1 66.75 384 ARG B N 1
ATOM 7519 C CA . ARG B 1 384 ? -12.984 11.773 19.469 1 66.75 384 ARG B CA 1
ATOM 7520 C C . ARG B 1 384 ? -11.68 11.031 19.734 1 66.75 384 ARG B C 1
ATOM 7522 O O . ARG B 1 384 ? -10.734 11.602 20.281 1 66.75 384 ARG B O 1
ATOM 7529 N N . ASP B 1 385 ? -11.539 9.914 19.125 1 67.94 385 ASP B N 1
ATOM 7530 C CA . ASP B 1 385 ? -10.43 9.047 19.5 1 67.94 385 ASP B CA 1
ATOM 7531 C C . ASP B 1 385 ? -9.445 8.883 18.344 1 67.94 385 ASP B C 1
ATOM 7533 O O . ASP B 1 385 ? -8.273 8.547 18.562 1 67.94 385 ASP B O 1
ATOM 7537 N N . CYS B 1 386 ? -9.883 9.352 17.266 1 68.75 386 CYS B N 1
ATOM 7538 C CA . CYS B 1 386 ? -9.078 8.844 16.156 1 68.75 386 CYS B CA 1
ATOM 7539 C C . CYS B 1 386 ? -8.391 9.977 15.414 1 68.75 386 CYS B C 1
ATOM 7541 O O . CYS B 1 386 ? -7.59 9.734 14.508 1 68.75 386 CYS B O 1
ATOM 7543 N N . VAL B 1 387 ? -8.484 11.125 15.844 1 75.19 387 VAL B N 1
ATOM 7544 C CA . VAL B 1 387 ? -8.047 12.195 14.953 1 75.19 387 VAL B CA 1
ATOM 7545 C C . VAL B 1 387 ? -6.793 12.859 15.516 1 75.19 387 VAL B C 1
ATOM 7547 O O . VAL B 1 387 ? -5.867 13.188 14.773 1 75.19 387 VAL B O 1
ATOM 7550 N N . VAL B 1 388 ? -6.797 13.062 16.766 1 77.38 388 VAL B N 1
ATOM 7551 C CA . VAL B 1 388 ? -5.672 13.812 17.312 1 77.38 388 VAL B CA 1
ATOM 7552 C C . VAL B 1 388 ? -4.797 12.883 18.156 1 77.38 388 VAL B C 1
ATOM 7554 O O . VAL B 1 388 ? -5.289 12.219 19.078 1 77.38 388 VAL B O 1
ATOM 7557 N N . GLY B 1 389 ? -3.566 12.797 17.766 1 76.38 389 GLY B N 1
ATOM 7558 C CA . GLY B 1 389 ? -2.543 12.164 18.578 1 76.38 389 GLY B CA 1
ATOM 7559 C C . GLY B 1 389 ? -1.585 13.148 19.219 1 76.38 389 GLY B C 1
ATOM 7560 O O . GLY B 1 389 ? -1.003 13.992 18.516 1 76.38 389 GLY B O 1
ATOM 7561 N N . ILE B 1 390 ? -1.498 13.055 20.484 1 79.38 390 ILE B N 1
ATOM 7562 C CA . ILE B 1 390 ? -0.673 14.023 21.188 1 79.38 390 ILE B CA 1
ATOM 7563 C C . ILE B 1 390 ? 0.75 13.484 21.328 1 79.38 390 ILE B C 1
ATOM 7565 O O . ILE B 1 390 ? 0.95 12.336 21.719 1 79.38 390 ILE B O 1
ATOM 7569 N N . THR B 1 391 ? 1.668 14.234 20.875 1 77.5 391 THR B N 1
ATOM 7570 C CA . THR B 1 391 ? 3.09 13.969 21.062 1 77.5 391 THR B CA 1
ATOM 7571 C C . THR B 1 391 ? 3.777 15.164 21.734 1 77.5 391 THR B C 1
ATOM 7573 O O . THR B 1 391 ? 3.123 16.141 22.094 1 77.5 391 THR B O 1
ATOM 7576 N N . SER B 1 392 ? 5.121 14.977 22.031 1 76.31 392 SER B N 1
ATOM 7577 C CA . SER B 1 392 ? 5.91 16.062 22.609 1 76.31 392 SER B CA 1
ATOM 7578 C C . SER B 1 392 ? 5.957 17.266 21.672 1 76.31 392 SER B C 1
ATOM 7580 O O . SER B 1 392 ? 6.27 18.375 22.109 1 76.31 392 SER B O 1
ATOM 7582 N N . GLN B 1 393 ? 5.504 17 20.453 1 70.5 393 GLN B N 1
ATOM 7583 C CA . GLN B 1 393 ? 5.551 18.078 19.453 1 70.5 393 GLN B CA 1
ATOM 7584 C C . GLN B 1 393 ? 4.172 18.703 19.266 1 70.5 393 GLN B C 1
ATOM 7586 O O . GLN B 1 393 ? 4.027 19.672 18.516 1 70.5 393 GLN B O 1
ATOM 7591 N N . SER B 1 394 ? 3.225 18.156 19.953 1 78.25 394 SER B N 1
ATOM 7592 C CA . SER B 1 394 ? 1.874 18.688 19.828 1 78.25 394 SER B CA 1
ATOM 7593 C C . SER B 1 394 ? 1.774 20.078 20.484 1 78.25 394 SER B C 1
ATOM 7595 O O . SER B 1 394 ? 2.482 20.375 21.438 1 78.25 394 SER B O 1
ATOM 7597 N N . GLY B 1 395 ? 0.943 20.938 19.906 1 74.56 395 GLY B N 1
ATOM 7598 C CA . GLY B 1 395 ? 0.738 22.266 20.438 1 74.56 395 GLY B CA 1
ATOM 7599 C C . GLY B 1 395 ? -0.537 22.406 21.25 1 74.56 395 GLY B C 1
ATOM 7600 O O . GLY B 1 395 ? -1.16 21.406 21.594 1 74.56 395 GLY B O 1
ATOM 7601 N N . LYS B 1 396 ? -0.861 23.625 21.578 1 81.38 396 LYS B N 1
ATOM 7602 C CA . LYS B 1 396 ? -2.012 23.953 22.422 1 81.38 396 LYS B CA 1
ATOM 7603 C C . LYS B 1 396 ? -3.318 23.578 21.734 1 81.38 396 LYS B C 1
ATOM 7605 O O . LYS B 1 396 ? -4.281 23.172 22.391 1 81.38 396 LYS B O 1
ATOM 7610 N N . ALA B 1 397 ? -3.238 23.656 20.453 1 76.88 397 ALA B N 1
ATOM 7611 C CA . ALA B 1 397 ? -4.473 23.391 19.719 1 76.88 397 ALA B CA 1
ATOM 7612 C C . ALA B 1 397 ? -4.871 21.922 19.828 1 76.88 397 ALA B C 1
ATOM 7614 O O . ALA B 1 397 ? -6.051 21.609 20 1 76.88 397 ALA B O 1
ATOM 7615 N N . GLY B 1 398 ? -3.914 21.125 19.734 1 80.25 398 GLY B N 1
ATOM 7616 C CA . GLY B 1 398 ? -4.195 19.719 19.906 1 80.25 398 GLY B CA 1
ATOM 7617 C C . GLY B 1 398 ? -4.711 19.359 21.281 1 80.25 398 GLY B C 1
ATOM 7618 O O . GLY B 1 398 ? -5.672 18.609 21.422 1 80.25 398 GLY B O 1
ATOM 7619 N N . THR B 1 399 ? -4.086 19.906 22.203 1 86.38 399 THR B N 1
ATOM 7620 C CA . THR B 1 399 ? -4.5 19.688 23.578 1 86.38 399 THR B CA 1
ATOM 7621 C C . THR B 1 399 ? -5.918 20.188 23.812 1 86.38 399 THR B C 1
ATOM 7623 O O . THR B 1 399 ? -6.734 19.516 24.438 1 86.38 399 THR B O 1
ATOM 7626 N N . ALA B 1 400 ? -6.188 21.359 23.312 1 85.75 400 ALA B N 1
ATOM 7627 C CA . ALA B 1 400 ? -7.523 21.938 23.453 1 85.75 400 ALA B CA 1
ATOM 7628 C C . ALA B 1 400 ? -8.57 21.031 22.797 1 85.75 400 ALA B C 1
ATOM 7630 O O . ALA B 1 400 ? -9.672 20.859 23.328 1 85.75 400 ALA B O 1
ATOM 7631 N N . TRP B 1 401 ? -8.195 20.562 21.719 1 80.44 401 TRP B N 1
ATOM 7632 C CA . TRP B 1 401 ? -9.109 19.688 20.984 1 80.44 401 TRP B CA 1
ATOM 7633 C C . TRP B 1 401 ? -9.438 18.438 21.781 1 80.44 401 TRP B C 1
ATOM 7635 O O . TRP B 1 401 ? -10.602 18.047 21.891 1 80.44 401 TRP B O 1
ATOM 7645 N N . VAL B 1 402 ? -8.438 17.844 22.25 1 83.25 402 VAL B N 1
ATOM 7646 C CA . VAL B 1 402 ? -8.617 16.625 23.031 1 83.25 402 VAL B CA 1
ATOM 7647 C C . VAL B 1 402 ? -9.5 16.906 24.25 1 83.25 402 VAL B C 1
ATOM 7649 O O . VAL B 1 402 ? -10.445 16.156 24.516 1 83.25 402 VAL B O 1
ATOM 7652 N N . LEU B 1 403 ? -9.266 17.953 24.906 1 86.5 403 LEU B N 1
ATOM 7653 C CA . LEU B 1 403 ? -10.047 18.312 26.094 1 86.5 403 LEU B CA 1
ATOM 7654 C C . LEU B 1 403 ? -11.477 18.656 25.719 1 86.5 403 LEU B C 1
ATOM 7656 O O . LEU B 1 403 ? -12.414 18.344 26.453 1 86.5 403 LEU B O 1
ATOM 7660 N N . GLY B 1 404 ? -11.602 19.297 24.656 1 81.19 404 GLY B N 1
ATOM 7661 C CA . GLY B 1 404 ? -12.93 19.641 24.156 1 81.19 404 GLY B CA 1
ATOM 7662 C C . GLY B 1 404 ? -13.758 18.422 23.781 1 81.19 404 GLY B C 1
ATOM 7663 O O . GLY B 1 404 ? -14.922 18.312 24.172 1 81.19 404 GLY B O 1
ATOM 7664 N N . GLN B 1 405 ? -13.148 17.578 23.078 1 76 405 GLN B N 1
ATOM 7665 C CA . GLN B 1 405 ? -13.867 16.406 22.562 1 76 405 GLN B CA 1
ATOM 7666 C C . GLN B 1 405 ? -14.133 15.398 23.672 1 76 405 GLN B C 1
ATOM 7668 O O . GLN B 1 405 ? -15.211 14.805 23.719 1 76 405 GLN B O 1
ATOM 7673 N N . MET B 1 406 ? -13.133 15.273 24.484 1 77.25 406 MET B N 1
ATOM 7674 C CA . MET B 1 406 ? -13.211 14.195 25.469 1 77.25 406 MET B CA 1
ATOM 7675 C C . MET B 1 406 ? -13.93 14.664 26.734 1 77.25 406 MET B C 1
ATOM 7677 O O . MET B 1 406 ? -14.648 13.891 27.375 1 77.25 406 MET B O 1
ATOM 7681 N N . LEU B 1 407 ? -13.719 15.93 27.094 1 80.81 407 LEU B N 1
ATOM 7682 C CA . LEU B 1 407 ? -14.242 16.422 28.359 1 80.81 407 LEU B CA 1
ATOM 7683 C C . LEU B 1 407 ? -15.328 17.469 28.141 1 80.81 407 LEU B C 1
ATOM 7685 O O . LEU B 1 407 ? -15.992 17.891 29.078 1 80.81 407 LEU B O 1
ATOM 7689 N N . GLY B 1 408 ? -15.445 17.938 26.906 1 79.25 408 GLY B N 1
ATOM 7690 C CA . GLY B 1 408 ? -16.469 18.922 26.594 1 79.25 408 GLY B CA 1
ATOM 7691 C C . GLY B 1 408 ? -16.047 20.344 26.922 1 79.25 408 GLY B C 1
ATOM 7692 O O . GLY B 1 408 ? -16.891 21.25 26.984 1 79.25 408 GLY B O 1
ATOM 7693 N N . LEU B 1 409 ? -14.789 20.547 27.109 1 84.94 409 LEU B N 1
ATOM 7694 C CA . LEU B 1 409 ? -14.281 21.875 27.422 1 84.94 409 LEU B CA 1
ATOM 7695 C C . LEU B 1 409 ? -14.102 22.703 26.141 1 84.94 409 LEU B C 1
ATOM 7697 O O . LEU B 1 409 ? -13.242 22.391 25.328 1 84.94 409 LEU B O 1
ATOM 7701 N N . ARG B 1 410 ? -14.797 23.766 25.984 1 79.44 410 ARG B N 1
ATOM 7702 C CA . ARG B 1 410 ? -14.805 24.469 24.703 1 79.44 410 ARG B CA 1
ATOM 7703 C C . ARG B 1 410 ? -14.141 25.844 24.828 1 79.44 410 ARG B C 1
ATOM 7705 O O . ARG B 1 410 ? -13.617 26.375 23.844 1 79.44 410 ARG B O 1
ATOM 7712 N N . ASN B 1 411 ? -14.164 26.375 26 1 84 411 ASN B N 1
ATOM 7713 C CA . ASN B 1 411 ? -13.672 27.734 26.156 1 84 411 ASN B CA 1
ATOM 7714 C C . ASN B 1 411 ? -12.578 27.828 27.219 1 84 411 ASN B C 1
ATOM 7716 O O . ASN B 1 411 ? -12.664 28.641 28.141 1 84 411 ASN B O 1
ATOM 7720 N N . ILE B 1 412 ? -11.617 26.969 27 1 89.19 412 ILE B N 1
ATOM 7721 C CA . ILE B 1 412 ? -10.492 27.016 27.922 1 89.19 412 ILE B CA 1
ATOM 7722 C C . ILE B 1 412 ? -9.672 28.281 27.688 1 89.19 412 ILE B C 1
ATOM 7724 O O . ILE B 1 412 ? -9.273 28.562 26.547 1 89.19 412 ILE B O 1
ATOM 7728 N N . PRO B 1 413 ? -9.469 29.047 28.766 1 89.62 413 PRO B N 1
ATOM 7729 C CA . PRO B 1 413 ? -8.641 30.234 28.578 1 89.62 413 PRO B CA 1
ATOM 7730 C C . PRO B 1 413 ? -7.258 29.906 28.016 1 89.62 413 PRO B C 1
ATOM 7732 O O . PRO B 1 413 ? -6.652 28.906 28.391 1 89.62 413 PRO B O 1
ATOM 7735 N N . VAL B 1 414 ? -6.746 30.734 27.156 1 87.44 414 VAL B N 1
ATOM 7736 C CA . VAL B 1 414 ? -5.52 30.516 26.391 1 87.44 414 VAL B CA 1
ATOM 7737 C C . VAL B 1 414 ? -4.344 30.344 27.359 1 87.44 414 VAL B C 1
ATOM 7739 O O . VAL B 1 414 ? -3.492 29.484 27.156 1 87.44 414 VAL B O 1
ATOM 7742 N N . ASP B 1 415 ? -4.34 31.203 28.344 1 88 415 ASP B N 1
ATOM 7743 C CA . ASP B 1 415 ? -3.227 31.156 29.281 1 88 415 ASP B CA 1
ATOM 7744 C C . ASP B 1 415 ? -3.242 29.875 30.094 1 88 415 ASP B C 1
ATOM 7746 O O . ASP B 1 415 ? -2.186 29.344 30.453 1 88 415 ASP B O 1
ATOM 7750 N N . LEU B 1 416 ? -4.453 29.453 30.484 1 91.5 416 LEU B N 1
ATOM 7751 C CA . LEU B 1 416 ? -4.578 28.172 31.172 1 91.5 416 LEU B CA 1
ATOM 7752 C C . LEU B 1 416 ? -4.094 27.031 30.281 1 91.5 416 LEU B C 1
ATOM 7754 O O . LEU B 1 416 ? -3.375 26.141 30.734 1 91.5 416 LEU B O 1
ATOM 7758 N N . LEU B 1 417 ? -4.469 27.078 29.047 1 90.44 417 LEU B N 1
ATOM 7759 C CA . LEU B 1 417 ? -4.074 26.047 28.094 1 90.44 417 LEU B CA 1
ATOM 7760 C C . LEU B 1 417 ? -2.559 26.016 27.922 1 90.44 417 LEU B C 1
ATOM 7762 O O . LEU B 1 417 ? -1.963 24.953 27.766 1 90.44 417 LEU B O 1
ATOM 7766 N N . ARG B 1 418 ? -1.969 27.156 27.891 1 86.56 418 ARG B N 1
ATOM 7767 C CA . ARG B 1 418 ? -0.517 27.266 27.781 1 86.56 418 ARG B CA 1
ATOM 7768 C C . ARG B 1 418 ? 0.171 26.578 28.953 1 86.56 418 ARG B C 1
ATOM 7770 O O . ARG B 1 418 ? 1.153 25.859 28.781 1 86.56 418 ARG B O 1
ATOM 7777 N N . LEU B 1 419 ? -0.332 26.875 30.141 1 85.25 419 LEU B N 1
ATOM 7778 C CA . LEU B 1 419 ? 0.205 26.25 31.344 1 85.25 419 LEU B CA 1
ATOM 7779 C C . LEU B 1 419 ? 0.065 24.719 31.266 1 85.25 419 LEU B C 1
ATOM 7781 O O . LEU B 1 419 ? 1.016 24 31.562 1 85.25 419 LEU B O 1
ATOM 7785 N N . PHE B 1 420 ? -1.055 24.266 30.906 1 91.31 420 PHE B N 1
ATOM 7786 C CA . PHE B 1 420 ? -1.304 22.828 30.875 1 91.31 420 PHE B CA 1
ATOM 7787 C C . PHE B 1 420 ? -0.502 22.172 29.75 1 91.31 420 PHE B C 1
ATOM 7789 O O . PHE B 1 420 ? -0.121 21 29.859 1 91.31 420 PHE B O 1
ATOM 7796 N N . GLN B 1 421 ? -0.276 22.875 28.688 1 88.69 421 GLN B N 1
ATOM 7797 C CA . GLN B 1 421 ? 0.52 22.344 27.594 1 88.69 421 GLN B CA 1
ATOM 7798 C C . GLN B 1 421 ? 1.896 21.891 28.062 1 88.69 421 GLN B C 1
ATOM 7800 O O . GLN B 1 421 ? 2.443 20.906 27.562 1 88.69 421 GLN B O 1
ATOM 7805 N N . GLY B 1 422 ? 2.467 22.641 28.922 1 86.19 422 GLY B N 1
ATOM 7806 C CA . GLY B 1 422 ? 3.73 22.234 29.516 1 86.19 422 GLY B CA 1
ATOM 7807 C C . GLY B 1 422 ? 3.664 20.875 30.172 1 86.19 422 GLY B C 1
ATOM 7808 O O . GLY B 1 422 ? 4.594 20.078 30.062 1 86.19 422 GLY B O 1
ATOM 7809 N N . VAL B 1 423 ? 2.58 20.625 30.875 1 88.75 423 VAL B N 1
ATOM 7810 C CA . VAL B 1 423 ? 2.359 19.344 31.516 1 88.75 423 VAL B CA 1
ATOM 7811 C C . VAL B 1 423 ? 2.244 18.234 30.469 1 88.75 423 VAL B C 1
ATOM 7813 O O . VAL B 1 423 ? 2.818 17.156 30.625 1 88.75 423 VAL B O 1
ATOM 7816 N N . VAL B 1 424 ? 1.53 18.547 29.469 1 89.88 424 VAL B N 1
ATOM 7817 C CA . VAL B 1 424 ? 1.308 17.578 28.391 1 89.88 424 VAL B CA 1
ATOM 7818 C C . VAL B 1 424 ? 2.635 17.234 27.719 1 89.88 424 VAL B C 1
ATOM 7820 O O . VAL B 1 424 ? 2.902 16.078 27.406 1 89.88 424 VAL B O 1
ATOM 7823 N N . GLN B 1 425 ? 3.373 18.234 27.484 1 84.62 425 GLN B N 1
ATOM 7824 C CA . GLN B 1 425 ? 4.676 18.031 26.859 1 84.62 425 GLN B CA 1
ATOM 7825 C C . GLN B 1 425 ? 5.566 17.125 27.703 1 84.62 425 GLN B C 1
ATOM 7827 O O . GLN B 1 425 ? 6.242 16.25 27.188 1 84.62 425 GLN B O 1
ATOM 7832 N N . GLN B 1 426 ? 5.586 17.344 28.969 1 84.75 426 GLN B N 1
ATOM 7833 C CA . GLN B 1 426 ? 6.383 16.531 29.891 1 84.75 426 GLN B CA 1
ATOM 7834 C C . GLN B 1 426 ? 5.887 15.086 29.906 1 84.75 426 GLN B C 1
ATOM 7836 O O . GLN B 1 426 ? 6.684 14.148 29.938 1 84.75 426 GLN B O 1
ATOM 7841 N N . LEU B 1 427 ? 4.617 14.984 29.953 1 87.75 427 LEU B N 1
ATOM 7842 C CA . LEU B 1 427 ? 4 13.664 29.922 1 87.75 427 LEU B CA 1
ATOM 7843 C C . LEU B 1 427 ? 4.383 12.914 28.656 1 87.75 427 LEU B C 1
ATOM 7845 O O . LEU B 1 427 ? 4.711 11.727 28.703 1 87.75 427 LEU B O 1
ATOM 7849 N N . ALA B 1 428 ? 4.352 13.594 27.547 1 85.12 428 ALA B N 1
ATOM 7850 C CA . ALA B 1 428 ? 4.672 13.008 26.25 1 85.12 428 ALA B CA 1
ATOM 7851 C C . ALA B 1 428 ? 6.152 12.648 26.172 1 85.12 428 ALA B C 1
ATOM 7853 O O . ALA B 1 428 ? 6.512 11.57 25.672 1 85.12 428 ALA B O 1
ATOM 7854 N N . GLU B 1 429 ? 6.957 13.516 26.656 1 81.81 429 GLU B N 1
ATOM 7855 C CA . GLU B 1 429 ? 8.398 13.281 26.641 1 81.81 429 GLU B CA 1
ATOM 7856 C C . GLU B 1 429 ? 8.773 12.062 27.469 1 81.81 429 GLU B C 1
ATOM 7858 O O . GLU B 1 429 ? 9.602 11.25 27.062 1 81.81 429 GLU B O 1
ATOM 7863 N N . ARG B 1 430 ? 8.18 11.945 28.594 1 82.31 430 ARG B N 1
ATOM 7864 C CA . ARG B 1 430 ? 8.438 10.805 29.469 1 82.31 430 ARG B CA 1
ATOM 7865 C C . ARG B 1 430 ? 8.008 9.5 28.812 1 82.31 430 ARG B C 1
ATOM 7867 O O . ARG B 1 430 ? 8.719 8.492 28.891 1 82.31 430 ARG B O 1
ATOM 7874 N N . ALA B 1 431 ? 6.871 9.586 28.25 1 84.5 431 ALA B N 1
ATOM 7875 C CA . ALA B 1 431 ? 6.375 8.398 27.547 1 84.5 431 ALA B CA 1
ATOM 7876 C C . ALA B 1 431 ? 7.281 8.039 26.359 1 84.5 431 ALA B C 1
ATOM 7878 O O . ALA B 1 431 ? 7.574 6.867 26.141 1 84.5 431 ALA B O 1
ATOM 7879 N N . GLU B 1 432 ? 7.672 9.039 25.688 1 79 432 GLU B N 1
ATOM 7880 C CA . GLU B 1 432 ? 8.508 8.852 24.5 1 79 432 GLU B CA 1
ATOM 7881 C C . GLU B 1 432 ? 9.867 8.266 24.875 1 79 432 GLU B C 1
ATOM 7883 O O . GLU B 1 432 ? 10.438 7.484 24.109 1 79 432 GLU B O 1
ATOM 7888 N N . GLU B 1 433 ? 10.383 8.641 26 1 76.12 433 GLU B N 1
ATOM 7889 C CA . GLU B 1 433 ? 11.633 8.07 26.5 1 76.12 433 GLU B CA 1
ATOM 7890 C C . GLU B 1 433 ? 11.516 6.559 26.688 1 76.12 433 GLU B C 1
ATOM 7892 O O . GLU B 1 433 ? 12.492 5.832 26.516 1 76.12 433 GLU B O 1
ATOM 7897 N N . GLU B 1 434 ? 10.398 6.141 26.984 1 79.25 434 GLU B N 1
ATOM 7898 C CA . GLU B 1 434 ? 10.141 4.715 27.141 1 79.25 434 GLU B CA 1
ATOM 7899 C C . GLU B 1 434 ? 9.617 4.102 25.844 1 79.25 434 GLU B C 1
ATOM 7901 O O . GLU B 1 434 ? 9.117 2.973 25.844 1 79.25 434 GLU B O 1
ATOM 7906 N N . ARG B 1 435 ? 9.711 4.934 24.844 1 77.38 435 ARG B N 1
ATOM 7907 C CA . ARG B 1 435 ? 9.273 4.52 23.516 1 77.38 435 ARG B CA 1
ATOM 7908 C C . ARG B 1 435 ? 7.785 4.188 23.5 1 77.38 435 ARG B C 1
ATOM 7910 O O . ARG B 1 435 ? 7.363 3.227 22.859 1 77.38 435 ARG B O 1
ATOM 7917 N N . LYS B 1 436 ? 7.055 4.918 24.25 1 81.06 436 LYS B N 1
ATOM 7918 C CA . LYS B 1 436 ? 5.598 4.812 24.297 1 81.06 436 LYS B CA 1
ATOM 7919 C C . LYS B 1 436 ? 4.938 6.125 23.891 1 81.06 436 LYS B C 1
ATOM 7921 O O . LYS B 1 436 ? 5.609 7.156 23.781 1 81.06 436 LYS B O 1
ATOM 7926 N N . SER B 1 437 ? 3.662 6.035 23.516 1 81.69 437 SER B N 1
ATOM 7927 C CA . SER B 1 437 ? 2.857 7.215 23.219 1 81.69 437 SER B CA 1
ATOM 7928 C C . SER B 1 437 ? 1.806 7.449 24.297 1 81.69 437 SER B C 1
ATOM 7930 O O . SER B 1 437 ? 1.479 6.535 25.062 1 81.69 437 SER B O 1
ATOM 7932 N N . ILE B 1 438 ? 1.433 8.641 24.406 1 83.69 438 ILE B N 1
ATOM 7933 C CA . ILE B 1 438 ? 0.377 8.922 25.375 1 83.69 438 ILE B CA 1
ATOM 7934 C C . ILE B 1 438 ? -0.98 8.914 24.672 1 83.69 438 ILE B C 1
ATOM 7936 O O . ILE B 1 438 ? -1.085 9.305 23.516 1 83.69 438 ILE B O 1
ATOM 7940 N N . SER B 1 439 ? -2.02 8.438 25.391 1 84.69 439 SER B N 1
ATOM 7941 C CA . SER B 1 439 ? -3.385 8.438 24.859 1 84.69 439 SER B CA 1
ATOM 7942 C C . SER B 1 439 ? -4.098 9.742 25.203 1 84.69 439 SER B C 1
ATOM 7944 O O . SER B 1 439 ? -3.643 10.508 26.062 1 84.69 439 SER B O 1
ATOM 7946 N N . ASN B 1 440 ? -5.129 9.945 24.422 1 83.69 440 ASN B N 1
ATOM 7947 C CA . ASN B 1 440 ? -5.969 11.094 24.734 1 83.69 440 ASN B CA 1
ATOM 7948 C C . ASN B 1 440 ? -6.543 10.992 26.141 1 83.69 440 ASN B C 1
ATOM 7950 O O . ASN B 1 440 ? -6.746 12.008 26.812 1 83.69 440 ASN B O 1
ATOM 7954 N N . HIS B 1 441 ? -6.766 9.781 26.625 1 84.75 441 HIS B N 1
ATOM 7955 C CA . HIS B 1 441 ? -7.23 9.562 27.984 1 84.75 441 HIS B CA 1
ATOM 7956 C C . HIS B 1 441 ? -6.18 9.992 29 1 84.75 441 HIS B C 1
ATOM 7958 O O . HIS B 1 441 ? -6.512 10.562 30.047 1 84.75 441 HIS B O 1
ATOM 7964 N N . ASP B 1 442 ? -4.934 9.727 28.641 1 87.81 442 ASP B N 1
ATOM 7965 C CA . ASP B 1 442 ? -3.842 10.148 29.516 1 87.81 442 ASP B CA 1
ATOM 7966 C C . ASP B 1 442 ? -3.824 11.664 29.672 1 87.81 442 ASP B C 1
ATOM 7968 O O . ASP B 1 442 ? -3.578 12.18 30.766 1 87.81 442 ASP B O 1
ATOM 7972 N N . VAL B 1 443 ? -4.043 12.328 28.594 1 88.69 443 VAL B N 1
ATOM 7973 C CA . VAL B 1 443 ? -4.051 13.789 28.594 1 88.69 443 VAL B CA 1
ATOM 7974 C C . VAL B 1 443 ? -5.184 14.297 29.484 1 88.69 443 VAL B C 1
ATOM 7976 O O . VAL B 1 443 ? -4.98 15.203 30.297 1 88.69 443 VAL B O 1
ATOM 7979 N N . CYS B 1 444 ? -6.352 13.711 29.344 1 87.5 444 CYS B N 1
ATOM 7980 C CA . CYS B 1 444 ? -7.512 14.117 30.125 1 87.5 444 CYS B CA 1
ATOM 7981 C C . CYS B 1 444 ? -7.293 13.828 31.609 1 87.5 444 CYS B C 1
ATOM 7983 O O . CYS B 1 444 ? -7.637 14.641 32.469 1 87.5 444 CYS B O 1
ATOM 7985 N N . GLN B 1 445 ? -6.738 12.703 31.875 1 87.69 445 GLN B N 1
ATOM 7986 C CA . GLN B 1 445 ? -6.449 12.344 33.25 1 87.69 445 GLN B CA 1
ATOM 7987 C C . GLN B 1 445 ? -5.449 13.32 33.875 1 87.69 445 GLN B C 1
ATOM 7989 O O . GLN B 1 445 ? -5.594 13.711 35.031 1 87.69 445 GLN B O 1
ATOM 7994 N N . ALA B 1 446 ? -4.465 13.633 33.125 1 91.12 446 ALA B N 1
ATOM 7995 C CA . ALA B 1 446 ? -3.486 14.602 33.594 1 91.12 446 ALA B CA 1
ATOM 7996 C C . ALA B 1 446 ? -4.152 15.938 33.906 1 91.12 446 ALA B C 1
ATOM 7998 O O . ALA B 1 446 ? -3.809 16.594 34.906 1 91.12 446 ALA B O 1
ATOM 7999 N N . PHE B 1 447 ? -5.051 16.328 33.031 1 91.94 447 PHE B N 1
ATOM 8000 C CA . PHE B 1 447 ? -5.773 17.578 33.25 1 91.94 447 PHE B CA 1
ATOM 8001 C C . PHE B 1 447 ? -6.559 17.531 34.562 1 91.94 447 PHE B C 1
ATOM 8003 O O . PHE B 1 447 ? -6.48 18.453 35.375 1 91.94 447 PHE B O 1
ATOM 8010 N N . CYS B 1 448 ? -7.238 16.453 34.781 1 88.06 448 CYS B N 1
ATOM 8011 C CA . CYS B 1 448 ? -8.031 16.281 36 1 88.06 448 CYS B CA 1
ATOM 8012 C C . CYS B 1 448 ? -7.141 16.234 37.219 1 88.06 448 CYS B C 1
ATOM 8014 O O . CYS B 1 448 ? -7.508 16.766 38.281 1 88.06 448 CYS B O 1
ATOM 8016 N N . ASN B 1 449 ? -6.016 15.664 37.094 1 87.81 449 ASN B N 1
ATOM 8017 C CA . ASN B 1 449 ? -5.098 15.531 38.219 1 87.81 449 ASN B CA 1
ATOM 8018 C C . ASN B 1 449 ? -4.457 16.859 38.594 1 87.81 449 ASN B C 1
ATOM 8020 O O . ASN B 1 449 ? -4.363 17.219 39.75 1 87.81 449 ASN B O 1
ATOM 8024 N N . VAL B 1 450 ? -4.023 17.547 37.594 1 90.25 450 VAL B N 1
ATOM 8025 C CA . VAL B 1 450 ? -3.33 18.812 37.812 1 90.25 450 VAL B CA 1
ATOM 8026 C C . VAL B 1 450 ? -4.262 19.797 38.531 1 90.25 450 VAL B C 1
ATOM 8028 O O . VAL B 1 450 ? -3.832 20.547 39.406 1 90.25 450 VAL B O 1
ATOM 8031 N N . PHE B 1 451 ? -5.551 19.734 38.156 1 89.75 451 PHE B N 1
ATOM 8032 C CA . PHE B 1 451 ? -6.488 20.719 38.688 1 89.75 451 PHE B CA 1
ATOM 8033 C C . PHE B 1 451 ? -7.363 20.094 39.781 1 89.75 451 PHE B C 1
ATOM 8035 O O . PHE B 1 451 ? -8.336 20.703 40.219 1 89.75 451 PHE B O 1
ATOM 8042 N N . HIS B 1 452 ? -7.105 18.859 40.094 1 85 452 HIS B N 1
ATOM 8043 C CA . HIS B 1 452 ? -7.703 18.156 41.219 1 85 452 HIS B CA 1
ATOM 8044 C C . HIS B 1 452 ? -9.219 18.047 41.062 1 85 452 HIS B C 1
ATOM 8046 O O . HIS B 1 452 ? -9.961 18.25 42.031 1 85 452 HIS B O 1
ATOM 8052 N N . ILE B 1 453 ? -9.586 17.859 39.875 1 83.5 453 ILE B N 1
ATOM 8053 C CA . ILE B 1 453 ? -11.016 17.797 39.594 1 83.5 453 ILE B CA 1
ATOM 8054 C C . ILE B 1 453 ? -11.609 16.516 40.219 1 83.5 453 ILE B C 1
ATOM 8056 O O . ILE B 1 453 ? -12.648 16.578 40.875 1 83.5 453 ILE B O 1
ATOM 8060 N N . GLY B 1 454 ? -10.984 15.422 39.969 1 72.94 454 GLY B N 1
ATOM 8061 C CA . GLY B 1 454 ? -11.453 14.148 40.5 1 72.94 454 GLY B CA 1
ATOM 8062 C C . GLY B 1 454 ? -11.406 14.078 42 1 72.94 454 GLY B C 1
ATOM 8063 O O . GLY B 1 454 ? -12.305 13.508 42.625 1 72.94 454 GLY B O 1
ATOM 8064 N N . THR B 1 455 ? -10.398 14.602 42.5 1 68.62 455 THR B N 1
ATOM 8065 C CA . THR B 1 455 ? -10.227 14.586 43.938 1 68.62 455 THR B CA 1
ATOM 8066 C C . THR B 1 455 ? -11.328 15.391 44.625 1 68.62 455 THR B C 1
ATOM 8068 O O . THR B 1 455 ? -11.797 15.023 45.688 1 68.62 455 THR B O 1
ATOM 8071 N N . MET B 1 456 ? -11.656 16.438 44.031 1 67.69 456 MET B N 1
ATOM 8072 C CA . MET B 1 456 ? -12.711 17.266 44.594 1 67.69 456 MET B CA 1
ATOM 8073 C C . MET B 1 456 ? -14.078 16.641 44.406 1 67.69 456 MET B C 1
ATOM 8075 O O . MET B 1 456 ? -14.922 16.656 45.312 1 67.69 456 MET B O 1
ATOM 8079 N N . GLY B 1 457 ? -14.102 15.812 43.281 1 63.03 457 GLY B N 1
ATOM 8080 C CA . GLY B 1 457 ? -15.344 15.109 43 1 63.03 457 GLY B CA 1
ATOM 8081 C C . GLY B 1 457 ? -16.578 15.953 43.25 1 63.03 457 GLY B C 1
ATOM 8082 O O . GLY B 1 457 ? -16.594 17.141 42.938 1 63.03 457 GLY B O 1
ATOM 8083 N N . GLN B 1 458 ? -17.672 15.18 43.75 1 59.12 458 GLN B N 1
ATOM 8084 C CA . GLN B 1 458 ? -18.922 15.844 44.094 1 59.12 458 GLN B CA 1
ATOM 8085 C C . GLN B 1 458 ? -19.016 16.078 45.594 1 59.12 458 GLN B C 1
ATOM 8087 O O . GLN B 1 458 ? -20.047 16.5 46.125 1 59.12 458 GLN B O 1
ATOM 8092 N N . ALA B 1 459 ? -17.844 15.758 46.25 1 56.81 459 ALA B N 1
ATOM 8093 C CA . ALA B 1 459 ? -17.922 15.883 47.719 1 56.81 459 ALA B CA 1
ATOM 8094 C C . ALA B 1 459 ? -18.031 17.344 48.125 1 56.81 459 ALA B C 1
ATOM 8096 O O . ALA B 1 459 ? -17.484 18.234 47.469 1 56.81 459 ALA B O 1
ATOM 8097 N N . PRO B 1 460 ? -18.781 17.484 49.219 1 55.41 460 PRO B N 1
ATOM 8098 C CA . PRO B 1 460 ? -18.859 18.859 49.75 1 55.41 460 PRO B CA 1
ATOM 8099 C C . PRO B 1 460 ? -17.5 19.438 50.125 1 55.41 460 PRO B C 1
ATOM 8101 O O . PRO B 1 460 ? -16.688 18.734 50.75 1 55.41 460 PRO B O 1
ATOM 8104 N N . LEU B 1 461 ? -17.062 20.484 49.562 1 56.66 461 LEU B N 1
ATOM 8105 C CA . LEU B 1 461 ? -15.758 21.156 49.594 1 56.66 461 LEU B CA 1
ATOM 8106 C C . LEU B 1 461 ? -15.234 21.25 51.031 1 56.66 461 LEU B C 1
ATOM 8108 O O . LEU B 1 461 ? -14.031 21.094 51.25 1 56.66 461 LEU B O 1
ATOM 8112 N N . PRO B 1 462 ? -16.109 21.469 52.062 1 49.81 462 PRO B N 1
ATOM 8113 C CA . PRO B 1 462 ? -15.578 21.562 53.406 1 49.81 462 PRO B CA 1
ATOM 8114 C C . PRO B 1 462 ? -14.805 20.312 53.812 1 49.81 462 PRO B C 1
ATOM 8116 O O . PRO B 1 462 ? -13.883 20.391 54.625 1 49.81 462 PRO B O 1
ATOM 8119 N N . THR B 1 463 ? -15.133 19.25 53.25 1 47.44 463 THR B N 1
ATOM 8120 C CA . THR B 1 463 ? -14.555 17.984 53.688 1 47.44 463 THR B CA 1
ATOM 8121 C C . THR B 1 463 ? -13.219 17.734 52.969 1 47.44 463 THR B C 1
ATOM 8123 O O . THR B 1 463 ? -12.453 16.859 53.375 1 47.44 463 THR B O 1
ATOM 8126 N N . LEU B 1 464 ? -12.859 18.516 52.125 1 50.69 464 LEU B N 1
ATOM 8127 C CA . LEU B 1 464 ? -11.734 18.156 51.281 1 50.69 464 LEU B CA 1
ATOM 8128 C C . LEU B 1 464 ? -10.516 19.031 51.594 1 50.69 464 LEU B C 1
ATOM 8130 O O . LEU B 1 464 ? -9.406 18.734 51.156 1 50.69 464 LEU B O 1
ATOM 8134 N N . LEU B 1 465 ? -10.547 20.047 52.375 1 50.66 465 LEU B N 1
ATOM 8135 C CA . LEU B 1 465 ? -9.461 21.031 52.375 1 50.66 465 LEU B CA 1
ATOM 8136 C C . LEU B 1 465 ? -8.703 20.969 53.719 1 50.66 465 LEU B C 1
ATOM 8138 O O . LEU B 1 465 ? -9.312 20.844 54.781 1 50.66 465 LEU B O 1
ATOM 8142 N N . ALA B 1 466 ? -7.371 20.406 53.812 1 47.78 466 ALA B N 1
ATOM 8143 C CA . ALA B 1 466 ? -6.465 20.531 54.969 1 47.78 466 ALA B CA 1
ATOM 8144 C C . ALA B 1 466 ? -5.488 21.688 54.75 1 47.78 466 ALA B C 1
ATOM 8146 O O . ALA B 1 466 ? -5.051 21.938 53.625 1 47.78 466 ALA B O 1
ATOM 8147 N N . GLY B 1 467 ? -5.434 22.672 55.531 1 42.91 467 GLY B N 1
ATOM 8148 C CA . GLY B 1 467 ? -4.48 23.766 55.469 1 42.91 467 GLY B CA 1
ATOM 8149 C C . GLY B 1 467 ? -3.035 23.297 55.531 1 42.91 467 GLY B C 1
ATOM 8150 O O . GLY B 1 467 ? -2.742 22.219 56.062 1 42.91 467 GLY B O 1
ATOM 8151 N N . THR B 1 468 ? -2.078 23.609 54.625 1 39.94 468 THR B N 1
ATOM 8152 C CA . THR B 1 468 ? -0.672 23.234 54.656 1 39.94 468 THR B CA 1
ATOM 8153 C C . THR B 1 468 ? -0.061 23.562 56.031 1 39.94 468 THR B C 1
ATOM 8155 O O . THR B 1 468 ? 0.927 22.938 56.438 1 39.94 468 THR B O 1
ATOM 8158 N N . ASN B 1 469 ? 0.284 24.922 56.438 1 37.91 469 ASN B N 1
ATOM 8159 C CA . ASN B 1 469 ? 1.04 25.234 57.656 1 37.91 469 ASN B CA 1
ATOM 8160 C C . ASN B 1 469 ? 0.332 24.75 58.906 1 37.91 469 ASN B C 1
ATOM 8162 O O . ASN B 1 469 ? -0.878 24.516 58.906 1 37.91 469 ASN B O 1
ATOM 8166 N N . ASP B 1 470 ? 1.009 24.391 60.062 1 37.72 470 ASP B N 1
ATOM 8167 C CA . ASP B 1 470 ? 0.538 24.094 61.438 1 37.72 470 ASP B CA 1
ATOM 8168 C C . ASP B 1 470 ? -0.741 24.875 61.75 1 37.72 470 ASP B C 1
ATOM 8170 O O . ASP B 1 470 ? -1.333 24.688 62.812 1 37.72 470 ASP B O 1
ATOM 8174 N N . SER B 1 471 ? -0.654 26.203 61.562 1 36.25 471 SER B N 1
ATOM 8175 C CA . SER B 1 471 ? -1.796 26.984 62.031 1 36.25 471 SER B CA 1
ATOM 8176 C C . SER B 1 471 ? -3.094 26.5 61.406 1 36.25 471 SER B C 1
ATOM 8178 O O . SER B 1 471 ? -3.07 25.766 60.406 1 36.25 471 SER B O 1
ATOM 8180 N N . GLY B 1 472 ? -4.281 27.5 61.469 1 34.31 472 GLY B N 1
ATOM 8181 C CA . GLY B 1 472 ? -5.734 27.469 61.375 1 34.31 472 GLY B CA 1
ATOM 8182 C C . GLY B 1 472 ? -6.25 26.859 60.094 1 34.31 472 GLY B C 1
ATOM 8183 O O . GLY B 1 472 ? -5.535 26.828 59.062 1 34.31 472 GLY B O 1
ATOM 8184 N N . ILE B 1 473 ? -6.934 25.75 60.188 1 37.09 473 ILE B N 1
ATOM 8185 C CA . ILE B 1 473 ? -8.133 25.297 59.5 1 37.09 473 ILE B CA 1
ATOM 8186 C C . ILE B 1 473 ? -8.805 26.484 58.781 1 37.09 473 ILE B C 1
ATOM 8188 O O . ILE B 1 473 ? -9.32 27.391 59.469 1 37.09 473 ILE B O 1
ATOM 8192 N N . PHE B 1 474 ? -8.172 27.109 57.938 1 41.56 474 PHE B N 1
ATOM 8193 C CA . PHE B 1 474 ? -9.078 28.078 57.344 1 41.56 474 PHE B CA 1
ATOM 8194 C C . PHE B 1 474 ? -10.477 27.5 57.188 1 41.56 474 PHE B C 1
ATOM 8196 O O . PHE B 1 474 ? -10.633 26.406 56.625 1 41.56 474 PHE B O 1
ATOM 8203 N N . ALA B 1 475 ? -11.289 27.75 58.125 1 42.75 475 ALA B N 1
ATOM 8204 C CA . ALA B 1 475 ? -12.641 27.188 58.156 1 42.75 475 ALA B CA 1
ATOM 8205 C C . ALA B 1 475 ? -13.289 27.281 56.781 1 42.75 475 ALA B C 1
ATOM 8207 O O . ALA B 1 475 ? -13.344 28.344 56.188 1 42.75 475 ALA B O 1
ATOM 8208 N N . LEU B 1 476 ? -13.375 26.203 56.031 1 45.84 476 LEU B N 1
ATOM 8209 C CA . LEU B 1 476 ? -14.203 26.031 54.844 1 45.84 476 LEU B CA 1
ATOM 8210 C C . LEU B 1 476 ? -15.414 26.953 54.875 1 45.84 476 LEU B C 1
ATOM 8212 O O . LEU B 1 476 ? -15.781 27.562 53.875 1 45.84 476 LEU B O 1
ATOM 8216 N N . GLY B 1 477 ? -15.828 26.984 56.094 1 49.03 477 GLY B N 1
ATOM 8217 C CA . GLY B 1 477 ? -17 27.828 56.281 1 49.03 477 GLY B CA 1
ATOM 8218 C C . GLY B 1 477 ? -16.75 29.281 55.938 1 49.03 477 GLY B C 1
ATOM 8219 O O . GLY B 1 477 ? -17.625 29.922 55.344 1 49.03 477 GLY B O 1
ATOM 8220 N N . ASP B 1 478 ? -15.461 29.625 56.188 1 52.94 478 ASP B N 1
ATOM 8221 C CA . ASP B 1 478 ? -15.164 31.031 55.906 1 52.94 478 ASP B CA 1
ATOM 8222 C C . ASP B 1 478 ? -14.945 31.266 54.438 1 52.94 478 ASP B C 1
ATOM 8224 O O . ASP B 1 478 ? -15.352 32.281 53.875 1 52.94 478 ASP B O 1
ATOM 8228 N N . ILE B 1 479 ? -14.305 30.297 53.812 1 54.12 479 ILE B N 1
ATOM 8229 C CA . ILE B 1 479 ? -14.125 30.391 52.375 1 54.12 479 ILE B CA 1
ATOM 8230 C C . ILE B 1 479 ? -15.477 30.281 51.688 1 54.12 479 ILE B C 1
ATOM 8232 O O . ILE B 1 479 ? -15.781 31.078 50.781 1 54.12 479 ILE B O 1
ATOM 8236 N N . LEU B 1 480 ? -16.281 29.406 52.188 1 53.12 480 LEU B N 1
ATOM 8237 C CA . LEU B 1 480 ? -17.609 29.25 51.625 1 53.12 480 LEU B CA 1
ATOM 8238 C C . LEU B 1 480 ? -18.469 30.469 51.875 1 53.12 480 LEU B C 1
ATOM 8240 O O . LEU B 1 480 ? -19.234 30.906 51 1 53.12 480 LEU B O 1
ATOM 8244 N N . SER B 1 481 ? -18.312 30.891 53.094 1 56.66 481 SER B N 1
ATOM 8245 C CA . SER B 1 481 ? -19.016 32.125 53.438 1 56.66 481 SER B CA 1
ATOM 8246 C C . SER B 1 481 ? -18.547 33.281 52.594 1 56.66 481 SER B C 1
ATOM 8248 O O . SER B 1 481 ? -19.344 34.156 52.219 1 56.66 481 SER B O 1
ATOM 8250 N N . ALA B 1 482 ? -17.312 33.188 52.312 1 56.41 482 ALA B N 1
ATOM 8251 C CA . ALA B 1 482 ? -16.75 34.25 51.469 1 56.41 482 ALA B CA 1
ATOM 8252 C C . ALA B 1 482 ? -17.219 34.094 50.031 1 56.41 482 ALA B C 1
ATOM 8254 O O . ALA B 1 482 ? -17.469 35.094 49.344 1 56.41 482 ALA B O 1
ATOM 8255 N N . LEU B 1 483 ? -17.344 32.844 49.625 1 56.97 483 LEU B N 1
ATOM 8256 C CA . LEU B 1 483 ? -17.75 32.562 48.25 1 56.97 483 LEU B CA 1
ATOM 8257 C C . LEU B 1 483 ? -19.266 32.75 48.094 1 56.97 483 LEU B C 1
ATOM 8259 O O . LEU B 1 483 ? -19.75 32.906 46.969 1 56.97 483 LEU B O 1
ATOM 8263 N N . ASP B 1 484 ? -20.078 32.656 49.156 1 54.19 484 ASP B N 1
ATOM 8264 C CA . ASP B 1 484 ? -21.531 32.844 49.156 1 54.19 484 ASP B CA 1
ATOM 8265 C C . ASP B 1 484 ? -21.906 34.312 49.125 1 54.19 484 ASP B C 1
ATOM 8267 O O . ASP B 1 484 ? -23.094 34.656 49.219 1 54.19 484 ASP B O 1
ATOM 8271 N N . LYS B 1 485 ? -20.969 35.062 49.062 1 54.91 485 LYS B N 1
ATOM 8272 C CA . LYS B 1 485 ? -21.297 36.5 49 1 54.91 485 LYS B CA 1
ATOM 8273 C C . LYS B 1 485 ? -21.812 36.875 47.625 1 54.91 485 LYS B C 1
ATOM 8275 O O . LYS B 1 485 ? -21.344 36.375 46.625 1 54.91 485 LYS B O 1
ATOM 8280 N N . ASP B 1 486 ? -22.875 37.469 47.531 1 54.72 486 ASP B N 1
ATOM 8281 C CA . ASP B 1 486 ? -23.531 37.906 46.281 1 54.72 486 ASP B CA 1
ATOM 8282 C C . ASP B 1 486 ? -22.625 38.812 45.469 1 54.72 486 ASP B C 1
ATOM 8284 O O . ASP B 1 486 ? -22.672 38.812 44.25 1 54.72 486 ASP B O 1
ATOM 8288 N N . ASP B 1 487 ? -21.75 39.625 46.125 1 53.75 487 ASP B N 1
ATOM 8289 C CA . ASP B 1 487 ? -20.859 40.594 45.469 1 53.75 487 ASP B CA 1
ATOM 8290 C C . ASP B 1 487 ? -19.469 40 45.25 1 53.75 487 ASP B C 1
ATOM 8292 O O . ASP B 1 487 ? -18.812 39.594 46.219 1 53.75 487 ASP B O 1
ATOM 8296 N N . PRO B 1 488 ? -19.031 39.75 44.062 1 53.12 488 PRO B N 1
ATOM 8297 C CA . PRO B 1 488 ? -17.719 39.188 43.719 1 53.12 488 PRO B CA 1
ATOM 8298 C C . PRO B 1 488 ? -16.594 39.844 44.531 1 53.12 488 PRO B C 1
ATOM 8300 O O . PRO B 1 488 ? -15.641 39.156 44.938 1 53.12 488 PRO B O 1
ATOM 8303 N N . ALA B 1 489 ? -16.719 41.125 44.688 1 54.28 489 ALA B N 1
ATOM 8304 C CA . ALA B 1 489 ? -15.688 41.844 45.438 1 54.28 489 ALA B CA 1
ATOM 8305 C C . ALA B 1 489 ? -15.625 41.375 46.906 1 54.28 489 ALA B C 1
ATOM 8307 O O . ALA B 1 489 ? -14.539 41.219 47.469 1 54.28 489 ALA B O 1
ATOM 8308 N N . GLU B 1 490 ? -16.781 41.219 47.438 1 57.75 490 GLU B N 1
ATOM 8309 C CA . GLU B 1 490 ? -16.844 40.719 48.812 1 57.75 490 GLU B CA 1
ATOM 8310 C C . GLU B 1 490 ? -16.328 39.281 48.906 1 57.75 490 GLU B C 1
ATOM 8312 O O . GLU B 1 490 ? -15.656 38.938 49.906 1 57.75 490 GLU B O 1
ATOM 8317 N N . THR B 1 491 ? -16.641 38.594 47.906 1 58.12 491 THR B N 1
ATOM 8318 C CA . THR B 1 491 ? -16.141 37.219 47.844 1 58.12 491 THR B CA 1
ATOM 8319 C C . THR B 1 491 ? -14.609 37.219 47.812 1 58.12 491 THR B C 1
ATOM 8321 O O . THR B 1 491 ? -13.969 36.438 48.562 1 58.12 491 THR B O 1
ATOM 8324 N N . HIS B 1 492 ? -14.102 38.062 47.031 1 54.75 492 HIS B N 1
ATOM 8325 C CA . HIS B 1 492 ? -12.648 38.156 46.938 1 54.75 492 HIS B CA 1
ATOM 8326 C C . HIS B 1 492 ? -12.023 38.562 48.281 1 54.75 492 HIS B C 1
ATOM 8328 O O . HIS B 1 492 ? -11.023 37.969 48.688 1 54.75 492 HIS B O 1
ATOM 8334 N N . ALA B 1 493 ? -12.625 39.562 48.812 1 58.47 493 ALA B N 1
ATOM 8335 C CA . ALA B 1 493 ? -12.117 40.062 50.094 1 58.47 493 ALA B CA 1
ATOM 8336 C C . ALA B 1 493 ? -12.203 39 51.188 1 58.47 493 ALA B C 1
ATOM 8338 O O . ALA B 1 493 ? -11.273 38.875 51.969 1 58.47 493 ALA B O 1
ATOM 8339 N N . ALA B 1 494 ? -13.281 38.312 51.125 1 59.12 494 ALA B N 1
ATOM 8340 C CA . ALA B 1 494 ? -13.484 37.25 52.125 1 59.12 494 ALA B CA 1
ATOM 8341 C C . ALA B 1 494 ? -12.5 36.094 51.938 1 59.12 494 ALA B C 1
ATOM 8343 O O . ALA B 1 494 ? -11.914 35.625 52.875 1 59.12 494 ALA B O 1
ATOM 8344 N N . LEU B 1 495 ? -12.273 35.781 50.719 1 61.22 495 LEU B N 1
ATOM 8345 C CA . LEU B 1 495 ? -11.328 34.719 50.438 1 61.22 495 LEU B CA 1
ATOM 8346 C C . LEU B 1 495 ? -9.906 35.125 50.781 1 61.22 495 LEU B C 1
ATOM 8348 O O . LEU B 1 495 ? -9.133 34.312 51.312 1 61.22 495 LEU B O 1
ATOM 8352 N N . ALA B 1 496 ? -9.617 36.344 50.469 1 58.5 496 ALA B N 1
ATOM 8353 C CA . ALA B 1 496 ? -8.305 36.875 50.812 1 58.5 496 ALA B CA 1
ATOM 8354 C C . ALA B 1 496 ? -8.086 36.812 52.312 1 58.5 496 ALA B C 1
ATOM 8356 O O . ALA B 1 496 ? -6.996 36.469 52.781 1 58.5 496 ALA B O 1
ATOM 8357 N N . ARG B 1 497 ? -9.102 37.156 53 1 59.47 497 ARG B N 1
ATOM 8358 C CA . ARG B 1 497 ? -9.023 37.188 54.438 1 59.47 497 ARG B CA 1
ATOM 8359 C C . ARG B 1 497 ? -8.867 35.75 55 1 59.47 497 ARG B C 1
ATOM 8361 O O . ARG B 1 497 ? -8.039 35.5 55.875 1 59.47 497 ARG B O 1
ATOM 8368 N N . VAL B 1 498 ? -9.703 34.969 54.375 1 56.88 498 VAL B N 1
ATOM 8369 C CA . VAL B 1 498 ? -9.727 33.625 54.875 1 56.88 498 VAL B CA 1
ATOM 8370 C C . VAL B 1 498 ? -8.406 32.906 54.562 1 56.88 498 VAL B C 1
ATOM 8372 O O . VAL B 1 498 ? -7.871 32.188 55.375 1 56.88 498 VAL B O 1
ATOM 8375 N N . LEU B 1 499 ? -7.938 33.188 53.469 1 57.38 499 LEU B N 1
ATOM 8376 C CA . LEU B 1 499 ? -6.742 32.469 53.031 1 57.38 499 LEU B CA 1
ATOM 8377 C C . LEU B 1 499 ? -5.488 33.281 53.344 1 57.38 499 LEU B C 1
ATOM 8379 O O . LEU B 1 499 ? -4.383 32.906 52.969 1 57.38 499 LEU B O 1
ATOM 8383 N N . ASN B 1 500 ? -5.68 34.25 54.25 1 55.88 500 ASN B N 1
ATOM 8384 C CA . ASN B 1 500 ? -4.598 35.156 54.594 1 55.88 500 ASN B CA 1
ATOM 8385 C C . ASN B 1 500 ? -3.748 35.531 53.406 1 55.88 500 ASN B C 1
ATOM 8387 O O . ASN B 1 500 ? -2.52 35.438 53.438 1 55.88 500 ASN B O 1
ATOM 8391 N N . LEU B 1 501 ? -4.445 35.594 52.312 1 55.94 501 LEU B N 1
ATOM 8392 C CA . LEU B 1 501 ? -3.748 36.031 51.125 1 55.94 501 LEU B CA 1
ATOM 8393 C C . LEU B 1 501 ? -3.436 37.5 51.156 1 55.94 501 LEU B C 1
ATOM 8395 O O . LEU B 1 501 ? -4.145 38.281 51.781 1 55.94 501 LEU B O 1
ATOM 8399 N N . PRO B 1 502 ? -2.197 37.875 50.75 1 53.5 502 PRO B N 1
ATOM 8400 C CA . PRO B 1 502 ? -1.962 39.312 50.656 1 53.5 502 PRO B CA 1
ATOM 8401 C C . PRO B 1 502 ? -3.074 40.062 49.906 1 53.5 502 PRO B C 1
ATOM 8403 O O . PRO B 1 502 ? -3.752 39.469 49.062 1 53.5 502 PRO B O 1
ATOM 8406 N N . ASP B 1 503 ? -3.492 41.188 50.344 1 53.91 503 ASP B N 1
ATOM 8407 C CA . ASP B 1 503 ? -4.512 42.094 49.812 1 53.91 503 ASP B CA 1
ATOM 8408 C C . ASP B 1 503 ? -4.426 42.219 48.281 1 53.91 503 ASP B C 1
ATOM 8410 O O . ASP B 1 503 ? -5.379 42.656 47.656 1 53.91 503 ASP B O 1
ATOM 8414 N N . GLN B 1 504 ? -3.398 41.594 47.688 1 59.28 504 GLN B N 1
ATOM 8415 C CA . GLN B 1 504 ? -3.201 41.906 46.281 1 59.28 504 GLN B CA 1
ATOM 8416 C C . GLN B 1 504 ? -3.523 40.688 45.406 1 59.28 504 GLN B C 1
ATOM 8418 O O . GLN B 1 504 ? -3.074 40.594 44.25 1 59.28 504 GLN B O 1
ATOM 8423 N N . VAL B 1 505 ? -4.379 39.781 45.906 1 63.62 505 VAL B N 1
ATOM 8424 C CA . VAL B 1 505 ? -4.707 38.656 45.062 1 63.62 505 VAL B CA 1
ATOM 8425 C C . VAL B 1 505 ? -5.984 38.938 44.281 1 63.62 505 VAL B C 1
ATOM 8427 O O . VAL B 1 505 ? -6.992 39.344 44.875 1 63.62 505 VAL B O 1
ATOM 8430 N N . GLU B 1 506 ? -5.883 38.969 42.969 1 72 506 GLU B N 1
ATOM 8431 C CA . GLU B 1 506 ? -7.035 39.125 42.094 1 72 506 GLU B CA 1
ATOM 8432 C C . GLU B 1 506 ? -7.504 37.75 41.562 1 72 506 GLU B C 1
ATOM 8434 O O . GLU B 1 506 ? -6.688 36.938 41.156 1 72 506 GLU B O 1
ATOM 8439 N N . ILE B 1 507 ? -8.805 37.531 41.812 1 76 507 ILE B N 1
ATOM 8440 C CA . ILE B 1 507 ? -9.383 36.281 41.312 1 76 507 ILE B CA 1
ATOM 8441 C C . ILE B 1 507 ? -10.438 36.594 40.25 1 76 507 ILE B C 1
ATOM 8443 O O . ILE B 1 507 ? -11.297 37.438 40.469 1 76 507 ILE B O 1
ATOM 8447 N N . SER B 1 508 ? -10.289 36.062 39.094 1 81.19 508 SER B N 1
ATOM 8448 C CA . SER B 1 508 ? -11.297 36.125 38.031 1 81.19 508 SER B CA 1
ATOM 8449 C C . SER B 1 508 ? -11.789 34.719 37.656 1 81.19 508 SER B C 1
ATOM 8451 O O . SER B 1 508 ? -11.008 33.781 37.594 1 81.19 508 SER B O 1
ATOM 8453 N N . VAL B 1 509 ? -13.102 34.594 37.594 1 83 509 VAL B N 1
ATOM 8454 C CA . VAL B 1 509 ? -13.695 33.281 37.281 1 83 509 VAL B CA 1
ATOM 8455 C C . VAL B 1 509 ? -14.562 33.375 36.031 1 83 509 VAL B C 1
ATOM 8457 O O . VAL B 1 509 ? -15.281 34.375 35.844 1 83 509 VAL B O 1
ATOM 8460 N N . GLN B 1 510 ? -14.352 32.469 35.156 1 87.94 510 GLN B N 1
ATOM 8461 C CA . GLN B 1 510 ? -15.203 32.312 33.969 1 87.94 510 GLN B CA 1
ATOM 8462 C C . GLN B 1 510 ? -15.844 30.922 33.969 1 87.94 510 GLN B C 1
ATOM 8464 O O . GLN B 1 510 ? -15.203 29.938 34.312 1 87.94 510 GLN B O 1
ATOM 8469 N N . CYS B 1 511 ? -17.172 30.875 33.656 1 85.12 511 CYS B N 1
ATOM 8470 C CA . CYS B 1 511 ? -17.891 29.609 33.656 1 85.12 511 CYS B CA 1
ATOM 8471 C C . CYS B 1 511 ? -18.422 29.266 32.281 1 85.12 511 CYS B C 1
ATOM 8473 O O . CYS B 1 511 ? -18.578 30.156 31.438 1 85.12 511 CYS B O 1
ATOM 8475 N N . GLU B 1 512 ? -18.484 28.016 31.969 1 85.25 512 GLU B N 1
ATOM 8476 C CA . GLU B 1 512 ? -19.172 27.531 30.781 1 85.25 512 GLU B CA 1
ATOM 8477 C C . GLU B 1 512 ? -19.969 26.266 31.078 1 85.25 512 GLU B C 1
ATOM 8479 O O . GLU B 1 512 ? -19.641 25.531 32.031 1 85.25 512 GLU B O 1
ATOM 8484 N N . THR B 1 513 ? -21.047 26.125 30.312 1 79.56 513 THR B N 1
ATOM 8485 C CA . THR B 1 513 ? -21.844 24.906 30.406 1 79.56 513 THR B CA 1
ATOM 8486 C C . THR B 1 513 ? -21.266 23.797 29.516 1 79.56 513 THR B C 1
ATOM 8488 O O . THR B 1 513 ? -20.859 24.062 28.391 1 79.56 513 THR B O 1
ATOM 8491 N N . LEU B 1 514 ? -20.984 22.703 30.062 1 76.31 514 LEU B N 1
ATOM 8492 C CA . LEU B 1 514 ? -20.422 21.562 29.328 1 76.31 514 LEU B CA 1
ATOM 8493 C C . LEU B 1 514 ? -21.438 21.016 28.328 1 76.31 514 LEU B C 1
ATOM 8495 O O . LEU B 1 514 ? -22.625 20.953 28.625 1 76.31 514 LEU B O 1
ATOM 8499 N N . ASP B 1 515 ? -20.812 20.875 27.125 1 63 515 ASP B N 1
ATOM 8500 C CA . ASP B 1 515 ? -21.609 20.266 26.062 1 63 515 ASP B CA 1
ATOM 8501 C C . ASP B 1 515 ? -21.625 18.734 26.203 1 63 515 ASP B C 1
ATOM 8503 O O . ASP B 1 515 ? -20.562 18.109 26.234 1 63 515 ASP B O 1
ATOM 8507 N N . GLY B 1 516 ? -22.672 18.172 26.719 1 58.53 516 GLY B N 1
ATOM 8508 C CA . GLY B 1 516 ? -22.797 16.719 26.844 1 58.53 516 GLY B CA 1
ATOM 8509 C C . GLY B 1 516 ? -23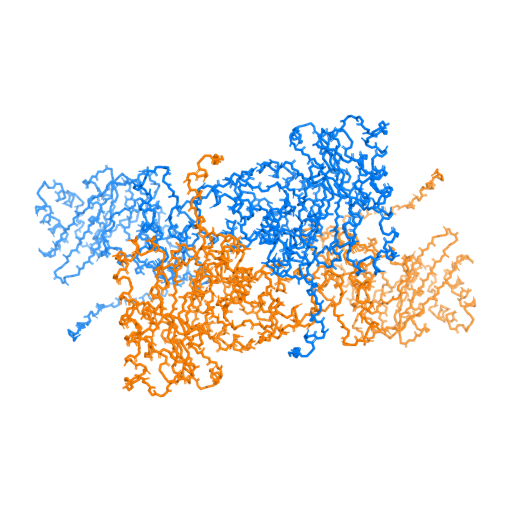.109 16.281 28.266 1 58.53 516 GLY B C 1
ATOM 8510 O O . GLY B 1 516 ? -23.25 17.109 29.172 1 58.53 516 GLY B O 1
ATOM 8511 N N . SER B 1 517 ? -23.312 14.922 28.391 1 53.56 517 SER B N 1
ATOM 8512 C CA . SER B 1 517 ? -23.688 14.336 29.672 1 53.56 517 SER B CA 1
ATOM 8513 C C . SER B 1 517 ? -22.5 14.258 30.609 1 53.56 517 SER B C 1
ATOM 8515 O O . SER B 1 517 ? -21.359 14.047 30.172 1 53.56 517 SER B O 1
ATOM 8517 N N . PRO B 1 518 ? -22.797 14.688 31.781 1 52.34 518 PRO B N 1
ATOM 8518 C CA . PRO B 1 518 ? -21.75 14.5 32.781 1 52.34 518 PRO B CA 1
ATOM 8519 C C . PRO B 1 518 ? -21.047 13.148 32.688 1 52.34 518 PRO B C 1
ATOM 8521 O O . PRO B 1 518 ? -21.688 12.148 32.312 1 52.34 518 PRO B O 1
ATOM 8524 N N . SER B 1 519 ? -19.75 13.211 32.469 1 56.97 519 SER B N 1
ATOM 8525 C CA . SER B 1 519 ? -19 11.969 32.406 1 56.97 519 SER B CA 1
ATOM 8526 C C . SER B 1 519 ? -18.344 11.641 33.75 1 56.97 519 SER B C 1
ATOM 8528 O O . SER B 1 519 ? -18.359 12.453 34.688 1 56.97 519 SER B O 1
ATOM 8530 N N . GLU B 1 520 ? -17.969 10.422 33.906 1 55.56 520 GLU B N 1
ATOM 8531 C CA . GLU B 1 520 ? -17.266 9.984 35.125 1 55.56 520 GLU B CA 1
ATOM 8532 C C . GLU B 1 520 ? -16.062 10.859 35.406 1 55.56 520 GLU B C 1
ATOM 8534 O O . GLU B 1 520 ? -15.711 11.086 36.562 1 55.56 520 GLU B O 1
ATOM 8539 N N . VAL B 1 521 ? -15.664 11.578 34.344 1 63.38 521 VAL B N 1
ATOM 8540 C CA . VAL B 1 521 ? -14.43 12.328 34.531 1 63.38 521 VAL B CA 1
ATOM 8541 C C . VAL B 1 521 ? -14.75 13.766 34.938 1 63.38 521 VAL B C 1
ATOM 8543 O O . VAL B 1 521 ? -14.016 14.375 35.719 1 63.38 521 VAL B O 1
ATOM 8546 N N . LEU B 1 522 ? -15.961 14.203 34.469 1 70.56 522 LEU B N 1
ATOM 8547 C CA . LEU B 1 522 ? -16.422 15.539 34.844 1 70.56 522 LEU B CA 1
ATOM 8548 C C . LEU B 1 522 ? -17.797 15.477 35.5 1 70.56 522 LEU B C 1
ATOM 8550 O O . LEU B 1 522 ? -18.812 15.523 34.812 1 70.56 522 LEU B O 1
ATOM 8554 N N . PRO B 1 523 ? -17.812 15.25 36.844 1 64.75 523 PRO B N 1
ATOM 8555 C CA . PRO B 1 523 ? -19.047 15 37.594 1 64.75 523 PRO B CA 1
ATOM 8556 C C . PRO B 1 523 ? -19.953 16.219 37.656 1 64.75 523 PRO B C 1
ATOM 8558 O O . PRO B 1 523 ? -20.328 16.672 38.75 1 64.75 523 PRO B O 1
ATOM 8561 N N . GLY B 1 524 ? -20.172 17 36.656 1 72.12 524 GLY B N 1
ATOM 8562 C CA . GLY B 1 524 ? -21.047 18.156 36.656 1 72.12 524 GLY B CA 1
ATOM 8563 C C . GLY B 1 524 ? -21.344 18.703 35.281 1 72.12 524 GLY B C 1
ATOM 8564 O O . GLY B 1 524 ? -20.781 18.234 34.281 1 72.12 524 GLY B O 1
ATOM 8565 N N . SER B 1 525 ? -22.359 19.641 35.312 1 77.62 525 SER B N 1
ATOM 8566 C CA . SER B 1 525 ? -22.812 20.188 34.031 1 77.62 525 SER B CA 1
ATOM 8567 C C . SER B 1 525 ? -22.125 21.5 33.719 1 77.62 525 SER B C 1
ATOM 8569 O O . SER B 1 525 ? -22.203 22 32.594 1 77.62 525 SER B O 1
ATOM 8571 N N . THR B 1 526 ? -21.438 22.031 34.812 1 84.69 526 THR B N 1
ATOM 8572 C CA . THR B 1 526 ? -20.828 23.344 34.625 1 84.69 526 THR B CA 1
ATOM 8573 C C . THR B 1 526 ? -19.344 23.281 34.969 1 84.69 526 THR B C 1
ATOM 8575 O O . THR B 1 526 ? -18.938 22.641 35.938 1 84.69 526 THR B O 1
ATOM 8578 N N . VAL B 1 527 ? -18.531 23.969 34.125 1 89.62 527 VAL B N 1
ATOM 8579 C CA . VAL B 1 527 ? -17.109 24.078 34.406 1 89.62 527 VAL B CA 1
ATOM 8580 C C . VAL B 1 527 ? -16.734 25.547 34.594 1 89.62 527 VAL B C 1
ATOM 8582 O O . VAL B 1 527 ? -17.281 26.438 33.938 1 89.62 527 VAL B O 1
ATOM 8585 N N . ALA B 1 528 ? -15.875 25.797 35.562 1 87.94 528 ALA B N 1
ATOM 8586 C CA . ALA B 1 528 ? -15.367 27.141 35.844 1 87.94 528 ALA B CA 1
ATOM 8587 C C . ALA B 1 528 ? -13.844 27.156 35.812 1 87.94 528 ALA B C 1
ATOM 8589 O O . ALA B 1 528 ? -13.188 26.188 36.188 1 87.94 528 ALA B O 1
ATOM 8590 N N . TYR B 1 529 ? -13.32 28.266 35.312 1 92.94 529 TYR B N 1
ATOM 8591 C CA . TYR B 1 529 ? -11.891 28.531 35.281 1 92.94 529 TYR B CA 1
ATOM 8592 C C . TYR B 1 529 ? -11.539 29.734 36.156 1 92.94 529 TYR B C 1
ATOM 8594 O O . TYR B 1 529 ? -12.047 30.828 35.969 1 92.94 529 TYR B O 1
ATOM 8602 N N . ALA B 1 530 ? -10.727 29.516 37.125 1 88.31 530 ALA B N 1
ATOM 8603 C CA . ALA B 1 530 ? -10.344 30.594 38.062 1 88.31 530 ALA B CA 1
ATOM 8604 C C . ALA B 1 530 ? -8.891 31 37.812 1 88.31 530 ALA B C 1
ATOM 8606 O O . ALA B 1 530 ? -7.996 30.156 37.781 1 88.31 530 ALA B O 1
ATOM 8607 N N . LYS B 1 531 ? -8.727 32.25 37.594 1 89.38 531 LYS B N 1
ATOM 8608 C CA . LYS B 1 531 ? -7.387 32.844 37.5 1 89.38 531 LYS B CA 1
ATOM 8609 C C . LYS B 1 531 ? -7.004 33.562 38.781 1 89.38 531 LYS B C 1
ATOM 8611 O O . LYS B 1 531 ? -7.742 34.406 39.25 1 89.38 531 LYS B O 1
ATOM 8616 N N . LEU B 1 532 ? -5.887 33.094 39.312 1 81.62 532 LEU B N 1
ATOM 8617 C CA . LEU B 1 532 ? -5.34 33.719 40.531 1 81.62 532 LEU B CA 1
ATOM 8618 C C . LEU B 1 532 ? -4.098 34.562 40.188 1 81.62 532 LEU B C 1
ATOM 8620 O O . LEU B 1 532 ? -3.137 34.031 39.625 1 81.62 532 LEU B O 1
ATOM 8624 N N . THR B 1 533 ? -4.18 35.844 40.344 1 80.12 533 THR B N 1
ATOM 8625 C CA . THR B 1 533 ? -3.027 36.688 40.156 1 80.12 533 THR B CA 1
ATOM 8626 C C . THR B 1 533 ? -2.518 37.25 41.469 1 80.12 533 THR B C 1
ATOM 8628 O O . THR B 1 533 ? -3.281 37.844 42.219 1 80.12 533 THR B O 1
ATOM 8631 N N . THR B 1 534 ? -1.274 36.875 41.719 1 69.88 534 THR B N 1
ATOM 8632 C CA . THR B 1 534 ? -0.676 37.375 42.969 1 69.88 534 THR B CA 1
ATOM 8633 C C . THR B 1 534 ? 0.082 38.688 42.719 1 69.88 534 THR B C 1
ATOM 8635 O O . THR B 1 534 ? 0.18 39.125 41.594 1 69.88 534 THR B O 1
ATOM 8638 N N . ALA B 1 535 ? 0.517 39.281 43.812 1 60.94 535 ALA B N 1
ATOM 8639 C CA . ALA B 1 535 ? 1.18 40.594 43.781 1 60.94 535 ALA B CA 1
ATOM 8640 C C . ALA B 1 535 ? 2.422 40.531 42.906 1 60.94 535 ALA B C 1
ATOM 8642 O O . ALA B 1 535 ? 2.762 41.531 42.25 1 60.94 535 ALA B O 1
ATOM 8643 N N . ASP B 1 536 ? 3.059 39.469 42.844 1 60.94 536 ASP B N 1
ATOM 8644 C CA . ASP B 1 536 ? 4.27 39.375 42.062 1 60.94 536 ASP B CA 1
ATOM 8645 C C . ASP B 1 536 ? 3.939 39 40.594 1 60.94 536 ASP B C 1
ATOM 8647 O O . ASP B 1 536 ? 4.812 38.562 39.844 1 60.94 536 ASP B O 1
ATOM 8651 N N . ALA B 1 537 ? 2.715 39.219 40.25 1 60.28 537 ALA B N 1
ATOM 8652 C CA . ALA B 1 537 ? 2.211 39.031 38.906 1 60.28 537 ALA B CA 1
ATOM 8653 C C . ALA B 1 537 ? 2.287 37.562 38.469 1 60.28 537 ALA B C 1
ATOM 8655 O O . ALA B 1 537 ? 2.256 37.281 37.281 1 60.28 537 ALA B O 1
ATOM 8656 N N . ALA B 1 538 ? 2.504 36.781 39.5 1 73.56 538 ALA B N 1
ATOM 8657 C CA . ALA B 1 538 ? 2.414 35.344 39.156 1 73.56 538 ALA B CA 1
ATOM 8658 C C . ALA B 1 538 ? 0.961 34.938 39 1 73.56 538 ALA B C 1
ATOM 8660 O O . ALA B 1 538 ? 0.082 35.375 39.75 1 73.56 538 ALA B O 1
ATOM 8661 N N . THR B 1 539 ? 0.722 34.281 37.812 1 82.62 539 THR B N 1
ATOM 8662 C CA . THR B 1 539 ? -0.637 33.844 37.5 1 82.62 539 THR B CA 1
ATOM 8663 C C . THR B 1 539 ? -0.759 32.312 37.594 1 82.62 539 THR B C 1
ATOM 8665 O O . THR B 1 539 ? 0.074 31.594 37.062 1 82.62 539 THR B O 1
ATOM 8668 N N . ASP B 1 540 ? -1.689 31.859 38.469 1 85.75 540 ASP B N 1
ATOM 8669 C CA . ASP B 1 540 ? -2.049 30.438 38.562 1 85.75 540 ASP B CA 1
ATOM 8670 C C . ASP B 1 540 ? -3.508 30.219 38.156 1 85.75 540 ASP B C 1
ATOM 8672 O O . ASP B 1 540 ? -4.312 31.156 38.188 1 85.75 540 ASP B O 1
ATOM 8676 N N . TRP B 1 541 ? -3.736 29.062 37.75 1 91 541 TRP B N 1
ATOM 8677 C CA . TRP B 1 541 ? -5.082 28.75 37.281 1 91 541 TRP B CA 1
ATOM 8678 C C . TRP B 1 541 ? -5.668 27.578 38.062 1 91 541 TRP B C 1
ATOM 8680 O O . TRP B 1 541 ? -4.93 26.75 38.594 1 91 541 TRP B O 1
ATOM 8690 N N . GLY B 1 542 ? -6.977 27.531 38.219 1 90.69 542 GLY B N 1
ATOM 8691 C CA . GLY B 1 542 ? -7.75 26.406 38.719 1 90.69 542 GLY B CA 1
ATOM 8692 C C . GLY B 1 542 ? -8.977 26.094 37.875 1 90.69 542 GLY B C 1
ATOM 8693 O O . GLY B 1 542 ? -9.469 26.953 37.125 1 90.69 542 GLY B O 1
ATOM 8694 N N . VAL B 1 543 ? -9.375 24.844 37.938 1 92 543 VAL B N 1
ATOM 8695 C CA . VAL B 1 543 ? -10.562 24.391 37.219 1 92 543 VAL B CA 1
ATOM 8696 C C . VAL B 1 543 ? -11.516 23.703 38.188 1 92 543 VAL B C 1
ATOM 8698 O O . VAL B 1 543 ? -11.078 22.938 39.062 1 92 543 VAL B O 1
ATOM 8701 N N . GLY B 1 544 ? -12.766 24.016 38.062 1 87.88 544 GLY B N 1
ATOM 8702 C CA . GLY B 1 544 ? -13.789 23.406 38.906 1 87.88 544 GLY B CA 1
ATOM 8703 C C . GLY B 1 544 ? -15.008 22.953 38.125 1 87.88 544 GLY B C 1
ATOM 8704 O O . GLY B 1 544 ? -15.438 23.641 37.188 1 87.88 544 GLY B O 1
ATOM 8705 N N . VAL B 1 545 ? -15.492 21.75 38.469 1 88 545 VAL B N 1
ATOM 8706 C CA . VAL B 1 545 ? -16.703 21.219 37.875 1 88 545 VAL B CA 1
ATOM 8707 C C . VAL B 1 545 ? -17.781 21.031 38.938 1 88 545 VAL B C 1
ATOM 8709 O O . VAL B 1 545 ? -17.484 20.594 40.062 1 88 545 VAL B O 1
ATOM 8712 N N . GLY B 1 546 ? -19.031 21.531 38.531 1 80.62 546 GLY B N 1
ATOM 8713 C CA . GLY B 1 546 ? -20.125 21.438 39.5 1 80.62 546 GLY B CA 1
ATOM 8714 C C . GLY B 1 546 ? -21.5 21.516 38.844 1 80.62 546 GLY B C 1
ATOM 8715 O O . GLY B 1 546 ? -21.609 21.641 37.625 1 80.62 546 GLY B O 1
ATOM 8716 N N . ASP B 1 547 ? -22.578 21.281 39.625 1 76.56 547 ASP B N 1
ATOM 8717 C CA . ASP B 1 547 ? -23.953 21.281 39.156 1 76.56 547 ASP B CA 1
ATOM 8718 C C . ASP B 1 547 ? -24.438 22.719 38.906 1 76.56 547 ASP B C 1
ATOM 8720 O O . ASP B 1 547 ? -25.453 22.922 38.219 1 76.56 547 ASP B O 1
ATOM 8724 N N . GLY B 1 548 ? -23.656 23.734 39.219 1 76.44 548 GLY B N 1
ATOM 8725 C CA . GLY B 1 548 ? -24 25.125 39 1 76.44 548 GLY B CA 1
ATOM 8726 C C . GLY B 1 548 ? -22.781 26.047 39 1 76.44 548 GLY B C 1
ATOM 8727 O O . GLY B 1 548 ? -21.688 25.641 39.375 1 76.44 548 GLY B O 1
ATOM 8728 N N . GLU B 1 549 ? -23.094 27.172 38.562 1 79.25 549 GLU B N 1
ATOM 8729 C CA . GLU B 1 549 ? -22.016 28.141 38.375 1 79.25 549 GLU B CA 1
ATOM 8730 C C . GLU B 1 549 ? -21.312 28.438 39.719 1 79.25 549 GLU B C 1
ATOM 8732 O O . GLU B 1 549 ? -20.094 28.562 39.75 1 79.25 549 GLU B O 1
ATOM 8737 N N . THR B 1 550 ? -22.188 28.562 40.688 1 73.31 550 THR B N 1
ATOM 8738 C CA . THR B 1 550 ? -21.609 28.891 41.969 1 73.31 550 THR B CA 1
ATOM 8739 C C . THR B 1 550 ? -20.719 27.75 42.5 1 73.31 550 THR B C 1
ATOM 8741 O O . THR B 1 550 ? -19.594 27.984 42.906 1 73.31 550 THR B O 1
ATOM 8744 N N . ASP B 1 551 ? -21.266 26.625 42.438 1 75.25 551 ASP B N 1
ATOM 8745 C CA . ASP B 1 551 ? -20.516 25.438 42.875 1 75.25 551 ASP B CA 1
ATOM 8746 C C . ASP B 1 551 ? -19.234 25.266 42.062 1 75.25 551 ASP B C 1
ATOM 8748 O O . ASP B 1 551 ? -18.172 25.031 42.625 1 75.25 551 ASP B O 1
ATOM 8752 N N . ALA B 1 552 ? -19.328 25.328 40.75 1 83.62 552 ALA B N 1
ATOM 8753 C CA . ALA B 1 552 ? -18.172 25.203 39.875 1 83.62 552 ALA B CA 1
ATOM 8754 C C . ALA B 1 552 ? -17.141 26.266 40.156 1 83.62 552 ALA B C 1
ATOM 8756 O O . ALA B 1 552 ? -15.93 26 40.125 1 83.62 552 ALA B O 1
ATOM 8757 N N . SER B 1 553 ? -17.625 27.422 40.406 1 81.12 553 SER B N 1
ATOM 8758 C CA . SER B 1 553 ? -16.734 28.547 40.656 1 81.12 553 SER B CA 1
ATOM 8759 C C . SER B 1 553 ? -15.945 28.359 41.938 1 81.12 553 SER B C 1
ATOM 8761 O O . SER B 1 553 ? -14.742 28.625 41.969 1 81.12 553 SER B O 1
ATOM 8763 N N . ILE B 1 554 ? -16.625 27.906 42.875 1 74.12 554 ILE B N 1
ATOM 8764 C CA . ILE B 1 554 ? -15.961 27.672 44.156 1 74.12 554 ILE B CA 1
ATOM 8765 C C . ILE B 1 554 ? -14.891 26.594 44 1 74.12 554 ILE B C 1
ATOM 8767 O O . ILE B 1 554 ? -13.766 26.75 44.5 1 74.12 554 ILE B O 1
ATOM 8771 N N . ARG B 1 555 ? -15.25 25.672 43.375 1 81.88 555 ARG B N 1
ATOM 8772 C CA . ARG B 1 555 ? -14.312 24.578 43.156 1 81.88 555 ARG B CA 1
ATOM 8773 C C . ARG B 1 555 ? -13.109 25.031 42.344 1 81.88 555 ARG B C 1
ATOM 8775 O O . ARG B 1 555 ? -11.984 24.578 42.562 1 81.88 555 ARG B O 1
ATOM 8782 N N . ALA B 1 556 ? -13.305 25.875 41.406 1 87.94 556 ALA B N 1
ATOM 8783 C CA . ALA B 1 556 ? -12.227 26.391 40.562 1 87.94 556 ALA B CA 1
ATOM 8784 C C . ALA B 1 556 ? -11.258 27.234 41.375 1 87.94 556 ALA B C 1
ATOM 8786 O O . ALA B 1 556 ? -10.039 27.172 41.188 1 87.94 556 ALA B O 1
ATOM 8787 N N . VAL B 1 557 ? -11.844 27.953 42.219 1 79.62 557 VAL B N 1
ATOM 8788 C CA . VAL B 1 557 ? -11.016 28.812 43.062 1 79.62 557 VAL B CA 1
ATOM 8789 C C . VAL B 1 557 ? -10.172 27.953 44 1 79.62 557 VAL B C 1
ATOM 8791 O O . VAL B 1 557 ? -8.977 28.188 44.156 1 79.62 557 VAL B O 1
ATOM 8794 N N . VAL B 1 558 ? -10.812 26.984 44.562 1 77.31 558 VAL B N 1
ATOM 8795 C CA . VAL B 1 558 ? -10.094 26.062 45.438 1 77.31 558 VAL B CA 1
ATOM 8796 C C . VAL B 1 558 ? -8.984 25.359 44.656 1 77.31 558 VAL B C 1
ATOM 8798 O O . VAL B 1 558 ? -7.855 25.25 45.125 1 77.31 558 VAL B O 1
ATOM 8801 N N . SER B 1 559 ? -9.328 24.922 43.562 1 86.31 559 SER B N 1
ATOM 8802 C CA . SER B 1 559 ? -8.352 24.281 42.688 1 86.31 559 SER B CA 1
ATOM 8803 C C . SER B 1 559 ? -7.16 25.203 42.406 1 86.31 559 SER B C 1
ATOM 8805 O O . SER B 1 559 ? -6.012 24.75 42.469 1 86.31 559 SER B O 1
ATOM 8807 N N . ALA B 1 560 ? -7.414 26.453 42.188 1 85.38 560 ALA B N 1
ATOM 8808 C CA . ALA B 1 560 ? -6.363 27.422 41.906 1 85.38 560 ALA B CA 1
ATOM 8809 C C . ALA B 1 560 ? -5.438 27.578 43.094 1 85.38 560 ALA B C 1
ATOM 8811 O O . ALA B 1 560 ? -4.215 27.688 42.938 1 85.38 560 ALA B O 1
ATOM 8812 N N . PHE B 1 561 ? -6.008 27.578 44.156 1 76.75 561 PHE B N 1
ATOM 8813 C CA . PHE B 1 561 ? -5.219 27.75 45.375 1 76.75 561 PHE B CA 1
ATOM 8814 C C . PHE B 1 561 ? -4.402 26.5 45.688 1 76.75 561 PHE B C 1
ATOM 8816 O O . PHE B 1 561 ? -3.291 26.594 46.219 1 76.75 561 PHE B O 1
ATOM 8823 N N . VAL B 1 562 ? -4.977 25.453 45.438 1 78.56 562 VAL B N 1
ATOM 8824 C CA . VAL B 1 562 ? -4.25 24.203 45.625 1 78.56 562 VAL B CA 1
ATOM 8825 C C . VAL B 1 562 ? -3.074 24.125 44.656 1 78.56 562 VAL B C 1
ATOM 8827 O O . VAL B 1 562 ? -1.958 23.781 45.062 1 78.56 562 VAL B O 1
ATOM 8830 N N . VAL B 1 563 ? -3.342 24.484 43.438 1 84.12 563 VAL B N 1
ATOM 8831 C CA . VAL B 1 563 ? -2.314 24.469 42.406 1 84.12 563 VAL B CA 1
ATOM 8832 C C . VAL B 1 563 ? -1.202 25.453 42.75 1 84.12 563 VAL B C 1
ATOM 8834 O O . VAL B 1 563 ? -0.022 25.156 42.531 1 84.12 563 VAL B O 1
ATOM 8837 N N . ALA B 1 564 ? -1.585 26.531 43.312 1 78.19 564 ALA B N 1
ATOM 8838 C CA . ALA B 1 564 ? -0.63 27.578 43.688 1 78.19 564 ALA B CA 1
ATOM 8839 C C . ALA B 1 564 ? 0.108 27.219 44.969 1 78.19 564 ALA B C 1
ATOM 8841 O O . ALA B 1 564 ? 1.095 27.859 45.344 1 78.19 564 ALA B O 1
ATOM 8842 N N . GLY B 1 565 ? -0.364 26.234 45.688 1 75.56 565 GLY B N 1
ATOM 8843 C CA . GLY B 1 565 ? 0.315 25.75 46.906 1 75.56 565 GLY B CA 1
ATOM 8844 C C . GLY B 1 565 ? -0.17 26.422 48.156 1 75.56 565 GLY B C 1
ATOM 8845 O O . GLY B 1 565 ? 0.431 26.25 49.219 1 75.56 565 GLY B O 1
ATOM 8846 N N . TYR B 1 566 ? -1.318 27.125 48 1 70.56 566 TYR B N 1
ATOM 8847 C CA . TYR B 1 566 ? -1.829 27.844 49.156 1 70.56 566 TYR B CA 1
ATOM 8848 C C . TYR B 1 566 ? -2.74 26.953 50 1 70.56 566 TYR B C 1
ATOM 8850 O O . TYR B 1 566 ? -2.936 27.188 51.188 1 70.56 566 TYR B O 1
ATOM 8858 N N . LEU B 1 567 ? -3.334 25.938 49.25 1 70.5 567 LEU B N 1
ATOM 8859 C CA . LEU B 1 567 ? -4.234 25 49.906 1 70.5 567 LEU B CA 1
ATOM 8860 C C . LEU B 1 567 ? -3.805 23.562 49.656 1 70.5 567 LEU B C 1
ATOM 8862 O O . LEU B 1 567 ? -3.119 23.281 48.656 1 70.5 567 LEU B O 1
ATOM 8866 N N . ARG B 1 568 ? -4.098 22.656 50.656 1 71.12 568 ARG B N 1
ATOM 8867 C CA . ARG B 1 568 ? -3.881 21.219 50.438 1 71.12 568 ARG B CA 1
ATOM 8868 C C . ARG B 1 568 ? -5.184 20.453 50.625 1 71.12 568 ARG B C 1
ATOM 8870 O O . ARG B 1 568 ? -5.984 20.75 51.5 1 71.12 568 ARG B O 1
ATOM 8877 N N . LEU B 1 569 ? -5.492 19.609 49.688 1 69.31 569 LEU B N 1
ATOM 8878 C CA . LEU B 1 569 ? -6.68 18.766 49.75 1 69.31 569 LEU B CA 1
ATOM 8879 C C . LEU B 1 569 ? -6.426 17.547 50.625 1 69.31 569 LEU B C 1
ATOM 8881 O O . LEU B 1 569 ? -5.324 17 50.625 1 69.31 569 LEU B O 1
ATOM 8885 N N . ARG B 1 570 ? -7.324 17.234 51.688 1 55.84 570 ARG B N 1
ATOM 8886 C CA . ARG B 1 570 ? -7.211 16.078 52.562 1 55.84 570 ARG B CA 1
ATOM 8887 C C . ARG B 1 570 ? -7.348 14.781 51.75 1 55.84 570 ARG B C 1
ATOM 8889 O O . ARG B 1 570 ? -8.18 14.688 50.844 1 55.84 570 ARG B O 1
ATOM 8896 N N . GLU B 1 571 ? -6.316 14.062 51.469 1 49.59 571 GLU B N 1
ATOM 8897 C CA . GLU B 1 571 ? -6.406 12.75 50.844 1 49.59 571 GLU B CA 1
ATOM 8898 C C . GLU B 1 571 ? -7.492 11.891 51.469 1 49.59 571 GLU B C 1
ATOM 8900 O O . GLU B 1 571 ? -7.543 11.766 52.719 1 49.59 571 GLU B O 1
ATOM 8905 N N . SER B 1 572 ? -8.578 11.695 51.062 1 43.19 572 SER B N 1
ATOM 8906 C CA . SER B 1 572 ? -9.422 10.672 51.656 1 43.19 572 SER B CA 1
ATOM 8907 C C . SER B 1 572 ? -8.664 9.367 51.844 1 43.19 572 SER B C 1
ATOM 8909 O O . SER B 1 572 ? -7.66 9.125 51.188 1 43.19 572 SER B O 1
ATOM 8911 N N . GLY B 1 573 ? -8.883 8.445 52.844 1 35.12 573 GLY B N 1
ATOM 8912 C CA . GLY B 1 573 ? -8.266 7.156 53.125 1 35.12 573 GLY B CA 1
ATOM 8913 C C . GLY B 1 573 ? -7.988 6.34 51.875 1 35.12 573 GLY B C 1
ATOM 8914 O O . GLY B 1 573 ? -7.078 5.508 51.875 1 35.12 573 GLY B O 1
ATOM 8915 N N . ALA B 1 574 ? -8.859 6.062 51 1 34.25 574 ALA B N 1
ATOM 8916 C CA . ALA B 1 574 ? -8.711 5.047 49.938 1 34.25 574 ALA B CA 1
ATOM 8917 C C . ALA B 1 574 ? -7.707 5.492 48.875 1 34.25 574 ALA B C 1
ATOM 8919 O O . ALA B 1 574 ? -6.973 4.672 48.344 1 34.25 574 ALA B O 1
ATOM 8920 N N . GLN B 1 575 ? -7.602 6.676 48.5 1 35.12 575 GLN B N 1
ATOM 8921 C CA . GLN B 1 575 ? -6.758 7 47.344 1 35.12 575 GLN B CA 1
ATOM 8922 C C . GLN B 1 575 ? -5.312 7.23 47.781 1 35.12 575 GLN B C 1
ATOM 8924 O O . GLN B 1 575 ? -4.434 7.426 46.938 1 35.12 575 GLN B O 1
ATOM 8929 N N . GLN B 1 576 ? -4.871 7.395 48.938 1 32.31 576 GLN B N 1
ATOM 8930 C CA . GLN B 1 576 ? -3.49 7.312 49.406 1 32.31 576 GLN B CA 1
ATOM 8931 C C . GLN B 1 576 ? -2.869 5.965 49.031 1 32.31 576 GLN B C 1
ATOM 8933 O O . GLN B 1 576 ? -1.647 5.848 48.938 1 32.31 576 GLN B O 1
ATOM 8938 N N . GLN B 1 577 ? -3.59 4.934 49.031 1 31.23 577 GLN B N 1
ATOM 8939 C CA . GLN B 1 577 ? -3.025 3.619 48.719 1 31.23 577 GLN B CA 1
ATOM 8940 C C . GLN B 1 577 ? -2.551 3.537 47.281 1 31.23 577 GLN B C 1
ATOM 8942 O O . GLN B 1 577 ? -1.658 2.75 46.969 1 31.23 577 GLN B O 1
ATOM 8947 N N . ALA B 1 578 ? -3.197 4.102 46.344 1 30.89 578 ALA B N 1
ATOM 8948 C CA . ALA B 1 578 ? -2.785 3.973 44.938 1 30.89 578 ALA B CA 1
ATOM 8949 C C . ALA B 1 578 ? -1.539 4.805 44.656 1 30.89 578 ALA B C 1
ATOM 8951 O O . ALA B 1 578 ? -0.711 4.434 43.844 1 30.89 578 ALA B O 1
ATOM 8952 N N . ALA B 1 579 ? -1.219 5.906 45.25 1 33.03 579 ALA B N 1
ATOM 8953 C CA . ALA B 1 579 ? 0.014 6.66 45.031 1 33.03 579 ALA B CA 1
ATOM 8954 C C . ALA B 1 579 ? 1.221 5.906 45.594 1 33.03 579 ALA B C 1
ATOM 8956 O O . ALA B 1 579 ? 2.303 5.938 45 1 33.03 579 ALA B O 1
ATOM 8957 N N . ASN B 1 580 ? 1.11 5.23 46.688 1 31.5 580 ASN B N 1
ATOM 8958 C CA . ASN B 1 580 ? 2.26 4.531 47.25 1 31.5 580 ASN B CA 1
ATOM 8959 C C . ASN B 1 580 ? 2.727 3.395 46.344 1 31.5 580 ASN B C 1
ATOM 8961 O O . ASN B 1 580 ? 3.799 2.826 46.562 1 31.5 580 ASN B O 1
ATOM 8965 N N . ALA B 1 581 ? 1.777 2.717 45.625 1 30.41 581 ALA B N 1
ATOM 8966 C CA . ALA B 1 581 ? 2.191 1.527 44.875 1 30.41 581 ALA B CA 1
ATOM 8967 C C . ALA B 1 581 ? 3.131 1.896 43.75 1 30.41 581 ALA B C 1
ATOM 8969 O O . ALA B 1 581 ? 3.855 1.041 43.219 1 30.41 581 ALA B O 1
ATOM 8970 N N . LEU B 1 582 ? 2.986 3.002 43.031 1 29.78 582 LEU B N 1
ATOM 8971 C CA . LEU B 1 582 ? 3.91 3.344 41.969 1 29.78 582 LEU B CA 1
ATOM 8972 C C . LEU B 1 582 ? 5.258 3.781 42.531 1 29.78 582 LEU B C 1
ATOM 8974 O O . LEU B 1 582 ? 6.203 4.02 41.75 1 29.78 582 LEU B O 1
ATOM 8978 N N . SER B 1 583 ? 5.305 4.227 43.844 1 29.81 583 SER B N 1
ATOM 8979 C CA . SER B 1 583 ? 6.57 4.73 44.344 1 29.81 583 SER B CA 1
ATOM 8980 C C . SER B 1 583 ? 7.508 3.586 44.75 1 29.81 583 SER B C 1
ATOM 8982 O O . SER B 1 583 ? 8.398 3.756 45.562 1 29.81 583 SER B O 1
ATOM 8984 N N . GLY B 1 584 ? 7.348 2.365 44.344 1 29.41 584 GLY B N 1
ATOM 8985 C CA . GLY B 1 584 ? 8.242 1.39 44.938 1 29.41 584 GLY B CA 1
ATOM 8986 C C . GLY B 1 584 ? 9.703 1.788 44.844 1 29.41 584 GLY B C 1
ATOM 8987 O O . GLY B 1 584 ? 10.594 1.006 45.188 1 29.41 584 GLY B O 1
ATOM 8988 N N . GLY B 1 585 ? 10.156 2.582 43.812 1 29.08 585 GLY B N 1
ATOM 8989 C CA . GLY B 1 585 ? 11.609 2.623 43.875 1 29.08 585 GLY B CA 1
ATOM 8990 C C . GLY B 1 585 ? 12.133 3.412 45.062 1 29.08 585 GLY B C 1
ATOM 8991 O O . GLY B 1 585 ? 11.375 4.145 45.688 1 29.08 585 GLY B O 1
ATOM 8992 N N . PRO B 1 586 ? 13.305 3.199 45.656 1 26.7 586 PRO B N 1
ATOM 8993 C CA . PRO B 1 586 ? 13.906 3.828 46.844 1 26.7 586 PRO B CA 1
ATOM 8994 C C . PRO B 1 586 ? 13.656 5.336 46.875 1 26.7 586 PRO B C 1
ATOM 8996 O O . PRO B 1 586 ? 13.414 5.961 45.844 1 26.7 586 PRO B O 1
ATOM 8999 N N . THR B 1 587 ? 13.195 5.91 47.969 1 26.12 587 THR B N 1
ATOM 9000 C CA . THR B 1 587 ? 12.891 7.246 48.5 1 26.12 587 THR B CA 1
ATOM 9001 C C . THR B 1 587 ? 14.031 8.211 48.188 1 26.12 587 THR B C 1
ATOM 9003 O O . THR B 1 587 ? 14.812 8.562 49.062 1 26.12 587 THR B O 1
ATOM 9006 N N . ASP B 1 588 ? 14.969 7.945 47.219 1 25.58 588 ASP B N 1
ATOM 9007 C CA . ASP B 1 588 ? 16.078 8.891 47.188 1 25.58 588 ASP B CA 1
ATOM 9008 C C . ASP B 1 588 ? 15.586 10.328 47.281 1 25.58 588 ASP B C 1
ATOM 9010 O O . ASP B 1 588 ? 14.438 10.617 46.938 1 25.58 588 ASP B O 1
ATOM 9014 N N . HIS B 1 589 ? 16.375 11.281 47.969 1 24.09 589 HIS B N 1
ATOM 9015 C CA . HIS B 1 589 ? 16.281 12.688 48.312 1 24.09 589 HIS B CA 1
ATOM 9016 C C . HIS B 1 589 ? 15.734 13.516 47.156 1 24.09 589 HIS B C 1
ATOM 9018 O O . HIS B 1 589 ? 16.266 13.461 46.062 1 24.09 589 HIS B O 1
ATOM 9024 N N . ARG B 1 590 ? 14.492 13.812 47.188 1 24.31 590 ARG B N 1
ATOM 9025 C CA . ARG B 1 590 ? 13.812 14.688 46.219 1 24.31 590 ARG B CA 1
ATOM 9026 C C . ARG B 1 590 ? 14.555 16.016 46.094 1 24.31 590 ARG B C 1
ATOM 9028 O O . ARG B 1 590 ? 14.758 16.734 47.094 1 24.31 590 ARG B O 1
ATOM 9035 N N . PRO B 1 591 ? 15.555 16.141 45.219 1 24.14 591 PRO B N 1
ATOM 9036 C CA . PRO B 1 591 ? 16.141 17.484 45.219 1 24.14 591 PRO B CA 1
ATOM 9037 C C . PRO B 1 591 ? 15.078 18.578 45.375 1 24.14 591 PRO B C 1
ATOM 9039 O O . PRO B 1 591 ? 13.93 18.391 44.969 1 24.14 591 PRO B O 1
ATOM 9042 N N . ALA B 1 592 ? 15.18 19.5 46.344 1 22.55 592 ALA B N 1
ATOM 9043 C CA . ALA B 1 592 ? 14.438 20.734 46.594 1 22.55 592 ALA B CA 1
ATOM 9044 C C . ALA B 1 592 ? 14.133 21.453 45.281 1 22.55 592 ALA B C 1
ATOM 9046 O O . ALA B 1 592 ? 15.031 21.719 44.5 1 22.55 592 ALA B O 1
ATOM 9047 N N . LEU B 1 593 ? 13.07 21.312 44.719 1 22.38 593 LEU B N 1
ATOM 9048 C CA . LEU B 1 593 ? 12.648 22.25 43.656 1 22.38 593 LEU B CA 1
ATOM 9049 C C . LEU B 1 593 ? 13.008 23.672 44.031 1 22.38 593 LEU B C 1
ATOM 9051 O O . LEU B 1 593 ? 12.414 24.266 44.969 1 22.38 593 LEU B O 1
ATOM 9055 N N . SER B 1 594 ? 14.352 23.969 44.219 1 21.75 594 SER B N 1
ATOM 9056 C CA . SER B 1 594 ? 14.648 25.375 44.5 1 21.75 594 SER B CA 1
ATOM 9057 C C . SER B 1 594 ? 13.727 26.312 43.719 1 21.75 594 SER B C 1
ATOM 9059 O O . SER B 1 594 ? 13.07 25.891 42.781 1 21.75 594 SER B O 1
ATOM 9061 N N . ARG B 1 595 ? 14.016 27.719 43.875 1 21.45 595 ARG B N 1
ATOM 9062 C CA . ARG B 1 595 ? 13.359 28.984 43.562 1 21.45 595 ARG B CA 1
ATOM 9063 C C . ARG B 1 595 ? 12.914 29.016 42.094 1 21.45 595 ARG B C 1
ATOM 9065 O O . ARG B 1 595 ? 13.359 28.188 41.281 1 21.45 595 ARG B O 1
ATOM 9072 N N . PRO B 1 596 ? 12.641 30.391 41.688 1 22.75 596 PRO B N 1
ATOM 9073 C CA . PRO B 1 596 ? 11.883 31.047 40.625 1 22.75 596 PRO B CA 1
ATOM 9074 C C . PRO B 1 596 ? 12.484 30.781 39.219 1 22.75 596 PRO B C 1
ATOM 9076 O O . PRO B 1 596 ? 13.695 30.609 39.094 1 22.75 596 PRO B O 1
ATOM 9079 N N . PHE B 1 597 ? 11.906 30.016 38.469 1 22.16 597 PHE B N 1
ATOM 9080 C CA . PHE B 1 597 ? 12.227 30.25 37.062 1 22.16 597 PHE B CA 1
ATOM 9081 C C . PHE B 1 597 ? 12.414 31.734 36.781 1 22.16 597 PHE B C 1
ATOM 9083 O O . PHE B 1 597 ? 11.461 32.5 36.875 1 22.16 597 PHE B O 1
ATOM 9090 N N . GLU B 1 598 ? 13.594 32.375 37.281 1 21.59 598 GLU B N 1
ATOM 9091 C CA . GLU B 1 598 ? 13.883 33.75 36.906 1 21.59 598 GLU B CA 1
ATOM 9092 C C . GLU B 1 598 ? 13.617 34 35.438 1 21.59 598 GLU B C 1
ATOM 9094 O O . GLU B 1 598 ? 14.25 33.375 34.562 1 21.59 598 GLU B O 1
ATOM 9099 N N . PHE B 1 599 ? 12.422 34.469 35.094 1 20.42 599 PHE B N 1
ATOM 9100 C CA . PHE B 1 599 ? 12.047 35.031 33.781 1 20.42 599 PHE B CA 1
ATOM 9101 C C . PHE B 1 599 ? 13.023 36.156 33.406 1 20.42 599 PHE B C 1
ATOM 9103 O O . PHE B 1 599 ? 13.047 37.219 34.031 1 20.42 599 PHE B O 1
ATOM 9110 N N . ARG B 1 600 ? 14.312 35.906 33.188 1 22.64 600 ARG B N 1
ATOM 9111 C CA . ARG B 1 600 ? 15.102 37 32.656 1 22.64 600 ARG B CA 1
ATOM 9112 C C . ARG B 1 600 ? 14.367 37.719 31.5 1 22.64 600 ARG B C 1
ATOM 9114 O O . ARG B 1 600 ? 13.75 37.062 30.656 1 22.64 600 ARG B O 1
ATOM 9121 N N . ALA B 1 601 ? 14.086 39.062 31.734 1 23.09 601 ALA B N 1
ATOM 9122 C CA . ALA B 1 601 ? 13.641 40.188 30.891 1 23.09 601 ALA B CA 1
ATOM 9123 C C . ALA B 1 601 ? 14.344 40.156 29.531 1 23.09 601 ALA B C 1
ATOM 9125 O O . ALA B 1 601 ? 15.57 40.188 29.469 1 23.09 601 ALA B O 1
ATOM 9126 N N . VAL B 1 602 ? 13.93 39.344 28.688 1 20.59 602 VAL B N 1
ATOM 9127 C CA . VAL B 1 602 ? 14.43 39.656 27.359 1 20.59 602 VAL B CA 1
ATOM 9128 C C . VAL B 1 602 ? 14.383 41.156 27.125 1 20.59 602 VAL B C 1
ATOM 9130 O O . VAL B 1 602 ? 13.352 41.781 27.328 1 20.59 602 VAL B O 1
ATOM 9133 N N . GLU B 1 603 ? 15.531 41.75 27.422 1 18.83 603 GLU B N 1
ATOM 9134 C CA . GLU B 1 603 ? 15.742 43.125 26.906 1 18.83 603 GLU B CA 1
ATOM 9135 C C . GLU B 1 603 ? 15.117 43.281 25.516 1 18.83 603 GLU B C 1
ATOM 9137 O O . GLU B 1 603 ? 15.086 42.312 24.734 1 18.83 603 GLU B O 1
ATOM 9142 N N . THR B 1 604 ? 14.188 44.281 25.391 1 19.72 604 THR B N 1
ATOM 9143 C CA . THR B 1 604 ? 13.523 44.969 24.297 1 19.72 604 THR B CA 1
ATOM 9144 C C . THR B 1 604 ? 14.492 45.219 23.141 1 19.72 604 THR B C 1
ATOM 9146 O O . THR B 1 604 ? 14.078 45.625 22.062 1 19.72 604 THR B O 1
ATOM 9149 N N . ILE B 1 605 ? 15.531 44.25 22.891 1 19.78 605 ILE B N 1
ATOM 9150 C CA . ILE B 1 605 ? 15.969 44.781 21.594 1 19.78 605 ILE B CA 1
ATOM 9151 C C . ILE B 1 605 ? 14.953 44.406 20.516 1 19.78 605 ILE B C 1
ATOM 9153 O O . ILE B 1 605 ? 14.469 43.281 20.469 1 19.78 605 ILE B O 1
#

Sequence (1210 aa):
MIDATTIRNKYGGRVPPPVPLANREWPSKEMTKCPEFLSHDLRDGNQASPIPMTFNQKVIIFKSLVSLGFKEIELGYTGASKSDNDFVRHVVETPGLVPDDVCIQVCSPCREDALLQTVKSLHGAKKANVFTYIGCSDSLREVVLRMTEDEWVERARSCAAYVRSLVKDGGPYAEGTEWSFSFGFEDFSNARVEAVIRCAEAVKAAWKPTVDDKMVLGVAASVEVSPPNVFADRVEYLLKNLSDRETFRFGVHPHNDRGCAVAAAELACLAGADRVDGCAFGHGERGGNVDMIIVAANAMTMGLDPGLDLSRLDEVATTYAEVTNMPVPPRTPYSGSFYFRAFSGLHQDAISKGLRARQSASADAPWQVPYLPLDPSDLGRDMRDCVVGITSQSGKAGTAWVLGQMLGLRNIPVDLLRLFQGVVQQLAERAEEERKSISNHDVCQAFCNVFHIGTMGQAPLPTLLAGTNDSGIFALGDILSALDKDDPAETHAALARVLNLPDQVEISVQCETLDGSPSEVLPGSTVAYAKLTTADAATDWGVGVGDGETDASIRAVVSAFVVAGYLRLRESGAQQQAANALSGGPTDHRPALSRPFEFRAVETIMIDATTIRNKYGGRVPPPVPLANREWPSKEMTKCPEFLSHDLRDGNQASPIPMTFNQKVIIFKSLVSLGFKEIELGYTGASKSDNDFVRHVVETPGLVPDDVCIQVCSPCREDALLQTVKSLHGAKKANVFTYIGCSDSLREVVLRMTEDEWVERARSCAAYVRSLVKDGGPYAEGTEWSFSFGFEDFSNARVEAVIRCAEAVKAAWKPTVDDKMVLGVAASVEVSPPNVFADRVEYLLKNLSDRETFRFGVHPHNDRGCAVAAAELACLAGADRVDGCAFGHGERGGNVDMIIVAANAMTMGLDPGLDLSRLDEVATTYAEVTNMPVPPRTPYSGSFYFRAFSGLHQDAISKGLRARQSASADAPWQVPYLPLDPSDLGRDMRDCVVGITSQSGKAGTAWVLGQMLGLRNIPVDLLRLFQGVVQQLAERAEEERKSISNHDVCQAFCNVFHIGTMGQAPLPTLLAGTNDSGIFALGDILSALDKDDPAETHAALARVLNLPDQVEISVQCETLDGSPSEVLPGSTVAYAKLTTADAATDWGVGVGDGETDASIRAVVSAFVVAGYLRLRESGAQQQAANALSGGPTDHRPALSRPFEFRAVETI

pLDDT: mean 83.96, std 19.59, range [18.83, 98.88]

Nearest PDB structures (foldseek):
  3hpx-assembly1_A  TM=9.444E-01  e=2.356E-37  Mycobacterium tuberculosis H37Rv
  3hpz-assembly1_A  TM=6.678E-01  e=1.000E-45  Mycobacterium tuberculosis H37Rv
  3hq1-assembly1_A  TM=6.642E-01  e=1.727E-45  Mycobacterium tuberculosis H37Rv
  1sr9-assembly1_B  TM=6.838E-01  e=6.405E-45  Mycobacterium tuberculosis
  3hps-assembly1_A  TM=6.625E-01  e=3.326E-45  Mycobacterium tuberculosis H37Rv

Solvent-accessible surface area (backbone atoms only — not comparable to full-atom values): 62017 Å² total; per-residue (Å²): 112,86,51,56,67,58,35,30,43,34,18,43,76,54,47,64,78,84,70,94,61,88,80,75,55,35,83,79,52,73,85,84,64,49,58,45,57,34,35,29,43,56,28,54,23,30,45,40,35,69,47,62,65,50,76,67,49,47,52,53,52,52,52,49,43,50,67,29,41,54,40,29,41,32,60,24,43,40,49,84,25,69,68,36,33,53,50,43,37,47,51,49,67,39,83,77,70,59,54,88,78,33,32,42,27,40,41,25,62,68,41,70,71,25,41,51,44,38,52,59,41,49,62,62,19,68,30,30,31,50,32,32,43,46,60,51,12,62,64,42,24,49,72,69,66,62,42,52,73,68,56,46,35,48,50,50,19,50,44,33,33,50,52,36,55,36,45,35,97,82,19,92,53,27,70,71,31,49,73,41,46,33,46,35,30,38,31,42,58,65,28,57,62,67,60,50,46,54,33,51,52,41,26,42,66,44,53,58,53,34,70,90,50,46,30,34,42,32,39,19,24,62,50,43,56,62,61,39,60,60,54,17,49,50,47,29,48,46,58,74,65,43,80,67,63,72,20,41,45,36,33,38,32,30,23,14,44,61,44,28,14,47,39,31,48,54,42,26,38,46,29,65,38,46,28,40,37,22,7,72,82,19,39,25,56,22,26,5,24,17,33,44,55,42,54,34,50,48,28,31,42,49,21,27,60,41,68,55,52,47,40,52,42,64,60,52,48,51,51,48,17,67,60,65,71,50,70,73,54,44,38,36,39,82,75,11,77,37,26,60,29,28,34,37,31,69,54,32,40,41,30,52,54,25,48,55,52,49,70,73,42,58,92,68,45,59,71,74,36,51,87,42,87,60,66,50,55,66,39,53,39,58,65,75,70,38,30,65,41,60,30,59,68,34,42,56,55,40,52,47,48,48,39,22,61,73,70,22,48,81,78,72,53,66,69,55,44,54,59,49,39,55,54,49,31,50,54,22,45,57,29,37,74,70,73,35,67,53,51,69,64,53,54,50,50,48,52,34,58,69,26,39,37,59,79,47,45,84,55,67,66,64,75,34,63,35,50,67,64,91,65,72,63,54,51,41,63,45,41,47,54,10,61,66,38,88,46,67,66,54,16,47,52,31,35,26,60,46,63,67,40,65,93,52,57,46,76,48,75,50,72,47,72,42,66,67,75,60,39,94,77,43,72,27,45,19,38,14,41,18,38,38,31,41,77,86,67,48,73,37,53,14,36,11,51,12,85,34,67,67,55,2,39,51,39,1,46,50,20,17,33,36,60,67,64,71,36,33,70,48,73,59,83,72,65,56,58,62,60,58,66,74,51,70,62,81,83,68,81,70,74,73,81,67,83,72,81,75,76,74,74,74,71,84,118,114,87,50,56,69,57,34,29,42,32,20,43,77,54,46,66,79,84,73,94,59,88,80,76,55,35,82,80,50,74,84,84,65,50,58,44,57,34,36,30,44,56,30,55,22,31,45,39,35,70,50,62,64,50,76,68,49,47,51,51,51,52,52,50,42,50,68,29,41,54,40,29,42,32,60,24,43,38,49,83,26,70,69,35,32,52,50,43,38,48,51,49,68,40,85,77,69,59,54,87,78,34,31,42,28,40,42,25,62,70,42,70,70,26,42,51,44,38,52,60,42,49,60,62,20,70,30,30,30,49,31,33,44,45,60,49,13,60,63,43,26,48,72,67,65,63,43,53,72,67,55,46,35,47,50,51,20,50,42,34,36,50,52,37,54,36,45,34,96,80,18,93,53,28,69,70,31,49,75,42,47,32,45,35,30,36,31,40,59,64,28,57,62,68,59,50,46,56,36,50,53,40,27,43,65,45,53,59,52,34,71,91,51,46,29,34,41,32,40,19,24,63,49,44,56,62,61,38,60,60,54,16,50,50,48,28,49,46,58,74,65,44,80,67,63,73,20,42,46,37,32,39,32,29,23,14,44,62,45,28,14,47,40,30,48,54,41,25,38,44,28,65,38,44,28,41,37,22,8,72,81,20,40,25,55,22,25,5,22,17,33,44,55,42,54,34,50,48,28,31,42,49,21,26,60,42,69,54,51,47,39,54,41,64,60,52,49,51,52,48,17,68,60,64,71,50,70,73,55,43,39,38,40,82,75,12,77,37,25,60,28,29,34,37,30,69,54,30,41,42,30,53,53,25,48,53,52,49,68,71,43,59,93,68,44,59,70,75,35,51,87,42,86,58,67,49,55,65,38,53,39,57,66,76,72,38,31,64,42,58,27,59,70,35,42,55,56,38,52,47,48,49,38,23,62,74,70,26,46,81,78,70,54,66,68,54,43,54,58,49,40,56,52,49,31,52,54,21,45,56,30,36,74,70,73,35,66,52,51,68,64,52,53,50,49,48,53,33,57,66,25,41,37,60,78,47,47,83,55,65,65,66,75,33,63,37,54,71,64,95,64,71,67,56,49,44,62,43,40,47,54,10,63,66,38,89,47,68,68,54,16,49,52,30,34,27,60,47,63,66,40,63,92,52,60,46,76,48,75,50,72,46,72,41,66,66,74,60,39,94,78,42,73,28,46,18,37,15,41,17,39,38,31,40,76,84,67,47,75,36,52,13,36,10,50,11,86,32,67,67,54,2,40,51,38,1,45,50,20,17,32,34,60,66,64,71,38,33,70,48,73,58,83,73,65,57,58,64,60,58,66,77,50,70,61,82,83,69,82,72,76,74,82,67,82,72,82,73,77,73,73,73,72,84,119

Secondary structure (DSSP, 8-state):
---HHHHHHHHTT-SPPPP--TT--GGG----SPPEEEE-IIIIIHHT-SSPPPHHHHHHHHHHHHHHT-SEEEEE-TTT-HHHHHHHHHHHHSTTTS-TTPEEEEEEES-HHHHHHHHHHHTT-SEEEEEEEEE-SHHIIIIII---HHHHHHHHHHHHHHHHHHHSTT-TT-SSSEEEEEEEEETGGGS-HHHHHHHHHHHHHHH---SSS-EEEEEEESS--S-HHHHHHHHHHHHHTSS-GGGEEEEEEEB-TTS-HHHHHHHHHHTT--EEEEBGGG-SSTT-B-BHHHHHHHHHHTT---SS--TTHHHHHHHHHHHHT-PPPTTSTTTSTTTT-B-SHHHHHHHHHHHHHHHHS-TTS----TT-SS-GGGGT--HHHHSB---TT--HHHHHHHHHHHH------HHHHHHHHHHHHHHHHHHHHTT----HHHHHHHHHHHTTHHHHTTS-GGGTEE-SSSS----HHHHHHHHT-SSHHHHHHHHHHHTT--TT-EEEEEEEE-SSS--SSS-SSEEEEEEEE-TT--EEEEEEEESSHHHHHHHHHHHHHHHHTS-EE---TTTHHHHHHHT-S---------S----------/---HHHHHHHHTT-SPPPP--TT--GGG----SPPEEEE-IIIIIHHT-SSPPPHHHHHHHHHHHHHHT-SEEEEE-TTT-HHHHHHHHHHHHSTTTS-TTPEEEEEEES-HHHHHHHHHHHTT-SEEEEEEEEE-SHHIIIIII---HHHHHHHHHHHHHHHHHHHSTT-TT-SSSEEEEEEEEETGGGS-HHHHHHHHHHHHHHH---SSS-EEEEEEESS--S-HHHHHHHHHHHHHTSS-GGGEEEEEEEB-TTS-HHHHHHHHHHTT--EEEEBGGG-SSTT-B-BHHHHHHHHHHTT---SS--TTHHHHHHHHHHHHT-PPPTTSTTTSTTTT-B-SHHHHHHHHHHHHHHHHS-TTS----TT-SS-GGGGT--HHHHSB---TT--HHHHHHHHHHHH------HHHHHHHHHHHHHHHHHHHHTT----HHHHHHHHHHHTTHHHHTTS-GGGTEE-SSSS----HHHHHHHHT-SSHHHHHHHHHHHTT--TT-EEEEEEEE-SSS--SSS-SSEEEEEEEE-TT--EEEEEEEESSHHHHHHHHHHHHHHHHTS-EE---TTTHHHHHHHT-S---------S----------